Protein AF-0000000083171616 (afdb_homodimer)

Organism: Aspergillus parasiticus (NCBI:txid5067)

Secondary structure (DSSP, 8-state):
---------SBHHHHHTT------SSS-HHHHHHT-----B--GGGGG----HHHHHHHHHHHGGG-----------------------------------HHHHHHHHHHHHH--EETTEE-SSTTHHHHHHH---HHHHHHHHHHHHHHHHHHHT-HHHHHHHHHHHHHHHHHHHHHHTSHHHHTSHHHHHHHHHHHHHHHHT--SSSSSHHHHHHHHHHHHHHHHHGGGGGGSHHHHHHHHHHHHHHHHHHHHHT-PPPHHHHHHHHHHHHHSTTSSTHHHHHHHHHHHHHHHHHHHHHHT--S-HHHHHHHHHHHHHHHHHHHHT--GGG--EEEE----TT--SS--SSSSSEEEE-SSHHHHHHHHHHHHHHHHHHHHHHHHHHHH-SSSS-HHHHHHHHHHHHHHHHHHHHHHHHTHHHHTT-STT-TT-BTTB--HHHHHHHHHHHHHHHTSTT--HHHHHHHHHHHHHHHHHH--HHHHHHHHHHHTTEEEE-SSSSS-EEEEPP-----GGG----/---------SBHHHHHTT------SSS-HHHHHHT-----B--GGGGG----HHHHHHHHHHGGGGTT---------------------------------HHHHHHHHHHHHH--EETTEE-SSTTHHHHHHH---HHHHHHHHHHHHHHHHHHHT-HHHHHHHHHHHHHHHHHHHHHHTSHHHHTSHHHHHHHHHHHHHHHHT--SSSSSHHHHHHHHHHHHHHHHHGGGGGGSHHHHHHHHHHHHHHHHHHHHHT-PPPHHHHHHHHHHHHHSTTSSTHHHHHHHHHHHHHHHHHHHHHHT--S-HHHHHHHHHHHHHHHHHHHHT--GGG--EEEE----TT--SS--SSSSSEEEE-SSHHHHHHHHHHHHHHHHHHHHHHHHHHHH-SSSS-HHHHHHHHHHHHHHHHHHHHHHHHTHHHHTT-STT-TT-BTTB--HHHHHHHHHHHHHHHTSTT--HHHHHHHHHHHHHHHHHH--HHHHHHHHHHHTTEEEE-SSSSS-EEEEPP-----TT-----

Solvent-accessible surface area (backbone atoms only — not comparable to full-atom values): 57193 Å² total; per-residue (Å²): 94,66,73,59,68,84,60,77,48,29,24,56,66,28,55,77,67,72,49,89,48,73,66,40,85,81,44,20,69,59,28,60,74,70,72,44,83,48,75,43,61,52,69,45,82,70,68,40,68,49,84,54,66,66,64,56,56,58,53,62,63,61,65,69,72,65,65,87,78,81,70,85,73,73,83,76,84,91,82,82,77,74,87,70,80,67,72,77,63,73,76,72,75,68,72,71,68,81,72,68,51,72,52,54,52,11,40,51,46,43,55,66,27,25,32,36,90,41,92,67,29,64,30,73,44,51,36,48,68,56,39,55,71,76,40,86,44,66,21,39,54,26,25,43,30,13,38,19,24,34,23,49,12,45,47,64,68,31,68,69,38,35,51,52,11,50,52,28,40,52,50,14,51,51,41,42,52,55,35,59,71,32,78,71,45,38,58,33,60,55,46,53,49,25,42,52,40,49,25,50,34,38,41,35,60,33,78,50,85,69,82,53,56,69,31,47,54,33,46,52,53,46,53,54,44,52,60,71,39,45,74,66,35,50,77,38,71,44,32,35,47,46,49,60,56,46,51,50,51,46,38,51,49,24,41,56,62,39,32,66,75,58,66,66,59,52,52,50,51,59,55,43,54,73,66,54,66,90,65,63,56,61,61,59,50,50,52,44,51,52,46,42,53,53,15,33,52,46,17,33,60,68,64,62,65,67,95,50,71,34,59,55,48,35,51,48,48,42,52,48,33,51,52,53,27,47,50,57,59,55,56,77,85,62,50,66,45,83,46,77,48,81,81,64,85,80,66,64,94,58,86,58,80,50,83,62,60,38,35,38,45,52,83,33,55,44,45,47,48,52,53,43,50,54,37,42,52,46,39,52,43,36,48,50,51,48,50,49,38,68,73,72,29,62,81,36,66,41,69,63,47,44,51,50,49,48,51,47,37,23,52,54,29,30,52,38,31,50,49,53,52,20,41,45,34,34,42,65,47,72,34,94,72,33,88,41,55,57,95,84,26,35,25,39,36,54,42,60,68,43,48,60,41,47,56,51,32,48,66,38,53,64,45,47,71,66,55,31,53,50,47,32,51,50,25,39,46,44,11,44,56,55,8,32,27,37,33,36,38,52,25,50,39,50,73,67,46,35,38,82,39,63,79,87,45,87,59,55,43,81,40,74,56,77,78,66,78,69,74,65,71,80,54,76,75,103,101,68,74,58,70,84,62,76,47,28,23,55,66,28,55,74,69,72,50,89,49,74,68,40,84,82,45,22,69,58,30,61,74,69,73,46,83,48,74,44,60,53,68,46,82,69,67,44,72,54,82,58,65,66,65,56,56,57,54,64,64,61,66,70,72,64,68,80,76,77,73,82,91,70,91,74,71,93,82,84,84,75,88,80,80,76,71,75,65,75,77,74,75,68,75,74,69,82,73,69,53,74,51,53,53,10,39,51,46,44,53,65,28,25,35,33,93,41,91,68,28,64,30,72,46,52,36,50,66,55,39,55,72,75,40,88,48,66,21,40,53,26,26,42,30,12,39,19,24,34,24,49,11,44,46,63,67,33,69,67,39,36,51,53,12,49,52,27,38,53,51,15,52,51,40,43,50,56,35,58,72,31,76,72,44,36,58,33,59,55,46,53,48,26,41,52,42,50,25,49,35,39,41,35,62,32,79,50,85,69,82,53,56,70,31,46,54,33,46,52,52,47,52,53,43,52,61,73,37,44,73,67,36,48,77,38,70,44,33,36,48,47,49,61,56,47,53,51,51,47,40,53,49,25,41,58,64,37,32,65,75,60,66,67,60,51,53,49,52,58,54,42,56,73,65,55,66,89,65,64,56,59,60,58,51,50,51,45,52,51,46,42,51,53,16,34,52,45,16,31,60,70,64,62,64,67,94,49,71,35,61,55,48,33,50,48,47,41,53,50,32,52,53,54,26,47,50,58,59,56,56,77,82,62,49,66,44,80,44,77,49,80,80,63,85,80,65,63,95,60,88,58,82,50,81,62,60,38,34,37,45,53,82,35,56,45,45,46,48,53,51,42,50,54,36,41,50,46,41,51,43,37,48,50,50,48,48,49,38,67,72,74,29,62,80,36,67,41,70,61,47,46,52,50,49,49,52,46,38,23,52,52,29,29,52,40,31,52,51,52,53,19,42,45,34,35,42,64,47,71,32,94,73,33,89,40,55,58,95,85,27,35,26,40,36,54,41,61,67,42,48,60,43,47,57,51,31,48,67,37,54,65,47,45,72,66,55,32,54,51,47,33,50,50,26,39,46,44,10,44,56,57,8,31,26,36,33,37,38,51,24,50,39,51,72,68,47,35,38,80,40,62,79,89,45,85,59,54,44,79,39,74,57,78,78,66,78,71,76,69,74,77,60,76,80,99

InterPro domains:
  IPR001138 Zn(2)Cys(6) fungal-type DNA-binding domain [PF00172] (10-43)
  IPR001138 Zn(2)Cys(6) fungal-type DNA-binding domain [PS00463] (10-38)
  IPR001138 Zn(2)Cys(6) fungal-type DNA-binding domain [PS50048] (10-39)
  IPR001138 Zn(2)Cys(6) fungal-type DNA-binding domain [SM00066] (5-49)
  IPR001138 Zn(2)Cys(6) fungal-type DNA-binding domain [cd00067] (6-41)
  IPR036864 Zn(2)-C6 fungal-type DNA-binding domain superfamily [G3DSA:4.10.240.10] (3-78)
  IPR036864 Zn(2)-C6 fungal-type DNA-binding domain superfamily [SSF57701] (4-44)
  IPR053175 DHMBA Cluster Regulating Transcription Factor [PTHR38791] (1-500)

Radius of gyration: 41.18 Å; Cα contacts (8 Å, |Δi|>4): 1425; chains: 2; bounding box: 84×180×104 Å

Structure (mmCIF, N/CA/C/O backbone):
data_AF-0000000083171616-model_v1
#
loop_
_entity.id
_entity.type
_entity.pdbx_description
1 polymer 'Zn(2)-C6 fungal-type domain-containing protein'
#
loop_
_atom_site.group_PDB
_atom_site.id
_atom_site.type_symbol
_atom_site.label_atom_id
_atom_site.label_alt_id
_atom_site.label_comp_id
_atom_site.label_asym_id
_atom_site.label_entity_id
_atom_site.label_seq_id
_atom_site.pdbx_PDB_ins_code
_atom_site.Cartn_x
_atom_site.Cartn_y
_atom_site.Cartn_z
_atom_site.occupancy
_atom_site.B_iso_or_equiv
_atom_site.auth_seq_id
_atom_site.auth_comp_id
_atom_site.auth_asym_id
_atom_site.auth_atom_id
_atom_site.pdbx_PDB_model_num
ATOM 1 N N . MET A 1 1 ? -10.273 -50.25 -21.703 1 22.19 1 MET A N 1
ATOM 2 C CA . MET A 1 1 ? -11.18 -49.125 -21.891 1 22.19 1 MET A CA 1
ATOM 3 C C . MET A 1 1 ? -12.172 -49.406 -23.016 1 22.19 1 MET A C 1
ATOM 5 O O . MET A 1 1 ? -11.781 -49.719 -24.141 1 22.19 1 MET A O 1
ATOM 9 N N . VAL A 1 2 ? -13.172 -50.125 -22.734 1 31.11 2 VAL A N 1
ATOM 10 C CA . VAL A 1 2 ? -14.07 -50.5 -23.812 1 31.11 2 VAL A CA 1
ATOM 11 C C . VAL A 1 2 ? -14.805 -49.281 -24.359 1 31.11 2 VAL A C 1
ATOM 13 O O . VAL A 1 2 ? -15.102 -48.344 -23.609 1 31.11 2 VAL A O 1
ATOM 16 N N . TYR A 1 3 ? -14.492 -48.969 -25.578 1 35.34 3 TYR A N 1
ATOM 17 C CA . TYR A 1 3 ? -15.328 -48.062 -26.328 1 35.34 3 TYR A CA 1
ATOM 18 C C . TYR A 1 3 ? -16.797 -48.375 -26.156 1 35.34 3 TYR A C 1
ATOM 20 O O . TYR A 1 3 ? -17.281 -49.406 -26.641 1 35.34 3 TYR A O 1
ATOM 28 N N . ARG A 1 4 ? -17.312 -48.125 -25.047 1 39.62 4 ARG A N 1
ATOM 29 C CA . ARG A 1 4 ? -18.75 -48.406 -25.109 1 39.62 4 ARG A CA 1
ATOM 30 C C . ARG A 1 4 ? -19.453 -47.312 -25.922 1 39.62 4 ARG A C 1
ATOM 32 O O . ARG A 1 4 ? -19.156 -46.125 -25.766 1 39.62 4 ARG A O 1
ATOM 39 N N . GLY A 1 5 ? -19.953 -47.5 -27.078 1 44.44 5 GLY A N 1
ATOM 40 C CA . GLY A 1 5 ? -20.719 -46.781 -28.078 1 44.44 5 GLY A CA 1
ATOM 41 C C . GLY A 1 5 ? -20.859 -45.312 -27.766 1 44.44 5 GLY A C 1
ATOM 42 O O . GLY A 1 5 ? -20.516 -44.875 -26.656 1 44.44 5 GLY A O 1
ATOM 43 N N . LYS A 1 6 ? -20.891 -44.406 -28.688 1 48.16 6 LYS A N 1
ATOM 44 C CA . LYS A 1 6 ? -21.047 -42.938 -28.578 1 48.16 6 LYS A CA 1
ATOM 45 C C . LYS A 1 6 ? -22.156 -42.594 -27.609 1 48.16 6 LYS A C 1
ATOM 47 O O . LYS A 1 6 ? -23.328 -42.938 -27.828 1 48.16 6 LYS A O 1
ATOM 52 N N . PRO A 1 7 ? -21.828 -42.312 -26.375 1 54.62 7 PRO A N 1
ATOM 53 C CA . PRO A 1 7 ? -22.969 -41.938 -25.531 1 54.62 7 PRO A CA 1
ATOM 54 C C . PRO A 1 7 ? -23.812 -40.812 -26.141 1 54.62 7 PRO A C 1
ATOM 56 O O . PRO A 1 7 ? -23.312 -40.031 -26.938 1 54.62 7 PRO A O 1
ATOM 59 N N . SER A 1 8 ? -25.031 -40.75 -26.109 1 65.69 8 SER A N 1
ATOM 60 C CA . SER A 1 8 ? -25.969 -39.812 -26.688 1 65.69 8 SER A CA 1
ATOM 61 C C . SER A 1 8 ? -25.688 -38.375 -26.203 1 65.69 8 SER A C 1
ATOM 63 O O . SER A 1 8 ? -25.516 -38.156 -25.016 1 65.69 8 SER A O 1
ATOM 65 N N . PRO A 1 9 ? -25.281 -37.406 -27.031 1 67.06 9 PRO A N 1
ATOM 66 C CA . PRO A 1 9 ? -25 -36 -26.672 1 67.06 9 PRO A CA 1
ATOM 67 C C . PRO A 1 9 ? -26.234 -35.281 -26.156 1 67.06 9 PRO A C 1
ATOM 69 O O . PRO A 1 9 ? -26.172 -34.062 -25.891 1 67.06 9 PRO A O 1
ATOM 72 N N . ALA A 1 10 ? -27.234 -35.875 -25.906 1 74.31 10 ALA A N 1
ATOM 73 C CA . ALA A 1 10 ? -28.516 -35.281 -25.531 1 74.31 10 ALA A CA 1
ATOM 74 C C . ALA A 1 10 ? -28.484 -34.75 -24.109 1 74.31 10 ALA A C 1
ATOM 76 O O . ALA A 1 10 ? -27.672 -35.188 -23.297 1 74.31 10 ALA A O 1
ATOM 77 N N . CYS A 1 11 ? -29.234 -33.688 -23.75 1 75.38 11 CYS A N 1
ATOM 78 C CA . CYS A 1 11 ? -29.391 -33.188 -22.391 1 75.38 11 CYS A CA 1
ATOM 79 C C . CYS A 1 11 ? -29.953 -34.281 -21.484 1 75.38 11 CYS A C 1
ATOM 81 O O . CYS A 1 11 ? -30.531 -35.25 -21.953 1 75.38 11 CYS A O 1
ATOM 83 N N . GLU A 1 12 ? -29.75 -34.281 -20.203 1 77.56 12 GLU A N 1
ATOM 84 C CA . GLU A 1 12 ? -30.094 -35.312 -19.234 1 77.56 12 GLU A CA 1
ATOM 85 C C . GLU A 1 12 ? -31.578 -35.688 -19.344 1 77.56 12 GLU A C 1
ATOM 87 O O . GLU A 1 12 ? -31.922 -36.875 -19.406 1 77.56 12 GLU A O 1
ATOM 92 N N . PRO A 1 13 ? -32.438 -34.719 -19.406 1 80.38 13 PRO A N 1
ATOM 93 C CA . PRO A 1 13 ? -33.844 -35.094 -19.531 1 80.38 13 PRO A CA 1
ATOM 94 C C . PRO A 1 13 ? -34.125 -35.812 -20.844 1 80.38 13 PRO A C 1
ATOM 96 O O . PRO A 1 13 ? -34.938 -36.781 -20.859 1 80.38 13 PRO A O 1
ATOM 99 N N . CYS A 1 14 ? -33.469 -35.469 -21.859 1 79.12 14 CYS A N 1
ATOM 100 C CA . CYS A 1 14 ? -33.688 -36.094 -23.156 1 79.12 14 CYS A CA 1
ATOM 101 C C . CYS A 1 14 ? -33.094 -37.5 -23.188 1 79.12 14 CYS A C 1
ATOM 103 O O . CYS A 1 14 ? -33.688 -38.406 -23.766 1 79.12 14 CYS A O 1
ATOM 105 N N . ARG A 1 15 ? -31.953 -37.75 -22.484 1 76.88 15 ARG A N 1
ATOM 106 C CA . ARG A 1 15 ? -31.281 -39.062 -22.391 1 76.88 15 ARG A CA 1
ATOM 107 C C . ARG A 1 15 ? -32.125 -40.031 -21.594 1 76.88 15 ARG A C 1
ATOM 109 O O . ARG A 1 15 ? -32.25 -41.219 -21.969 1 76.88 15 ARG A O 1
ATOM 116 N N . THR A 1 16 ? -32.688 -39.562 -20.578 1 76.56 16 THR A N 1
ATOM 117 C CA . THR A 1 16 ? -33.469 -40.406 -19.688 1 76.56 16 THR A CA 1
ATOM 118 C C . THR A 1 16 ? -34.719 -40.906 -20.391 1 76.56 16 THR A C 1
ATOM 120 O O . THR A 1 16 ? -35.125 -42.062 -20.172 1 76.56 16 THR A O 1
ATOM 123 N N . ARG A 1 17 ? -35.219 -40.125 -21.25 1 77 17 ARG A N 1
ATOM 124 C CA . ARG A 1 17 ? -36.5 -40.469 -21.875 1 77 17 ARG A CA 1
ATOM 125 C C . ARG A 1 17 ? -36.312 -40.938 -23.312 1 77 17 ARG A C 1
ATOM 127 O O . ARG A 1 17 ? -37.281 -41.125 -24.047 1 77 17 ARG A O 1
ATOM 134 N N . ARG A 1 18 ? -35.031 -41 -23.766 1 74.81 18 ARG A N 1
ATOM 135 C CA . ARG A 1 18 ? -34.625 -41.5 -25.094 1 74.81 18 ARG A CA 1
ATOM 136 C C . ARG A 1 18 ? -35.281 -40.688 -26.188 1 74.81 18 ARG A C 1
ATOM 138 O O . ARG A 1 18 ? -35.812 -41.25 -27.156 1 74.81 18 ARG A O 1
ATOM 145 N N . LEU A 1 19 ? -35.438 -39.25 -25.922 1 77.69 19 LEU A N 1
ATOM 146 C CA . LEU A 1 19 ? -36 -38.344 -26.906 1 77.69 19 LEU A CA 1
ATOM 147 C C . LEU A 1 19 ? -34.906 -37.812 -27.844 1 77.69 19 LEU A C 1
ATOM 149 O O . LEU A 1 19 ? -33.75 -37.781 -27.484 1 77.69 19 LEU A O 1
ATOM 153 N N . LYS A 1 20 ? -35.156 -37.438 -29.109 1 76.62 20 LYS A N 1
ATOM 154 C CA . LYS A 1 20 ? -34.25 -36.844 -30.062 1 76.62 20 LYS A CA 1
ATOM 155 C C . LYS A 1 20 ? -33.938 -35.375 -29.656 1 76.62 20 LYS A C 1
ATOM 157 O O . LYS A 1 20 ? -34.719 -34.5 -29.891 1 76.62 20 LYS A O 1
ATOM 162 N N . CYS A 1 21 ? -32.781 -35.156 -28.969 1 73.62 21 CYS A N 1
ATOM 163 C CA . CYS A 1 21 ? -32.312 -33.844 -28.469 1 73.62 21 CYS A CA 1
ATOM 164 C C . CYS A 1 21 ? -31.609 -33.062 -29.578 1 73.62 21 CYS A C 1
ATOM 166 O O . CYS A 1 21 ? -30.719 -33.594 -30.234 1 73.62 21 CYS A O 1
ATOM 168 N N . ASP A 1 22 ? -32.031 -31.984 -29.984 1 77.25 22 ASP A N 1
ATOM 169 C CA . ASP A 1 22 ? -31.406 -31.188 -31.047 1 77.25 22 ASP A CA 1
ATOM 170 C C . ASP A 1 22 ? -30.266 -30.344 -30.516 1 77.25 22 ASP A C 1
ATOM 172 O O . ASP A 1 22 ? -29.688 -29.531 -31.234 1 77.25 22 ASP A O 1
ATOM 176 N N . GLN A 1 23 ? -29.859 -30.422 -29.266 1 73.5 23 GLN A N 1
ATOM 177 C CA . GLN A 1 23 ? -28.734 -29.812 -28.578 1 73.5 23 GLN A CA 1
ATOM 178 C C . GLN A 1 23 ? -28.734 -28.297 -28.75 1 73.5 23 GLN A C 1
ATOM 180 O O . GLN A 1 23 ? -27.688 -27.672 -28.766 1 73.5 23 GLN A O 1
ATOM 185 N N . ARG A 1 24 ? -29.844 -27.781 -28.797 1 73.12 24 ARG A N 1
ATOM 186 C CA . ARG A 1 24 ? -29.922 -26.312 -28.891 1 73.12 24 ARG A CA 1
ATOM 187 C C . ARG A 1 24 ? -29.672 -25.672 -27.531 1 73.12 24 ARG A C 1
ATOM 189 O O . ARG A 1 24 ? -29.969 -26.281 -26.484 1 73.12 24 ARG A O 1
ATOM 196 N N . ARG A 1 25 ? -28.969 -24.438 -27.5 1 75.31 25 ARG A N 1
ATOM 197 C CA . ARG A 1 25 ? -28.719 -23.625 -26.312 1 75.31 25 ARG A CA 1
ATOM 198 C C . ARG A 1 25 ? -29.625 -22.406 -26.266 1 75.31 25 ARG A C 1
ATOM 200 O O . ARG A 1 25 ? -29.953 -21.828 -27.297 1 75.31 25 ARG A O 1
ATOM 207 N N . PRO A 1 26 ? -30.094 -22.203 -24.969 1 72.75 26 PRO A N 1
ATOM 208 C CA . PRO A 1 26 ? -29.766 -22.75 -23.656 1 72.75 26 PRO A CA 1
ATOM 209 C C . PRO A 1 26 ? -30.531 -24.031 -23.328 1 72.75 26 PRO A C 1
ATOM 211 O O . PRO A 1 26 ? -30.156 -24.766 -22.406 1 72.75 26 PRO A O 1
ATOM 214 N N . SER A 1 27 ? -31.531 -24.219 -24.078 1 79.75 27 SER A N 1
ATOM 215 C CA . SER A 1 27 ? -32.375 -25.391 -23.828 1 79.75 27 SER A CA 1
ATOM 216 C C . SER A 1 27 ? -32.75 -26.094 -25.125 1 79.75 27 SER A C 1
ATOM 218 O O . SER A 1 27 ? -32.938 -25.438 -26.156 1 79.75 27 SER A O 1
ATOM 220 N N . CYS A 1 28 ? -32.75 -27.328 -25.188 1 78.94 28 CYS A N 1
ATOM 221 C CA . CYS A 1 28 ? -33.125 -28.062 -26.391 1 78.94 28 CYS A CA 1
ATOM 222 C C . CYS A 1 28 ? -34.625 -27.938 -26.625 1 78.94 28 CYS A C 1
ATOM 224 O O . CYS A 1 28 ? -35.406 -27.625 -25.719 1 78.94 28 CYS A O 1
ATOM 226 N N . SER A 1 29 ? -35.062 -28.031 -27.953 1 81 29 SER A N 1
ATOM 227 C CA . SER A 1 29 ? -36.469 -27.859 -28.375 1 81 29 SER A CA 1
ATOM 228 C C . SER A 1 29 ? -37.375 -28.797 -27.625 1 81 29 SER A C 1
ATOM 230 O O . SER A 1 29 ? -38.562 -28.484 -27.375 1 81 29 SER A O 1
ATOM 232 N N . GLN A 1 30 ? -36.906 -29.984 -27.172 1 81.38 30 GLN A N 1
ATOM 233 C CA . GLN A 1 30 ? -37.688 -30.969 -26.453 1 81.38 30 GLN A CA 1
ATOM 234 C C . GLN A 1 30 ? -37.969 -30.531 -25.031 1 81.38 30 GLN A C 1
ATOM 236 O O . GLN A 1 30 ? -39.094 -30.672 -24.531 1 81.38 30 GLN A O 1
ATOM 241 N N . CYS A 1 31 ? -36.969 -30 -24.422 1 79.06 31 CYS A N 1
ATOM 242 C CA . CYS A 1 31 ? -37.094 -29.5 -23.062 1 79.06 31 CYS A CA 1
ATOM 243 C C . CYS A 1 31 ? -37.969 -28.266 -23.016 1 79.06 31 CYS A C 1
ATOM 245 O O . CYS A 1 31 ? -38.812 -28.125 -22.109 1 79.06 31 CYS A O 1
ATOM 247 N N . ILE A 1 32 ? -37.906 -27.438 -23.938 1 80.88 32 ILE A N 1
ATOM 248 C CA . ILE A 1 32 ? -38.75 -26.25 -24.047 1 80.88 32 ILE A CA 1
ATOM 249 C C . ILE A 1 32 ? -40.219 -26.672 -24.203 1 80.88 32 ILE A C 1
ATOM 251 O O . ILE A 1 32 ? -41.094 -26.156 -23.5 1 80.88 32 ILE A O 1
ATOM 255 N N . ARG A 1 33 ? -40.5 -27.625 -25.016 1 80.38 33 ARG A N 1
ATOM 256 C CA . ARG A 1 33 ? -41.875 -28.078 -25.281 1 80.38 33 ARG A CA 1
ATOM 257 C C . ARG A 1 33 ? -42.469 -28.766 -24.062 1 80.38 33 ARG A C 1
ATOM 259 O O . ARG A 1 33 ? -43.656 -28.625 -23.781 1 80.38 33 ARG A O 1
ATOM 266 N N . ALA A 1 34 ? -41.656 -29.531 -23.344 1 78.69 34 ALA A N 1
ATOM 267 C CA . ALA A 1 34 ? -42.125 -30.328 -22.203 1 78.69 34 ALA A CA 1
ATOM 268 C C . ALA A 1 34 ? -42.062 -29.516 -20.906 1 78.69 34 ALA A C 1
ATOM 270 O O . ALA A 1 34 ? -42.406 -30.016 -19.844 1 78.69 34 ALA A O 1
ATOM 271 N N . HIS A 1 35 ? -41.562 -28.172 -21.016 1 77.69 35 HIS A N 1
ATOM 272 C CA . HIS A 1 35 ? -41.438 -27.281 -19.875 1 77.69 35 HIS A CA 1
ATOM 273 C C . HIS A 1 35 ? -40.531 -27.875 -18.797 1 77.69 35 HIS A C 1
ATOM 275 O O . HIS A 1 35 ? -40.938 -27.922 -17.625 1 77.69 35 HIS A O 1
ATOM 281 N N . ARG A 1 36 ? -39.531 -28.531 -19.234 1 76.19 36 ARG A N 1
ATOM 282 C CA . ARG A 1 36 ? -38.531 -29.094 -18.312 1 76.19 36 ARG A CA 1
ATOM 283 C C . ARG A 1 36 ? -37.25 -28.312 -18.359 1 76.19 36 ARG A C 1
ATOM 285 O O . ARG A 1 36 ? -36.906 -27.672 -19.359 1 76.19 36 ARG A O 1
ATOM 292 N N . GLU A 1 37 ? -36.5 -28.266 -17.297 1 74.69 37 GLU A N 1
ATOM 293 C CA . GLU A 1 37 ? -35.219 -27.625 -17.234 1 74.69 37 GLU A CA 1
ATOM 294 C C . GLU A 1 37 ? -34.156 -28.453 -17.969 1 74.69 37 GLU A C 1
ATOM 296 O O . GLU A 1 37 ? -33.938 -29.609 -17.625 1 74.69 37 GLU A O 1
ATOM 301 N N . CYS A 1 38 ? -33.531 -27.891 -19.078 1 73.56 38 CYS A N 1
ATOM 302 C CA . CYS A 1 38 ? -32.5 -28.516 -19.891 1 73.56 38 CYS A CA 1
ATOM 303 C C . CYS A 1 38 ? -31.156 -28.5 -19.141 1 73.56 38 CYS A C 1
ATOM 305 O O . CYS A 1 38 ? -30.641 -27.453 -18.781 1 73.56 38 CYS A O 1
ATOM 307 N N . SER A 1 39 ? -30.672 -29.516 -18.656 1 72.62 39 SER A N 1
ATOM 308 C CA . SER A 1 39 ? -29.516 -29.641 -17.781 1 72.62 39 SER A CA 1
ATOM 309 C C . SER A 1 39 ? -28.219 -29.5 -18.578 1 72.62 39 SER A C 1
ATOM 311 O O . SER A 1 39 ? -27.125 -29.703 -18.031 1 72.62 39 SER A O 1
ATOM 313 N N . GLY A 1 40 ? -28.25 -29.094 -19.844 1 71.12 40 GLY A N 1
ATOM 314 C CA . GLY A 1 40 ? -27.078 -28.969 -20.688 1 71.12 40 GLY A CA 1
ATOM 315 C C . GLY A 1 40 ? -26.656 -30.281 -21.328 1 71.12 40 GLY A C 1
ATOM 316 O O . GLY A 1 40 ? -27.312 -31.312 -21.109 1 71.12 40 GLY A O 1
ATOM 317 N N . TYR A 1 41 ? -25.828 -30.109 -22.312 1 66.94 41 TYR A N 1
ATOM 318 C CA . TYR A 1 41 ? -25.469 -31.203 -23.203 1 66.94 41 TYR A CA 1
ATOM 319 C C . TYR A 1 41 ? -24.125 -31.812 -22.797 1 66.94 41 TYR A C 1
ATOM 321 O O . TYR A 1 41 ? -23.25 -31.109 -22.281 1 66.94 41 TYR A O 1
ATOM 329 N N . ARG A 1 42 ? -24 -33.156 -22.703 1 56.66 42 ARG A N 1
ATOM 330 C CA . ARG A 1 42 ? -22.75 -33.844 -22.406 1 56.66 42 ARG A CA 1
ATOM 331 C C . ARG A 1 42 ? -21.766 -33.719 -23.547 1 56.66 42 ARG A C 1
ATOM 333 O O . ARG A 1 42 ? -22.141 -33.75 -24.719 1 56.66 42 ARG A O 1
ATOM 340 N N . ASP A 1 43 ? -20.656 -33.281 -23.312 1 47.91 43 ASP A N 1
ATOM 341 C CA . ASP A 1 43 ? -19.625 -33.375 -24.328 1 47.91 43 ASP A CA 1
ATOM 342 C C . ASP A 1 43 ? -19.25 -34.844 -24.578 1 47.91 43 ASP A C 1
ATOM 344 O O . ASP A 1 43 ? -18.734 -35.531 -23.672 1 47.91 43 ASP A O 1
ATOM 348 N N . VAL A 1 44 ? -19.75 -35.469 -25.531 1 47.81 44 VAL A N 1
ATOM 349 C CA . VAL A 1 44 ? -19.641 -36.875 -25.891 1 47.81 44 VAL A CA 1
ATOM 350 C C . VAL A 1 44 ? -18.188 -37.25 -26.141 1 47.81 44 VAL A C 1
ATOM 352 O O . VAL A 1 44 ? -17.812 -38.438 -26.031 1 47.81 44 VAL A O 1
ATOM 355 N N . ALA A 1 45 ? -17.422 -36.344 -26.516 1 44.34 45 ALA A N 1
ATOM 356 C CA . ALA A 1 45 ? -16.047 -36.688 -26.781 1 44.34 45 ALA A CA 1
ATOM 357 C C . ALA A 1 45 ? -15.328 -37.156 -25.516 1 44.34 45 ALA A C 1
ATOM 359 O O . ALA A 1 45 ? -14.492 -38.062 -25.562 1 44.34 45 ALA A O 1
ATOM 360 N N . THR A 1 46 ? -15.742 -36.656 -24.391 1 41.03 46 THR A N 1
ATOM 361 C CA . THR A 1 46 ? -15.047 -36.969 -23.141 1 41.03 46 THR A CA 1
ATOM 362 C C . THR A 1 46 ? -15.531 -38.312 -22.562 1 41.03 46 THR A C 1
ATOM 364 O O . THR A 1 46 ? -14.891 -38.875 -21.688 1 41.03 46 THR A O 1
ATOM 367 N N . LEU A 1 47 ? -16.609 -38.812 -22.969 1 38.59 47 LEU A N 1
ATOM 368 C CA . LEU A 1 47 ? -17.266 -39.938 -22.297 1 38.59 47 LEU A CA 1
ATOM 369 C C . LEU A 1 47 ? -16.75 -41.25 -22.844 1 38.59 47 LEU A C 1
ATOM 371 O O . LEU A 1 47 ? -17.094 -42.344 -22.328 1 38.59 47 LEU A O 1
ATOM 375 N N . SER A 1 48 ? -15.922 -41.219 -23.859 1 39.03 48 SER A N 1
ATOM 376 C CA . SER A 1 48 ? -15.641 -42.531 -24.438 1 39.03 48 SER A CA 1
ATOM 377 C C . SER A 1 48 ? -14.578 -43.25 -23.625 1 39.03 48 SER A C 1
ATOM 379 O O . SER A 1 48 ? -14.289 -44.438 -23.891 1 39.03 48 SER A O 1
ATOM 381 N N . PHE A 1 49 ? -13.703 -42.562 -22.891 1 33.28 49 PHE A N 1
ATOM 382 C CA . PHE A 1 49 ? -12.547 -43.312 -22.438 1 33.28 49 PHE A CA 1
ATOM 383 C C . PHE A 1 49 ? -12.672 -43.688 -20.969 1 33.28 49 PHE A C 1
ATOM 385 O O . PHE A 1 49 ? -12.891 -42.812 -20.125 1 33.28 49 PHE A O 1
ATOM 392 N N . HIS A 1 50 ? -13.242 -44.844 -20.578 1 36.97 50 HIS A N 1
ATOM 393 C CA . HIS A 1 50 ? -13.336 -45.375 -19.234 1 36.97 50 HIS A CA 1
ATOM 394 C C . HIS A 1 50 ? -11.977 -45.875 -18.734 1 36.97 50 HIS A C 1
ATOM 396 O O . HIS A 1 50 ? -11.266 -46.562 -19.469 1 36.97 50 HIS A O 1
ATOM 402 N N . ASP A 1 51 ? -11.383 -45.344 -17.766 1 36.16 51 ASP A N 1
ATOM 403 C CA . ASP A 1 51 ? -10.109 -45.656 -17.141 1 36.16 51 ASP A CA 1
ATOM 404 C C . ASP A 1 51 ? -10.164 -47.031 -16.438 1 36.16 51 ASP A C 1
ATOM 406 O O . ASP A 1 51 ? -10.977 -47.219 -15.531 1 36.16 51 ASP A O 1
ATOM 410 N N . GLN A 1 52 ? -9.852 -48.125 -17.031 1 36.62 52 GLN A N 1
ATOM 411 C CA . GLN A 1 52 ? -9.773 -49.438 -16.422 1 36.62 52 GLN A CA 1
ATOM 412 C C . GLN A 1 52 ? -8.445 -49.656 -15.711 1 36.62 52 GLN A C 1
ATOM 414 O O . GLN A 1 52 ? -7.977 -50.781 -15.578 1 36.62 52 GLN A O 1
ATOM 419 N N . SER A 1 53 ? -7.84 -48.594 -15.156 1 37.41 53 SER A N 1
ATOM 420 C CA . SER A 1 53 ? -6.531 -48.719 -14.516 1 37.41 53 SER A CA 1
ATOM 421 C C . SER A 1 53 ? -6.555 -49.719 -13.367 1 37.41 53 SER A C 1
ATOM 423 O O . SER A 1 53 ? -5.547 -50.375 -13.094 1 37.41 53 SER A O 1
ATOM 425 N N . GLU A 1 54 ? -7.664 -49.938 -12.727 1 37.97 54 GLU A N 1
ATOM 426 C CA . GLU A 1 54 ? -7.68 -50.875 -11.594 1 37.97 54 GLU A CA 1
ATOM 427 C C . GLU A 1 54 ? -7.387 -52.281 -12.039 1 37.97 54 GLU A C 1
ATOM 429 O O . GLU A 1 54 ? -6.715 -53.031 -11.328 1 37.97 54 GLU A O 1
ATOM 434 N N . GLU A 1 55 ? -7.809 -52.688 -13.141 1 40.09 55 GLU A N 1
ATOM 435 C CA . GLU A 1 55 ? -7.66 -54.094 -13.555 1 40.09 55 GLU A CA 1
ATOM 436 C C . GLU A 1 55 ? -6.191 -54.438 -13.781 1 40.09 55 GLU A C 1
ATOM 438 O O . GLU A 1 55 ? -5.75 -55.531 -13.43 1 40.09 55 GLU A O 1
ATOM 443 N N . VAL A 1 56 ? -5.383 -53.469 -14.141 1 38.78 56 VAL A N 1
ATOM 444 C CA . VAL A 1 56 ? -3.982 -53.75 -14.445 1 38.78 56 VAL A CA 1
ATOM 445 C C . VAL A 1 56 ? -3.182 -53.844 -13.148 1 38.78 56 VAL A C 1
ATOM 447 O O . VAL A 1 56 ? -2.277 -54.688 -13.031 1 38.78 56 VAL A O 1
ATOM 450 N N . ILE A 1 57 ? -3.592 -53.094 -12.195 1 38.69 57 ILE A N 1
ATOM 451 C CA . ILE A 1 57 ? -2.865 -53.156 -10.93 1 38.69 57 ILE A CA 1
ATOM 452 C C . ILE A 1 57 ? -3.059 -54.531 -10.305 1 38.69 57 ILE A C 1
ATOM 454 O O . ILE A 1 57 ? -2.109 -55.125 -9.781 1 38.69 57 ILE A O 1
ATOM 458 N N . GLY A 1 58 ? -4.203 -55.125 -10.422 1 35.25 58 GLY A N 1
ATOM 459 C CA . GLY A 1 58 ? -4.438 -56.438 -9.859 1 35.25 58 GLY A CA 1
ATOM 460 C C . GLY A 1 58 ? -3.57 -57.5 -10.484 1 35.25 58 GLY A C 1
ATOM 461 O O . GLY A 1 58 ? -3.057 -58.375 -9.781 1 35.25 58 GLY A O 1
ATOM 462 N N . LYS A 1 59 ? -3.293 -57.312 -11.805 1 38.62 59 LYS A N 1
ATOM 463 C CA . LYS A 1 59 ? -2.555 -58.406 -12.461 1 38.62 59 LYS A CA 1
ATOM 464 C C . LYS A 1 59 ? -1.073 -58.344 -12.094 1 38.62 59 LYS A C 1
ATOM 466 O O . LYS A 1 59 ? -0.44 -59.406 -11.906 1 38.62 59 LYS A O 1
ATOM 471 N N . ALA A 1 60 ? -0.52 -57.125 -11.977 1 36.31 60 ALA A N 1
ATOM 472 C CA . ALA A 1 60 ? 0.909 -57.062 -11.68 1 36.31 60 ALA A CA 1
ATOM 473 C C . ALA A 1 60 ? 1.202 -57.594 -10.281 1 36.31 60 ALA A C 1
ATOM 475 O O . ALA A 1 60 ? 2.252 -58.188 -10.047 1 36.31 60 ALA A O 1
ATOM 476 N N . ARG A 1 61 ? 0.29 -57.438 -9.359 1 35.25 61 ARG A N 1
ATOM 477 C CA . ARG A 1 61 ? 0.522 -57.969 -8.023 1 35.25 61 ARG A CA 1
ATOM 478 C C . ARG A 1 61 ? 0.479 -59.5 -8.031 1 35.25 61 ARG A C 1
ATOM 480 O O . ARG A 1 61 ? 1.101 -60.156 -7.191 1 35.25 61 ARG A O 1
ATOM 487 N N . ARG A 1 62 ? -0.266 -60.156 -8.977 1 35.59 62 ARG A N 1
ATOM 488 C CA . ARG A 1 62 ? -0.377 -61.625 -8.93 1 35.59 62 ARG A CA 1
ATOM 489 C C . ARG A 1 62 ? 0.921 -62.281 -9.383 1 35.59 62 ARG A C 1
ATOM 491 O O . ARG A 1 62 ? 1.192 -63.438 -9.031 1 35.59 62 ARG A O 1
ATOM 498 N N . GLN A 1 63 ? 1.699 -61.656 -10.312 1 32 63 GLN A N 1
ATOM 499 C CA . GLN A 1 63 ? 2.816 -62.406 -10.852 1 32 63 GLN A CA 1
ATOM 500 C C . GLN A 1 63 ? 3.918 -62.594 -9.812 1 32 63 GLN A C 1
ATOM 502 O O . GLN A 1 63 ? 4.797 -63.438 -9.961 1 32 63 GLN A O 1
ATOM 507 N N . GLN A 1 64 ? 4.094 -61.625 -8.891 1 29.7 64 GLN A N 1
ATOM 508 C CA . GLN A 1 64 ? 5.34 -61.781 -8.148 1 29.7 64 GLN A CA 1
ATOM 509 C C . GLN A 1 64 ? 5.262 -62.938 -7.168 1 29.7 64 GLN A C 1
ATOM 511 O O . GLN A 1 64 ? 6.246 -63.281 -6.5 1 29.7 64 GLN A O 1
ATOM 516 N N . ASN A 1 65 ? 4.051 -63.375 -6.742 1 27.61 65 ASN A N 1
ATOM 517 C CA . ASN A 1 65 ? 4.16 -64.312 -5.633 1 27.61 65 ASN A CA 1
ATOM 518 C C . ASN A 1 65 ? 4.617 -65.688 -6.109 1 27.61 65 ASN A C 1
ATOM 520 O O . ASN A 1 65 ? 4.535 -66.688 -5.363 1 27.61 65 ASN A O 1
ATOM 524 N N . THR A 1 66 ? 4.68 -66 -7.453 1 27.48 66 THR A N 1
ATOM 525 C CA . THR A 1 66 ? 4.77 -67.375 -7.75 1 27.48 66 THR A CA 1
ATOM 526 C C . THR A 1 66 ? 6.18 -67.938 -7.484 1 27.48 66 THR A C 1
ATOM 528 O O . THR A 1 66 ? 6.57 -68.938 -8 1 27.48 66 THR A O 1
ATOM 531 N N . THR A 1 67 ? 7.129 -67.125 -6.934 1 23.41 67 THR A N 1
ATOM 532 C CA . THR A 1 67 ? 8.367 -67.875 -7.137 1 23.41 67 THR A CA 1
ATOM 533 C C . THR A 1 67 ? 8.289 -69.25 -6.504 1 23.41 67 THR A C 1
ATOM 535 O O . THR A 1 67 ? 8.609 -70.25 -7.148 1 23.41 67 THR A O 1
ATOM 538 N N . THR A 1 68 ? 9 -69.5 -5.309 1 22.94 68 THR A N 1
ATOM 539 C CA . THR A 1 68 ? 9.969 -70.5 -4.98 1 22.94 68 THR A CA 1
ATOM 540 C C . THR A 1 68 ? 9.266 -71.75 -4.402 1 22.94 68 THR A C 1
ATOM 542 O O . THR A 1 68 ? 9.188 -71.875 -3.182 1 22.94 68 THR A O 1
ATOM 545 N N . SER A 1 69 ? 8.016 -72 -4.727 1 21.17 69 SER A N 1
ATOM 546 C CA . SER A 1 69 ? 7.703 -73.375 -4.297 1 21.17 69 SER A CA 1
ATOM 547 C C . SER A 1 69 ? 8.68 -74.375 -4.898 1 21.17 69 SER A C 1
ATOM 549 O O . SER A 1 69 ? 9.289 -74.125 -5.938 1 21.17 69 SER A O 1
ATOM 551 N N . THR A 1 70 ? 9.039 -75.562 -4.066 1 20.25 70 THR A N 1
ATOM 552 C CA . THR A 1 70 ? 9.477 -76.938 -3.896 1 20.25 70 THR A CA 1
ATOM 553 C C . THR A 1 70 ? 8.914 -77.812 -5.004 1 20.25 70 THR A C 1
ATOM 555 O O . THR A 1 70 ? 7.754 -77.688 -5.395 1 20.25 70 THR A O 1
ATOM 558 N N . LYS A 1 71 ? 9.75 -78.625 -5.672 1 19.59 71 LYS A N 1
ATOM 559 C CA . LYS A 1 71 ? 9.625 -79.562 -6.781 1 19.59 71 LYS A CA 1
ATOM 560 C C . LYS A 1 71 ? 8.492 -80.562 -6.531 1 19.59 71 LYS A C 1
ATOM 562 O O . LYS A 1 71 ? 8.117 -81.312 -7.426 1 19.59 71 LYS A O 1
ATOM 567 N N . ALA A 1 72 ? 7.926 -80.75 -5.328 1 21.8 72 ALA A N 1
ATOM 568 C CA . ALA A 1 72 ? 7.711 -82.188 -5.23 1 21.8 72 ALA A CA 1
ATOM 569 C C . ALA A 1 72 ? 6.906 -82.688 -6.418 1 21.8 72 ALA A C 1
ATOM 571 O O . ALA A 1 72 ? 5.777 -82.25 -6.648 1 21.8 72 ALA A O 1
ATOM 572 N N . LEU A 1 73 ? 7.535 -83.312 -7.629 1 17.83 73 LEU A N 1
ATOM 573 C CA . LEU A 1 73 ? 7.172 -84 -8.875 1 17.83 73 LEU A CA 1
ATOM 574 C C . LEU A 1 73 ? 6.254 -85.188 -8.609 1 17.83 73 LEU A C 1
ATOM 576 O O . LEU A 1 73 ? 6.062 -86 -9.492 1 17.83 73 LEU A O 1
ATOM 580 N N . SER A 1 74 ? 5.535 -85.312 -7.551 1 17.62 74 SER A N 1
ATOM 581 C CA . SER A 1 74 ? 5.016 -86.688 -7.414 1 17.62 74 SER A CA 1
ATOM 582 C C . SER A 1 74 ? 3.889 -86.938 -8.406 1 17.62 74 SER A C 1
ATOM 584 O O . SER A 1 74 ? 3.188 -88 -8.305 1 17.62 74 SER A O 1
ATOM 586 N N . CYS A 1 75 ? 3.846 -86.5 -9.641 1 18.05 75 CYS A N 1
ATOM 587 C CA . CYS A 1 75 ? 2.689 -86.812 -10.469 1 18.05 75 CYS A CA 1
ATOM 588 C C . CYS A 1 75 ? 2.492 -88.312 -10.547 1 18.05 75 CYS A C 1
ATOM 590 O O . CYS A 1 75 ? 3.434 -89.062 -10.836 1 18.05 75 CYS A O 1
ATOM 592 N N . SER A 1 76 ? 1.411 -88.875 -10.094 1 18.58 76 SER A N 1
ATOM 593 C CA . SER A 1 76 ? 0.458 -89.938 -9.812 1 18.58 76 SER A CA 1
ATOM 594 C C . SER A 1 76 ? 0.161 -90.75 -11.062 1 18.58 76 SER A C 1
ATOM 596 O O . SER A 1 76 ? 0.391 -90.312 -12.18 1 18.58 76 SER A O 1
ATOM 598 N N . ARG A 1 77 ? -0.645 -91.938 -10.711 1 21.02 77 ARG A N 1
ATOM 599 C CA . ARG A 1 77 ? -0.973 -93.25 -11.234 1 21.02 77 ARG A CA 1
ATOM 600 C C . ARG A 1 77 ? -1.66 -93.125 -12.594 1 21.02 77 ARG A C 1
ATOM 602 O O . ARG A 1 77 ? -1.975 -92.062 -13.047 1 21.02 77 ARG A O 1
ATOM 609 N N . ARG A 1 78 ? -2.963 -93.625 -12.672 1 21.44 78 ARG A N 1
ATOM 610 C CA . ARG A 1 78 ? -3.389 -94.812 -13.492 1 21.44 78 ARG A CA 1
ATOM 611 C C . ARG A 1 78 ? -3.711 -94.312 -14.914 1 21.44 78 ARG A C 1
ATOM 613 O O . ARG A 1 78 ? -3.998 -93.188 -15.156 1 21.44 78 ARG A O 1
ATOM 620 N N . PRO A 1 79 ? -4 -95.5 -15.945 1 20.55 79 PRO A N 1
ATOM 621 C CA . PRO A 1 79 ? -3.818 -95.938 -17.312 1 20.55 79 PRO A CA 1
ATOM 622 C C . PRO A 1 79 ? -4.918 -95.5 -18.266 1 20.55 79 PRO A C 1
ATOM 624 O O . PRO A 1 79 ? -4.652 -95.188 -19.438 1 20.55 79 PRO A O 1
ATOM 627 N N . ARG A 1 80 ? -6.328 -95.688 -17.781 1 20.03 80 ARG A N 1
ATOM 628 C CA . ARG A 1 80 ? -7.195 -96.438 -18.703 1 20.03 80 ARG A CA 1
ATOM 629 C C . ARG A 1 80 ? -7.5 -95.562 -19.938 1 20.03 80 ARG A C 1
ATOM 631 O O . ARG A 1 80 ? -7.648 -94.375 -19.844 1 20.03 80 ARG A O 1
ATOM 638 N N . PRO A 1 81 ? -7.586 -96.188 -21.188 1 20.14 81 PRO A N 1
ATOM 639 C CA . PRO A 1 81 ? -7.598 -95.688 -22.562 1 20.14 81 PRO A CA 1
ATOM 640 C C . PRO A 1 81 ? -8.906 -95 -22.922 1 20.14 81 PRO A C 1
ATOM 642 O O . PRO A 1 81 ? -9.031 -94.438 -24.016 1 20.14 81 PRO A O 1
ATOM 645 N N . SER A 1 82 ? -9.891 -94.812 -22 1 21 82 SER A N 1
ATOM 646 C CA . SER A 1 82 ? -11.156 -94.938 -22.719 1 21 82 SER A CA 1
ATOM 647 C C . SER A 1 82 ? -11.227 -93.938 -23.891 1 21 82 SER A C 1
ATOM 649 O O . SER A 1 82 ? -10.492 -92.938 -23.906 1 21 82 SER A O 1
ATOM 651 N N . THR A 1 83 ? -12.305 -94.125 -24.781 1 20.7 83 THR A N 1
ATOM 652 C CA . THR A 1 83 ? -12.727 -93.812 -26.141 1 20.7 83 THR A CA 1
ATOM 653 C C . THR A 1 83 ? -12.93 -92.312 -26.312 1 20.7 83 THR A C 1
ATOM 655 O O . THR A 1 83 ? -13.453 -91.625 -25.422 1 20.7 83 THR A O 1
ATOM 658 N N . ALA A 1 84 ? -12.203 -91.75 -27.219 1 23.39 84 ALA A N 1
ATOM 659 C CA . ALA A 1 84 ? -11.531 -90.562 -27.672 1 23.39 84 ALA A CA 1
ATOM 660 C C . ALA A 1 84 ? -12.531 -89.5 -28.172 1 23.39 84 ALA A C 1
ATOM 662 O O . ALA A 1 84 ? -12.148 -88.5 -28.781 1 23.39 84 ALA A O 1
ATOM 663 N N . ASN A 1 85 ? -13.969 -89.875 -28.016 1 21.75 85 ASN A N 1
ATOM 664 C CA . ASN A 1 85 ? -14.758 -89.125 -28.984 1 21.75 85 ASN A CA 1
ATOM 665 C C . ASN A 1 85 ? -14.648 -87.625 -28.719 1 21.75 85 ASN A C 1
ATOM 667 O O . ASN A 1 85 ? -15.023 -87.125 -27.656 1 21.75 85 ASN A O 1
ATOM 671 N N . GLY A 1 86 ? -13.656 -87.062 -29.141 1 21.47 86 GLY A N 1
ATOM 672 C CA . GLY A 1 86 ? -13.188 -85.688 -28.75 1 21.47 86 GLY A CA 1
ATOM 673 C C . GLY A 1 86 ? -14.164 -84.625 -29.109 1 21.47 86 GLY A C 1
ATOM 674 O O . GLY A 1 86 ? -14.453 -84.375 -30.297 1 21.47 86 GLY A O 1
ATOM 675 N N . TYR A 1 87 ? -15.391 -84.625 -28.453 1 21.5 87 TYR A N 1
ATOM 676 C CA . TYR A 1 87 ? -16.312 -83.5 -28.766 1 21.5 87 TYR A CA 1
ATOM 677 C C . TYR A 1 87 ? -15.586 -82.188 -28.891 1 21.5 87 TYR A C 1
ATOM 679 O O . TYR A 1 87 ? -14.727 -81.875 -28.062 1 21.5 87 TYR A O 1
ATOM 687 N N . ARG A 1 88 ? -15.453 -81.812 -30.203 1 25.53 88 ARG A N 1
ATOM 688 C CA . ARG A 1 88 ? -14.805 -80.562 -30.594 1 25.53 88 ARG A CA 1
ATOM 689 C C . ARG A 1 88 ? -15.312 -79.375 -29.766 1 25.53 88 ARG A C 1
ATOM 691 O O . ARG A 1 88 ? -16.5 -79.062 -29.781 1 25.53 88 ARG A O 1
ATOM 698 N N . GLN A 1 89 ? -14.977 -79.438 -28.484 1 24.52 89 GLN A N 1
ATOM 699 C CA . GLN A 1 89 ? -15.391 -78.312 -27.641 1 24.52 89 GLN A CA 1
ATOM 700 C C . GLN A 1 89 ? -15.148 -77 -28.328 1 24.52 89 GLN A C 1
ATOM 702 O O . GLN A 1 89 ? -14.086 -76.75 -28.922 1 24.52 89 GLN A O 1
ATOM 707 N N . PRO A 1 90 ? -16.25 -76.375 -28.797 1 25.39 90 PRO A N 1
ATOM 708 C CA . PRO A 1 90 ? -16.062 -75.125 -29.5 1 25.39 90 PRO A CA 1
ATOM 709 C C . PRO A 1 90 ? -15.008 -74.25 -28.844 1 25.39 90 PRO A C 1
ATOM 711 O O . PRO A 1 90 ? -14.75 -74.375 -27.656 1 25.39 90 PRO A O 1
ATOM 714 N N . SER A 1 91 ? -13.945 -74 -29.609 1 24.81 91 SER A N 1
ATOM 715 C CA . SER A 1 91 ? -12.805 -73.188 -29.266 1 24.81 91 SER A CA 1
ATOM 716 C C . SER A 1 91 ? -13.227 -72 -28.422 1 24.81 91 SER A C 1
ATOM 718 O O . SER A 1 91 ? -14.258 -71.375 -28.703 1 24.81 91 SER A O 1
ATOM 720 N N . SER A 1 92 ? -13.062 -72.062 -27.141 1 27.56 92 SER A N 1
ATOM 721 C CA . SER A 1 92 ? -13.242 -71 -26.188 1 27.56 92 SER A CA 1
ATOM 722 C C . SER A 1 92 ? -12.812 -69.625 -26.781 1 27.56 92 SER A C 1
ATOM 724 O O . SER A 1 92 ? -11.695 -69.5 -27.297 1 27.56 92 SER A O 1
ATOM 726 N N . THR A 1 93 ? -13.68 -69 -27.484 1 27.58 93 THR A N 1
ATOM 727 C CA . THR A 1 93 ? -13.422 -67.625 -27.891 1 27.58 93 THR A CA 1
ATOM 728 C C . THR A 1 93 ? -12.594 -66.875 -26.828 1 27.58 93 THR A C 1
ATOM 730 O O . THR A 1 93 ? -13.031 -66.75 -25.688 1 27.58 93 THR A O 1
ATOM 733 N N . MET A 1 94 ? -11.32 -67.25 -26.828 1 27.44 94 MET A N 1
ATOM 734 C CA . MET A 1 94 ? -10.398 -66.438 -26.031 1 27.44 94 MET A CA 1
ATOM 735 C C . MET A 1 94 ? -10.859 -64.938 -26 1 27.44 94 MET A C 1
ATOM 737 O O . MET A 1 94 ? -11.031 -64.312 -27.047 1 27.44 94 MET A O 1
ATOM 741 N N . PHE A 1 95 ? -11.781 -64.688 -25.219 1 28.92 95 PHE A N 1
ATOM 742 C CA . PHE A 1 95 ? -11.938 -63.25 -24.953 1 28.92 95 PHE A CA 1
ATOM 743 C C . PHE A 1 95 ? -10.586 -62.531 -24.969 1 28.92 95 PHE A C 1
ATOM 745 O O . PHE A 1 95 ? -9.68 -62.906 -24.219 1 28.92 95 PHE A O 1
ATOM 752 N N . SER A 1 96 ? -10.055 -62.281 -26.141 1 30 96 SER A N 1
ATOM 753 C CA . SER A 1 96 ? -8.938 -61.375 -26.266 1 30 96 SER A CA 1
ATOM 754 C C . SER A 1 96 ? -8.984 -60.281 -25.188 1 30 96 SER A C 1
ATOM 756 O O . SER A 1 96 ? -9.891 -59.469 -25.188 1 30 96 SER A O 1
ATOM 758 N N . SER A 1 97 ? -8.688 -60.531 -24.031 1 34.56 97 SER A N 1
ATOM 759 C CA . SER A 1 97 ? -8.422 -59.5 -23.062 1 34.56 97 SER A CA 1
ATOM 760 C C . SER A 1 97 ? -7.809 -58.281 -23.719 1 34.56 97 SER A C 1
ATOM 762 O O . SER A 1 97 ? -6.789 -58.375 -24.406 1 34.56 97 SER A O 1
ATOM 764 N N . LEU A 1 98 ? -8.477 -57.375 -24.266 1 37.38 98 LEU A N 1
ATOM 765 C CA . LEU A 1 98 ? -7.953 -56.094 -24.781 1 37.38 98 LEU A CA 1
ATOM 766 C C . LEU A 1 98 ? -6.742 -55.656 -23.969 1 37.38 98 LEU A C 1
ATOM 768 O O . LEU A 1 98 ? -6.887 -55.125 -22.859 1 37.38 98 LEU A O 1
ATOM 772 N N . THR A 1 99 ? -5.672 -56.344 -23.812 1 41.75 99 THR A N 1
ATOM 773 C CA . THR A 1 99 ? -4.387 -55.969 -23.234 1 41.75 99 THR A CA 1
ATOM 774 C C . THR A 1 99 ? -3.947 -54.594 -23.734 1 41.75 99 THR A C 1
ATOM 776 O O . THR A 1 99 ? -3.572 -54.438 -24.906 1 41.75 99 THR A O 1
ATOM 779 N N . PHE A 1 100 ? -4.566 -53.531 -23.312 1 57.66 100 PHE A N 1
ATOM 780 C CA . PHE A 1 100 ? -4.047 -52.188 -23.625 1 57.66 100 PHE A CA 1
ATOM 781 C C . PHE A 1 100 ? -2.543 -52.125 -23.375 1 57.66 100 PHE A C 1
ATOM 783 O O . PHE A 1 100 ? -2.047 -52.656 -22.375 1 57.66 100 PHE A O 1
ATOM 790 N N . SER A 1 101 ? -1.865 -51.75 -24.453 1 80 101 SER A N 1
ATOM 791 C CA . SER A 1 101 ? -0.424 -51.562 -24.344 1 80 101 SER A CA 1
ATOM 792 C C . SER A 1 101 ? -0.082 -50.594 -23.219 1 80 101 SER A C 1
ATOM 794 O O . SER A 1 101 ? -0.931 -49.812 -22.797 1 80 101 SER A O 1
ATOM 796 N N . VAL A 1 102 ? 0.886 -50.781 -22.562 1 87.5 102 VAL A N 1
ATOM 797 C CA . VAL A 1 102 ? 1.399 -49.938 -21.5 1 87.5 102 VAL A CA 1
ATOM 798 C C . VAL A 1 102 ? 1.356 -48.469 -21.953 1 87.5 102 VAL A C 1
ATOM 800 O O . VAL A 1 102 ? 1.058 -47.562 -21.156 1 87.5 102 VAL A O 1
ATOM 803 N N . ASN A 1 103 ? 1.459 -48.312 -23.188 1 88.19 103 ASN A N 1
ATOM 804 C CA . ASN A 1 103 ? 1.412 -46.938 -23.734 1 88.19 103 ASN A CA 1
ATOM 805 C C . ASN A 1 103 ? -0.011 -46.406 -23.75 1 88.19 103 ASN A C 1
ATOM 807 O O . ASN A 1 103 ? -0.22 -45.219 -23.562 1 88.19 103 ASN A O 1
ATOM 811 N N . ASP A 1 104 ? -0.94 -47.188 -24 1 90.19 104 ASP A N 1
ATOM 812 C CA . ASP A 1 104 ? -2.332 -46.75 -23.969 1 90.19 104 ASP A CA 1
ATOM 813 C C . ASP A 1 104 ? -2.75 -46.344 -22.562 1 90.19 104 ASP A C 1
ATOM 815 O O . ASP A 1 104 ? -3.492 -45.375 -22.406 1 90.19 104 ASP A O 1
ATOM 819 N N . GLN A 1 105 ? -2.25 -47.062 -21.719 1 90.31 105 GLN A N 1
ATOM 820 C CA . GLN A 1 105 ? -2.529 -46.719 -20.328 1 90.31 105 GLN A CA 1
ATOM 821 C C . GLN A 1 105 ? -1.89 -45.406 -19.953 1 90.31 105 GLN A C 1
ATOM 823 O O . GLN A 1 105 ? -2.504 -44.562 -19.266 1 90.31 105 GLN A O 1
ATOM 828 N N . ALA A 1 106 ? -0.744 -45.25 -20.391 1 93.69 106 ALA A N 1
ATOM 829 C CA . ALA A 1 106 ? -0.017 -44 -20.156 1 93.69 106 ALA A CA 1
ATOM 830 C C . ALA A 1 106 ? -0.754 -42.812 -20.75 1 93.69 106 ALA A C 1
ATOM 832 O O . ALA A 1 106 ? -0.924 -41.781 -20.078 1 93.69 106 ALA A O 1
ATOM 833 N N . SER A 1 107 ? -1.162 -43 -21.922 1 92.62 107 SER A N 1
ATOM 834 C CA . SER A 1 107 ? -1.911 -41.938 -22.594 1 92.62 107 SER A CA 1
ATOM 835 C C . SER A 1 107 ? -3.236 -41.656 -21.891 1 92.62 107 SER A C 1
ATOM 837 O O . SER A 1 107 ? -3.625 -40.5 -21.719 1 92.62 107 SER A O 1
ATOM 839 N N . GLY A 1 108 ? -3.936 -42.719 -21.547 1 91.88 108 GLY A N 1
ATOM 840 C CA . GLY A 1 108 ? -5.176 -42.562 -20.812 1 91.88 108 GLY A CA 1
ATOM 841 C C . GLY A 1 108 ? -5.008 -41.781 -19.516 1 91.88 108 GLY A C 1
ATOM 842 O O . GLY A 1 108 ? -5.855 -40.969 -19.156 1 91.88 108 GLY A O 1
ATOM 843 N N . PHE A 1 109 ? -3.938 -42.031 -18.906 1 92.19 109 PHE A N 1
ATOM 844 C CA . PHE A 1 109 ? -3.652 -41.344 -17.656 1 92.19 109 PHE A CA 1
ATOM 845 C C . PHE A 1 109 ? -3.508 -39.844 -17.891 1 92.19 109 PHE A C 1
ATOM 847 O O . PHE A 1 109 ? -4.066 -39.031 -17.141 1 92.19 109 PHE A O 1
ATOM 854 N N . ILE A 1 110 ? -2.754 -39.5 -18.906 1 93.31 110 ILE A N 1
ATOM 855 C CA . ILE A 1 110 ? -2.494 -38.094 -19.188 1 93.31 110 ILE A CA 1
ATOM 856 C C . ILE A 1 110 ? -3.805 -37.375 -19.516 1 93.31 110 ILE A C 1
ATOM 858 O O . ILE A 1 110 ? -4.078 -36.281 -18.984 1 93.31 110 ILE A O 1
ATOM 862 N N . PHE A 1 111 ? -4.668 -37.938 -20.234 1 90.75 111 PHE A N 1
ATOM 863 C CA . PHE A 1 111 ? -5.906 -37.281 -20.641 1 90.75 111 PHE A CA 1
ATOM 864 C C . PHE A 1 111 ? -6.891 -37.219 -19.484 1 90.75 111 PHE A C 1
ATOM 866 O O . PHE A 1 111 ? -7.66 -36.25 -19.375 1 90.75 111 PHE A O 1
ATOM 873 N N . SER A 1 112 ? -6.758 -38.094 -18.594 1 88.81 112 SER A N 1
ATOM 874 C CA . SER A 1 112 ? -7.699 -38.156 -17.469 1 88.81 112 SER A CA 1
ATOM 875 C C . SER A 1 112 ? -7.266 -37.219 -16.359 1 88.81 112 SER A C 1
ATOM 877 O O . SER A 1 112 ? -8.102 -36.656 -15.633 1 88.81 112 SER A O 1
ATOM 879 N N . HIS A 1 113 ? -5.945 -36.969 -16.266 1 90.75 113 HIS A N 1
ATOM 880 C CA . HIS A 1 113 ? -5.484 -36.312 -15.047 1 90.75 113 HIS A CA 1
ATOM 881 C C . HIS A 1 113 ? -4.844 -34.969 -15.359 1 90.75 113 HIS A C 1
ATOM 883 O O . HIS A 1 113 ? -4.582 -34.188 -14.445 1 90.75 113 HIS A O 1
ATOM 889 N N . TYR A 1 114 ? -4.703 -34.688 -16.625 1 91.12 114 TYR A N 1
ATOM 890 C CA . TYR A 1 114 ? -4.066 -33.406 -16.938 1 91.12 114 TYR A CA 1
ATOM 891 C C . TYR A 1 114 ? -4.953 -32.562 -17.859 1 91.12 114 TYR A C 1
ATOM 893 O O . TYR A 1 114 ? -4.676 -31.406 -18.094 1 91.12 114 TYR A O 1
ATOM 901 N N . VAL A 1 115 ? -6.062 -33.156 -18.312 1 89.19 115 VAL A N 1
ATOM 902 C CA . VAL A 1 115 ? -6.93 -32.469 -19.25 1 89.19 115 VAL A CA 1
ATOM 903 C C . VAL A 1 115 ? -8.344 -32.344 -18.688 1 89.19 115 VAL A C 1
ATOM 905 O O . VAL A 1 115 ? -8.852 -33.312 -18.109 1 89.19 115 VAL A O 1
ATOM 908 N N . ARG A 1 116 ? -8.961 -31.078 -18.641 1 80.12 116 ARG A N 1
ATOM 909 C CA . ARG A 1 116 ? -10.359 -30.891 -18.266 1 80.12 116 ARG A CA 1
ATOM 910 C C . ARG A 1 116 ? -11.125 -30.156 -19.375 1 80.12 116 ARG A C 1
ATOM 912 O O . ARG A 1 116 ? -10.602 -29.219 -19.984 1 80.12 116 ARG A O 1
ATOM 919 N N . ASN A 1 117 ? -11.219 -30.375 -20.391 1 64.56 117 ASN A N 1
ATOM 920 C CA . ASN A 1 117 ? -11.82 -29.719 -21.547 1 64.56 117 ASN A CA 1
ATOM 921 C C . ASN A 1 117 ? -13.094 -28.969 -21.172 1 64.56 117 ASN A C 1
ATOM 923 O O . ASN A 1 117 ? -14.094 -29.031 -21.891 1 64.56 117 ASN A O 1
ATOM 927 N N . ALA A 1 118 ? -13.148 -28.344 -19.969 1 59.91 118 ALA A N 1
ATOM 928 C CA . ALA A 1 118 ? -14.383 -27.625 -19.656 1 59.91 118 ALA A CA 1
ATOM 929 C C . ALA A 1 118 ? -14.117 -26.125 -19.516 1 59.91 118 ALA A C 1
ATOM 931 O O . ALA A 1 118 ? -12.992 -25.703 -19.219 1 59.91 118 ALA A O 1
ATOM 932 N N . LYS A 1 119 ? -15.062 -25.328 -19.984 1 56.34 119 LYS A N 1
ATOM 933 C CA . LYS A 1 119 ? -15 -23.875 -20.078 1 56.34 119 LYS A CA 1
ATOM 934 C C . LYS A 1 119 ? -14.461 -23.266 -18.797 1 56.34 119 LYS A C 1
ATOM 936 O O . LYS A 1 119 ? -13.656 -22.328 -18.828 1 56.34 119 LYS A O 1
ATOM 941 N N . HIS A 1 120 ? -14.898 -23.812 -17.75 1 61 120 HIS A N 1
ATOM 942 C CA . HIS A 1 120 ? -14.516 -23.156 -16.5 1 61 120 HIS A CA 1
ATOM 943 C C . HIS A 1 120 ? -13.609 -24.031 -15.656 1 61 120 HIS A C 1
ATOM 945 O O . HIS A 1 120 ? -13.406 -23.766 -14.469 1 61 120 HIS A O 1
ATOM 951 N N . ASN A 1 121 ? -13.133 -24.953 -16.297 1 65.38 121 ASN A N 1
ATOM 952 C CA . ASN A 1 121 ? -12.227 -25.859 -15.609 1 65.38 121 ASN A CA 1
ATOM 953 C C . ASN A 1 121 ? -11.039 -26.234 -16.484 1 65.38 121 ASN A C 1
ATOM 955 O O . ASN A 1 121 ? -11.086 -27.234 -17.203 1 65.38 121 ASN A O 1
ATOM 959 N N . ARG A 1 122 ? -10.102 -25.344 -16.297 1 71.62 122 ARG A N 1
ATOM 960 C CA . ARG A 1 122 ? -8.984 -25.516 -17.219 1 71.62 122 ARG A CA 1
ATOM 961 C C . ARG A 1 122 ? -7.934 -26.453 -16.625 1 71.62 122 ARG A C 1
ATOM 963 O O . ARG A 1 122 ? -7.566 -26.312 -15.461 1 71.62 122 ARG A O 1
ATOM 970 N N . GLY A 1 123 ? -7.68 -27.391 -17.453 1 76.25 123 GLY A N 1
ATOM 971 C CA . GLY A 1 123 ? -6.551 -28.25 -17.109 1 76.25 123 GLY A CA 1
ATOM 972 C C . GLY A 1 123 ? -5.219 -27.688 -17.578 1 76.25 123 GLY A C 1
ATOM 973 O O . GLY A 1 123 ? -5.16 -26.594 -18.141 1 76.25 123 GLY A O 1
ATOM 974 N N . HIS A 1 124 ? -4.156 -28.375 -17.219 1 83.69 124 HIS A N 1
ATOM 975 C CA . HIS A 1 124 ? -2.811 -27.938 -17.562 1 83.69 124 HIS A CA 1
ATOM 976 C C . HIS A 1 124 ? -2.498 -28.219 -19.031 1 83.69 124 HIS A C 1
ATOM 978 O O . HIS A 1 124 ? -1.699 -27.516 -19.656 1 83.69 124 HIS A O 1
ATOM 984 N N . LEU A 1 125 ? -3.154 -29.281 -19.578 1 90.5 125 LEU A N 1
ATOM 985 C CA . LEU A 1 125 ? -2.854 -29.703 -20.938 1 90.5 125 LEU A CA 1
ATOM 986 C C . LEU A 1 125 ? -4.109 -29.688 -21.797 1 90.5 125 LEU A C 1
ATOM 988 O O . LEU A 1 125 ? -4.312 -30.578 -22.641 1 90.5 125 LEU A O 1
ATOM 992 N N . ASP A 1 126 ? -4.859 -28.688 -21.688 1 87.56 126 ASP A N 1
ATOM 993 C CA . ASP A 1 126 ? -6.141 -28.609 -22.375 1 87.56 126 ASP A CA 1
ATOM 994 C C . ASP A 1 126 ? -5.941 -28.422 -23.875 1 87.56 126 ASP A C 1
ATOM 996 O O . ASP A 1 126 ? -6.875 -28.594 -24.656 1 87.56 126 ASP A O 1
ATOM 1000 N N . PHE A 1 127 ? -4.816 -28.172 -24.359 1 89 127 PHE A N 1
ATOM 1001 C CA . PHE A 1 127 ? -4.523 -28 -25.781 1 89 127 PHE A CA 1
ATOM 1002 C C . PHE A 1 127 ? -4.375 -29.359 -26.469 1 89 127 PHE A C 1
ATOM 1004 O O . PHE A 1 127 ? -4.449 -29.469 -27.688 1 89 127 PHE A O 1
ATOM 1011 N N . LEU A 1 128 ? -4.203 -30.438 -25.703 1 91.94 128 LEU A N 1
ATOM 1012 C CA . LEU A 1 128 ? -3.771 -31.719 -26.234 1 91.94 128 LEU A CA 1
ATOM 1013 C C . LEU A 1 128 ? -4.836 -32.312 -27.141 1 91.94 128 LEU A C 1
ATOM 1015 O O . LEU A 1 128 ? -4.52 -32.812 -28.219 1 91.94 128 LEU A O 1
ATOM 1019 N N . PRO A 1 129 ? -6.09 -32.25 -26.75 1 89.69 129 PRO A N 1
ATOM 1020 C CA . PRO A 1 129 ? -7.102 -32.844 -27.641 1 89.69 129 PRO A CA 1
ATOM 1021 C C . PRO A 1 129 ? -7.125 -32.188 -29.016 1 89.69 129 PRO A C 1
ATOM 1023 O O . PRO A 1 129 ? -7.242 -32.875 -30.031 1 89.69 129 PRO A O 1
ATOM 1026 N N . THR A 1 130 ? -6.961 -30.938 -29.016 1 90.06 130 THR A N 1
ATOM 1027 C CA . THR A 1 130 ? -6.969 -30.219 -30.297 1 90.06 130 THR A CA 1
ATOM 1028 C C . THR A 1 130 ? -5.715 -30.531 -31.094 1 90.06 130 THR A C 1
ATOM 1030 O O . THR A 1 130 ? -5.785 -30.734 -32.312 1 90.06 130 THR A O 1
ATOM 1033 N N . VAL A 1 131 ? -4.609 -30.625 -30.484 1 93.5 131 VAL A N 1
ATOM 1034 C CA . VAL A 1 131 ? -3.334 -30.859 -31.156 1 93.5 131 VAL A CA 1
ATOM 1035 C C . VAL A 1 131 ? -3.32 -32.25 -31.766 1 93.5 131 VAL A C 1
ATOM 1037 O O . VAL A 1 131 ? -2.881 -32.438 -32.906 1 93.5 131 VAL A O 1
ATOM 1040 N N . ILE A 1 132 ? -3.842 -33.219 -31.047 1 91.75 132 ILE A N 1
ATOM 1041 C CA . ILE A 1 132 ? -3.777 -34.594 -31.484 1 91.75 132 ILE A CA 1
ATOM 1042 C C . ILE A 1 132 ? -4.781 -34.844 -32.625 1 91.75 132 ILE A C 1
ATOM 1044 O O . ILE A 1 132 ? -4.539 -35.656 -33.5 1 91.75 132 ILE A O 1
ATOM 1048 N N . ARG A 1 133 ? -5.816 -34.094 -32.594 1 89.44 133 ARG A N 1
ATOM 1049 C CA . ARG A 1 133 ? -6.809 -34.188 -33.656 1 89.44 133 ARG A CA 1
ATOM 1050 C C . ARG A 1 133 ? -6.281 -33.625 -34.969 1 89.44 133 ARG A C 1
ATOM 1052 O O . ARG A 1 133 ? -6.578 -34.125 -36.062 1 89.44 133 ARG A O 1
ATOM 1059 N N . GLU A 1 134 ? -5.602 -32.625 -34.875 1 86.5 134 GLU A N 1
ATOM 1060 C CA . GLU A 1 134 ? -5.145 -31.875 -36.062 1 86.5 134 GLU A CA 1
ATOM 1061 C C . GLU A 1 134 ? -3.904 -32.531 -36.656 1 86.5 134 GLU A C 1
ATOM 1063 O O . GLU A 1 134 ? -3.684 -32.438 -37.875 1 86.5 134 GLU A O 1
ATOM 1068 N N . ASP A 1 135 ? -3.055 -33.031 -35.781 1 83 135 ASP A N 1
ATOM 1069 C CA . ASP A 1 135 ? -1.766 -33.531 -36.25 1 83 135 ASP A CA 1
ATOM 1070 C C . ASP A 1 135 ? -1.335 -34.781 -35.469 1 83 135 ASP A C 1
ATOM 1072 O O . ASP A 1 135 ? -1.377 -34.781 -34.25 1 83 135 ASP A O 1
ATOM 1076 N N . THR A 1 136 ? -1.033 -35.75 -36.25 1 84.38 136 THR A N 1
ATOM 1077 C CA . THR A 1 136 ? -0.504 -36.969 -35.625 1 84.38 136 THR A CA 1
ATOM 1078 C C . THR A 1 136 ? 1.019 -36.906 -35.562 1 84.38 136 THR A C 1
ATOM 1080 O O . THR A 1 136 ? 1.706 -37.719 -36.188 1 84.38 136 THR A O 1
ATOM 1083 N N . SER A 1 137 ? 1.558 -36.125 -34.781 1 92 137 SER A N 1
ATOM 1084 C CA . SER A 1 137 ? 2.992 -35.938 -34.625 1 92 137 SER A CA 1
ATOM 1085 C C . SER A 1 137 ? 3.633 -37.031 -33.781 1 92 137 SER A C 1
ATOM 1087 O O . SER A 1 137 ? 3.211 -37.281 -32.656 1 92 137 SER A O 1
ATOM 1089 N N . PRO A 1 138 ? 4.629 -37.656 -34.344 1 94.44 138 PRO A N 1
ATOM 1090 C CA . PRO A 1 138 ? 5.332 -38.688 -33.531 1 94.44 138 PRO A CA 1
ATOM 1091 C C . PRO A 1 138 ? 5.941 -38.094 -32.25 1 94.44 138 PRO A C 1
ATOM 1093 O O . PRO A 1 138 ? 6.016 -38.781 -31.234 1 94.44 138 PRO A O 1
ATOM 1096 N N . ALA A 1 139 ? 6.371 -36.875 -32.375 1 96.75 139 ALA A N 1
ATOM 1097 C CA . ALA A 1 139 ? 6.965 -36.219 -31.219 1 96.75 139 ALA A CA 1
ATOM 1098 C C . ALA A 1 139 ? 5.953 -36.094 -30.078 1 96.75 139 ALA A C 1
ATOM 1100 O O . ALA A 1 139 ? 6.242 -36.469 -28.938 1 96.75 139 ALA A O 1
ATOM 1101 N N . VAL A 1 140 ? 4.762 -35.656 -30.375 1 97.62 140 VAL A N 1
ATOM 1102 C CA . VAL A 1 140 ? 3.723 -35.469 -29.375 1 97.62 140 VAL A CA 1
ATOM 1103 C C . VAL A 1 140 ? 3.332 -36.812 -28.766 1 97.62 140 VAL A C 1
ATOM 1105 O O . VAL A 1 140 ? 3.195 -36.938 -27.547 1 97.62 140 VAL A O 1
ATOM 1108 N N . LYS A 1 141 ? 3.168 -37.781 -29.594 1 96.06 141 LYS A N 1
ATOM 1109 C CA . LYS A 1 141 ? 2.785 -39.125 -29.125 1 96.06 141 LYS A CA 1
ATOM 1110 C C . LYS A 1 141 ? 3.836 -39.688 -28.188 1 96.06 141 LYS A C 1
ATOM 1112 O O . LYS A 1 141 ? 3.5 -40.219 -27.125 1 96.06 141 LYS A O 1
ATOM 1117 N N . ALA A 1 142 ? 5.066 -39.562 -28.609 1 97.38 142 ALA A N 1
ATOM 1118 C CA . ALA A 1 142 ? 6.152 -40.062 -27.781 1 97.38 142 ALA A CA 1
ATOM 1119 C C . ALA A 1 142 ? 6.207 -39.344 -26.453 1 97.38 142 ALA A C 1
ATOM 1121 O O . ALA A 1 142 ? 6.5 -39.938 -25.406 1 97.38 142 ALA A O 1
ATOM 1122 N N . CYS A 1 143 ? 6.008 -38.031 -26.484 1 98 143 CYS A N 1
ATOM 1123 C CA . CYS A 1 143 ? 6.027 -37.219 -25.266 1 98 143 CYS A CA 1
ATOM 1124 C C . CYS A 1 143 ? 4.914 -37.656 -24.312 1 98 143 CYS A C 1
ATOM 1126 O O . CYS A 1 143 ? 5.137 -37.75 -23.109 1 98 143 CYS A O 1
ATOM 1128 N N . ILE A 1 144 ? 3.701 -37.844 -24.844 1 97.25 144 ILE A N 1
ATOM 1129 C CA . ILE A 1 144 ? 2.566 -38.281 -24.031 1 97.25 144 ILE A CA 1
ATOM 1130 C C . ILE A 1 144 ? 2.879 -39.625 -23.375 1 97.25 144 ILE A C 1
ATOM 1132 O O . ILE A 1 144 ? 2.637 -39.812 -22.172 1 97.25 144 ILE A O 1
ATOM 1136 N N . ASN A 1 145 ? 3.39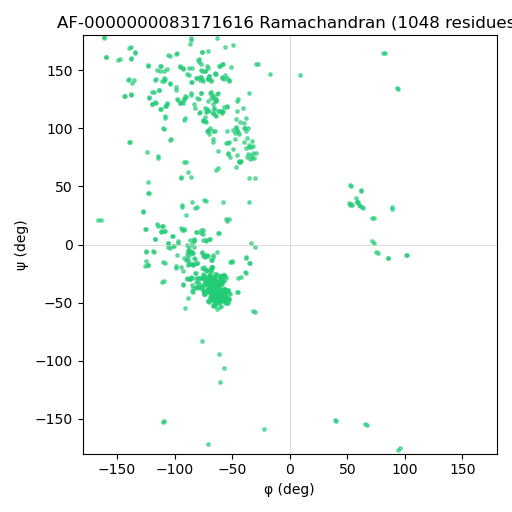6 -40.469 -24.156 1 96.88 145 ASN A N 1
ATOM 1137 C CA . ASN A 1 145 ? 3.762 -41.781 -23.609 1 96.88 145 ASN A CA 1
ATOM 1138 C C . ASN A 1 145 ? 4.82 -41.656 -22.531 1 96.88 145 ASN A C 1
ATOM 1140 O O . ASN A 1 145 ? 4.699 -42.281 -21.469 1 96.88 145 ASN A O 1
ATOM 1144 N N . ALA A 1 146 ? 5.859 -40.906 -22.812 1 98 146 ALA A N 1
ATOM 1145 C CA . ALA A 1 146 ? 6.93 -40.719 -21.844 1 98 146 ALA A CA 1
ATOM 1146 C C . ALA A 1 146 ? 6.387 -40.156 -20.531 1 98 146 ALA A C 1
ATOM 1148 O O . ALA A 1 146 ? 6.707 -40.656 -19.453 1 98 146 ALA A O 1
ATOM 1149 N N . LEU A 1 147 ? 5.609 -39.156 -20.641 1 97.25 147 LEU A N 1
ATOM 1150 C CA . LEU A 1 147 ? 5.047 -38.469 -19.484 1 97.25 147 LEU A CA 1
ATOM 1151 C C . LEU A 1 147 ? 4.125 -39.375 -18.703 1 97.25 147 LEU A C 1
ATOM 1153 O O . LEU A 1 147 ? 4.219 -39.469 -17.469 1 97.25 147 LEU A O 1
ATOM 1157 N N . GLY A 1 148 ? 3.234 -40.031 -19.391 1 96.81 148 GLY A N 1
ATOM 1158 C CA . GLY A 1 148 ? 2.314 -40.938 -18.734 1 96.81 148 GLY A CA 1
ATOM 1159 C C . GLY A 1 148 ? 3.016 -42.094 -18.031 1 96.81 148 GLY A C 1
ATOM 1160 O O . GLY A 1 148 ? 2.688 -42.406 -16.891 1 96.81 148 GLY A O 1
ATOM 1161 N N . LEU A 1 149 ? 3.957 -42.719 -18.719 1 97.19 149 LEU A N 1
ATOM 1162 C CA . LEU A 1 149 ? 4.711 -43.812 -18.125 1 97.19 149 LEU A CA 1
ATOM 1163 C C . LEU A 1 149 ? 5.484 -43.344 -16.891 1 97.19 149 LEU A C 1
ATOM 1165 O O . LEU A 1 149 ? 5.543 -44.062 -15.898 1 97.19 149 LEU A O 1
ATOM 1169 N N . ALA A 1 150 ? 6.082 -42.188 -17.016 1 97.12 150 ALA A N 1
ATOM 1170 C CA . ALA A 1 150 ? 6.836 -41.656 -15.891 1 97.12 150 ALA A CA 1
ATOM 1171 C C . ALA A 1 150 ? 5.93 -41.438 -14.68 1 97.12 150 ALA A C 1
ATOM 1173 O O . ALA A 1 150 ? 6.293 -41.75 -13.547 1 97.12 150 ALA A O 1
ATOM 1174 N N . SER A 1 151 ? 4.785 -40.844 -14.898 1 95.06 151 SER A N 1
ATOM 1175 C CA . SER A 1 151 ? 3.836 -40.594 -13.812 1 95.06 151 SER A CA 1
ATOM 1176 C C . SER A 1 151 ? 3.42 -41.906 -13.148 1 95.06 151 SER A C 1
ATOM 1178 O O . SER A 1 151 ? 3.416 -42.031 -11.922 1 95.06 151 SER A O 1
ATOM 1180 N N . LEU A 1 152 ? 3.094 -42.812 -13.992 1 94.31 152 LEU A N 1
ATOM 1181 C CA . LEU A 1 152 ? 2.676 -44.125 -13.477 1 94.31 152 LEU A CA 1
ATOM 1182 C C . LEU A 1 152 ? 3.824 -44.812 -12.75 1 94.31 152 LEU A C 1
ATOM 1184 O O . LEU A 1 152 ? 3.605 -45.5 -11.758 1 94.31 152 LEU A O 1
ATOM 1188 N N . ALA A 1 153 ? 5 -44.719 -13.312 1 95.81 153 ALA A N 1
ATOM 1189 C CA . ALA A 1 153 ? 6.176 -45.25 -12.648 1 95.81 153 ALA A CA 1
ATOM 1190 C C . ALA A 1 153 ? 6.32 -44.719 -11.234 1 95.81 153 ALA A C 1
ATOM 1192 O O . ALA A 1 153 ? 6.629 -45.438 -10.297 1 95.81 153 ALA A O 1
ATOM 1193 N N . ASN A 1 154 ? 6.16 -43.406 -11.07 1 93.31 154 ASN A N 1
ATOM 1194 C CA . ASN A 1 154 ? 6.266 -42.75 -9.773 1 93.31 154 ASN A CA 1
ATOM 1195 C C . ASN A 1 154 ? 5.168 -43.219 -8.82 1 93.31 154 ASN A C 1
ATOM 1197 O O . ASN A 1 154 ? 5.426 -43.469 -7.633 1 93.31 154 ASN A O 1
ATOM 1201 N N . ILE A 1 155 ? 3.951 -43.281 -9.359 1 91.81 155 ILE A N 1
ATOM 1202 C CA . ILE A 1 155 ? 2.801 -43.656 -8.547 1 91.81 155 ILE A CA 1
ATOM 1203 C C . ILE A 1 155 ? 2.977 -45.094 -8.047 1 91.81 155 ILE A C 1
ATOM 1205 O O . ILE A 1 155 ? 2.73 -45.375 -6.871 1 91.81 155 ILE A O 1
ATOM 1209 N N . HIS A 1 156 ? 3.482 -45.906 -8.883 1 91.5 156 HIS A N 1
ATOM 1210 C CA . HIS A 1 156 ? 3.58 -47.344 -8.547 1 91.5 156 HIS A CA 1
ATOM 1211 C C . HIS A 1 156 ? 4.996 -47.688 -8.117 1 91.5 156 HIS A C 1
ATOM 1213 O O . HIS A 1 156 ? 5.289 -48.875 -7.867 1 91.5 156 HIS A O 1
ATOM 1219 N N . MET A 1 157 ? 5.832 -46.812 -8.117 1 91.69 157 MET A N 1
ATOM 1220 C CA . MET A 1 157 ? 7.23 -47.031 -7.766 1 91.69 157 MET A CA 1
ATOM 1221 C C . MET A 1 157 ? 7.82 -48.156 -8.578 1 91.69 157 MET A C 1
ATOM 1223 O O . MET A 1 157 ? 8.398 -49.094 -8.023 1 91.69 157 MET A O 1
ATOM 1227 N N . SER A 1 158 ? 7.645 -48.094 -9.867 1 94.56 158 SER A N 1
ATOM 1228 C CA . SER A 1 158 ? 8.055 -49.156 -10.773 1 94.56 158 SER A CA 1
ATOM 1229 C C . SER A 1 158 ? 9.273 -48.75 -11.602 1 94.56 158 SER A C 1
ATOM 1231 O O . SER A 1 158 ? 9.148 -47.969 -12.539 1 94.56 158 SER A O 1
ATOM 1233 N N . PRO A 1 159 ? 10.383 -49.312 -11.344 1 94.06 159 PRO A N 1
ATOM 1234 C CA . PRO A 1 159 ? 11.562 -49 -12.148 1 94.06 159 PRO A CA 1
ATOM 1235 C C . PRO A 1 159 ? 11.414 -49.438 -13.602 1 94.06 159 PRO A C 1
ATOM 1237 O O . PRO A 1 159 ? 11.984 -48.812 -14.5 1 94.06 159 PRO A O 1
ATOM 1240 N N . GLU A 1 160 ? 10.672 -50.5 -13.812 1 94.38 160 GLU A N 1
ATOM 1241 C CA . GLU A 1 160 ? 10.445 -50.969 -15.172 1 94.38 160 GLU A CA 1
ATOM 1242 C C . GLU A 1 160 ? 9.695 -49.938 -16 1 94.38 160 GLU A C 1
ATOM 1244 O O . GLU A 1 160 ? 10.07 -49.656 -17.141 1 94.38 160 GLU A O 1
ATOM 1249 N N . LEU A 1 161 ? 8.672 -49.406 -15.375 1 95.88 161 LEU A N 1
ATOM 1250 C CA . LEU A 1 161 ? 7.902 -48.375 -16.062 1 95.88 161 LEU A CA 1
ATOM 1251 C C . LEU A 1 161 ? 8.75 -47.156 -16.297 1 95.88 161 LEU A C 1
ATOM 1253 O O . LEU A 1 161 ? 8.625 -46.469 -17.328 1 95.88 161 LEU A O 1
ATOM 1257 N N . MET A 1 162 ? 9.57 -46.844 -15.367 1 96.38 162 MET A N 1
ATOM 1258 C CA . MET A 1 162 ? 10.43 -45.656 -15.508 1 96.38 162 MET A CA 1
ATOM 1259 C C . MET A 1 162 ? 11.438 -45.875 -16.641 1 96.38 162 MET A C 1
ATOM 1261 O O . MET A 1 162 ? 11.773 -44.938 -17.344 1 96.38 162 MET A O 1
ATOM 1265 N N . SER A 1 163 ? 11.922 -47.094 -16.75 1 96.69 163 SER A N 1
ATOM 1266 C CA . SER A 1 163 ? 12.812 -47.406 -17.859 1 96.69 163 SER A CA 1
ATOM 1267 C C . SER A 1 163 ? 12.109 -47.25 -19.203 1 96.69 163 SER A C 1
ATOM 1269 O O . SER A 1 163 ? 12.68 -46.688 -20.156 1 96.69 163 SER A O 1
ATOM 1271 N N . ALA A 1 164 ? 10.891 -47.719 -19.234 1 96.5 164 ALA A N 1
ATOM 1272 C CA . ALA A 1 164 ? 10.094 -47.562 -20.438 1 96.5 164 ALA A CA 1
ATOM 1273 C C . ALA A 1 164 ? 9.859 -46.062 -20.719 1 96.5 164 ALA A C 1
ATOM 1275 O O . ALA A 1 164 ? 9.867 -45.625 -21.875 1 96.5 164 ALA A O 1
ATOM 1276 N N . ALA A 1 165 ? 9.594 -45.312 -19.672 1 97.81 165 ALA A N 1
ATOM 1277 C CA . ALA A 1 165 ? 9.406 -43.875 -19.797 1 97.81 165 ALA A CA 1
ATOM 1278 C C . ALA A 1 165 ? 10.641 -43.219 -20.391 1 97.81 165 ALA A C 1
ATOM 1280 O O . ALA A 1 165 ? 10.531 -42.344 -21.25 1 97.81 165 ALA A O 1
ATOM 1281 N N . ARG A 1 166 ? 11.789 -43.594 -19.969 1 97.12 166 ARG A N 1
ATOM 1282 C CA . ARG A 1 166 ? 13.055 -43.062 -20.453 1 97.12 166 ARG A CA 1
ATOM 1283 C C . ARG A 1 166 ? 13.258 -43.375 -21.938 1 97.12 166 ARG A C 1
ATOM 1285 O O . ARG A 1 166 ? 13.789 -42.531 -22.688 1 97.12 166 ARG A O 1
ATOM 1292 N N . HIS A 1 167 ? 12.875 -44.562 -22.266 1 97 167 HIS A N 1
ATOM 1293 C CA . HIS A 1 167 ? 12.961 -44.938 -23.672 1 97 167 HIS A CA 1
ATOM 1294 C C . HIS A 1 167 ? 12.078 -44.031 -24.531 1 97 167 HIS A C 1
ATOM 1296 O O . HIS A 1 167 ? 12.516 -43.531 -25.562 1 97 167 HIS A O 1
ATOM 1302 N N . GLU A 1 168 ? 10.852 -43.906 -24.062 1 97.69 168 GLU A N 1
ATOM 1303 C CA . GLU A 1 168 ? 9.93 -43.031 -24.797 1 97.69 168 GLU A CA 1
ATOM 1304 C C . GLU A 1 168 ? 10.422 -41.594 -24.797 1 97.69 168 GLU A C 1
ATOM 1306 O O . GLU A 1 168 ? 10.203 -40.844 -25.75 1 97.69 168 GLU A O 1
ATOM 1311 N N . TYR A 1 169 ? 11 -41.156 -23.719 1 97.69 169 TYR A N 1
ATOM 1312 C CA . TYR A 1 169 ? 11.547 -39.812 -23.609 1 97.69 169 TYR A CA 1
ATOM 1313 C C . TYR A 1 169 ? 12.641 -39.594 -24.656 1 97.69 169 TYR A C 1
ATOM 1315 O O . TYR A 1 169 ? 12.672 -38.562 -25.312 1 97.69 169 TYR A O 1
ATOM 1323 N N . SER A 1 170 ? 13.531 -40.562 -24.781 1 97.31 170 SER A N 1
ATOM 1324 C CA . SER A 1 170 ? 14.586 -40.469 -25.797 1 97.31 170 SER A CA 1
ATOM 1325 C C . SER A 1 170 ? 13.992 -40.375 -27.203 1 97.31 170 SER A C 1
ATOM 1327 O O . SER A 1 170 ? 14.492 -39.625 -28.047 1 97.31 170 SER A O 1
ATOM 1329 N N . ALA A 1 171 ? 13.008 -41.188 -27.406 1 97.44 171 ALA A N 1
ATOM 1330 C CA . ALA A 1 171 ? 12.312 -41.125 -28.688 1 97.44 171 ALA A CA 1
ATOM 1331 C C . ALA A 1 171 ? 11.656 -39.781 -28.906 1 97.44 171 ALA A C 1
ATOM 1333 O O . ALA A 1 171 ? 11.664 -39.25 -30.016 1 97.44 171 ALA A O 1
ATOM 1334 N N . ALA A 1 172 ? 11.039 -39.25 -27.859 1 98 172 ALA A N 1
ATOM 1335 C CA . ALA A 1 172 ? 10.398 -37.938 -27.906 1 98 172 ALA A CA 1
ATOM 1336 C C . ALA A 1 172 ? 11.406 -36.844 -28.234 1 98 172 ALA A C 1
ATOM 1338 O O . ALA A 1 172 ? 11.141 -35.969 -29.062 1 98 172 ALA A O 1
ATOM 1339 N N . LEU A 1 173 ? 12.586 -36.875 -27.641 1 97.62 173 LEU A N 1
ATOM 1340 C CA . LEU A 1 173 ? 13.641 -35.906 -27.891 1 97.62 173 LEU A CA 1
ATOM 1341 C C . LEU A 1 173 ? 14.086 -35.938 -29.344 1 97.62 173 LEU A C 1
ATOM 1343 O O . LEU A 1 173 ? 14.258 -34.906 -30 1 97.62 173 LEU A O 1
ATOM 1347 N N . SER A 1 174 ? 14.273 -37.156 -29.828 1 97.5 174 SER A N 1
ATOM 1348 C CA . SER A 1 174 ? 14.711 -37.344 -31.203 1 97.5 174 SER A CA 1
ATOM 1349 C C . SER A 1 174 ? 13.672 -36.812 -32.188 1 97.5 174 SER A C 1
ATOM 1351 O O . SER A 1 174 ? 14.016 -36.125 -33.156 1 97.5 174 SER A O 1
ATOM 1353 N N . ALA A 1 175 ? 12.445 -37.219 -31.953 1 97.5 175 ALA A N 1
ATOM 1354 C CA . ALA A 1 175 ? 11.375 -36.812 -32.844 1 97.5 175 ALA A CA 1
ATOM 1355 C C . ALA A 1 175 ? 11.195 -35.281 -32.812 1 97.5 175 ALA A C 1
ATOM 1357 O O . ALA A 1 175 ? 10.914 -34.656 -33.844 1 97.5 175 ALA A O 1
ATOM 1358 N N . THR A 1 176 ? 11.281 -34.688 -31.656 1 97.56 176 THR A N 1
ATOM 1359 C CA . THR A 1 176 ? 11.172 -33.219 -31.516 1 97.56 176 THR A CA 1
ATOM 1360 C C . THR A 1 176 ? 12.328 -32.531 -32.25 1 97.56 176 THR A C 1
ATOM 1362 O O . THR A 1 176 ? 12.125 -31.5 -32.906 1 97.56 176 THR A O 1
ATOM 1365 N N . SER A 1 177 ? 13.508 -33.094 -32.094 1 96.81 177 SER A N 1
ATOM 1366 C CA . SER A 1 177 ? 14.672 -32.531 -32.75 1 96.81 177 SER A CA 1
ATOM 1367 C C . SER A 1 177 ? 14.484 -32.531 -34.281 1 96.81 177 SER A C 1
ATOM 1369 O O . SER A 1 177 ? 14.844 -31.562 -34.969 1 96.81 177 SER A O 1
ATOM 1371 N N . VAL A 1 178 ? 13.977 -33.594 -34.75 1 96.69 178 VAL A N 1
ATOM 1372 C CA . VAL A 1 178 ? 13.711 -33.719 -36.188 1 96.69 178 VAL A CA 1
ATOM 1373 C C . VAL A 1 178 ? 12.719 -32.625 -36.594 1 96.69 178 VAL A C 1
ATOM 1375 O O . VAL A 1 178 ? 12.906 -31.969 -37.625 1 96.69 178 VAL A O 1
ATOM 1378 N N . ALA A 1 179 ? 11.688 -32.469 -35.844 1 96.19 179 ALA A N 1
ATOM 1379 C CA . ALA A 1 179 ? 10.688 -31.453 -36.156 1 96.19 179 ALA A CA 1
ATOM 1380 C C . ALA A 1 179 ? 11.289 -30.062 -36.094 1 96.19 179 ALA A C 1
ATOM 1382 O O . ALA A 1 179 ? 10.945 -29.203 -36.938 1 96.19 179 ALA A O 1
ATOM 1383 N N . LEU A 1 180 ? 12.219 -29.75 -35.219 1 96.5 180 LEU A N 1
ATOM 1384 C CA . LEU A 1 180 ? 12.82 -28.438 -35.031 1 96.5 180 LEU A CA 1
ATOM 1385 C C . LEU A 1 180 ? 13.758 -28.094 -36.188 1 96.5 180 LEU A C 1
ATOM 1387 O O . LEU A 1 180 ? 14.039 -26.922 -36.438 1 96.5 180 LEU A O 1
ATOM 1391 N N . HIS A 1 181 ? 14.211 -29.156 -36.875 1 95.06 181 HIS A N 1
ATOM 1392 C CA . HIS A 1 181 ? 15.148 -28.922 -37.969 1 95.06 181 HIS A CA 1
ATOM 1393 C C . HIS A 1 181 ? 14.422 -28.688 -39.281 1 95.06 181 HIS A C 1
ATOM 1395 O O . HIS A 1 181 ? 15.039 -28.344 -40.281 1 95.06 181 HIS A O 1
ATOM 1401 N N . ASP A 1 182 ? 13.18 -28.906 -39.219 1 94.19 182 ASP A N 1
ATOM 1402 C CA . ASP A 1 182 ? 12.344 -28.562 -40.375 1 94.19 182 ASP A CA 1
ATOM 1403 C C . ASP A 1 182 ? 11.672 -27.203 -40.156 1 94.19 182 ASP A C 1
ATOM 1405 O O . ASP A 1 182 ? 10.945 -27 -39.188 1 94.19 182 ASP A O 1
ATOM 1409 N N . ARG A 1 183 ? 11.859 -26.344 -41.062 1 91.81 183 ARG A N 1
ATOM 1410 C CA . ARG A 1 183 ? 11.422 -24.953 -40.938 1 91.81 183 ARG A CA 1
ATOM 1411 C C . ARG A 1 183 ? 9.914 -24.875 -40.75 1 91.81 183 ARG A C 1
ATOM 1413 O O . ARG A 1 183 ? 9.414 -24.062 -39.969 1 91.81 183 ARG A O 1
ATOM 1420 N N . GLU A 1 184 ? 9.164 -25.594 -41.469 1 91.88 184 GLU A N 1
ATOM 1421 C CA . GLU A 1 184 ? 7.707 -25.578 -41.375 1 91.88 184 GLU A CA 1
ATOM 1422 C C . GLU A 1 184 ? 7.207 -26.281 -40.125 1 91.88 184 GLU A C 1
ATOM 1424 O O . GLU A 1 184 ? 6.316 -25.781 -39.438 1 91.88 184 GLU A O 1
ATOM 1429 N N . CYS A 1 185 ? 7.809 -27.375 -39.781 1 93.19 185 CYS A N 1
ATOM 1430 C CA . CYS A 1 185 ? 7.379 -28.156 -38.656 1 93.19 185 CYS A CA 1
ATOM 1431 C C . CYS A 1 185 ? 7.727 -27.453 -37.344 1 93.19 185 CYS A C 1
ATOM 1433 O O . CYS A 1 185 ? 7.004 -27.578 -36.344 1 93.19 185 CYS A O 1
ATOM 1435 N N . ALA A 1 186 ? 8.75 -26.719 -37.406 1 94.88 186 ALA A N 1
ATOM 1436 C CA . ALA A 1 186 ? 9.203 -26.016 -36.219 1 94.88 186 ALA A CA 1
ATOM 1437 C C . ALA A 1 186 ? 8.164 -25 -35.75 1 94.88 186 ALA A C 1
ATOM 1439 O O . ALA A 1 186 ? 8.047 -24.734 -34.531 1 94.88 186 ALA A O 1
ATOM 1440 N N . ARG A 1 187 ? 7.359 -24.547 -36.625 1 95.25 187 ARG A N 1
ATOM 1441 C CA . ARG A 1 187 ? 6.395 -23.516 -36.312 1 95.25 187 ARG A CA 1
ATOM 1442 C C . ARG A 1 187 ? 5.023 -24.109 -36 1 95.25 187 ARG A C 1
ATOM 1444 O O . ARG A 1 187 ? 4.074 -23.375 -35.719 1 95.25 187 ARG A O 1
ATOM 1451 N N . SER A 1 188 ? 4.918 -25.375 -36.031 1 95.56 188 SER A N 1
ATOM 1452 C CA . SER A 1 188 ? 3.631 -26.031 -35.812 1 95.56 188 SER A CA 1
ATOM 1453 C C . SER A 1 188 ? 3.244 -26.062 -34.344 1 95.56 188 SER A C 1
ATOM 1455 O O . SER A 1 188 ? 4.109 -26.016 -33.469 1 95.56 188 SER A O 1
ATOM 1457 N N . ASP A 1 189 ? 1.985 -26.156 -34.094 1 96.44 189 ASP A N 1
ATOM 1458 C CA . ASP A 1 189 ? 1.481 -26.312 -32.719 1 96.44 189 ASP A CA 1
ATOM 1459 C C . ASP A 1 189 ? 1.997 -27.609 -32.094 1 96.44 189 ASP A C 1
ATOM 1461 O O . ASP A 1 189 ? 2.281 -27.641 -30.891 1 96.44 189 ASP A O 1
ATOM 1465 N N . SER A 1 190 ? 2.135 -28.578 -32.938 1 96.56 190 SER A N 1
ATOM 1466 C CA . SER A 1 190 ? 2.57 -29.875 -32.438 1 96.56 190 SER A CA 1
ATOM 1467 C C . SER A 1 190 ? 3.992 -29.812 -31.891 1 96.56 190 SER A C 1
ATOM 1469 O O . SER A 1 190 ? 4.301 -30.438 -30.875 1 96.56 190 SER A O 1
ATOM 1471 N N . THR A 1 191 ? 4.82 -29.062 -32.562 1 97.38 191 THR A N 1
ATOM 1472 C CA . THR A 1 191 ? 6.199 -28.938 -32.094 1 97.38 191 THR A CA 1
ATOM 1473 C C . THR A 1 191 ? 6.254 -28.203 -30.75 1 97.38 191 THR A C 1
ATOM 1475 O O . THR A 1 191 ? 6.965 -28.609 -29.828 1 97.38 191 THR A O 1
ATOM 1478 N N . LEU A 1 192 ? 5.539 -27.109 -30.656 1 97.62 192 LEU A N 1
ATOM 1479 C CA . LEU A 1 192 ? 5.488 -26.375 -29.406 1 97.62 192 LEU A CA 1
ATOM 1480 C C . LEU A 1 192 ? 4.883 -27.219 -28.297 1 97.62 192 LEU A C 1
ATOM 1482 O O . LEU A 1 192 ? 5.352 -27.188 -27.156 1 97.62 192 LEU A O 1
ATOM 1486 N N . ALA A 1 193 ? 3.848 -27.953 -28.625 1 97.62 193 ALA A N 1
ATOM 1487 C CA . ALA A 1 193 ? 3.23 -28.859 -27.656 1 97.62 193 ALA A CA 1
ATOM 1488 C C . ALA A 1 193 ? 4.23 -29.891 -27.156 1 97.62 193 ALA A C 1
ATOM 1490 O O . ALA A 1 193 ? 4.258 -30.219 -25.969 1 97.62 193 ALA A O 1
ATOM 1491 N N . ALA A 1 194 ? 4.992 -30.391 -28.047 1 98 194 ALA A N 1
ATOM 1492 C CA . ALA A 1 194 ? 6.012 -31.375 -27.672 1 98 194 ALA A CA 1
ATOM 1493 C C . ALA A 1 194 ? 6.996 -30.766 -26.672 1 98 194 ALA A C 1
ATOM 1495 O O . ALA A 1 194 ? 7.34 -31.406 -25.672 1 98 194 ALA A O 1
ATOM 1496 N N . VAL A 1 195 ? 7.438 -29.594 -26.922 1 97.69 195 VAL A N 1
ATOM 1497 C CA . VAL A 1 195 ? 8.375 -28.922 -26.047 1 97.69 195 VAL A CA 1
ATOM 1498 C C . VAL A 1 195 ? 7.734 -28.703 -24.672 1 97.69 195 VAL A C 1
ATOM 1500 O O . VAL A 1 195 ? 8.383 -28.891 -23.641 1 97.69 195 VAL A O 1
ATOM 1503 N N . GLU A 1 196 ? 6.5 -28.359 -24.641 1 96.88 196 GLU A N 1
ATOM 1504 C CA . GLU A 1 196 ? 5.773 -28.188 -23.391 1 96.88 196 GLU A CA 1
ATOM 1505 C C . GLU A 1 196 ? 5.68 -29.5 -22.625 1 96.88 196 GLU A C 1
ATOM 1507 O O . GLU A 1 196 ? 5.848 -29.531 -21.406 1 96.88 196 GLU A O 1
ATOM 1512 N N . LEU A 1 197 ? 5.375 -30.531 -23.328 1 97.56 197 LEU A N 1
ATOM 1513 C CA . LEU A 1 197 ? 5.258 -31.844 -22.688 1 97.56 197 LEU A CA 1
ATOM 1514 C C . LEU A 1 197 ? 6.605 -32.312 -22.156 1 97.56 197 LEU A C 1
ATOM 1516 O O . LEU A 1 197 ? 6.676 -32.938 -21.109 1 97.56 197 LEU A O 1
ATOM 1520 N N . LEU A 1 198 ? 7.648 -32.031 -22.906 1 97.31 198 LEU A N 1
ATOM 1521 C CA . LEU A 1 198 ? 8.984 -32.344 -22.422 1 97.31 198 LEU A CA 1
ATOM 1522 C C . LEU A 1 198 ? 9.32 -31.578 -21.156 1 97.31 198 LEU A C 1
ATOM 1524 O O . LEU A 1 198 ? 9.969 -32.125 -20.25 1 97.31 198 LEU A O 1
ATOM 1528 N N . SER A 1 199 ? 8.906 -30.328 -21.109 1 95.94 199 SER A N 1
ATOM 1529 C CA . SER A 1 199 ? 9.102 -29.547 -19.891 1 95.94 199 SER A CA 1
ATOM 1530 C C . SER A 1 199 ? 8.383 -30.172 -18.703 1 95.94 199 SER A C 1
ATOM 1532 O O . SER A 1 199 ? 8.922 -30.203 -17.594 1 95.94 199 SER A O 1
ATOM 1534 N N . LEU A 1 200 ? 7.184 -30.641 -18.938 1 95.69 200 LEU A N 1
ATOM 1535 C CA . LEU A 1 200 ? 6.418 -31.297 -17.875 1 95.69 200 LEU A CA 1
ATOM 1536 C C . LEU A 1 200 ? 7.074 -32.594 -17.453 1 95.69 200 LEU A C 1
ATOM 1538 O O . LEU A 1 200 ? 7.023 -32.969 -16.281 1 95.69 200 LEU A O 1
ATOM 1542 N N . TYR A 1 201 ? 7.59 -33.312 -18.422 1 96.81 201 TYR A N 1
ATOM 1543 C CA . TYR A 1 201 ? 8.312 -34.531 -18.109 1 96.81 201 TYR A CA 1
ATOM 1544 C C . TYR A 1 201 ? 9.43 -34.281 -17.109 1 96.81 201 TYR A C 1
ATOM 1546 O O . TYR A 1 201 ? 9.656 -35.094 -16.203 1 96.81 201 TYR A O 1
ATOM 1554 N N . GLU A 1 202 ? 10.141 -33.156 -17.266 1 95.31 202 GLU A N 1
ATOM 1555 C CA . GLU A 1 202 ? 11.219 -32.812 -16.344 1 95.31 202 GLU A CA 1
ATOM 1556 C C . GLU A 1 202 ? 10.695 -32.594 -14.93 1 95.31 202 GLU A C 1
ATOM 1558 O O . GLU A 1 202 ? 11.391 -32.875 -13.953 1 95.31 202 GLU A O 1
ATOM 1563 N N . ILE A 1 203 ? 9.547 -32.062 -14.805 1 94.69 203 ILE A N 1
ATOM 1564 C CA . ILE A 1 203 ? 8.922 -31.844 -13.5 1 94.69 203 ILE A CA 1
ATOM 1565 C C . ILE A 1 203 ? 8.562 -33.188 -12.875 1 94.69 203 ILE A C 1
ATOM 1567 O O . ILE A 1 203 ? 8.82 -33.406 -11.688 1 94.69 203 ILE A O 1
ATOM 1571 N N . VAL A 1 204 ? 7.992 -34.031 -13.656 1 95.69 204 VAL A N 1
ATOM 1572 C CA . VAL A 1 204 ? 7.504 -35.344 -13.195 1 95.69 204 VAL A CA 1
ATOM 1573 C C . VAL A 1 204 ? 8.688 -36.219 -12.812 1 95.69 204 VAL A C 1
ATOM 1575 O O . VAL A 1 204 ? 8.586 -37.031 -11.883 1 95.69 204 VAL A O 1
ATOM 1578 N N . THR A 1 205 ? 9.812 -36 -13.469 1 95.25 205 THR A N 1
ATOM 1579 C CA . THR A 1 205 ? 10.945 -36.875 -13.234 1 95.25 205 THR A CA 1
ATOM 1580 C C . THR A 1 205 ? 12.055 -36.156 -12.484 1 95.25 205 THR A C 1
ATOM 1582 O O . THR A 1 205 ? 13.211 -36.594 -12.492 1 95.25 205 THR A O 1
ATOM 1585 N N . CYS A 1 206 ? 11.82 -35.094 -11.906 1 92.94 206 CYS A N 1
ATOM 1586 C CA . CYS A 1 206 ? 12.797 -34.281 -11.188 1 92.94 206 CYS A CA 1
ATOM 1587 C C . CYS A 1 206 ? 13.523 -35.094 -10.133 1 92.94 206 CYS A C 1
ATOM 1589 O O . CYS A 1 206 ? 12.883 -35.75 -9.312 1 92.94 206 CYS A O 1
ATOM 1591 N N . GLU A 1 207 ? 14.875 -35.188 -10.344 1 84.06 207 GLU A N 1
ATOM 1592 C CA . GLU A 1 207 ? 15.688 -35.969 -9.398 1 84.06 207 GLU A CA 1
ATOM 1593 C C . GLU A 1 207 ? 16.656 -35.062 -8.648 1 84.06 207 GLU A C 1
ATOM 1595 O O . GLU A 1 207 ? 17.797 -34.875 -9.07 1 84.06 207 GLU A O 1
ATOM 1600 N N . GLY A 1 208 ? 16.312 -34.281 -7.676 1 77.38 208 GLY A N 1
ATOM 1601 C CA . GLY A 1 208 ? 17.219 -33.531 -6.816 1 77.38 208 GLY A CA 1
ATOM 1602 C C . GLY A 1 208 ? 17.453 -32.125 -7.293 1 77.38 208 GLY A C 1
ATOM 1603 O O . GLY A 1 208 ? 16.859 -31.688 -8.273 1 77.38 208 GLY A O 1
ATOM 1604 N N . PRO A 1 209 ? 18.391 -31.375 -6.535 1 71.5 209 PRO A N 1
ATOM 1605 C CA . PRO A 1 209 ? 18.766 -30.016 -6.961 1 71.5 209 PRO A CA 1
ATOM 1606 C C . PRO A 1 209 ? 19.734 -30.016 -8.148 1 71.5 209 PRO A C 1
ATOM 1608 O O . PRO A 1 209 ? 20.531 -30.953 -8.289 1 71.5 209 PRO A O 1
ATOM 1611 N N . PRO A 1 210 ? 19.656 -29.078 -9.172 1 74.75 210 PRO A N 1
ATOM 1612 C CA . PRO A 1 210 ? 18.781 -27.922 -9.078 1 74.75 210 PRO A CA 1
ATOM 1613 C C . PRO A 1 210 ? 17.328 -28.234 -9.414 1 74.75 210 PRO A C 1
ATOM 1615 O O . PRO A 1 210 ? 17.062 -29.078 -10.281 1 74.75 210 PRO A O 1
ATOM 1618 N N . LEU A 1 211 ? 16.391 -27.688 -8.805 1 74.81 211 LEU A N 1
ATOM 1619 C CA . LEU A 1 211 ? 14.961 -27.984 -8.891 1 74.81 211 LEU A CA 1
ATOM 1620 C C . LEU A 1 211 ? 14.422 -27.672 -10.281 1 74.81 211 LEU A C 1
ATOM 1622 O O . LEU A 1 211 ? 13.672 -28.453 -10.852 1 74.81 211 LEU A O 1
ATOM 1626 N N . ILE A 1 212 ? 14.898 -26.609 -10.891 1 79.69 212 ILE A N 1
ATOM 1627 C CA . ILE A 1 212 ? 14.156 -26.172 -12.062 1 79.69 212 ILE A CA 1
ATOM 1628 C C . ILE A 1 212 ? 15.102 -26.078 -13.266 1 79.69 212 ILE A C 1
ATOM 1630 O O . ILE A 1 212 ? 14.688 -25.656 -14.352 1 79.69 212 ILE A O 1
ATOM 1634 N N . GLY A 1 213 ? 16.328 -26.625 -13.203 1 83.62 213 GLY A N 1
ATOM 1635 C CA . GLY A 1 213 ? 17.297 -26.422 -14.266 1 83.62 213 GLY A CA 1
ATOM 1636 C C . GLY A 1 213 ? 16.875 -27.047 -15.586 1 83.62 213 GLY A C 1
ATOM 1637 O O . GLY A 1 213 ? 16.812 -26.344 -16.609 1 83.62 213 GLY A O 1
ATOM 1638 N N . ARG A 1 214 ? 16.531 -28.297 -15.633 1 89.81 214 ARG A N 1
ATOM 1639 C CA . ARG A 1 214 ? 16.141 -29 -16.859 1 89.81 214 ARG A CA 1
ATOM 1640 C C . ARG A 1 214 ? 14.828 -28.453 -17.391 1 89.81 214 ARG A C 1
ATOM 1642 O O . ARG A 1 214 ? 14.656 -28.312 -18.609 1 89.81 214 ARG A O 1
ATOM 1649 N N . TRP A 1 215 ? 13.938 -28.219 -16.5 1 92.88 215 TRP A N 1
ATOM 1650 C CA . TRP A 1 215 ? 12.672 -27.594 -16.875 1 92.88 215 TRP A CA 1
ATOM 1651 C C . TRP A 1 215 ? 12.906 -26.25 -17.562 1 92.88 215 TRP A C 1
ATOM 1653 O O . TRP A 1 215 ? 12.32 -25.984 -18.625 1 92.88 215 TRP A O 1
ATOM 1663 N N . LEU A 1 216 ? 13.828 -25.453 -17.062 1 92.12 216 LEU A N 1
ATOM 1664 C CA . LEU A 1 216 ? 14.125 -24.125 -17.594 1 92.12 216 LEU A CA 1
ATOM 1665 C C . LEU A 1 216 ? 14.68 -24.219 -19.016 1 92.12 216 LEU A C 1
ATOM 1667 O O . LEU A 1 216 ? 14.422 -23.344 -19.844 1 92.12 216 LEU A O 1
ATOM 1671 N N . ASN A 1 217 ? 15.43 -25.25 -19.281 1 92.75 217 ASN A N 1
ATOM 1672 C CA . ASN A 1 217 ? 15.961 -25.438 -20.625 1 92.75 217 ASN A CA 1
ATOM 1673 C C . ASN A 1 217 ? 14.844 -25.578 -21.656 1 92.75 217 ASN A C 1
ATOM 1675 O O . ASN A 1 217 ? 14.914 -25 -22.734 1 92.75 217 ASN A O 1
ATOM 1679 N N . HIS A 1 218 ? 13.898 -26.344 -21.312 1 95.06 218 HIS A N 1
ATOM 1680 C CA . HIS A 1 218 ? 12.773 -26.531 -22.219 1 95.06 218 HIS A CA 1
ATOM 1681 C C . HIS A 1 218 ? 11.953 -25.25 -22.328 1 95.06 218 HIS A C 1
ATOM 1683 O O . HIS A 1 218 ? 11.461 -24.922 -23.406 1 95.06 218 HIS A O 1
ATOM 1689 N N . ILE A 1 219 ? 11.82 -24.531 -21.266 1 94.81 219 ILE A N 1
ATOM 1690 C CA . ILE A 1 219 ? 11.094 -23.266 -21.297 1 94.81 219 ILE A CA 1
ATOM 1691 C C . ILE A 1 219 ? 11.797 -22.281 -22.219 1 94.81 219 ILE A C 1
ATOM 1693 O O . ILE A 1 219 ? 11.156 -21.562 -23 1 94.81 219 ILE A O 1
ATOM 1697 N N . GLU A 1 220 ? 13.07 -22.25 -22.188 1 94.38 220 GLU A N 1
ATOM 1698 C CA . GLU A 1 220 ? 13.836 -21.375 -23.078 1 94.38 220 GLU A CA 1
ATOM 1699 C C . GLU A 1 220 ? 13.617 -21.75 -24.531 1 94.38 220 GLU A C 1
ATOM 1701 O O . GLU A 1 220 ? 13.555 -20.875 -25.406 1 94.38 220 GLU A O 1
ATOM 1706 N N . GLY A 1 221 ? 13.641 -23.031 -24.75 1 95.19 221 GLY A N 1
ATOM 1707 C CA . GLY A 1 221 ? 13.273 -23.469 -26.094 1 95.19 221 GLY A CA 1
ATOM 1708 C C . GLY A 1 221 ? 11.891 -23.016 -26.516 1 95.19 221 GLY A C 1
ATOM 1709 O O . GLY A 1 221 ? 11.695 -22.594 -27.656 1 95.19 221 GLY A O 1
ATOM 1710 N N . GLY A 1 222 ? 10.945 -23.078 -25.594 1 95.88 222 GLY A N 1
ATOM 1711 C CA . GLY A 1 222 ? 9.609 -22.562 -25.859 1 95.88 222 GLY A CA 1
ATOM 1712 C C . GLY A 1 222 ? 9.586 -21.078 -26.172 1 95.88 222 GLY A C 1
ATOM 1713 O O . GLY A 1 222 ? 8.836 -20.641 -27.047 1 95.88 222 GLY A O 1
ATOM 1714 N N . VAL A 1 223 ? 10.352 -20.344 -25.5 1 96.44 223 VAL A N 1
ATOM 1715 C CA . VAL A 1 223 ? 10.445 -18.906 -25.719 1 96.44 223 VAL A CA 1
ATOM 1716 C C . VAL A 1 223 ? 10.852 -18.641 -27.172 1 96.44 223 VAL A C 1
ATOM 1718 O O . VAL A 1 223 ? 10.234 -17.812 -27.859 1 96.44 223 VAL A O 1
ATOM 1721 N N . LYS A 1 224 ? 11.859 -19.344 -27.641 1 96.06 224 LYS A N 1
ATOM 1722 C CA . LYS A 1 224 ? 12.336 -19.156 -29.016 1 96.06 224 LYS A CA 1
ATOM 1723 C C . LYS A 1 224 ? 11.266 -19.547 -30.031 1 96.06 224 LYS A C 1
ATOM 1725 O O . LYS A 1 224 ? 11.086 -18.859 -31.047 1 96.06 224 LYS A O 1
ATOM 1730 N N . LEU A 1 225 ? 10.617 -20.594 -29.75 1 97.44 225 LEU A N 1
ATOM 1731 C CA . LEU A 1 225 ? 9.594 -21.062 -30.672 1 97.44 225 LEU A CA 1
ATOM 1732 C C . LEU A 1 225 ? 8.438 -20.078 -30.75 1 97.44 225 LEU A C 1
ATOM 1734 O O . LEU A 1 225 ? 7.938 -19.781 -31.844 1 97.44 225 LEU A O 1
ATOM 1738 N N . ILE A 1 226 ? 8 -19.578 -29.609 1 97.69 226 ILE A N 1
ATOM 1739 C CA . ILE A 1 226 ? 6.91 -18.609 -29.578 1 97.69 226 ILE A CA 1
ATOM 1740 C C . ILE A 1 226 ? 7.305 -17.359 -30.375 1 97.69 226 ILE A C 1
ATOM 1742 O O . ILE A 1 226 ? 6.492 -16.812 -31.125 1 97.69 226 ILE A O 1
ATOM 1746 N N . GLU A 1 227 ? 8.492 -16.969 -30.203 1 96.56 227 GLU A N 1
ATOM 1747 C CA . GLU A 1 227 ? 8.984 -15.789 -30.906 1 96.56 227 GLU A CA 1
ATOM 1748 C C . GLU A 1 227 ? 8.945 -15.992 -32.438 1 96.56 227 GLU A C 1
ATOM 1750 O O . GLU A 1 227 ? 8.5 -15.117 -33.156 1 96.56 227 GLU A O 1
ATOM 1755 N N . ILE A 1 228 ? 9.414 -17.141 -32.844 1 95.75 228 ILE A N 1
ATOM 1756 C CA . ILE A 1 228 ? 9.5 -17.406 -34.281 1 95.75 228 ILE A CA 1
ATOM 1757 C C . ILE A 1 228 ? 8.094 -17.609 -34.844 1 95.75 228 ILE A C 1
ATOM 1759 O O . ILE A 1 228 ? 7.828 -17.25 -36 1 95.75 228 ILE A O 1
ATOM 1763 N N . ARG A 1 229 ? 7.195 -18.156 -34.125 1 96.56 229 ARG A N 1
ATOM 1764 C CA . ARG A 1 229 ? 5.82 -18.391 -34.562 1 96.56 229 ARG A CA 1
ATOM 1765 C C . ARG A 1 229 ? 5.055 -17.094 -34.688 1 96.56 229 ARG A C 1
ATOM 1767 O O . ARG A 1 229 ? 4.156 -16.984 -35.531 1 96.56 229 ARG A O 1
ATOM 1774 N N . GLY A 1 230 ? 5.336 -16.125 -33.906 1 96 230 GLY A N 1
ATOM 1775 C CA . GLY A 1 230 ? 4.773 -14.789 -34.031 1 96 230 GLY A CA 1
ATOM 1776 C C . GLY A 1 230 ? 3.279 -14.734 -33.781 1 96 230 GLY A C 1
ATOM 1777 O O . GLY A 1 230 ? 2.73 -15.625 -33.125 1 96 230 GLY A O 1
ATOM 1778 N N . SER A 1 231 ? 2.613 -13.797 -34.312 1 95.56 231 SER A N 1
ATOM 1779 C CA . SER A 1 231 ? 1.212 -13.516 -34 1 95.56 231 SER A CA 1
ATOM 1780 C C . SER A 1 231 ? 0.295 -14.555 -34.656 1 95.56 231 SER A C 1
ATOM 1782 O O . SER A 1 231 ? -0.838 -14.742 -34.219 1 95.56 231 SER A O 1
ATOM 1784 N N . GLU A 1 232 ? 0.733 -15.242 -35.625 1 95.12 232 GLU A N 1
ATOM 1785 C CA . GLU A 1 232 ? -0.073 -16.219 -36.344 1 95.12 232 GLU A CA 1
ATOM 1786 C C . GLU A 1 232 ? -0.535 -17.344 -35.438 1 95.12 232 GLU A C 1
ATOM 1788 O O . GLU A 1 232 ? -1.608 -17.922 -35.625 1 95.12 232 GLU A O 1
ATOM 1793 N N . GLN A 1 233 ? 0.211 -17.594 -34.406 1 96.19 233 GLN A N 1
ATOM 1794 C CA . GLN A 1 233 ? -0.091 -18.703 -33.5 1 96.19 233 GLN A CA 1
ATOM 1795 C C . GLN A 1 233 ? -1.36 -18.438 -32.719 1 96.19 233 GLN A C 1
ATOM 1797 O O . GLN A 1 233 ? -1.988 -19.359 -32.188 1 96.19 233 GLN A O 1
ATOM 1802 N N . LEU A 1 234 ? -1.733 -17.172 -32.656 1 94.81 234 LEU A N 1
ATOM 1803 C CA . LEU A 1 234 ? -2.861 -16.75 -31.812 1 94.81 234 LEU A CA 1
ATOM 1804 C C . LEU A 1 234 ? -4.18 -16.922 -32.562 1 94.81 234 LEU A C 1
ATOM 1806 O O . LEU A 1 234 ? -5.254 -16.844 -31.969 1 94.81 234 LEU A O 1
ATOM 1810 N N . HIS A 1 235 ? -4.102 -17.266 -33.844 1 91.5 235 HIS A N 1
ATOM 1811 C CA . HIS A 1 235 ? -5.293 -17.312 -34.688 1 91.5 235 HIS A CA 1
ATOM 1812 C C . HIS A 1 235 ? -5.945 -18.688 -34.656 1 91.5 235 HIS A C 1
ATOM 1814 O O . HIS A 1 235 ? -7.07 -18.859 -35.125 1 91.5 235 HIS A O 1
ATOM 1820 N N . HIS A 1 236 ? -5.203 -19.688 -34.125 1 88.69 236 HIS A N 1
ATOM 1821 C CA . HIS A 1 236 ? -5.77 -21.031 -33.969 1 88.69 236 HIS A CA 1
ATOM 1822 C C . HIS A 1 236 ? -5.934 -21.391 -32.469 1 88.69 236 HIS A C 1
ATOM 1824 O O . HIS A 1 236 ? -5.129 -20.969 -31.641 1 88.69 236 HIS A O 1
ATOM 1830 N N . GLN A 1 237 ? -6.871 -22.141 -32.281 1 86.69 237 GLN A N 1
ATOM 1831 C CA . GLN A 1 237 ? -7.258 -22.469 -30.906 1 86.69 237 GLN A CA 1
ATOM 1832 C C . GLN A 1 237 ? -6.109 -23.141 -30.156 1 86.69 237 GLN A C 1
ATOM 1834 O O . GLN A 1 237 ? -5.801 -22.766 -29.016 1 86.69 237 GLN A O 1
ATOM 1839 N N . ALA A 1 238 ? -5.512 -24.094 -30.781 1 90.19 238 ALA A N 1
ATOM 1840 C CA . ALA A 1 238 ? -4.418 -24.812 -30.125 1 90.19 238 ALA A CA 1
ATOM 1841 C C . ALA A 1 238 ? -3.252 -23.875 -29.828 1 90.19 238 ALA A C 1
ATOM 1843 O O . ALA A 1 238 ? -2.646 -23.938 -28.75 1 90.19 238 ALA A O 1
ATOM 1844 N N . GLY A 1 239 ? -2.941 -23.047 -30.797 1 93.56 239 GLY A N 1
ATOM 1845 C CA . GLY A 1 239 ? -1.863 -22.094 -30.609 1 93.56 239 GLY A CA 1
ATOM 1846 C C . GLY A 1 239 ? -2.127 -21.109 -29.5 1 93.56 239 GLY A C 1
ATOM 1847 O O . GLY A 1 239 ? -1.224 -20.781 -28.719 1 93.56 239 GLY A O 1
ATOM 1848 N N . LEU A 1 240 ? -3.32 -20.656 -29.453 1 91.56 240 LEU A N 1
ATOM 1849 C CA . LEU A 1 240 ? -3.707 -19.688 -28.422 1 91.56 240 LEU A CA 1
ATOM 1850 C C . LEU A 1 240 ? -3.619 -20.328 -27.047 1 91.56 240 LEU A C 1
ATOM 1852 O O . LEU A 1 240 ? -3.137 -19.703 -26.094 1 91.56 240 LEU A O 1
ATOM 1856 N N . GLU A 1 241 ? -4.055 -21.5 -26.891 1 88.31 241 GLU A N 1
ATOM 1857 C CA . GLU A 1 241 ? -4.023 -22.203 -25.609 1 88.31 241 GLU A CA 1
ATOM 1858 C C . GLU A 1 241 ? -2.592 -22.484 -25.172 1 88.31 241 GLU A C 1
ATOM 1860 O O . GLU A 1 241 ? -2.248 -22.312 -24 1 88.31 241 GLU A O 1
ATOM 1865 N N . LEU A 1 242 ? -1.858 -22.922 -26.156 1 93.75 242 LEU A N 1
ATOM 1866 C CA . LEU A 1 242 ? -0.452 -23.188 -25.859 1 93.75 242 LEU A CA 1
ATOM 1867 C C . LEU A 1 242 ? 0.256 -21.922 -25.406 1 93.75 242 LEU A C 1
ATOM 1869 O O . LEU A 1 242 ? 0.968 -21.938 -24.391 1 93.75 242 LEU A O 1
ATOM 1873 N N . PHE A 1 243 ? 0.043 -20.891 -26.125 1 94.38 243 PHE A N 1
ATOM 1874 C CA . PHE A 1 243 ? 0.66 -19.609 -25.781 1 94.38 243 PHE A CA 1
ATOM 1875 C C . PHE A 1 243 ? 0.275 -19.188 -24.359 1 94.38 243 PHE A C 1
ATOM 1877 O O . PHE A 1 243 ? 1.13 -18.766 -23.594 1 94.38 243 PHE A O 1
ATOM 1884 N N . THR A 1 244 ? -0.943 -19.312 -24.047 1 89 244 THR A N 1
ATOM 1885 C CA . THR A 1 244 ? -1.474 -18.891 -22.75 1 89 244 THR A CA 1
ATOM 1886 C C . THR A 1 244 ? -0.845 -19.703 -21.625 1 89 244 THR A C 1
ATOM 1888 O O . THR A 1 244 ? -0.524 -19.156 -20.562 1 89 244 THR A O 1
ATOM 1891 N N . GLN A 1 245 ? -0.649 -20.891 -21.844 1 87.81 245 GLN A N 1
ATOM 1892 C CA . GLN A 1 245 ? -0.081 -21.781 -20.828 1 87.81 245 GLN A CA 1
ATOM 1893 C C . GLN A 1 245 ? 1.415 -21.531 -20.656 1 87.81 245 GLN A C 1
ATOM 1895 O O . GLN A 1 245 ? 1.914 -21.453 -19.531 1 87.81 245 GLN A O 1
ATOM 1900 N N . ILE A 1 246 ? 2.064 -21.375 -21.688 1 93.56 246 ILE A N 1
ATOM 1901 C CA . ILE A 1 246 ? 3.521 -21.344 -21.641 1 93.56 246 ILE A CA 1
ATOM 1902 C C . ILE A 1 246 ? 3.998 -19.969 -21.188 1 93.56 246 ILE A C 1
ATOM 1904 O O . ILE A 1 246 ? 5.008 -19.859 -20.484 1 93.56 246 ILE A O 1
ATOM 1908 N N . ARG A 1 247 ? 3.264 -18.953 -21.531 1 93.62 247 ARG A N 1
ATOM 1909 C CA . ARG A 1 247 ? 3.738 -17.609 -21.188 1 93.62 247 ARG A CA 1
ATOM 1910 C C . ARG A 1 247 ? 3.812 -17.438 -19.672 1 93.62 247 ARG A C 1
ATOM 1912 O O . ARG A 1 247 ? 4.68 -16.734 -19.156 1 93.62 247 ARG A O 1
ATOM 1919 N N . ILE A 1 248 ? 2.924 -18.078 -18.906 1 90.25 248 ILE A N 1
ATOM 1920 C CA . ILE A 1 248 ? 2.982 -18.016 -17.453 1 90.25 248 ILE A CA 1
ATOM 1921 C C . ILE A 1 248 ? 4.234 -18.734 -16.953 1 90.25 248 ILE A C 1
ATOM 1923 O O . ILE A 1 248 ? 4.902 -18.266 -16.031 1 90.25 248 ILE A O 1
ATOM 1927 N N . GLN A 1 249 ? 4.504 -19.812 -17.562 1 91.56 249 GLN A N 1
ATOM 1928 C CA . GLN A 1 249 ? 5.707 -20.562 -17.219 1 91.56 249 GLN A CA 1
ATOM 1929 C C . GLN A 1 249 ? 6.965 -19.75 -17.516 1 91.56 249 GLN A C 1
ATOM 1931 O O . GLN A 1 249 ? 7.93 -19.781 -16.75 1 91.56 249 GLN A O 1
ATOM 1936 N N . ILE A 1 250 ? 6.926 -19.078 -18.609 1 94.62 250 ILE A N 1
ATOM 1937 C CA . ILE A 1 250 ? 8.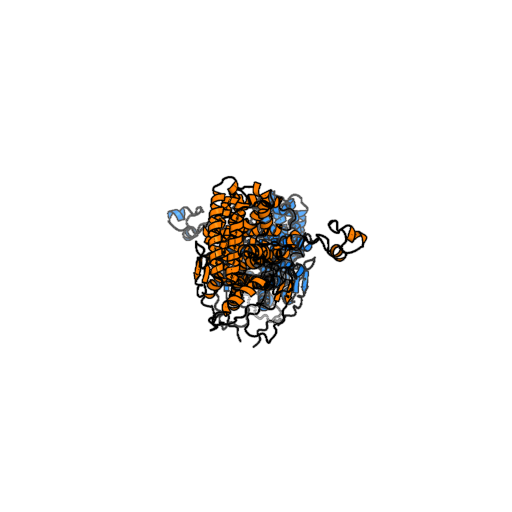047 -18.219 -18.969 1 94.62 250 ILE A CA 1
ATOM 1938 C C . ILE A 1 250 ? 8.234 -17.141 -17.891 1 94.62 250 ILE A C 1
ATOM 1940 O O . ILE A 1 250 ? 9.352 -16.891 -17.453 1 94.62 250 ILE A O 1
ATOM 1944 N N . ALA A 1 251 ? 7.156 -16.547 -17.5 1 93.69 251 ALA A N 1
ATOM 1945 C CA . ALA A 1 251 ? 7.227 -15.516 -16.484 1 93.69 251 ALA A CA 1
ATOM 1946 C C . ALA A 1 251 ? 7.809 -16.062 -15.18 1 93.69 251 ALA A C 1
ATOM 1948 O O . ALA A 1 251 ? 8.625 -15.414 -14.531 1 93.69 251 ALA A O 1
ATOM 1949 N N . LEU A 1 252 ? 7.391 -17.219 -14.812 1 89.81 252 LEU A N 1
ATOM 1950 C CA . LEU A 1 252 ? 7.906 -17.875 -13.609 1 89.81 252 LEU A CA 1
ATOM 1951 C C . LEU A 1 252 ? 9.398 -18.172 -13.758 1 89.81 252 LEU A C 1
ATOM 1953 O O . LEU A 1 252 ? 10.164 -17.984 -12.812 1 89.81 252 LEU A O 1
ATOM 1957 N N . GLY A 1 253 ? 9.742 -18.688 -14.898 1 89.81 253 GLY A N 1
ATOM 1958 C CA . GLY A 1 253 ? 11.148 -18.922 -15.172 1 89.81 253 GLY A CA 1
ATOM 1959 C C . GLY A 1 253 ? 11.992 -17.656 -15.07 1 89.81 253 GLY A C 1
ATOM 1960 O O . GLY A 1 253 ? 13.094 -17.688 -14.531 1 89.81 253 GLY A O 1
ATOM 1961 N N . ASN A 1 254 ? 11.469 -16.578 -15.602 1 92.44 254 ASN A N 1
ATOM 1962 C CA . ASN A 1 254 ? 12.172 -15.297 -15.539 1 92.44 254 ASN A CA 1
ATOM 1963 C C . ASN A 1 254 ? 12.352 -14.828 -14.102 1 92.44 254 ASN A C 1
ATOM 1965 O O . ASN A 1 254 ? 13.375 -14.227 -13.766 1 92.44 254 ASN A O 1
ATOM 1969 N N . LEU A 1 255 ? 11.336 -15.016 -13.328 1 90.81 255 LEU A N 1
ATOM 1970 C CA . LEU A 1 255 ? 11.445 -14.672 -11.914 1 90.81 255 LEU A CA 1
ATOM 1971 C C . LEU A 1 255 ? 12.578 -15.445 -11.25 1 90.81 255 LEU A C 1
ATOM 1973 O O . LEU A 1 255 ? 13.383 -14.859 -10.516 1 90.81 255 LEU A O 1
ATOM 1977 N N . TYR A 1 256 ? 12.648 -16.688 -11.578 1 87.81 256 TYR A N 1
ATOM 1978 C CA . TYR A 1 256 ? 13.688 -17.547 -11.016 1 87.81 256 TYR A CA 1
ATOM 1979 C C . TYR A 1 256 ? 15.07 -17.125 -11.5 1 87.81 256 TYR A C 1
ATOM 1981 O O . TYR A 1 256 ? 16.031 -17.109 -10.727 1 87.81 256 TYR A O 1
ATOM 1989 N N . LYS A 1 257 ? 15.125 -16.766 -12.711 1 90.75 257 LYS A N 1
ATOM 1990 C CA . LYS A 1 257 ? 16.406 -16.391 -13.312 1 90.75 257 LYS A CA 1
ATOM 1991 C C . LYS A 1 257 ? 16.75 -14.938 -12.992 1 90.75 257 LYS A C 1
ATOM 1993 O O . LYS A 1 257 ? 17.875 -14.492 -13.227 1 90.75 257 LYS A O 1
ATOM 1998 N N . LYS A 1 258 ? 15.781 -14.227 -12.477 1 93.69 258 LYS A N 1
ATOM 1999 C CA . LYS A 1 258 ? 15.953 -12.797 -12.203 1 93.69 258 LYS A CA 1
ATOM 2000 C C . LYS A 1 258 ? 16.234 -12.023 -13.484 1 93.69 258 LYS A C 1
ATOM 2002 O O . LYS A 1 258 ? 17.188 -11.234 -13.539 1 93.69 258 LYS A O 1
ATOM 2007 N N . GLN A 1 259 ? 15.406 -12.352 -14.484 1 92.75 259 GLN A N 1
ATOM 2008 C CA . GLN A 1 259 ? 15.539 -11.703 -15.781 1 92.75 259 GLN A CA 1
ATOM 2009 C C . GLN A 1 259 ? 14.234 -11.023 -16.188 1 92.75 259 GLN A C 1
ATOM 2011 O O . GLN A 1 259 ? 13.148 -11.461 -15.805 1 92.75 259 GLN A O 1
ATOM 2016 N N . ARG A 1 260 ? 14.383 -10.023 -17 1 93.94 260 ARG A N 1
ATOM 2017 C CA . ARG A 1 260 ? 13.219 -9.273 -17.453 1 93.94 260 ARG A CA 1
ATOM 2018 C C . ARG A 1 260 ? 12.461 -10.039 -18.531 1 93.94 260 ARG A C 1
ATOM 2020 O O . ARG A 1 260 ? 13.047 -10.836 -19.266 1 93.94 260 ARG A O 1
ATOM 2027 N N . THR A 1 261 ? 11.188 -9.828 -18.578 1 94.94 261 THR A N 1
ATOM 2028 C CA . THR A 1 261 ? 10.352 -10.391 -19.641 1 94.94 261 THR A CA 1
ATOM 2029 C C . THR A 1 261 ? 10.523 -9.594 -20.922 1 94.94 261 THR A C 1
ATOM 2031 O O . THR A 1 261 ? 10.453 -8.367 -20.922 1 94.94 261 THR A O 1
ATOM 2034 N N . PRO A 1 262 ? 10.766 -10.312 -21.984 1 94.19 262 PRO A N 1
ATOM 2035 C CA . PRO A 1 262 ? 10.977 -9.602 -23.25 1 94.19 262 PRO A CA 1
ATOM 2036 C C . PRO A 1 262 ? 9.734 -8.836 -23.703 1 94.19 262 PRO A C 1
ATOM 2038 O O . PRO A 1 262 ? 8.609 -9.328 -23.547 1 94.19 262 PRO A O 1
ATOM 2041 N N . SER A 1 263 ? 9.914 -7.688 -24.359 1 94.75 263 SER A N 1
ATOM 2042 C CA . SER A 1 263 ? 8.828 -6.809 -24.766 1 94.75 263 SER A CA 1
ATOM 2043 C C . SER A 1 263 ? 7.934 -7.473 -25.797 1 94.75 263 SER A C 1
ATOM 2045 O O . SER A 1 263 ? 6.719 -7.27 -25.812 1 94.75 263 SER A O 1
ATOM 2047 N N . TRP A 1 264 ? 8.57 -8.273 -26.656 1 95.69 264 TRP A N 1
ATOM 2048 C CA . TRP A 1 264 ? 7.777 -8.914 -27.703 1 95.69 264 TRP A CA 1
ATOM 2049 C C . TRP A 1 264 ? 6.77 -9.891 -27.109 1 95.69 264 TRP A C 1
ATOM 2051 O O . TRP A 1 264 ? 5.691 -10.094 -27.672 1 95.69 264 TRP A O 1
ATOM 2061 N N . LEU A 1 265 ? 7.102 -10.57 -26.062 1 96.5 265 LEU A N 1
ATOM 2062 C CA . LEU A 1 265 ? 6.168 -11.477 -25.391 1 96.5 265 LEU A CA 1
ATOM 2063 C C . LEU A 1 265 ? 4.984 -10.703 -24.828 1 96.5 265 LEU A C 1
ATOM 2065 O O . LEU A 1 265 ? 3.85 -11.188 -24.859 1 96.5 265 LEU A O 1
ATOM 2069 N N . LEU A 1 266 ? 5.238 -9.523 -24.328 1 95.56 266 LEU A N 1
ATOM 2070 C CA . LEU A 1 266 ? 4.18 -8.664 -23.812 1 95.56 266 LEU A CA 1
ATOM 2071 C C . LEU A 1 266 ? 3.256 -8.195 -24.922 1 95.56 266 LEU A C 1
ATOM 2073 O O . LEU A 1 266 ? 2.033 -8.18 -24.75 1 95.56 266 LEU A O 1
ATOM 2077 N N . ASP A 1 267 ? 3.881 -7.863 -26 1 95.69 267 ASP A N 1
ATOM 2078 C CA . ASP A 1 267 ? 3.094 -7.449 -27.156 1 95.69 267 ASP A CA 1
ATOM 2079 C C . ASP A 1 267 ? 2.186 -8.578 -27.641 1 95.69 267 ASP A C 1
ATOM 2081 O O . ASP A 1 267 ? 1.009 -8.352 -27.922 1 95.69 267 ASP A O 1
ATOM 2085 N N . LEU A 1 268 ? 2.727 -9.75 -27.719 1 96.06 268 LEU A N 1
ATOM 2086 C CA . LEU A 1 268 ? 1.94 -10.914 -28.125 1 96.06 268 LEU A CA 1
ATOM 2087 C C . LEU A 1 268 ? 0.821 -11.188 -27.125 1 96.06 268 LEU A C 1
ATOM 2089 O O . LEU A 1 268 ? -0.264 -11.633 -27.516 1 96.06 268 LEU A O 1
ATOM 2093 N N . SER A 1 269 ? 1.08 -10.977 -25.891 1 94.25 269 SER A N 1
ATOM 2094 C CA . SER A 1 269 ? 0.081 -11.195 -24.844 1 94.25 269 SER A CA 1
ATOM 2095 C C . SER A 1 269 ? -1.085 -10.219 -24.984 1 94.25 269 SER A C 1
ATOM 2097 O O . SER A 1 269 ? -2.24 -10.594 -24.781 1 94.25 269 SER A O 1
ATOM 2099 N N . LYS A 1 270 ? -0.779 -8.992 -25.312 1 91.81 270 LYS A N 1
ATOM 2100 C CA . LYS A 1 270 ? -1.827 -8.008 -25.562 1 91.81 270 LYS A CA 1
ATOM 2101 C C . LYS A 1 270 ? -2.684 -8.398 -26.766 1 91.81 270 LYS A C 1
ATOM 2103 O O . LYS A 1 270 ? -3.908 -8.25 -26.734 1 91.81 270 LYS A O 1
ATOM 2108 N N . GLU A 1 271 ? -2.045 -8.875 -27.734 1 92.62 271 GLU A N 1
ATOM 2109 C CA . GLU A 1 271 ? -2.766 -9.32 -28.922 1 92.62 271 GLU A CA 1
ATOM 2110 C C . GLU A 1 271 ? -3.646 -10.523 -28.609 1 92.62 271 GLU A C 1
ATOM 2112 O O . GLU A 1 271 ? -4.762 -10.641 -29.125 1 92.62 271 GLU A O 1
ATOM 2117 N N . ALA A 1 272 ? -3.125 -11.461 -27.844 1 91.94 272 ALA A N 1
ATOM 2118 C CA . ALA A 1 272 ? -3.85 -12.68 -27.484 1 91.94 272 ALA A CA 1
ATOM 2119 C C . ALA A 1 272 ? -5.172 -12.352 -26.797 1 91.94 272 ALA A C 1
ATOM 2121 O O . ALA A 1 272 ? -6.152 -13.078 -26.953 1 91.94 272 ALA A O 1
ATOM 2122 N N . LEU A 1 273 ? -5.188 -11.25 -26.078 1 87.12 273 LEU A N 1
ATOM 2123 C CA . LEU A 1 273 ? -6.387 -10.836 -25.359 1 87.12 273 LEU A CA 1
ATOM 2124 C C . LEU A 1 273 ? -7.539 -10.578 -26.328 1 87.12 273 LEU A C 1
ATOM 2126 O O . LEU A 1 273 ? -8.703 -10.812 -25.984 1 87.12 273 LEU A O 1
ATOM 2130 N N . LYS A 1 274 ? -7.207 -10.148 -27.422 1 85.31 274 LYS A N 1
ATOM 2131 C CA . LYS A 1 274 ? -8.219 -9.836 -28.438 1 85.31 274 LYS A CA 1
ATOM 2132 C C . LYS A 1 274 ? -8.891 -11.109 -28.953 1 85.31 274 LYS A C 1
ATOM 2134 O O . LYS A 1 274 ? -10.031 -11.07 -29.406 1 85.31 274 LYS A O 1
ATOM 2139 N N . HIS A 1 275 ? -8.219 -12.164 -28.812 1 85.88 275 HIS A N 1
ATOM 2140 C CA . HIS A 1 275 ? -8.711 -13.414 -29.391 1 85.88 275 HIS A CA 1
ATOM 2141 C C . HIS A 1 275 ? -9.414 -14.266 -28.344 1 85.88 275 HIS A C 1
ATOM 2143 O O . HIS A 1 275 ? -10.055 -15.266 -28.688 1 85.88 275 HIS A O 1
ATOM 2149 N N . ARG A 1 276 ? -9.188 -14.062 -27.016 1 78.25 276 ARG A N 1
ATOM 2150 C CA . ARG A 1 276 ? -9.719 -14.906 -25.953 1 78.25 276 ARG A CA 1
ATOM 2151 C C . ARG A 1 276 ? -11.172 -14.547 -25.641 1 78.25 276 ARG A C 1
ATOM 2153 O O . ARG A 1 276 ? -11.898 -15.344 -25.047 1 78.25 276 ARG A O 1
ATOM 2160 N N . GLY A 1 277 ? -11.781 -13.812 -26.375 1 65.38 277 GLY A N 1
ATOM 2161 C CA . GLY A 1 277 ? -13.164 -13.469 -26.109 1 65.38 277 GLY A CA 1
ATOM 2162 C C . GLY A 1 277 ? -13.453 -13.242 -24.641 1 65.38 277 GLY A C 1
ATOM 2163 O O . GLY A 1 277 ? -12.555 -12.875 -23.875 1 65.38 277 GLY A O 1
ATOM 2164 N N . ASP A 1 278 ? -14.75 -13.492 -24.078 1 61.94 278 ASP A N 1
ATOM 2165 C CA . ASP A 1 278 ? -15.25 -13.242 -22.734 1 61.94 278 ASP A CA 1
ATOM 2166 C C . ASP A 1 278 ? -15.094 -14.484 -21.859 1 61.94 278 ASP A C 1
ATOM 2168 O O . ASP A 1 278 ? -15.984 -14.812 -21.078 1 61.94 278 ASP A O 1
ATOM 2172 N N . THR A 1 279 ? -14.039 -15.336 -22.062 1 59.78 279 THR A N 1
ATOM 2173 C CA . THR A 1 279 ? -13.938 -16.625 -21.406 1 59.78 279 THR A CA 1
ATOM 2174 C C . THR A 1 279 ? -13.539 -16.469 -19.953 1 59.78 279 THR A C 1
ATOM 2176 O O . THR A 1 279 ? -13.445 -17.453 -19.219 1 59.78 279 THR A O 1
ATOM 2179 N N . GLY A 1 280 ? -13.586 -15.281 -19.438 1 61.56 280 GLY A N 1
ATOM 2180 C CA . GLY A 1 280 ? -13.18 -15.148 -18.047 1 61.56 280 GLY A CA 1
ATOM 2181 C C . GLY A 1 280 ? -11.68 -15.227 -17.844 1 61.56 280 GLY A C 1
ATOM 2182 O O . GLY A 1 280 ? -11.188 -15.023 -16.734 1 61.56 280 GLY A O 1
ATOM 2183 N N . ASP A 1 281 ? -11.039 -15.531 -18.891 1 68.12 281 ASP A N 1
ATOM 2184 C CA . ASP A 1 281 ? -9.594 -15.703 -18.797 1 68.12 281 ASP A CA 1
ATOM 2185 C C . ASP A 1 281 ? -8.898 -14.367 -18.562 1 68.12 281 ASP A C 1
ATOM 2187 O O . ASP A 1 281 ? -7.672 -14.32 -18.422 1 68.12 281 ASP A O 1
ATOM 2191 N N . GLN A 1 282 ? -9.695 -13.445 -18.406 1 77.88 282 GLN A N 1
ATOM 2192 C CA . GLN A 1 282 ? -9.117 -12.125 -18.172 1 77.88 282 GLN A CA 1
ATOM 2193 C C . GLN A 1 282 ? -8.375 -12.078 -16.828 1 77.88 282 GLN A C 1
ATOM 2195 O O . GLN A 1 282 ? -7.387 -11.359 -16.688 1 77.88 282 GLN A O 1
ATOM 2200 N N . VAL A 1 283 ? -8.867 -12.852 -15.906 1 82.31 283 VAL A N 1
ATOM 2201 C CA . VAL A 1 283 ? -8.242 -12.898 -14.586 1 82.31 283 VAL A CA 1
ATOM 2202 C C . VAL A 1 283 ? -6.836 -13.484 -14.703 1 82.31 283 VAL A C 1
ATOM 2204 O O . VAL A 1 283 ? -5.91 -13.031 -14.031 1 82.31 283 VAL A O 1
ATOM 2207 N N . LEU A 1 284 ? -6.719 -14.453 -15.586 1 79.38 284 LEU A N 1
ATOM 2208 C CA . LEU A 1 284 ? -5.41 -15.078 -15.781 1 79.38 284 LEU A CA 1
ATOM 2209 C C . LEU A 1 284 ? -4.434 -14.094 -16.422 1 79.38 284 LEU A C 1
ATOM 2211 O O . LEU A 1 284 ? -3.244 -14.094 -16.094 1 79.38 284 LEU A O 1
ATOM 2215 N N . ASP A 1 285 ? -4.961 -13.266 -17.266 1 86.94 285 ASP A N 1
ATOM 2216 C CA . ASP A 1 285 ? -4.133 -12.234 -17.891 1 86.94 285 ASP A CA 1
ATOM 2217 C C . ASP A 1 285 ? -3.676 -11.203 -16.859 1 86.94 285 ASP A C 1
ATOM 2219 O O . ASP A 1 285 ? -2.551 -10.703 -16.938 1 86.94 285 ASP A O 1
ATOM 2223 N N . TYR A 1 286 ? -4.598 -10.898 -16.078 1 88.94 286 TYR A N 1
ATOM 2224 C CA . TYR A 1 286 ? -4.258 -9.953 -15.008 1 88.94 286 TYR A CA 1
ATOM 2225 C C . TYR A 1 286 ? -3.096 -10.477 -14.172 1 88.94 286 TYR A C 1
ATOM 2227 O O . TYR A 1 286 ? -2.127 -9.75 -13.93 1 88.94 286 TYR A O 1
ATOM 2235 N N . PHE A 1 287 ? -3.129 -11.688 -13.734 1 89.81 287 PHE A N 1
ATOM 2236 C CA . PHE A 1 287 ? -2.094 -12.258 -12.883 1 89.81 287 PHE A CA 1
ATOM 2237 C C . PHE A 1 287 ? -0.791 -12.43 -13.648 1 89.81 287 PHE A C 1
ATOM 2239 O O . PHE A 1 287 ? 0.295 -12.297 -13.086 1 89.81 287 PHE A O 1
ATOM 2246 N N . PHE A 1 288 ? -0.952 -12.773 -14.938 1 91.38 288 PHE A N 1
ATOM 2247 C CA . PHE A 1 288 ? 0.249 -12.82 -15.766 1 91.38 288 PHE A CA 1
ATOM 2248 C C . PHE A 1 288 ? 0.961 -11.469 -15.758 1 91.38 288 PHE A C 1
ATOM 2250 O O . PHE A 1 288 ? 2.176 -11.406 -15.555 1 91.38 288 PHE A O 1
ATOM 2257 N N . GLN A 1 289 ? 0.228 -10.422 -15.953 1 93.62 289 GLN A N 1
ATOM 2258 C CA . GLN A 1 289 ? 0.811 -9.086 -15.992 1 93.62 289 GLN A CA 1
ATOM 2259 C C . GLN A 1 289 ? 1.471 -8.734 -14.664 1 93.62 289 GLN A C 1
ATOM 2261 O O . GLN A 1 289 ? 2.564 -8.164 -14.641 1 93.62 289 GLN A O 1
ATOM 2266 N N . ILE A 1 290 ? 0.826 -9.016 -13.555 1 95.31 290 ILE A N 1
ATOM 2267 C CA . ILE A 1 290 ? 1.38 -8.711 -12.242 1 95.31 290 ILE A CA 1
ATOM 2268 C C . ILE A 1 290 ? 2.658 -9.516 -12.023 1 95.31 290 ILE A C 1
ATOM 2270 O O . ILE A 1 290 ? 3.652 -8.992 -11.516 1 95.31 290 ILE A O 1
ATOM 2274 N N . LEU A 1 291 ? 2.619 -10.789 -12.43 1 94.25 291 LEU A N 1
ATOM 2275 C CA . LEU A 1 291 ? 3.789 -11.648 -12.273 1 94.25 291 LEU A CA 1
ATOM 2276 C C . LEU A 1 291 ? 4.969 -11.102 -13.07 1 94.25 291 LEU A C 1
ATOM 2278 O O . LEU A 1 291 ? 6.109 -11.141 -12.602 1 94.25 291 LEU A O 1
ATOM 2282 N N . VAL A 1 292 ? 4.688 -10.641 -14.25 1 96.31 292 VAL A N 1
ATOM 2283 C CA . VAL A 1 292 ? 5.719 -10.039 -15.078 1 96.31 292 VAL A CA 1
ATOM 2284 C C . VAL A 1 292 ? 6.324 -8.836 -14.359 1 96.31 292 VAL A C 1
ATOM 2286 O O . VAL A 1 292 ? 7.547 -8.688 -14.305 1 96.31 292 VAL A O 1
ATOM 2289 N N . GLU A 1 293 ? 5.496 -8.008 -13.805 1 96.31 293 GLU A N 1
ATOM 2290 C CA . GLU A 1 293 ? 5.973 -6.812 -13.109 1 96.31 293 GLU A CA 1
ATOM 2291 C C . GLU A 1 293 ? 6.805 -7.18 -11.883 1 96.31 293 GLU A C 1
ATOM 2293 O O . GLU A 1 293 ? 7.82 -6.547 -11.602 1 96.31 293 GLU A O 1
ATOM 2298 N N . VAL A 1 294 ? 6.379 -8.141 -11.164 1 96.31 294 VAL A N 1
ATOM 2299 C CA . VAL A 1 294 ? 7.117 -8.602 -9.992 1 96.31 294 VAL A CA 1
ATOM 2300 C C . VAL A 1 294 ? 8.469 -9.172 -10.43 1 96.31 294 VAL A C 1
ATOM 2302 O O . VAL A 1 294 ? 9.5 -8.883 -9.812 1 96.31 294 VAL A O 1
ATOM 2305 N N . GLY A 1 295 ? 8.391 -10.008 -11.484 1 94.88 295 GLY A N 1
ATOM 2306 C CA . GLY A 1 295 ? 9.648 -10.516 -12.023 1 94.88 295 GLY A CA 1
ATOM 2307 C C . GLY A 1 295 ? 10.602 -9.422 -12.445 1 94.88 295 GLY A C 1
ATOM 2308 O O . GLY A 1 295 ? 11.812 -9.523 -12.227 1 94.88 295 GLY A O 1
ATOM 2309 N N . ASP A 1 296 ? 10.07 -8.445 -13.055 1 93.75 296 ASP A N 1
ATOM 2310 C CA . ASP A 1 296 ? 10.891 -7.316 -13.477 1 93.75 296 ASP A CA 1
ATOM 2311 C C . ASP A 1 296 ? 11.508 -6.602 -12.273 1 93.75 296 ASP A C 1
ATOM 2313 O O . ASP A 1 296 ? 12.648 -6.137 -12.336 1 93.75 296 ASP A O 1
ATOM 2317 N N . LEU A 1 297 ? 10.75 -6.426 -11.219 1 94.62 297 LEU A N 1
ATOM 2318 C CA . LEU A 1 297 ? 11.281 -5.832 -9.992 1 94.62 297 LEU A CA 1
ATOM 2319 C C . LEU A 1 297 ? 12.484 -6.617 -9.492 1 94.62 297 LEU A C 1
ATOM 2321 O O . LEU A 1 297 ? 13.5 -6.031 -9.102 1 94.62 297 LEU A O 1
ATOM 2325 N N . VAL A 1 298 ? 12.391 -7.895 -9.531 1 95.12 298 VAL A N 1
ATOM 2326 C CA . VAL A 1 298 ? 13.469 -8.766 -9.07 1 95.12 298 VAL A CA 1
ATOM 2327 C C . VAL A 1 298 ? 14.688 -8.602 -9.984 1 95.12 298 VAL A C 1
ATOM 2329 O O . VAL A 1 298 ? 15.82 -8.547 -9.516 1 95.12 298 VAL A O 1
ATOM 2332 N N . ALA A 1 299 ? 14.398 -8.547 -11.242 1 94.69 299 ALA A N 1
ATOM 2333 C CA . ALA A 1 299 ? 15.477 -8.359 -12.211 1 94.69 299 ALA A CA 1
ATOM 2334 C C . ALA A 1 299 ? 16.203 -7.031 -11.977 1 94.69 299 ALA A C 1
ATOM 2336 O O . ALA A 1 299 ? 17.422 -6.973 -12.031 1 94.69 299 ALA A O 1
ATOM 2337 N N . ILE A 1 300 ? 15.492 -5.984 -11.727 1 94.44 300 ILE A N 1
ATOM 2338 C CA . ILE A 1 300 ? 16.062 -4.66 -11.484 1 94.44 300 ILE A CA 1
ATOM 2339 C C . ILE A 1 300 ? 16.922 -4.695 -10.234 1 94.44 300 ILE A C 1
ATOM 2341 O O . ILE A 1 300 ? 18 -4.109 -10.203 1 94.44 300 ILE A O 1
ATOM 2345 N N . ILE A 1 301 ? 16.422 -5.324 -9.188 1 93.69 301 ILE A N 1
ATOM 2346 C CA . ILE A 1 301 ? 17.172 -5.457 -7.938 1 93.69 301 ILE A CA 1
ATOM 2347 C C . ILE A 1 301 ? 18.469 -6.219 -8.188 1 93.69 301 ILE A C 1
ATOM 2349 O O . ILE A 1 301 ? 19.531 -5.797 -7.742 1 93.69 301 ILE A O 1
ATOM 2353 N N . ASN A 1 302 ? 18.328 -7.293 -8.945 1 92.81 302 ASN A N 1
ATOM 2354 C CA . ASN A 1 302 ? 19.5 -8.125 -9.242 1 92.81 302 ASN A CA 1
ATOM 2355 C C . ASN A 1 302 ? 20.547 -7.359 -10.031 1 92.81 302 ASN A C 1
ATOM 2357 O O . ASN A 1 302 ? 21.75 -7.527 -9.805 1 92.81 302 ASN A O 1
ATOM 2361 N N . GLU A 1 303 ? 20.125 -6.531 -10.914 1 92.06 303 GLU A N 1
ATOM 2362 C CA . GLU A 1 303 ? 21.016 -5.754 -11.766 1 92.06 303 GLU A CA 1
ATOM 2363 C C . GLU A 1 303 ? 21.484 -4.473 -11.07 1 92.06 303 GLU A C 1
ATOM 2365 O O . GLU A 1 303 ? 22.312 -3.738 -11.602 1 92.06 303 GLU A O 1
ATOM 2370 N N . SER A 1 304 ? 20.922 -4.246 -9.945 1 89.5 304 SER A N 1
ATOM 2371 C CA . SER A 1 304 ? 21.141 -2.971 -9.273 1 89.5 304 SER A CA 1
ATOM 2372 C C . SER A 1 304 ? 20.875 -1.796 -10.203 1 89.5 304 SER A C 1
ATOM 2374 O O . SER A 1 304 ? 21.625 -0.82 -10.219 1 89.5 304 SER A O 1
ATOM 2376 N N . ALA A 1 305 ? 19.891 -2.043 -11.023 1 89.25 305 ALA A N 1
ATOM 2377 C CA . ALA A 1 305 ? 19.562 -1.052 -12.047 1 89.25 305 ALA A CA 1
ATOM 2378 C C . ALA A 1 305 ? 18.453 -0.125 -11.57 1 89.25 305 ALA A C 1
ATOM 2380 O O . ALA A 1 305 ? 17.375 -0.088 -12.156 1 89.25 305 ALA A O 1
ATOM 2381 N N . PHE A 1 306 ? 18.578 0.555 -10.492 1 87.69 306 PHE A N 1
ATOM 2382 C CA . PHE A 1 306 ? 17.609 1.52 -9.992 1 87.69 306 PHE A CA 1
ATOM 2383 C C . PHE A 1 306 ? 18.312 2.744 -9.414 1 87.69 306 PHE A C 1
ATOM 2385 O O . PHE A 1 306 ? 19.422 2.643 -8.891 1 87.69 306 PHE A O 1
ATOM 2392 N N . ALA A 1 307 ? 17.688 3.928 -9.664 1 86.19 307 ALA A N 1
ATOM 2393 C CA . ALA A 1 307 ? 18.25 5.191 -9.188 1 86.19 307 ALA A CA 1
ATOM 2394 C C . ALA A 1 307 ? 18.125 5.305 -7.668 1 86.19 307 ALA A C 1
ATOM 2396 O O . ALA A 1 307 ? 19.094 5.66 -6.992 1 86.19 307 ALA A O 1
ATOM 2397 N N . HIS A 1 308 ? 16.938 5.043 -7.117 1 90.62 308 HIS A N 1
ATOM 2398 C CA . HIS A 1 308 ? 16.688 5.121 -5.684 1 90.62 308 HIS A CA 1
ATOM 2399 C C . HIS A 1 308 ? 15.828 3.951 -5.215 1 90.62 308 HIS A C 1
ATOM 2401 O O . HIS A 1 308 ? 14.773 3.674 -5.801 1 90.62 308 HIS A O 1
ATOM 2407 N N . PRO A 1 309 ? 16.234 3.26 -4.203 1 92.25 309 PRO A N 1
ATOM 2408 C CA . PRO A 1 309 ? 15.5 2.09 -3.717 1 92.25 309 PRO A CA 1
ATOM 2409 C C . PRO A 1 309 ? 14.062 2.42 -3.33 1 92.25 309 PRO A C 1
ATOM 2411 O O . PRO A 1 309 ? 13.188 1.543 -3.367 1 92.25 309 PRO A O 1
ATOM 2414 N N . ALA A 1 310 ? 13.805 3.635 -2.971 1 91.88 310 ALA A N 1
ATOM 2415 C CA . ALA A 1 310 ? 12.453 4.039 -2.584 1 91.88 310 ALA A CA 1
ATOM 2416 C C . ALA A 1 310 ? 11.477 3.881 -3.748 1 91.88 310 ALA A C 1
ATOM 2418 O O . ALA A 1 310 ? 10.297 3.59 -3.543 1 91.88 310 ALA A O 1
ATOM 2419 N N . ARG A 1 311 ? 12.008 4.078 -4.895 1 92.69 311 ARG A N 1
ATOM 2420 C CA . ARG A 1 311 ? 11.156 3.902 -6.062 1 92.69 311 ARG A CA 1
ATOM 2421 C C . ARG A 1 311 ? 10.742 2.443 -6.227 1 92.69 311 ARG A C 1
ATOM 2423 O O . ARG A 1 311 ? 9.617 2.15 -6.621 1 92.69 311 ARG A O 1
ATOM 2430 N N . LEU A 1 312 ? 11.664 1.548 -5.961 1 94.81 312 LEU A N 1
ATOM 2431 C CA . LEU A 1 312 ? 11.359 0.122 -6.004 1 94.81 312 LEU A CA 1
ATOM 2432 C C . LEU A 1 312 ? 10.352 -0.254 -4.922 1 94.81 312 LEU A C 1
ATOM 2434 O O . LEU A 1 312 ? 9.445 -1.052 -5.164 1 94.81 312 LEU A O 1
ATOM 2438 N N . LEU A 1 313 ? 10.562 0.314 -3.777 1 94.62 313 LEU A N 1
ATOM 2439 C CA . LEU A 1 313 ? 9.633 0.07 -2.68 1 94.62 313 LEU A CA 1
ATOM 2440 C C . LEU A 1 313 ? 8.227 0.531 -3.045 1 94.62 313 LEU A C 1
ATOM 2442 O O . LEU A 1 313 ? 7.25 -0.187 -2.807 1 94.62 313 LEU A O 1
ATOM 2446 N N . LYS A 1 314 ? 8.109 1.692 -3.621 1 95.25 314 LYS A N 1
ATOM 2447 C CA . LYS A 1 314 ? 6.812 2.215 -4.043 1 95.25 314 LYS A CA 1
ATOM 2448 C C . LYS A 1 314 ? 6.137 1.273 -5.035 1 95.25 314 LYS A C 1
ATOM 2450 O O . LYS A 1 314 ? 4.938 1.008 -4.926 1 95.25 314 LYS A O 1
ATOM 2455 N N . ARG A 1 315 ? 6.914 0.811 -5.953 1 96.06 315 ARG A N 1
ATOM 2456 C CA . ARG A 1 315 ? 6.371 -0.099 -6.953 1 96.06 315 ARG A CA 1
ATOM 2457 C C . ARG A 1 315 ? 5.871 -1.389 -6.312 1 96.06 315 ARG A C 1
ATOM 2459 O O . ARG A 1 315 ? 4.793 -1.879 -6.648 1 96.06 315 ARG A O 1
ATOM 2466 N N . ALA A 1 316 ? 6.652 -1.972 -5.441 1 97 316 ALA A N 1
ATOM 2467 C CA . ALA A 1 316 ? 6.254 -3.195 -4.75 1 97 316 ALA A CA 1
ATOM 2468 C C . ALA A 1 316 ? 4.973 -2.982 -3.947 1 97 316 ALA A C 1
ATOM 2470 O O . ALA A 1 316 ? 4.059 -3.809 -3.996 1 97 316 ALA A O 1
ATOM 2471 N N . LEU A 1 317 ? 4.883 -1.867 -3.244 1 95.75 317 LEU A N 1
ATOM 2472 C CA . LEU A 1 317 ? 3.709 -1.555 -2.439 1 95.75 317 LEU A CA 1
ATOM 2473 C C . LEU A 1 317 ? 2.484 -1.343 -3.322 1 95.75 317 LEU A C 1
ATOM 2475 O O . LEU A 1 317 ? 1.383 -1.778 -2.98 1 95.75 317 LEU A O 1
ATOM 2479 N N . THR A 1 318 ? 2.658 -0.666 -4.383 1 96.19 318 THR A N 1
ATOM 2480 C CA . THR A 1 318 ? 1.558 -0.414 -5.309 1 96.19 318 THR A CA 1
ATOM 2481 C C . THR A 1 318 ? 1.057 -1.718 -5.922 1 96.19 318 THR A C 1
ATOM 2483 O O . THR A 1 318 ? -0.149 -1.905 -6.094 1 96.19 318 THR A O 1
ATOM 2486 N N . LEU A 1 319 ? 1.984 -2.635 -6.281 1 96.62 319 LEU A N 1
ATOM 2487 C CA . LEU A 1 319 ? 1.593 -3.939 -6.805 1 96.62 319 LEU A CA 1
ATOM 2488 C C . LEU A 1 319 ? 0.82 -4.734 -5.758 1 96.62 319 LEU A C 1
ATOM 2490 O O . LEU A 1 319 ? -0.159 -5.41 -6.086 1 96.62 319 LEU A O 1
ATOM 2494 N N . ASP A 1 320 ? 1.28 -4.68 -4.543 1 96 320 ASP A N 1
ATOM 2495 C CA . ASP A 1 320 ? 0.554 -5.344 -3.465 1 96 320 ASP A CA 1
ATOM 2496 C C . ASP A 1 320 ? -0.854 -4.773 -3.316 1 96 320 ASP A C 1
ATOM 2498 O O . ASP A 1 320 ? -1.816 -5.52 -3.119 1 96 320 ASP A O 1
ATOM 2502 N N . ALA A 1 321 ? -0.99 -3.467 -3.434 1 93.88 321 ALA A N 1
ATOM 2503 C CA . ALA A 1 321 ? -2.289 -2.803 -3.369 1 93.88 321 ALA A CA 1
ATOM 2504 C C . ALA A 1 321 ? -3.195 -3.26 -4.508 1 93.88 321 ALA A C 1
ATOM 2506 O O . ALA A 1 321 ? -4.402 -3.424 -4.32 1 93.88 321 ALA A O 1
ATOM 2507 N N . ASP A 1 322 ? -2.643 -3.406 -5.637 1 94.88 322 ASP A N 1
ATOM 2508 C CA . ASP A 1 322 ? -3.4 -3.908 -6.781 1 94.88 322 ASP A CA 1
ATOM 2509 C C . ASP A 1 322 ? -3.988 -5.285 -6.488 1 94.88 322 ASP A C 1
ATOM 2511 O O . ASP A 1 322 ? -5.152 -5.551 -6.801 1 94.88 322 ASP A O 1
ATOM 2515 N N . LEU A 1 323 ? -3.213 -6.137 -5.906 1 94.5 323 LEU A N 1
ATOM 2516 C CA . LEU A 1 323 ? -3.66 -7.488 -5.594 1 94.5 323 LEU A CA 1
ATOM 2517 C C . LEU A 1 323 ? -4.727 -7.469 -4.504 1 94.5 323 LEU A C 1
ATOM 2519 O O . LEU A 1 323 ? -5.746 -8.156 -4.613 1 94.5 323 LEU A O 1
ATOM 2523 N N . ILE A 1 324 ? -4.512 -6.668 -3.514 1 92.19 324 ILE A N 1
ATOM 2524 C CA . ILE A 1 324 ? -5.508 -6.531 -2.455 1 92.19 324 ILE A CA 1
ATOM 2525 C C . ILE A 1 324 ? -6.84 -6.086 -3.053 1 92.19 324 ILE A C 1
ATOM 2527 O O . ILE A 1 324 ? -7.887 -6.664 -2.754 1 92.19 324 ILE A O 1
ATOM 2531 N N . THR A 1 325 ? -6.777 -5.141 -3.879 1 89.69 325 THR A N 1
ATOM 2532 C CA . THR A 1 325 ? -7.988 -4.586 -4.473 1 89.69 325 THR A CA 1
ATOM 2533 C C . THR A 1 325 ? -8.664 -5.613 -5.383 1 89.69 325 THR A C 1
ATOM 2535 O O . THR A 1 325 ? -9.891 -5.66 -5.473 1 89.69 325 THR A O 1
ATOM 2538 N N . TRP A 1 326 ? -7.887 -6.406 -6.102 1 90.94 326 TRP A N 1
ATOM 2539 C CA . TRP A 1 326 ? -8.461 -7.5 -6.879 1 90.94 326 TRP A CA 1
ATOM 2540 C C . TRP A 1 326 ? -9.297 -8.414 -5.996 1 90.94 326 TRP A C 1
ATOM 2542 O O . TRP A 1 326 ? -10.438 -8.742 -6.332 1 90.94 326 TRP A O 1
ATOM 2552 N N . ALA A 1 327 ? -8.75 -8.836 -4.898 1 89.88 327 ALA A N 1
ATOM 2553 C CA . ALA A 1 327 ? -9.438 -9.742 -3.988 1 89.88 327 ALA A CA 1
ATOM 2554 C C . ALA A 1 327 ? -10.727 -9.125 -3.461 1 89.88 327 ALA A C 1
ATOM 2556 O O . ALA A 1 327 ? -11.711 -9.828 -3.236 1 89.88 327 ALA A O 1
ATOM 2557 N N . MET A 1 328 ? -10.703 -7.789 -3.344 1 88.56 328 MET A N 1
ATOM 2558 C CA . MET A 1 328 ? -11.852 -7.094 -2.77 1 88.56 328 MET A CA 1
ATOM 2559 C C . MET A 1 328 ? -12.914 -6.832 -3.832 1 88.56 328 MET A C 1
ATOM 2561 O O . MET A 1 328 ? -14.062 -6.535 -3.506 1 88.56 328 MET A O 1
ATOM 2565 N N . SER A 1 329 ? -12.57 -6.922 -5.074 1 85.56 329 SER A N 1
ATOM 2566 C CA . SER A 1 329 ? -13.5 -6.582 -6.145 1 85.56 329 SER A CA 1
ATOM 2567 C C . SER A 1 329 ? -13.906 -7.82 -6.938 1 85.56 329 SER A C 1
ATOM 2569 O O . SER A 1 329 ? -14.492 -7.707 -8.016 1 85.56 329 SER A O 1
ATOM 2571 N N . ILE A 1 330 ? -13.578 -8.969 -6.434 1 83.31 330 ILE A N 1
ATOM 2572 C CA . ILE A 1 330 ? -13.758 -10.188 -7.223 1 83.31 330 ILE A CA 1
ATOM 2573 C C . ILE A 1 330 ? -15.242 -10.508 -7.352 1 83.31 330 ILE A C 1
ATOM 2575 O O . ILE A 1 330 ? -16.031 -10.203 -6.453 1 83.31 330 ILE A O 1
ATOM 2579 N N . ASP A 1 331 ? -15.586 -10.992 -8.555 1 83 331 ASP A N 1
ATOM 2580 C CA . ASP A 1 331 ? -16.938 -11.445 -8.844 1 83 331 ASP A CA 1
ATOM 2581 C C . ASP A 1 331 ? -17.359 -12.57 -7.898 1 83 331 ASP A C 1
ATOM 2583 O O . ASP A 1 331 ? -16.547 -13.438 -7.566 1 83 331 ASP A O 1
ATOM 2587 N N . PRO A 1 332 ? -18.609 -12.578 -7.508 1 82.56 332 PRO A N 1
ATOM 2588 C CA . PRO A 1 332 ? -19.094 -13.609 -6.594 1 82.56 332 PRO A CA 1
ATOM 2589 C C . PRO A 1 332 ? -18.859 -15.023 -7.125 1 82.56 332 PRO A C 1
ATOM 2591 O O . PRO A 1 332 ? -18.688 -15.961 -6.34 1 82.56 332 PRO A O 1
ATOM 2594 N N . ASN A 1 333 ? -18.797 -15.188 -8.391 1 84.5 333 ASN A N 1
ATOM 2595 C CA . ASN A 1 333 ? -18.594 -16.5 -8.984 1 84.5 333 ASN A CA 1
ATOM 2596 C C . ASN A 1 333 ? -17.156 -16.984 -8.797 1 84.5 333 ASN A C 1
ATOM 2598 O O . ASN A 1 333 ? -16.875 -18.172 -9 1 84.5 333 ASN A O 1
ATOM 2602 N N . TRP A 1 334 ? -16.359 -16.078 -8.344 1 87.25 334 TRP A N 1
ATOM 2603 C CA . TRP A 1 334 ? -14.953 -16.422 -8.164 1 87.25 334 TRP A CA 1
ATOM 2604 C C . TRP A 1 334 ? -14.602 -16.516 -6.684 1 87.25 334 TRP A C 1
ATOM 2606 O O . TRP A 1 334 ? -13.43 -16.578 -6.316 1 87.25 334 TRP A O 1
ATOM 2616 N N . LYS A 1 335 ? -15.617 -16.516 -5.879 1 88.12 335 LYS A N 1
ATOM 2617 C CA . LYS A 1 335 ? -15.383 -16.609 -4.438 1 88.12 335 LYS A CA 1
ATOM 2618 C C . LYS A 1 335 ? -15.305 -18.062 -3.977 1 88.12 335 LYS A C 1
ATOM 2620 O O . LYS A 1 335 ? -15.922 -18.938 -4.578 1 88.12 335 LYS A O 1
ATOM 2625 N N . TYR A 1 336 ? -14.492 -18.266 -3.031 1 90.94 336 TYR A N 1
ATOM 2626 C CA . TYR A 1 336 ? -14.438 -19.578 -2.395 1 90.94 336 TYR A CA 1
ATOM 2627 C C . TYR A 1 336 ? -15.25 -19.594 -1.105 1 90.94 336 TYR A C 1
ATOM 2629 O O . TYR A 1 336 ? -15.617 -18.531 -0.584 1 90.94 336 TYR A O 1
ATOM 2637 N N . THR A 1 337 ? -15.531 -20.766 -0.615 1 90.06 337 THR A N 1
ATOM 2638 C CA . THR A 1 337 ? -16.234 -20.938 0.647 1 90.06 337 THR A CA 1
ATOM 2639 C C . THR A 1 337 ? -15.305 -21.516 1.711 1 90.06 337 THR A C 1
ATOM 2641 O O . THR A 1 337 ? -14.469 -22.375 1.416 1 90.06 337 THR A O 1
ATOM 2644 N N . VAL A 1 338 ? -15.469 -21.016 2.902 1 90.19 338 VAL A N 1
ATOM 2645 C CA . VAL A 1 338 ? -14.703 -21.516 4.039 1 90.19 338 VAL A CA 1
ATOM 2646 C C . VAL A 1 338 ? -15.516 -22.578 4.789 1 90.19 338 VAL A C 1
ATOM 2648 O O . VAL A 1 338 ? -16.641 -22.312 5.211 1 90.19 338 VAL A O 1
ATOM 2651 N N . VAL A 1 339 ? -14.977 -23.734 4.887 1 90.25 339 VAL A N 1
ATOM 2652 C CA . VAL A 1 339 ? -15.617 -24.812 5.617 1 90.25 339 VAL A CA 1
ATOM 2653 C C . VAL A 1 339 ? -14.891 -25.047 6.941 1 90.25 339 VAL A C 1
ATOM 2655 O O . VAL A 1 339 ? -13.703 -25.375 6.953 1 90.25 339 VAL A O 1
ATOM 2658 N N . MET A 1 340 ? -15.609 -24.922 8.008 1 89.5 340 MET A N 1
ATOM 2659 C CA . MET A 1 340 ? -15.031 -25.125 9.336 1 89.5 340 MET A CA 1
ATOM 2660 C C . MET A 1 340 ? -15.062 -26.594 9.719 1 89.5 340 MET A C 1
ATOM 2662 O O . MET A 1 340 ? -16.016 -27.312 9.406 1 89.5 340 MET A O 1
ATOM 2666 N N . VAL A 1 341 ? -13.969 -26.969 10.328 1 84.19 341 VAL A N 1
ATOM 2667 C CA . VAL A 1 341 ? -13.883 -28.359 10.773 1 84.19 341 VAL A CA 1
ATOM 2668 C C . VAL A 1 341 ? -13.695 -28.406 12.289 1 84.19 341 VAL A C 1
ATOM 2670 O O . VAL A 1 341 ? -12.953 -27.609 12.852 1 84.19 341 VAL A O 1
ATOM 2673 N N . LYS A 1 342 ? -14.688 -29.109 13 1 73.31 342 LYS A N 1
ATOM 2674 C CA . LYS A 1 342 ? -14.562 -29.281 14.445 1 73.31 342 LYS A CA 1
ATOM 2675 C C . LYS A 1 342 ? -13.359 -30.156 14.789 1 73.31 342 LYS A C 1
ATOM 2677 O O . LYS A 1 342 ? -13.133 -31.203 14.148 1 73.31 342 LYS A O 1
ATOM 2682 N N . LYS A 1 343 ? -12.414 -29.516 15.508 1 62.16 343 LYS A N 1
ATOM 2683 C CA . LYS A 1 343 ? -11.273 -30.297 15.969 1 62.16 343 LYS A CA 1
ATOM 2684 C C . LYS A 1 343 ? -11.734 -31.531 16.75 1 62.16 343 LYS A C 1
ATOM 2686 O O . LYS A 1 343 ? -12.523 -31.406 17.688 1 62.16 343 LYS A O 1
ATOM 2691 N N . THR A 1 344 ? -11.984 -32.594 16.156 1 53.81 344 THR A N 1
ATOM 2692 C CA . THR A 1 344 ? -12.305 -33.781 16.984 1 53.81 344 THR A CA 1
ATOM 2693 C C . THR A 1 344 ? -11.141 -34.094 17.922 1 53.81 344 THR A C 1
ATOM 2695 O O . THR A 1 344 ? -9.977 -34 17.531 1 53.81 344 THR A O 1
ATOM 2698 N N . GLU A 1 345 ? -11.352 -33.938 19.266 1 50.38 345 GLU A N 1
ATOM 2699 C CA . GLU A 1 345 ? -10.453 -34.281 20.359 1 50.38 345 GLU A CA 1
ATOM 2700 C C . GLU A 1 345 ? -9.602 -35.5 20.016 1 50.38 345 GLU A C 1
ATOM 2702 O O . GLU A 1 345 ? -8.477 -35.656 20.5 1 50.38 345 GLU A O 1
ATOM 2707 N N . ASP A 1 346 ? -10.258 -36.625 19.688 1 45.34 346 ASP A N 1
ATOM 2708 C CA . ASP A 1 346 ? -9.609 -37.938 19.656 1 45.34 346 ASP A CA 1
ATOM 2709 C C . ASP A 1 346 ? -8.562 -38 18.547 1 45.34 346 ASP A C 1
ATOM 2711 O O . ASP A 1 346 ? -8.109 -39.094 18.172 1 45.34 346 ASP A O 1
ATOM 2715 N N . GLU A 1 347 ? -8.539 -37.062 17.703 1 45.84 347 GLU A N 1
ATOM 2716 C CA . GLU A 1 347 ? -7.77 -37.438 16.516 1 45.84 347 GLU A CA 1
ATOM 2717 C C . GLU A 1 347 ? -6.277 -37.5 16.828 1 45.84 347 GLU A C 1
ATOM 2719 O O . GLU A 1 347 ? -5.684 -36.5 17.266 1 45.84 347 GLU A O 1
ATOM 2724 N N . ASN A 1 348 ? -5.746 -38.594 17.078 1 43.28 348 ASN A N 1
ATOM 2725 C CA . ASN A 1 348 ? -4.359 -39.062 17.094 1 43.28 348 ASN A CA 1
ATOM 2726 C C . ASN A 1 348 ? -3.498 -38.25 16.109 1 43.28 348 ASN A C 1
ATOM 2728 O O . ASN A 1 348 ? -4.016 -37.656 15.172 1 43.28 348 ASN A O 1
ATOM 2732 N N . ASP A 1 349 ? -2.068 -38.188 16.375 1 43.5 349 ASP A N 1
ATOM 2733 C CA . ASP A 1 349 ? -0.865 -37.625 15.805 1 43.5 349 ASP A CA 1
ATOM 2734 C C . ASP A 1 349 ? -0.889 -37.688 14.281 1 43.5 349 ASP A C 1
ATOM 2736 O O . ASP A 1 349 ? 0.142 -37.531 13.625 1 43.5 349 ASP A O 1
ATOM 2740 N N . THR A 1 350 ? -1.839 -38.438 13.688 1 44.41 350 THR A N 1
ATOM 2741 C CA . THR A 1 350 ? -1.719 -38.625 12.25 1 44.41 350 THR A CA 1
ATOM 2742 C C . THR A 1 350 ? -2.006 -37.344 11.508 1 44.41 350 THR A C 1
ATOM 2744 O O . THR A 1 350 ? -2.67 -36.438 12.039 1 44.41 350 THR A O 1
ATOM 2747 N N . LEU A 1 351 ? -1.29 -37.219 10.453 1 52.31 351 LEU A N 1
ATOM 2748 C CA . LEU A 1 351 ? -1.376 -36.094 9.508 1 52.31 351 LEU A CA 1
ATOM 2749 C C . LEU A 1 351 ? -2.822 -35.656 9.32 1 52.31 351 LEU A C 1
ATOM 2751 O O . LEU A 1 351 ? -3.654 -36.438 8.844 1 52.31 351 LEU A O 1
ATOM 2755 N N . HIS A 1 352 ? -3.248 -34.656 9.984 1 66.88 352 HIS A N 1
ATOM 2756 C CA . HIS A 1 352 ? -4.543 -34.031 9.758 1 66.88 352 HIS A CA 1
ATOM 2757 C C . HIS A 1 352 ? -4.613 -33.406 8.367 1 66.88 352 HIS A C 1
ATOM 2759 O O . HIS A 1 352 ? -3.75 -32.625 7.992 1 66.88 352 HIS A O 1
ATOM 2765 N N . PRO A 1 353 ? -5.453 -34.031 7.484 1 78 353 PRO A N 1
ATOM 2766 C CA . PRO A 1 353 ? -5.578 -33.531 6.121 1 78 353 PRO A CA 1
ATOM 2767 C C . PRO A 1 353 ? -5.859 -32 6.082 1 78 353 PRO A C 1
ATOM 2769 O O . PRO A 1 353 ? -5.672 -31.375 5.043 1 78 353 PRO A O 1
ATOM 2772 N N . ILE A 1 354 ? -6.211 -31.625 7.211 1 87.25 354 ILE A N 1
ATOM 2773 C CA . ILE A 1 354 ? -6.52 -30.203 7.293 1 87.25 354 ILE A CA 1
ATOM 2774 C C . ILE A 1 354 ? -5.539 -29.516 8.242 1 87.25 354 ILE A C 1
ATOM 2776 O O . ILE A 1 354 ? -5.375 -29.938 9.391 1 87.25 354 ILE A O 1
ATOM 2780 N N . TYR A 1 355 ? -4.852 -28.578 7.797 1 90 355 TYR A N 1
ATOM 2781 C CA . TYR A 1 355 ? -3.795 -27.922 8.562 1 90 355 TYR A CA 1
ATOM 2782 C C . TYR A 1 355 ? -4.367 -27.172 9.75 1 90 355 TYR A C 1
ATOM 2784 O O . TYR A 1 355 ? -3.854 -27.266 10.867 1 90 355 TYR A O 1
ATOM 2792 N N . SER A 1 356 ? -5.34 -26.328 9.492 1 87.56 356 SER A N 1
ATOM 2793 C CA . SER A 1 356 ? -5.949 -25.516 10.531 1 87.56 356 SER A CA 1
ATOM 2794 C C . SER A 1 356 ? -7.367 -25.969 10.844 1 87.56 356 SER A C 1
ATOM 2796 O O . SER A 1 356 ? -7.684 -27.156 10.719 1 87.56 356 SER A O 1
ATOM 2798 N N . ASP A 1 357 ? -8.164 -25.062 11.281 1 88.06 357 ASP A N 1
ATOM 2799 C CA . ASP A 1 357 ? -9.523 -25.391 11.68 1 88.06 357 ASP A CA 1
ATOM 2800 C C . ASP A 1 357 ? -10.508 -25.156 10.531 1 88.06 357 ASP A C 1
ATOM 2802 O O . ASP A 1 357 ? -11.719 -25.078 10.75 1 88.06 357 ASP A O 1
ATOM 2806 N N . HIS A 1 358 ? -9.961 -25 9.352 1 89.94 358 HIS A N 1
ATOM 2807 C CA . HIS A 1 358 ? -10.836 -24.781 8.203 1 89.94 358 HIS A CA 1
ATOM 2808 C C . HIS A 1 358 ? -10.117 -25.109 6.895 1 89.94 358 HIS A C 1
ATOM 2810 O O . HIS A 1 358 ? -8.898 -25.281 6.879 1 89.94 358 HIS A O 1
ATOM 2816 N N . TYR A 1 359 ? -10.844 -25.312 5.891 1 92.06 359 TYR A N 1
ATOM 2817 C CA . TYR A 1 359 ? -10.312 -25.438 4.535 1 92.06 359 TYR A CA 1
ATOM 2818 C C . TYR A 1 359 ? -11.211 -24.719 3.535 1 92.06 359 TYR A C 1
ATOM 2820 O O . TYR A 1 359 ? -12.289 -24.234 3.891 1 92.06 359 TYR A O 1
ATOM 2828 N N . HIS A 1 360 ? -10.758 -24.547 2.312 1 92.38 360 HIS A N 1
ATOM 2829 C CA . HIS A 1 360 ? -11.477 -23.797 1.291 1 92.38 360 HIS A CA 1
ATOM 2830 C C . HIS A 1 360 ? -12.047 -24.734 0.225 1 92.38 360 HIS A C 1
ATOM 2832 O O . HIS A 1 360 ? -11.406 -25.719 -0.149 1 92.38 360 HIS A O 1
ATOM 2838 N N . VAL A 1 361 ? -13.211 -24.406 -0.219 1 92.06 361 VAL A N 1
ATOM 2839 C CA . VAL A 1 361 ? -13.836 -25.062 -1.36 1 92.06 361 VAL A CA 1
ATOM 2840 C C . VAL A 1 361 ? -14.07 -24.047 -2.479 1 92.06 361 VAL A C 1
ATOM 2842 O O . VAL A 1 361 ? -14.602 -22.969 -2.238 1 92.06 361 VAL A O 1
ATOM 2845 N N . TYR A 1 362 ? -13.672 -24.422 -3.627 1 90.44 362 TYR A N 1
ATOM 2846 C CA . TYR A 1 362 ? -13.734 -23.5 -4.762 1 90.44 362 TYR A CA 1
ATOM 2847 C C . TYR A 1 362 ? -14.766 -23.969 -5.785 1 90.44 362 TYR A C 1
ATOM 2849 O O . TYR A 1 362 ? -15.047 -25.172 -5.891 1 90.44 362 TYR A O 1
ATOM 2857 N N . PRO A 1 363 ? -15.344 -23.047 -6.574 1 87.31 363 PRO A N 1
ATOM 2858 C CA . PRO A 1 363 ? -16.281 -23.438 -7.633 1 87.31 363 PRO A CA 1
ATOM 2859 C C . PRO A 1 363 ? -15.633 -24.328 -8.695 1 87.31 363 PRO A C 1
ATOM 2861 O O . PRO A 1 363 ? -16.297 -25.219 -9.234 1 87.31 363 PRO A O 1
ATOM 2864 N N . ASN A 1 364 ? -14.445 -24.125 -8.992 1 85.88 364 ASN A N 1
ATOM 2865 C CA . ASN A 1 364 ? -13.68 -24.938 -9.938 1 85.88 364 ASN A CA 1
ATOM 2866 C C . ASN A 1 364 ? -12.18 -24.734 -9.75 1 85.88 364 ASN A C 1
ATOM 2868 O O . ASN A 1 364 ? -11.75 -23.891 -8.961 1 85.88 364 ASN A O 1
ATOM 2872 N N . ILE A 1 365 ? -11.406 -25.391 -10.477 1 85.25 365 ILE A N 1
ATOM 2873 C CA . ILE A 1 365 ? -9.953 -25.438 -10.305 1 85.25 365 ILE A CA 1
ATOM 2874 C C . ILE A 1 365 ? -9.344 -24.109 -10.75 1 85.25 365 ILE A C 1
ATOM 2876 O O . ILE A 1 365 ? -8.344 -23.656 -10.188 1 85.25 365 ILE A O 1
ATOM 2880 N N . THR A 1 366 ? -9.906 -23.469 -11.734 1 84.81 366 THR A N 1
ATOM 2881 C CA . THR A 1 366 ? -9.398 -22.203 -12.234 1 84.81 366 THR A CA 1
ATOM 2882 C C . THR A 1 366 ? -9.477 -21.125 -11.148 1 84.81 366 THR A C 1
ATOM 2884 O O . THR A 1 366 ? -8.555 -20.328 -10.992 1 84.81 366 THR A O 1
ATOM 2887 N N . VAL A 1 367 ? -10.523 -21.156 -10.445 1 88.75 367 VAL A N 1
ATOM 2888 C CA . VAL A 1 367 ? -10.711 -20.219 -9.359 1 88.75 367 VAL A CA 1
ATOM 2889 C C . VAL A 1 367 ? -9.68 -20.469 -8.258 1 88.75 367 VAL A C 1
ATOM 2891 O O . VAL A 1 367 ? -9.078 -19.547 -7.727 1 88.75 367 VAL A O 1
ATOM 2894 N N . SER A 1 368 ? -9.523 -21.703 -7.93 1 91.44 368 SER A N 1
ATOM 2895 C CA . SER A 1 368 ? -8.508 -22.047 -6.941 1 91.44 368 SER A CA 1
ATOM 2896 C C . SER A 1 368 ? -7.121 -21.594 -7.379 1 91.44 368 SER A C 1
ATOM 2898 O O . SER A 1 368 ? -6.352 -21.062 -6.57 1 91.44 368 SER A O 1
ATOM 2900 N N . MET A 1 369 ? -6.844 -21.797 -8.594 1 88.75 369 MET A N 1
ATOM 2901 C CA . MET A 1 369 ? -5.562 -21.375 -9.141 1 88.75 369 MET A CA 1
ATOM 2902 C C . MET A 1 369 ? -5.387 -19.859 -9.023 1 88.75 369 MET A C 1
ATOM 2904 O O . MET A 1 369 ? -4.316 -19.375 -8.648 1 88.75 369 MET A O 1
ATOM 2908 N N . ALA A 1 370 ? -6.387 -19.141 -9.406 1 89.62 370 ALA A N 1
ATOM 2909 C CA . ALA A 1 370 ? -6.332 -17.672 -9.344 1 89.62 370 ALA A CA 1
ATOM 2910 C C . ALA A 1 370 ? -6.023 -17.203 -7.93 1 89.62 370 ALA A C 1
ATOM 2912 O O . ALA A 1 370 ? -5.16 -16.344 -7.727 1 89.62 370 ALA A O 1
ATOM 2913 N N . TRP A 1 371 ? -6.668 -17.766 -6.953 1 93.25 371 TRP A N 1
ATOM 2914 C CA . TRP A 1 371 ? -6.465 -17.375 -5.562 1 93.25 371 TRP A CA 1
ATOM 2915 C C . TRP A 1 371 ? -5.066 -17.75 -5.09 1 93.25 371 TRP A C 1
ATOM 2917 O O . TRP A 1 371 ? -4.434 -16.984 -4.348 1 93.25 371 TRP A O 1
ATOM 2927 N N . ASN A 1 372 ? -4.613 -18.844 -5.438 1 93.94 372 ASN A N 1
ATOM 2928 C CA . ASN A 1 372 ? -3.273 -19.25 -5.023 1 93.94 372 ASN A CA 1
ATOM 2929 C C . ASN A 1 372 ? -2.197 -18.438 -5.738 1 93.94 372 ASN A C 1
ATOM 2931 O O . ASN A 1 372 ? -1.138 -18.156 -5.168 1 93.94 372 ASN A O 1
ATOM 2935 N N . HIS A 1 373 ? -2.465 -18.016 -6.984 1 92.19 373 HIS A N 1
ATOM 2936 C CA . HIS A 1 373 ? -1.571 -17.078 -7.641 1 92.19 373 HIS A CA 1
ATOM 2937 C C . HIS A 1 373 ? -1.526 -15.75 -6.887 1 92.19 373 HIS A C 1
ATOM 2939 O O . HIS A 1 373 ? -0.447 -15.203 -6.648 1 92.19 373 HIS A O 1
ATOM 2945 N N . TYR A 1 374 ? -2.752 -15.312 -6.504 1 94.62 374 TYR A N 1
ATOM 2946 C CA . TYR A 1 374 ? -2.857 -14.109 -5.676 1 94.62 374 TYR A CA 1
ATOM 2947 C C . TYR A 1 374 ? -1.988 -14.234 -4.43 1 94.62 374 TYR A C 1
ATOM 2949 O O . TYR A 1 374 ? -1.185 -13.344 -4.141 1 94.62 374 TYR A O 1
ATOM 2957 N N . ARG A 1 375 ? -2.107 -15.312 -3.764 1 95.81 375 ARG A N 1
ATOM 2958 C CA . ARG A 1 375 ? -1.461 -15.523 -2.473 1 95.81 375 ARG A CA 1
ATOM 2959 C C . ARG A 1 375 ? 0.047 -15.68 -2.635 1 95.81 375 ARG A C 1
ATOM 2961 O O . ARG A 1 375 ? 0.823 -15.047 -1.917 1 95.81 375 ARG A O 1
ATOM 2968 N N . PHE A 1 376 ? 0.42 -16.484 -3.512 1 94.31 376 PHE A N 1
ATOM 2969 C CA . PHE A 1 376 ? 1.845 -16.75 -3.662 1 94.31 376 PHE A CA 1
ATOM 2970 C C . PHE A 1 376 ? 2.58 -15.523 -4.168 1 94.31 376 PHE A C 1
ATOM 2972 O O . PHE A 1 376 ? 3.695 -15.227 -3.73 1 94.31 376 PHE A O 1
ATOM 2979 N N . ILE A 1 377 ? 2.021 -14.719 -5.102 1 95.25 377 ILE A N 1
ATOM 2980 C CA . ILE A 1 377 ? 2.645 -13.492 -5.598 1 95.25 377 ILE A CA 1
ATOM 2981 C C . ILE A 1 377 ? 2.787 -12.492 -4.453 1 95.25 377 ILE A C 1
ATOM 2983 O O . ILE A 1 377 ? 3.811 -11.812 -4.34 1 95.25 377 ILE A O 1
ATOM 2987 N N . ARG A 1 378 ? 1.788 -12.383 -3.637 1 96.31 378 ARG A N 1
ATOM 2988 C CA . ARG A 1 378 ? 1.845 -11.453 -2.514 1 96.31 378 ARG A CA 1
ATOM 2989 C C . ARG A 1 378 ? 2.934 -11.859 -1.523 1 96.31 378 ARG A C 1
ATOM 2991 O O . ARG A 1 378 ? 3.594 -11 -0.937 1 96.31 378 ARG A O 1
ATOM 2998 N N . ILE A 1 379 ? 3.113 -13.125 -1.294 1 96.38 379 ILE A N 1
ATOM 2999 C CA . ILE A 1 379 ? 4.199 -13.57 -0.426 1 96.38 379 ILE A CA 1
ATOM 3000 C C . ILE A 1 379 ? 5.539 -13.133 -1.007 1 96.38 379 ILE A C 1
ATOM 3002 O O . ILE A 1 379 ? 6.406 -12.641 -0.279 1 96.38 379 ILE A O 1
ATOM 3006 N N . ILE A 1 380 ? 5.68 -13.305 -2.295 1 95.25 380 ILE A N 1
ATOM 3007 C CA . ILE A 1 380 ? 6.906 -12.891 -2.963 1 95.25 380 ILE A CA 1
ATOM 3008 C C . ILE A 1 380 ? 7.098 -11.383 -2.795 1 95.25 380 ILE A C 1
ATOM 3010 O O . ILE A 1 380 ? 8.195 -10.922 -2.475 1 95.25 380 ILE A O 1
ATOM 3014 N N . LEU A 1 381 ? 6.023 -10.633 -2.984 1 96.44 381 LEU A N 1
ATOM 3015 C CA . LEU A 1 381 ? 6.082 -9.188 -2.85 1 96.44 381 LEU A CA 1
ATOM 3016 C C . LEU A 1 381 ? 6.473 -8.781 -1.432 1 96.44 381 LEU A C 1
ATOM 3018 O O . LEU A 1 381 ? 7.289 -7.879 -1.241 1 96.44 381 LEU A O 1
ATOM 3022 N N . GLN A 1 382 ? 5.891 -9.422 -0.452 1 96.12 382 GLN A N 1
ATOM 3023 C CA . GLN A 1 382 ? 6.254 -9.148 0.933 1 96.12 382 GLN A CA 1
ATOM 3024 C C . GLN A 1 382 ? 7.727 -9.461 1.188 1 96.12 382 GLN A C 1
ATOM 3026 O O . GLN A 1 382 ? 8.383 -8.789 1.987 1 96.12 382 GLN A O 1
ATOM 3031 N N . GLY A 1 383 ? 8.227 -10.477 0.485 1 93.88 383 GLY A N 1
ATOM 3032 C CA . GLY A 1 383 ? 9.656 -10.758 0.542 1 93.88 383 GLY A CA 1
ATOM 3033 C C . GLY A 1 383 ? 10.508 -9.641 -0.027 1 93.88 383 GLY A C 1
ATOM 3034 O O . GLY A 1 383 ? 11.531 -9.273 0.553 1 93.88 383 GLY A O 1
ATOM 3035 N N . ILE A 1 384 ? 10.102 -9.125 -1.122 1 94.88 384 ILE A N 1
ATOM 3036 C CA . ILE A 1 384 ? 10.805 -8.023 -1.764 1 94.88 384 ILE A CA 1
ATOM 3037 C C . ILE A 1 384 ? 10.789 -6.797 -0.852 1 94.88 384 ILE A C 1
ATOM 3039 O O . ILE A 1 384 ? 11.828 -6.16 -0.638 1 94.88 384 ILE A O 1
ATOM 3043 N N . ILE A 1 385 ? 9.617 -6.469 -0.334 1 94.75 385 ILE A N 1
ATOM 3044 C CA . ILE A 1 385 ? 9.461 -5.328 0.563 1 94.75 385 ILE A CA 1
ATOM 3045 C C . ILE A 1 385 ? 10.383 -5.492 1.77 1 94.75 385 ILE A C 1
ATOM 3047 O O . ILE A 1 385 ? 11.133 -4.574 2.117 1 94.75 385 ILE A O 1
ATOM 3051 N N . GLY A 1 386 ? 10.367 -6.668 2.348 1 91.69 386 GLY A N 1
ATOM 3052 C CA . GLY A 1 386 ? 11.258 -6.941 3.463 1 91.69 386 GLY A CA 1
ATOM 3053 C C . GLY A 1 386 ? 12.727 -6.801 3.104 1 91.69 386 GLY A C 1
ATOM 3054 O O . GLY A 1 386 ? 13.508 -6.223 3.865 1 91.69 386 GLY A O 1
ATOM 3055 N N . TYR A 1 387 ? 13.094 -7.281 1.979 1 91.69 387 TYR A N 1
ATOM 3056 C CA . TYR A 1 387 ? 14.477 -7.188 1.515 1 91.69 387 TYR A CA 1
ATOM 3057 C C . TYR A 1 387 ? 14.906 -5.734 1.369 1 91.69 387 TYR A C 1
ATOM 3059 O O . TYR A 1 387 ? 16.016 -5.363 1.775 1 91.69 387 TYR A O 1
ATOM 3067 N N . LEU A 1 388 ? 14.062 -4.938 0.751 1 91.75 388 LEU A N 1
ATOM 3068 C CA . LEU A 1 388 ? 14.375 -3.529 0.529 1 91.75 388 LEU A CA 1
ATOM 3069 C C . LEU A 1 388 ? 14.539 -2.793 1.854 1 91.75 388 LEU A C 1
ATOM 3071 O O . LEU A 1 388 ? 15.461 -1.988 2.016 1 91.75 388 LEU A O 1
ATOM 3075 N N . TYR A 1 389 ? 13.664 -3.047 2.824 1 90.75 389 TYR A N 1
ATOM 3076 C CA . TYR A 1 389 ? 13.766 -2.426 4.141 1 90.75 389 TYR A CA 1
ATOM 3077 C C . TYR A 1 389 ? 15.055 -2.846 4.84 1 90.75 389 TYR A C 1
ATOM 3079 O O . TYR A 1 389 ? 15.773 -2.008 5.395 1 90.75 389 TYR A O 1
ATOM 3087 N N . ASP A 1 390 ? 15.406 -4.102 4.742 1 88.38 390 ASP A N 1
ATOM 3088 C CA . ASP A 1 390 ? 16.578 -4.645 5.422 1 88.38 390 ASP A CA 1
ATOM 3089 C C . ASP A 1 390 ? 17.875 -4.113 4.805 1 88.38 390 ASP A C 1
ATOM 3091 O O . ASP A 1 390 ? 18.859 -3.904 5.508 1 88.38 390 ASP A O 1
ATOM 3095 N N . THR A 1 391 ? 17.828 -3.916 3.574 1 89.5 391 THR A N 1
ATOM 3096 C CA . THR A 1 391 ? 19.062 -3.588 2.867 1 89.5 391 THR A CA 1
ATOM 3097 C C . THR A 1 391 ? 19.25 -2.076 2.779 1 89.5 391 THR A C 1
ATOM 3099 O O . THR A 1 391 ? 20.375 -1.581 2.855 1 89.5 391 THR A O 1
ATOM 3102 N N . HIS A 1 392 ? 18.156 -1.357 2.656 1 89.06 392 HIS A N 1
ATOM 3103 C CA . HIS A 1 392 ? 18.344 0.037 2.271 1 89.06 392 HIS A CA 1
ATOM 3104 C C . HIS A 1 392 ? 17.719 0.981 3.293 1 89.06 392 HIS A C 1
ATOM 3106 O O . HIS A 1 392 ? 18.031 2.172 3.318 1 89.06 392 HIS A O 1
ATOM 3112 N N . PHE A 1 393 ? 16.844 0.535 4.141 1 86.81 393 PHE A N 1
ATOM 3113 C CA . PHE A 1 393 ? 16.078 1.486 4.926 1 86.81 393 PHE A CA 1
ATOM 3114 C C . PHE A 1 393 ? 16.172 1.163 6.414 1 86.81 393 PHE A C 1
ATOM 3116 O O . PHE A 1 393 ? 15.234 1.445 7.172 1 86.81 393 PHE A O 1
ATOM 3123 N N . GLN A 1 394 ? 17.156 0.604 6.859 1 77.94 394 GLN A N 1
ATOM 3124 C CA . GLN A 1 394 ? 17.328 0.247 8.266 1 77.94 394 GLN A CA 1
ATOM 3125 C C . GLN A 1 394 ? 17.328 1.489 9.148 1 77.94 394 GLN A C 1
ATOM 3127 O O . GLN A 1 394 ? 16.781 1.479 10.25 1 77.94 394 GLN A O 1
ATOM 3132 N N . GLU A 1 395 ? 17.891 2.518 8.68 1 70.5 395 GLU A N 1
ATOM 3133 C CA . GLU A 1 395 ? 18.047 3.723 9.484 1 70.5 395 GLU A CA 1
ATOM 3134 C C . GLU A 1 395 ? 17.047 4.801 9.07 1 70.5 395 GLU A C 1
ATOM 3136 O O . GLU A 1 395 ? 16.969 5.859 9.695 1 70.5 395 GLU A O 1
ATOM 3141 N N . SER A 1 396 ? 16.344 4.41 8.062 1 62.62 396 SER A N 1
ATOM 3142 C CA . SER A 1 396 ? 15.484 5.445 7.484 1 62.62 396 SER A CA 1
ATOM 3143 C C . SER A 1 396 ? 14.086 5.41 8.094 1 62.62 396 SER A C 1
ATOM 3145 O O . SER A 1 396 ? 13.609 4.352 8.508 1 62.62 396 SER A O 1
ATOM 3147 N N . GLY A 1 397 ? 13.328 6.59 8.18 1 59.34 397 GLY A N 1
ATOM 3148 C CA . GLY A 1 397 ? 11.938 6.742 8.562 1 59.34 397 GLY A CA 1
ATOM 3149 C C . GLY A 1 397 ? 11.703 6.543 10.047 1 59.34 397 GLY A C 1
ATOM 3150 O O . GLY A 1 397 ? 10.562 6.602 10.516 1 59.34 397 GLY A O 1
ATOM 3151 N N . GLY A 1 398 ? 12.742 6.301 10.789 1 59.91 398 GLY A N 1
ATOM 3152 C CA . GLY A 1 398 ? 12.656 6.023 12.219 1 59.91 398 GLY A CA 1
ATOM 3153 C C . GLY A 1 398 ? 12.586 4.543 12.539 1 59.91 398 GLY A C 1
ATOM 3154 O O . GLY A 1 398 ? 12.164 3.742 11.703 1 59.91 398 GLY A O 1
ATOM 3155 N N . ARG A 1 399 ? 13.32 4.043 13.469 1 61.34 399 ARG A N 1
ATOM 3156 C CA . ARG A 1 399 ? 13.367 2.658 13.938 1 61.34 399 ARG A CA 1
ATOM 3157 C C . ARG A 1 399 ? 11.969 2.045 13.961 1 61.34 399 ARG A C 1
ATOM 3159 O O . ARG A 1 3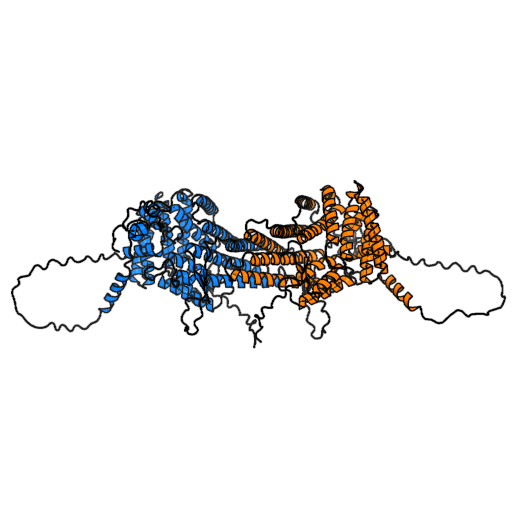99 ? 11.805 0.864 13.648 1 61.34 399 ARG A O 1
ATOM 3166 N N . GLY A 1 400 ? 11.023 2.834 14.062 1 69.44 400 GLY A N 1
ATOM 3167 C CA . GLY A 1 400 ? 9.672 2.33 14.203 1 69.44 400 GLY A CA 1
ATOM 3168 C C . GLY A 1 400 ? 9.062 1.879 12.883 1 69.44 400 GLY A C 1
ATOM 3169 O O . GLY A 1 400 ? 8.352 0.875 12.836 1 69.44 400 GLY A O 1
ATOM 3170 N N . SER A 1 401 ? 9.523 2.516 11.852 1 74.38 401 SER A N 1
ATOM 3171 C CA . SER A 1 401 ? 8.93 2.193 10.555 1 74.38 401 SER A CA 1
ATOM 3172 C C . SER A 1 401 ? 9.414 0.84 10.047 1 74.38 401 SER A C 1
ATOM 3174 O O . SER A 1 401 ? 8.633 0.063 9.492 1 74.38 401 SER A O 1
ATOM 3176 N N . HIS A 1 402 ? 10.664 0.568 10.227 1 80.56 402 HIS A N 1
ATOM 3177 C CA . HIS A 1 402 ? 11.234 -0.708 9.805 1 80.56 402 HIS A CA 1
ATOM 3178 C C . HIS A 1 402 ? 10.617 -1.866 10.586 1 80.56 402 HIS A C 1
ATOM 3180 O O . HIS A 1 402 ? 10.242 -2.885 10 1 80.56 402 HIS A O 1
ATOM 3186 N N . ILE A 1 403 ? 10.422 -1.694 11.812 1 80.81 403 ILE A N 1
ATOM 3187 C CA . ILE A 1 403 ? 9.867 -2.732 12.672 1 80.81 403 ILE A CA 1
ATOM 3188 C C . ILE A 1 403 ? 8.414 -2.998 12.289 1 80.81 403 ILE A C 1
ATOM 3190 O O . ILE A 1 403 ? 7.996 -4.152 12.195 1 80.81 403 ILE A O 1
ATOM 3194 N N . GLU A 1 404 ? 7.773 -1.988 12.109 1 82 404 GLU A N 1
ATOM 3195 C CA . GLU A 1 404 ? 6.367 -2.143 11.758 1 82 404 GLU A CA 1
ATOM 3196 C C . GLU A 1 404 ? 6.203 -2.801 10.391 1 82 404 GLU A C 1
ATOM 3198 O O . GLU A 1 404 ? 5.297 -3.609 10.188 1 82 404 GLU A O 1
ATOM 3203 N N . SER A 1 405 ? 7.059 -2.402 9.484 1 85.81 405 SER A N 1
ATOM 3204 C CA . SER A 1 405 ? 7.008 -3.023 8.172 1 85.81 405 SER A CA 1
ATOM 3205 C C . SER A 1 405 ? 7.305 -4.52 8.25 1 85.81 405 SER A C 1
ATOM 3207 O O . SER A 1 405 ? 6.664 -5.32 7.57 1 85.81 405 SER A O 1
ATOM 3209 N N . GLU A 1 406 ? 8.281 -4.828 9.023 1 87.38 406 GLU A N 1
ATOM 3210 C CA . GLU A 1 406 ? 8.633 -6.234 9.203 1 87.38 406 GLU A CA 1
ATOM 3211 C C . GLU A 1 406 ? 7.48 -7.016 9.828 1 87.38 406 GLU A C 1
ATOM 3213 O O . GLU A 1 406 ? 7.168 -8.125 9.391 1 87.38 406 GLU A O 1
ATOM 3218 N N . ARG A 1 407 ? 6.922 -6.48 10.812 1 86.62 407 ARG A N 1
ATOM 3219 C CA . ARG A 1 407 ? 5.789 -7.121 11.477 1 86.62 407 ARG A CA 1
ATOM 3220 C C . ARG A 1 407 ? 4.629 -7.316 10.508 1 86.62 407 ARG A C 1
ATOM 3222 O O . ARG A 1 407 ? 3.994 -8.375 10.492 1 86.62 407 ARG A O 1
ATOM 3229 N N . HIS A 1 408 ? 4.422 -6.344 9.797 1 87.12 408 HIS A N 1
ATOM 3230 C CA . HIS A 1 408 ? 3.326 -6.406 8.836 1 87.12 408 HIS A CA 1
ATOM 3231 C C . HIS A 1 408 ? 3.588 -7.465 7.77 1 87.12 408 HIS A C 1
ATOM 3233 O O . HIS A 1 408 ? 2.717 -8.289 7.48 1 87.12 408 HIS A O 1
ATOM 3239 N N . SER A 1 409 ? 4.766 -7.398 7.164 1 91.06 409 SER A N 1
ATOM 3240 C CA . SER A 1 409 ? 5.129 -8.359 6.133 1 91.06 409 SER A CA 1
ATOM 3241 C C . SER A 1 409 ? 5.047 -9.789 6.656 1 91.06 409 SER A C 1
ATOM 3243 O O . SER A 1 409 ? 4.598 -10.695 5.945 1 91.06 409 SER A O 1
ATOM 3245 N N . THR A 1 410 ? 5.445 -9.961 7.844 1 91.75 410 THR A N 1
ATOM 3246 C CA . THR A 1 410 ? 5.41 -11.281 8.469 1 91.75 410 THR A CA 1
ATOM 3247 C C . THR A 1 410 ? 3.971 -11.742 8.664 1 91.75 410 THR A C 1
ATOM 3249 O O . THR A 1 410 ? 3.627 -12.875 8.32 1 91.75 410 THR A O 1
ATOM 3252 N N . ALA A 1 411 ? 3.162 -10.898 9.195 1 89.62 411 ALA A N 1
ATOM 3253 C CA . ALA A 1 411 ? 1.774 -11.25 9.484 1 89.62 411 ALA A CA 1
ATOM 3254 C C . ALA A 1 411 ? 1.009 -11.555 8.195 1 89.62 411 ALA A C 1
ATOM 3256 O O . ALA A 1 411 ? 0.238 -12.516 8.141 1 89.62 411 ALA A O 1
ATOM 3257 N N . VAL A 1 412 ? 1.196 -10.766 7.262 1 92.62 412 VAL A N 1
ATOM 3258 C CA . VAL A 1 412 ? 0.511 -10.953 5.984 1 92.62 412 VAL A CA 1
ATOM 3259 C C . VAL A 1 412 ? 0.968 -12.258 5.336 1 92.62 412 VAL A C 1
ATOM 3261 O O . VAL A 1 412 ? 0.146 -13.039 4.859 1 92.62 412 VAL A O 1
ATOM 3264 N N . SER A 1 413 ? 2.311 -12.469 5.285 1 94.69 413 SER A N 1
ATOM 3265 C CA . SER A 1 413 ? 2.85 -13.688 4.688 1 94.69 413 SER A CA 1
ATOM 3266 C C . SER A 1 413 ? 2.326 -14.93 5.402 1 94.69 413 SER A C 1
ATOM 3268 O O . SER A 1 413 ? 1.996 -15.93 4.758 1 94.69 413 SER A O 1
ATOM 3270 N N . GLN A 1 414 ? 2.268 -14.836 6.672 1 93.12 414 GLN A N 1
ATOM 3271 C CA . GLN A 1 414 ? 1.766 -15.961 7.453 1 93.12 414 GLN A CA 1
ATOM 3272 C C . GLN A 1 414 ? 0.311 -16.266 7.109 1 93.12 414 GLN A C 1
ATOM 3274 O O . GLN A 1 414 ? -0.057 -17.422 6.914 1 93.12 414 GLN A O 1
ATOM 3279 N N . GLN A 1 415 ? -0.44 -15.289 7.059 1 92.06 415 GLN A N 1
ATOM 3280 C CA . GLN A 1 415 ? -1.851 -15.461 6.73 1 92.06 415 GLN A CA 1
ATOM 3281 C C . GLN A 1 415 ? -2.021 -16.047 5.332 1 92.06 415 GLN A C 1
ATOM 3283 O O . GLN A 1 415 ? -2.852 -16.938 5.121 1 92.06 415 GLN A O 1
ATOM 3288 N N . LEU A 1 416 ? -1.316 -15.523 4.43 1 95.31 416 LEU A N 1
ATOM 3289 C CA . LEU A 1 416 ? -1.384 -16.016 3.059 1 95.31 416 LEU A CA 1
ATOM 3290 C C . LEU A 1 416 ? -0.938 -17.469 2.977 1 95.31 416 LEU A C 1
ATOM 3292 O O . LEU A 1 416 ? -1.526 -18.266 2.24 1 95.31 416 LEU A O 1
ATOM 3296 N N . ALA A 1 417 ? 0.122 -17.766 3.709 1 96.06 417 ALA A N 1
ATOM 3297 C CA . ALA A 1 417 ? 0.596 -19.141 3.768 1 96.06 417 ALA A CA 1
ATOM 3298 C C . ALA A 1 417 ? -0.481 -20.078 4.324 1 96.06 417 ALA A C 1
ATOM 3300 O O . ALA A 1 417 ? -0.701 -21.172 3.801 1 96.06 417 ALA A O 1
ATOM 3301 N N . GLU A 1 418 ? -1.136 -19.672 5.312 1 93.81 418 GLU A N 1
ATOM 3302 C CA . GLU A 1 418 ? -2.223 -20.453 5.898 1 93.81 418 GLU A CA 1
ATOM 3303 C C . GLU A 1 418 ? -3.357 -20.656 4.898 1 93.81 418 GLU A C 1
ATOM 3305 O O . GLU A 1 418 ? -3.957 -21.719 4.84 1 93.81 418 GLU A O 1
ATOM 3310 N N . ASP A 1 419 ? -3.623 -19.672 4.168 1 94.62 419 ASP A N 1
ATOM 3311 C CA . ASP A 1 419 ? -4.684 -19.766 3.168 1 94.62 419 ASP A CA 1
ATOM 3312 C C . ASP A 1 419 ? -4.301 -20.75 2.055 1 94.62 419 ASP A C 1
ATOM 3314 O O . ASP A 1 419 ? -5.164 -21.422 1.495 1 94.62 419 ASP A O 1
ATOM 3318 N N . ILE A 1 420 ? -3.07 -20.703 1.635 1 96.56 420 ILE A N 1
ATOM 3319 C CA . ILE A 1 420 ? -2.604 -21.688 0.663 1 96.56 420 ILE A CA 1
ATOM 3320 C C . ILE A 1 420 ? -2.82 -23.094 1.209 1 96.56 420 ILE A C 1
ATOM 3322 O O . ILE A 1 420 ? -3.33 -23.969 0.505 1 96.56 420 ILE A O 1
ATOM 3326 N N . CYS A 1 421 ? -2.477 -23.281 2.475 1 95.62 421 CYS A N 1
ATOM 3327 C CA . CYS A 1 421 ? -2.674 -24.578 3.105 1 95.62 421 CYS A CA 1
ATOM 3328 C C . CYS A 1 421 ? -4.152 -24.953 3.135 1 95.62 421 CYS A C 1
ATOM 3330 O O . CYS A 1 421 ? -4.508 -26.125 2.939 1 95.62 421 CYS A O 1
ATOM 3332 N N . ALA A 1 422 ? -4.965 -23.984 3.328 1 93.88 422 ALA A N 1
ATOM 3333 C CA . ALA A 1 422 ? -6.402 -24.234 3.398 1 93.88 422 ALA A CA 1
ATOM 3334 C C . ALA A 1 422 ? -6.949 -24.672 2.043 1 93.88 422 ALA A C 1
ATOM 3336 O O . ALA A 1 422 ? -8.055 -25.219 1.958 1 93.88 422 ALA A O 1
ATOM 3337 N N . SER A 1 423 ? -6.215 -24.531 0.99 1 94.12 423 SER A N 1
ATOM 3338 C CA . SER A 1 423 ? -6.652 -24.906 -0.348 1 94.12 423 SER A CA 1
ATOM 3339 C C . SER A 1 423 ? -6.32 -26.375 -0.643 1 94.12 423 SER A C 1
ATOM 3341 O O . SER A 1 423 ? -6.82 -26.938 -1.612 1 94.12 423 SER A O 1
ATOM 3343 N N . VAL A 1 424 ? -5.508 -27 0.152 1 94 424 VAL A N 1
ATOM 3344 C CA . VAL A 1 424 ? -4.918 -28.297 -0.144 1 94 424 VAL A CA 1
ATOM 3345 C C . VAL A 1 424 ? -6.004 -29.375 -0.137 1 94 424 VAL A C 1
ATOM 3347 O O . VAL A 1 424 ? -6.086 -30.188 -1.058 1 94 424 VAL A O 1
ATOM 3350 N N . PRO A 1 425 ? -6.938 -29.359 0.854 1 90.44 425 PRO A N 1
ATOM 3351 C CA . PRO A 1 425 ? -7.949 -30.406 0.869 1 90.44 425 PRO A CA 1
ATOM 3352 C C . PRO A 1 425 ? -8.82 -30.406 -0.388 1 90.44 425 PRO A C 1
ATOM 3354 O O . PRO A 1 425 ? -9.227 -31.484 -0.854 1 90.44 425 PRO A O 1
ATOM 3357 N N . TYR A 1 426 ? -9.062 -29.312 -0.97 1 90.44 426 TYR A N 1
ATOM 3358 C CA . TYR A 1 426 ? -9.844 -29.219 -2.197 1 90.44 426 TYR A CA 1
ATOM 3359 C C . TYR A 1 426 ? -9.156 -29.953 -3.344 1 90.44 426 TYR A C 1
ATOM 3361 O O . TYR A 1 426 ? -9.812 -30.625 -4.137 1 90.44 426 TYR A O 1
ATOM 3369 N N . HIS A 1 427 ? -7.879 -29.891 -3.416 1 88.94 427 HIS A N 1
ATOM 3370 C CA . HIS A 1 427 ? -7.121 -30.438 -4.531 1 88.94 427 HIS A CA 1
ATOM 3371 C C . HIS A 1 427 ? -6.812 -31.922 -4.309 1 88.94 427 HIS A C 1
ATOM 3373 O O . HIS A 1 427 ? -6.668 -32.688 -5.266 1 88.94 427 HIS A O 1
ATOM 3379 N N . LEU A 1 428 ? -6.688 -32.312 -3.062 1 85.38 428 LEU A N 1
ATOM 3380 C CA . LEU A 1 428 ? -6.312 -33.688 -2.773 1 85.38 428 LEU A CA 1
ATOM 3381 C C . LEU A 1 428 ? -7.547 -34.562 -2.594 1 85.38 428 LEU A C 1
ATOM 3383 O O . LEU A 1 428 ? -7.438 -35.719 -2.195 1 85.38 428 LEU A O 1
ATOM 3387 N N . GLY A 1 429 ? -8.695 -34.062 -2.977 1 74.75 429 GLY A N 1
ATOM 3388 C CA . GLY A 1 429 ? -9.922 -34.844 -3.002 1 74.75 429 GLY A CA 1
ATOM 3389 C C . GLY A 1 429 ? -10.469 -35.156 -1.619 1 74.75 429 GLY A C 1
ATOM 3390 O O . GLY A 1 429 ? -11.156 -36.156 -1.421 1 74.75 429 GLY A O 1
ATOM 3391 N N . MET A 1 430 ? -10.102 -34.406 -0.791 1 68.94 430 MET A N 1
ATOM 3392 C CA . MET A 1 430 ? -10.547 -34.656 0.578 1 68.94 430 MET A CA 1
ATOM 3393 C C . MET A 1 430 ? -11.891 -33.969 0.841 1 68.94 430 MET A C 1
ATOM 3395 O O . MET A 1 430 ? -12.469 -34.156 1.917 1 68.94 430 MET A O 1
ATOM 3399 N N . THR A 1 431 ? -12.219 -33.25 -0.252 1 66.06 431 THR A N 1
ATOM 3400 C CA . THR A 1 431 ? -13.5 -32.562 -0.129 1 66.06 431 THR A CA 1
ATOM 3401 C C . THR A 1 431 ? -14.523 -33.156 -1.105 1 66.06 431 THR A C 1
ATOM 3403 O O . THR A 1 431 ? -14.148 -33.719 -2.141 1 66.06 431 THR A O 1
ATOM 3406 N N . GLY A 1 432 ? -15.539 -33.719 -0.6 1 59.06 432 GLY A N 1
ATOM 3407 C CA . GLY A 1 432 ? -16.562 -34.25 -1.469 1 59.06 432 GLY A CA 1
ATOM 3408 C C . GLY A 1 432 ? -16.781 -33.438 -2.734 1 59.06 432 GLY A C 1
ATOM 3409 O O . GLY A 1 432 ? -17.391 -33.938 -3.688 1 59.06 432 GLY A O 1
ATOM 3410 N N . SER A 1 433 ? -16.344 -32.312 -2.811 1 55.91 433 SER A N 1
ATOM 3411 C CA . SER A 1 433 ? -16.641 -31.391 -3.908 1 55.91 433 SER A CA 1
ATOM 3412 C C . SER A 1 433 ? -15.477 -31.312 -4.887 1 55.91 433 SER A C 1
ATOM 3414 O O . SER A 1 433 ? -15.523 -30.531 -5.848 1 55.91 433 SER A O 1
ATOM 3416 N N . SER A 1 434 ? -14.57 -32.156 -4.625 1 57.38 434 SER A N 1
ATOM 3417 C CA . SER A 1 434 ? -13.422 -32 -5.512 1 57.38 434 SER A CA 1
ATOM 3418 C C . SER A 1 434 ? -13.727 -32.562 -6.902 1 57.38 434 SER A C 1
ATOM 3420 O O . SER A 1 434 ? -14.297 -33.656 -7.043 1 57.38 434 SER A O 1
ATOM 3422 N N . ASP A 1 435 ? -13.938 -31.766 -7.914 1 55.5 435 ASP A N 1
ATOM 3423 C CA . ASP A 1 435 ? -14.305 -32.062 -9.297 1 55.5 435 ASP A CA 1
ATOM 3424 C C . ASP A 1 435 ? -13.336 -33.031 -9.93 1 55.5 435 ASP A C 1
ATOM 3426 O O . ASP A 1 435 ? -13.539 -33.469 -11.07 1 55.5 435 ASP A O 1
ATOM 3430 N N . GLY A 1 436 ? -12.516 -33.844 -9.039 1 58.91 436 GLY A N 1
ATOM 3431 C CA . GLY A 1 436 ? -11.672 -34.281 -10.133 1 58.91 436 GLY A CA 1
ATOM 3432 C C . GLY A 1 436 ? -10.82 -35.5 -9.773 1 58.91 436 GLY A C 1
ATOM 3433 O O . GLY A 1 436 ? -9.75 -35.688 -10.352 1 58.91 436 GLY A O 1
ATOM 3434 N N . SER A 1 437 ? -11.273 -36.25 -8.727 1 63.41 437 SER A N 1
ATOM 3435 C CA . SER A 1 437 ? -10.406 -37.406 -8.594 1 63.41 437 SER A CA 1
ATOM 3436 C C . SER A 1 437 ? -10.859 -38.531 -9.508 1 63.41 437 SER A C 1
ATOM 3438 O O . SER A 1 437 ? -12.055 -38.688 -9.789 1 63.41 437 SER A O 1
ATOM 3440 N N . THR A 1 438 ? -10.008 -39.031 -10.234 1 64.62 438 THR A N 1
ATOM 3441 C CA . THR A 1 438 ? -10.242 -40.219 -11.039 1 64.62 438 THR A CA 1
ATOM 3442 C C . THR A 1 438 ? -9.5 -41.438 -10.453 1 64.62 438 THR A C 1
ATOM 3444 O O . THR A 1 438 ? -8.281 -41.406 -10.305 1 64.62 438 THR A O 1
ATOM 3447 N N . ALA A 1 439 ? -10.266 -42.469 -10.078 1 63.44 439 ALA A N 1
ATOM 3448 C CA . ALA A 1 439 ? -9.711 -43.719 -9.555 1 63.44 439 ALA A CA 1
ATOM 3449 C C . ALA A 1 439 ? -8.906 -43.438 -8.281 1 63.44 439 ALA A C 1
ATOM 3451 O O . ALA A 1 439 ? -7.832 -44.031 -8.086 1 63.44 439 ALA A O 1
ATOM 3452 N N . GLY A 1 440 ? -9.375 -42.469 -7.527 1 72.19 440 GLY A N 1
ATOM 3453 C CA . GLY A 1 440 ? -8.742 -42.188 -6.25 1 72.19 440 GLY A CA 1
ATOM 3454 C C . GLY A 1 440 ? -7.539 -41.25 -6.367 1 72.19 440 GLY A C 1
ATOM 3455 O O . GLY A 1 440 ? -6.949 -40.844 -5.359 1 72.19 440 GLY A O 1
ATOM 3456 N N . ILE A 1 441 ? -7.148 -41.062 -7.594 1 77.94 441 ILE A N 1
ATOM 3457 C CA . ILE A 1 441 ? -6.031 -40.156 -7.828 1 77.94 441 ILE A CA 1
ATOM 3458 C C . ILE A 1 441 ? -6.562 -38.75 -8.086 1 77.94 441 ILE A C 1
ATOM 3460 O O . ILE A 1 441 ? -7.438 -38.531 -8.93 1 77.94 441 ILE A O 1
ATOM 3464 N N . PRO A 1 442 ? -6.062 -37.844 -7.312 1 83.12 442 PRO A N 1
ATOM 3465 C CA . PRO A 1 442 ? -6.48 -36.469 -7.543 1 83.12 442 PRO A CA 1
ATOM 3466 C C . PRO A 1 442 ? -6.105 -35.969 -8.93 1 83.12 442 PRO A C 1
ATOM 3468 O O . PRO A 1 442 ? -5.18 -36.5 -9.555 1 83.12 442 PRO A O 1
ATOM 3471 N N . PHE A 1 443 ? -6.844 -35.031 -9.422 1 86.12 443 PHE A N 1
ATOM 3472 C CA . PHE A 1 443 ? -6.582 -34.406 -10.719 1 86.12 443 PHE A CA 1
ATOM 3473 C C . PHE A 1 443 ? -5.223 -33.719 -10.727 1 86.12 443 PHE A C 1
ATOM 3475 O O . PHE A 1 443 ? -5.031 -32.719 -10.039 1 86.12 443 PHE A O 1
ATOM 3482 N N . ALA A 1 444 ? -4.336 -34.188 -11.508 1 86 444 ALA A N 1
ATOM 3483 C CA . ALA A 1 444 ? -2.945 -33.75 -11.508 1 86 444 ALA A CA 1
ATOM 3484 C C . ALA A 1 444 ? -2.834 -32.312 -11.961 1 86 444 ALA A C 1
ATOM 3486 O O . ALA A 1 444 ? -1.988 -31.547 -11.461 1 86 444 ALA A O 1
ATOM 3487 N N . GLY A 1 445 ? -3.674 -31.953 -12.867 1 83.69 445 GLY A N 1
ATOM 3488 C CA . GLY A 1 445 ? -3.641 -30.578 -13.367 1 83.69 445 GLY A CA 1
ATOM 3489 C C . GLY A 1 445 ? -3.885 -29.547 -12.289 1 83.69 445 GLY A C 1
ATOM 3490 O O . GLY A 1 445 ? -3.357 -28.438 -12.367 1 83.69 445 GLY A O 1
ATOM 3491 N N . GLY A 1 446 ? -4.633 -29.859 -11.367 1 85.12 446 GLY A N 1
ATOM 3492 C CA . GLY A 1 446 ? -4.906 -28.969 -10.25 1 85.12 446 GLY A CA 1
ATOM 3493 C C . GLY A 1 446 ? -3.865 -29.062 -9.148 1 85.12 446 GLY A C 1
ATOM 3494 O O . GLY A 1 446 ? -3.42 -28.031 -8.633 1 85.12 446 GLY A O 1
ATOM 3495 N N . VAL A 1 447 ? -3.439 -30.219 -8.867 1 89.06 447 VAL A N 1
ATOM 3496 C CA . VAL A 1 447 ? -2.504 -30.469 -7.773 1 89.06 447 VAL A CA 1
ATOM 3497 C C . VAL A 1 447 ? -1.146 -29.859 -8.102 1 89.06 447 VAL A C 1
ATOM 3499 O O . VAL A 1 447 ? -0.468 -29.328 -7.219 1 89.06 447 VAL A O 1
ATOM 3502 N N . MET A 1 448 ? -0.783 -29.953 -9.297 1 89.81 448 MET A N 1
ATOM 3503 C CA . MET A 1 448 ? 0.505 -29.422 -9.734 1 89.81 448 MET A CA 1
ATOM 3504 C C . MET A 1 448 ? 0.596 -27.922 -9.461 1 89.81 448 MET A C 1
ATOM 3506 O O . MET A 1 448 ? 1.676 -27.406 -9.172 1 89.81 448 MET A O 1
ATOM 3510 N N . ARG A 1 449 ? -0.453 -27.281 -9.516 1 87.31 449 ARG A N 1
ATOM 3511 C CA . ARG A 1 449 ? -0.506 -25.844 -9.344 1 87.31 449 ARG A CA 1
ATOM 3512 C C . ARG A 1 449 ? -0.356 -25.453 -7.879 1 87.31 449 ARG A C 1
ATOM 3514 O O . ARG A 1 449 ? -0.123 -24.281 -7.562 1 87.31 449 ARG A O 1
ATOM 3521 N N . LEU A 1 450 ? -0.335 -26.391 -7 1 92.19 450 LEU A N 1
ATOM 3522 C CA . LEU A 1 450 ? -0.197 -26.141 -5.57 1 92.19 450 LEU A 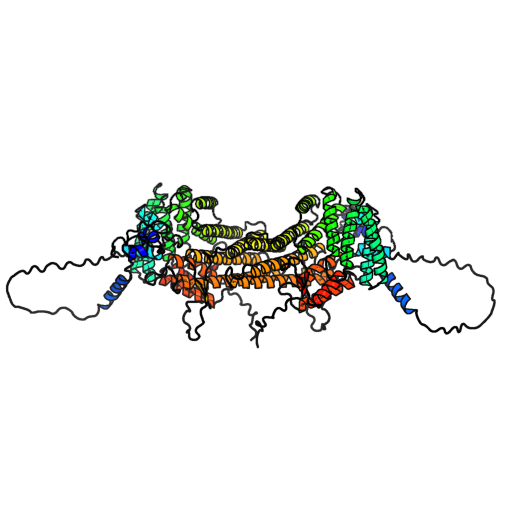CA 1
ATOM 3523 C C . LEU A 1 450 ? 1.262 -26.25 -5.137 1 92.19 450 LEU A C 1
ATOM 3525 O O . LEU A 1 450 ? 1.632 -25.766 -4.062 1 92.19 450 LEU A O 1
ATOM 3529 N N . MET A 1 451 ? 2.02 -26.875 -5.895 1 93.12 451 MET A N 1
ATOM 3530 C CA . MET A 1 451 ? 3.361 -27.25 -5.461 1 93.12 451 MET A CA 1
ATOM 3531 C C . MET A 1 451 ? 4.188 -26.016 -5.129 1 93.12 451 MET A C 1
ATOM 3533 O O . MET A 1 451 ? 4.715 -25.891 -4.02 1 93.12 451 MET A O 1
ATOM 3537 N N . TRP A 1 452 ? 4.258 -25.125 -6.031 1 92.06 452 TRP A N 1
ATOM 3538 C CA . TRP A 1 452 ? 5.086 -23.953 -5.812 1 92.06 452 TRP A CA 1
ATOM 3539 C C . TRP A 1 452 ? 4.496 -23.062 -4.719 1 92.06 452 TRP A C 1
ATOM 3541 O O . TRP A 1 452 ? 5.219 -22.609 -3.83 1 92.06 452 TRP A O 1
ATOM 3551 N N . PRO A 1 453 ? 3.207 -22.797 -4.75 1 95.31 453 PRO A N 1
ATOM 3552 C CA . PRO A 1 453 ? 2.633 -22.047 -3.627 1 95.31 453 PRO A CA 1
ATOM 3553 C C . PRO A 1 453 ? 2.963 -22.672 -2.271 1 95.31 453 PRO A C 1
ATOM 3555 O O . PRO A 1 453 ? 3.334 -21.953 -1.336 1 95.31 453 PRO A O 1
ATOM 3558 N N . LEU A 1 454 ? 2.883 -23.969 -2.199 1 96.25 454 LEU A N 1
ATOM 3559 C CA . LEU A 1 454 ? 3.207 -24.641 -0.949 1 96.25 454 LEU A CA 1
ATOM 3560 C C . LEU A 1 454 ? 4.684 -24.469 -0.603 1 96.25 454 LEU A C 1
ATOM 3562 O O . LEU A 1 454 ? 5.027 -24.188 0.545 1 96.25 454 LEU A O 1
ATOM 3566 N N . PHE A 1 455 ? 5.508 -24.641 -1.52 1 94.5 455 PHE A N 1
ATOM 3567 C CA . PHE A 1 455 ? 6.945 -24.531 -1.31 1 94.5 455 PHE A CA 1
ATOM 3568 C C . PHE A 1 455 ? 7.32 -23.141 -0.824 1 94.5 455 PHE A C 1
ATOM 3570 O O . PHE A 1 455 ? 8.102 -22.984 0.121 1 94.5 455 PHE A O 1
ATOM 3577 N N . ILE A 1 456 ? 6.738 -22.156 -1.453 1 93.31 456 ILE A N 1
ATOM 3578 C CA . ILE A 1 456 ? 7.023 -20.766 -1.093 1 93.31 456 ILE A CA 1
ATOM 3579 C C . ILE A 1 456 ? 6.418 -20.453 0.275 1 93.31 456 ILE A C 1
ATOM 3581 O O . ILE A 1 456 ? 7.031 -19.766 1.086 1 93.31 456 ILE A O 1
ATOM 3585 N N . ALA A 1 457 ? 5.262 -20.922 0.506 1 95.62 457 ALA A N 1
ATOM 3586 C CA . ALA A 1 457 ? 4.609 -20.734 1.8 1 95.62 457 ALA A CA 1
ATOM 3587 C C . ALA A 1 457 ? 5.461 -21.312 2.93 1 95.62 457 ALA A C 1
ATOM 3589 O O . ALA A 1 457 ? 5.543 -20.719 4.012 1 95.62 457 ALA A O 1
ATOM 3590 N N . SER A 1 458 ? 6.086 -22.406 2.695 1 94.62 458 SER A N 1
ATOM 3591 C CA . SER A 1 458 ? 6.867 -23.094 3.719 1 94.62 458 SER A CA 1
ATOM 3592 C C . SER A 1 458 ? 8.094 -22.281 4.121 1 94.62 458 SER A C 1
ATOM 3594 O O . SER A 1 458 ? 8.648 -22.469 5.203 1 94.62 458 SER A O 1
ATOM 3596 N N . ASP A 1 459 ? 8.461 -21.375 3.275 1 89.44 459 ASP A N 1
ATOM 3597 C CA . ASP A 1 459 ? 9.711 -20.656 3.496 1 89.44 459 ASP A CA 1
ATOM 3598 C C . ASP A 1 459 ? 9.453 -19.156 3.711 1 89.44 459 ASP A C 1
ATOM 3600 O O . ASP A 1 459 ? 10.391 -18.375 3.781 1 89.44 459 ASP A O 1
ATOM 3604 N N . CYS A 1 460 ? 8.266 -18.781 3.768 1 90.81 460 CYS A N 1
ATOM 3605 C CA . CYS A 1 460 ? 7.973 -17.359 3.904 1 90.81 460 CYS A CA 1
ATOM 3606 C C . CYS A 1 460 ? 8.219 -16.891 5.332 1 90.81 460 CYS A C 1
ATOM 3608 O O . CYS A 1 460 ? 8.359 -17.703 6.246 1 90.81 460 CYS A O 1
ATOM 3610 N N . ARG A 1 461 ? 8.266 -15.586 5.465 1 87.5 461 ARG A N 1
ATOM 3611 C CA . ARG A 1 461 ? 8.383 -15.008 6.801 1 87.5 461 ARG A CA 1
ATOM 3612 C C . ARG A 1 461 ? 7.152 -15.32 7.645 1 87.5 461 ARG A C 1
ATOM 3614 O O . ARG A 1 461 ? 6.023 -15.148 7.188 1 87.5 461 ARG A O 1
ATOM 3621 N N . GLY A 1 462 ? 7.371 -15.922 8.781 1 86.75 462 GLY A N 1
ATOM 3622 C CA . GLY A 1 462 ? 6.258 -16.203 9.672 1 86.75 462 GLY A CA 1
ATOM 3623 C C . GLY A 1 462 ? 5.805 -17.656 9.602 1 86.75 462 GLY A C 1
ATOM 3624 O O . GLY A 1 462 ? 4.953 -18.078 10.383 1 86.75 462 GLY A O 1
ATOM 3625 N N . ALA A 1 463 ? 6.348 -18.375 8.625 1 91.44 463 ALA A N 1
ATOM 3626 C CA . ALA A 1 463 ? 6.004 -19.797 8.562 1 91.44 463 ALA A CA 1
ATOM 3627 C C . ALA A 1 463 ? 6.508 -20.547 9.789 1 91.44 463 ALA A C 1
ATOM 3629 O O . ALA A 1 463 ? 7.695 -20.484 10.117 1 91.44 463 ALA A O 1
ATOM 3630 N N . SER A 1 464 ? 5.664 -21.203 10.516 1 91.56 464 SER A N 1
ATOM 3631 C CA . SER A 1 464 ? 6.047 -21.969 11.703 1 91.56 464 SER A CA 1
ATOM 3632 C C . SER A 1 464 ? 6.648 -23.312 11.328 1 91.56 464 SER A C 1
ATOM 3634 O O . SER A 1 464 ? 6.395 -23.828 10.242 1 91.56 464 SER A O 1
ATOM 3636 N N . PRO A 1 465 ? 7.402 -23.891 12.25 1 91.62 465 PRO A N 1
ATOM 3637 C CA . PRO A 1 465 ? 7.91 -25.234 12.008 1 91.62 465 PRO A CA 1
ATOM 3638 C C . PRO A 1 465 ? 6.789 -26.25 11.797 1 91.62 465 PRO A C 1
ATOM 3640 O O . PRO A 1 465 ? 6.934 -27.188 11 1 91.62 465 PRO A O 1
ATOM 3643 N N . LYS A 1 466 ? 5.738 -26.031 12.461 1 92.5 466 LYS A N 1
ATOM 3644 C CA . LYS A 1 466 ? 4.59 -26.922 12.312 1 92.5 466 LYS A CA 1
ATOM 3645 C C . LYS A 1 466 ? 4.02 -26.844 10.898 1 92.5 466 LYS A C 1
ATOM 3647 O O . LYS A 1 466 ? 3.691 -27.875 10.297 1 92.5 466 LYS A O 1
ATOM 3652 N N . MET A 1 467 ? 3.871 -25.734 10.422 1 94.31 467 MET A N 1
ATOM 3653 C CA . MET A 1 467 ? 3.363 -25.562 9.062 1 94.31 467 MET A CA 1
ATOM 3654 C C . MET A 1 467 ? 4.312 -26.172 8.047 1 94.31 467 MET A C 1
ATOM 3656 O O . MET A 1 467 ? 3.875 -26.859 7.113 1 94.31 467 MET A O 1
ATOM 3660 N N . ARG A 1 468 ? 5.551 -25.922 8.227 1 94.38 468 ARG A N 1
ATOM 3661 C CA . ARG A 1 468 ? 6.559 -26.469 7.32 1 94.38 468 ARG A CA 1
ATOM 3662 C C . ARG A 1 468 ? 6.504 -27.984 7.293 1 94.38 468 ARG A C 1
ATOM 3664 O O . ARG A 1 468 ? 6.547 -28.594 6.223 1 94.38 468 ARG A O 1
ATOM 3671 N N . ALA A 1 469 ? 6.402 -28.531 8.445 1 94.25 469 ALA A N 1
ATOM 3672 C CA . ALA A 1 469 ? 6.32 -29.984 8.539 1 94.25 469 ALA A CA 1
ATOM 3673 C C . ALA A 1 469 ? 5.074 -30.516 7.844 1 94.25 469 ALA A C 1
ATOM 3675 O O . ALA A 1 469 ? 5.117 -31.562 7.184 1 94.25 469 ALA A O 1
ATOM 3676 N N . TRP A 1 470 ? 4.031 -29.844 8.039 1 95.38 470 TRP A N 1
ATOM 3677 C CA . TRP A 1 470 ? 2.779 -30.25 7.398 1 95.38 470 TRP A CA 1
ATOM 3678 C C . TRP A 1 470 ? 2.883 -30.141 5.883 1 95.38 470 TRP A C 1
ATOM 3680 O O . TRP A 1 470 ? 2.42 -31.031 5.16 1 95.38 470 TRP A O 1
ATOM 3690 N N . ILE A 1 471 ? 3.447 -29.094 5.41 1 96.25 471 ILE A N 1
ATOM 3691 C CA . ILE A 1 471 ? 3.615 -28.891 3.977 1 96.25 471 ILE A CA 1
ATOM 3692 C C . ILE A 1 471 ? 4.504 -29.984 3.391 1 96.25 471 ILE A C 1
ATOM 3694 O O . ILE A 1 471 ? 4.25 -30.469 2.289 1 96.25 471 ILE A O 1
ATOM 3698 N N . VAL A 1 472 ? 5.516 -30.344 4.125 1 95.56 472 VAL A N 1
ATOM 3699 C CA . VAL A 1 472 ? 6.402 -31.422 3.701 1 95.56 472 VAL A CA 1
ATOM 3700 C C . VAL A 1 472 ? 5.59 -32.688 3.465 1 95.56 472 VAL A C 1
ATOM 3702 O O . VAL A 1 472 ? 5.773 -33.375 2.451 1 95.56 472 VAL A O 1
ATOM 3705 N N . GLN A 1 473 ? 4.719 -32.969 4.285 1 94.31 473 GLN A N 1
ATOM 3706 C CA . GLN A 1 473 ? 3.875 -34.156 4.156 1 94.31 473 GLN A CA 1
ATOM 3707 C C . GLN A 1 473 ? 2.943 -34.031 2.953 1 94.31 473 GLN A C 1
ATOM 3709 O O . GLN A 1 473 ? 2.717 -35 2.238 1 94.31 473 GLN A O 1
ATOM 3714 N N . CYS A 1 474 ? 2.396 -32.875 2.793 1 94 474 CYS A N 1
ATOM 3715 C CA . CYS A 1 474 ? 1.524 -32.656 1.647 1 94 474 CYS A CA 1
ATOM 3716 C C . CYS A 1 474 ? 2.279 -32.844 0.338 1 94 474 CYS A C 1
ATOM 3718 O O . CYS A 1 474 ? 1.765 -33.5 -0.589 1 94 474 CYS A O 1
ATOM 3720 N N . LEU A 1 475 ? 3.453 -32.344 0.271 1 95.19 475 LEU A N 1
ATOM 3721 C CA . LEU A 1 475 ? 4.27 -32.5 -0.93 1 95.19 475 LEU A CA 1
ATOM 3722 C C . LEU A 1 475 ? 4.613 -33.938 -1.19 1 95.19 475 LEU A C 1
ATOM 3724 O O . LEU A 1 475 ? 4.609 -34.406 -2.338 1 95.19 475 LEU A O 1
ATOM 3728 N N . ASP A 1 476 ? 4.844 -34.688 -0.147 1 93.25 476 ASP A N 1
ATOM 3729 C CA . ASP A 1 476 ? 5.07 -36.125 -0.287 1 93.25 476 ASP A CA 1
ATOM 3730 C C . ASP A 1 476 ? 3.846 -36.812 -0.883 1 93.25 476 ASP A C 1
ATOM 3732 O O . ASP A 1 476 ? 3.977 -37.688 -1.757 1 93.25 476 ASP A O 1
ATOM 3736 N N . LYS A 1 477 ? 2.746 -36.406 -0.377 1 90.38 477 LYS A N 1
ATOM 3737 C CA . LYS A 1 477 ? 1.505 -37 -0.867 1 90.38 477 LYS A CA 1
ATOM 3738 C C . LYS A 1 477 ? 1.28 -36.656 -2.34 1 90.38 477 LYS A C 1
ATOM 3740 O O . LYS A 1 477 ? 0.798 -37.5 -3.105 1 90.38 477 LYS A O 1
ATOM 3745 N N . ILE A 1 478 ? 1.563 -35.531 -2.711 1 91.69 478 ILE A N 1
ATOM 3746 C CA . ILE A 1 478 ? 1.452 -35.125 -4.105 1 91.69 478 ILE A CA 1
ATOM 3747 C C . ILE A 1 478 ? 2.424 -35.938 -4.961 1 91.69 478 ILE A C 1
ATOM 3749 O O . ILE A 1 478 ? 2.045 -36.469 -6.004 1 91.69 478 ILE A O 1
ATOM 3753 N N . GLY A 1 479 ? 3.645 -36.031 -4.543 1 92.5 479 GLY A N 1
ATOM 3754 C CA . GLY A 1 479 ? 4.668 -36.75 -5.289 1 92.5 479 GLY A CA 1
ATOM 3755 C C . GLY A 1 479 ? 4.34 -38.219 -5.488 1 92.5 479 GLY A C 1
ATOM 3756 O O . GLY A 1 479 ? 4.371 -38.719 -6.617 1 92.5 479 GLY A O 1
ATOM 3757 N N . HIS A 1 480 ? 3.918 -38.844 -4.477 1 88.38 480 HIS A N 1
ATOM 3758 C CA . HIS A 1 480 ? 3.684 -40.281 -4.527 1 88.38 480 HIS A CA 1
ATOM 3759 C C . HIS A 1 480 ? 2.258 -40.594 -4.977 1 88.38 480 HIS A C 1
ATOM 3761 O O . HIS A 1 480 ? 2.014 -41.625 -5.617 1 88.38 480 HIS A O 1
ATOM 3767 N N . GLY A 1 481 ? 1.411 -39.688 -4.664 1 87.38 481 GLY A N 1
ATOM 3768 C CA . GLY A 1 481 ? 0.009 -39.938 -4.965 1 87.38 481 GLY A CA 1
ATOM 3769 C C . GLY A 1 481 ? -0.37 -39.594 -6.387 1 87.38 481 GLY A C 1
ATOM 3770 O O . GLY A 1 481 ? -1.194 -40.25 -7.008 1 87.38 481 GLY A O 1
ATOM 3771 N N . VAL A 1 482 ? 0.186 -38.562 -6.895 1 89.88 482 VAL A N 1
ATOM 3772 C CA . VAL A 1 482 ? -0.19 -38.062 -8.211 1 89.88 482 VAL A CA 1
ATOM 3773 C C . VAL A 1 482 ? 0.938 -38.344 -9.211 1 89.88 482 VAL A C 1
ATOM 3775 O O . VAL A 1 482 ? 0.724 -38.312 -10.422 1 89.88 482 VAL A O 1
ATOM 3778 N N . GLY A 1 483 ? 2.107 -38.656 -8.711 1 92.81 483 GLY A N 1
ATOM 3779 C CA . GLY A 1 483 ? 3.217 -39.062 -9.555 1 92.81 483 GLY A CA 1
ATOM 3780 C C . GLY A 1 483 ? 4.066 -37.906 -10.031 1 92.81 483 GLY A C 1
ATOM 3781 O O . GLY A 1 483 ? 4.574 -37.906 -11.156 1 92.81 483 GLY A O 1
ATOM 3782 N N . ILE A 1 484 ? 4.219 -36.812 -9.305 1 95.06 484 ILE A N 1
ATOM 3783 C CA . ILE A 1 484 ? 5.035 -35.656 -9.648 1 95.06 484 ILE A CA 1
ATOM 3784 C C . ILE A 1 484 ? 6.258 -35.594 -8.734 1 95.06 484 ILE A C 1
ATOM 3786 O O . ILE A 1 484 ? 6.184 -35.062 -7.621 1 95.06 484 ILE A O 1
ATOM 3790 N N . ASN A 1 485 ? 7.34 -36.031 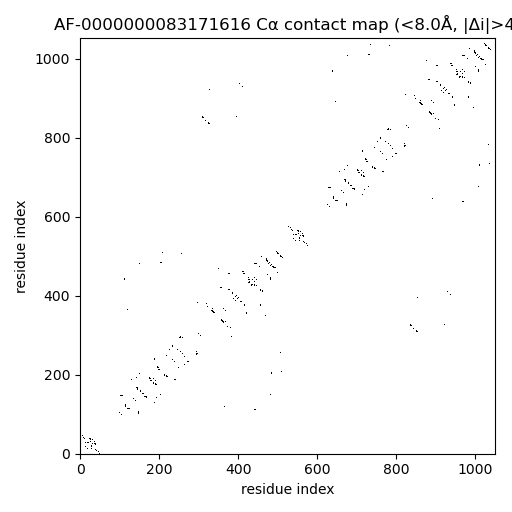-9.195 1 95 485 ASN A N 1
ATOM 3791 C CA . ASN A 1 485 ? 8.516 -36.219 -8.359 1 95 485 ASN A CA 1
ATOM 3792 C C . ASN A 1 485 ? 9.102 -34.875 -7.891 1 95 485 ASN A C 1
ATOM 3794 O O . ASN A 1 485 ? 9.836 -34.844 -6.902 1 95 485 ASN A O 1
ATOM 3798 N N . MET A 1 486 ? 8.922 -33.844 -8.594 1 94.56 486 MET A N 1
ATOM 3799 C CA . MET A 1 486 ? 9.398 -32.562 -8.117 1 94.56 486 MET A CA 1
ATOM 3800 C C . MET A 1 486 ? 8.867 -32.281 -6.723 1 94.56 486 MET A C 1
ATOM 3802 O O . MET A 1 486 ? 9.555 -31.656 -5.906 1 94.56 486 MET A O 1
ATOM 3806 N N . ALA A 1 487 ? 7.645 -32.625 -6.469 1 95.44 487 ALA A N 1
ATOM 3807 C CA . ALA A 1 487 ? 7.07 -32.438 -5.141 1 95.44 487 ALA A CA 1
ATOM 3808 C C . ALA A 1 487 ? 7.875 -33.188 -4.082 1 95.44 487 ALA A C 1
ATOM 3810 O O . ALA A 1 487 ? 8.102 -32.688 -2.982 1 95.44 487 ALA A O 1
ATOM 3811 N N . VAL A 1 488 ? 8.281 -34.344 -4.422 1 94.19 488 VAL A N 1
ATOM 3812 C CA . VAL A 1 488 ? 9.102 -35.156 -3.51 1 94.19 488 VAL A CA 1
ATOM 3813 C C . VAL A 1 488 ? 10.438 -34.438 -3.279 1 94.19 488 VAL A C 1
ATOM 3815 O O . VAL A 1 488 ? 10.922 -34.375 -2.146 1 94.19 488 VAL A O 1
ATOM 3818 N N . THR A 1 489 ? 10.984 -34.031 -4.32 1 94 489 THR A N 1
ATOM 3819 C CA . THR A 1 489 ? 12.25 -33.312 -4.219 1 94 489 THR A CA 1
ATOM 3820 C C . THR A 1 489 ? 12.102 -32.094 -3.34 1 94 489 THR A C 1
ATOM 3822 O O . THR A 1 489 ? 12.969 -31.797 -2.518 1 94 489 THR A O 1
ATOM 3825 N N . MET A 1 490 ? 11.062 -31.344 -3.533 1 94.19 490 MET A N 1
ATOM 3826 C CA . MET A 1 490 ? 10.781 -30.172 -2.705 1 94.19 490 MET A CA 1
ATOM 3827 C C . MET A 1 490 ? 10.68 -30.562 -1.233 1 94.19 490 MET A C 1
ATOM 3829 O O . MET A 1 490 ? 11.211 -29.875 -0.366 1 94.19 490 MET A O 1
ATOM 3833 N N . SER A 1 491 ? 9.977 -31.625 -0.985 1 94.44 491 SER A N 1
ATOM 3834 C CA . SER A 1 491 ? 9.852 -32.125 0.382 1 94.44 491 SER A CA 1
ATOM 3835 C C . SER A 1 491 ? 11.211 -32.469 0.979 1 94.44 491 SER A C 1
ATOM 3837 O O . SER A 1 491 ? 11.461 -32.188 2.156 1 94.44 491 SER A O 1
ATOM 3839 N N . GLN A 1 492 ? 12.078 -33.031 0.236 1 93.25 492 GLN A N 1
ATOM 3840 C CA . GLN A 1 492 ? 13.422 -33.375 0.693 1 93.25 492 GLN A CA 1
ATOM 3841 C C . GLN A 1 492 ? 14.242 -32.125 1 1 93.25 492 GLN A C 1
ATOM 3843 O O . GLN A 1 492 ? 15 -32.094 1.976 1 93.25 492 GLN A O 1
ATOM 3848 N N . ILE A 1 493 ? 14.117 -31.203 0.182 1 91.25 493 ILE A N 1
ATOM 3849 C CA . ILE A 1 493 ? 14.812 -29.938 0.393 1 91.25 493 ILE A CA 1
ATOM 3850 C C . ILE A 1 493 ? 14.383 -29.328 1.728 1 91.25 493 ILE A C 1
ATOM 3852 O O . ILE A 1 493 ? 15.227 -28.891 2.514 1 91.25 493 ILE A O 1
ATOM 3856 N N . LEU A 1 494 ? 13.117 -29.359 1.995 1 92.31 494 LEU A N 1
ATOM 3857 C CA . LEU A 1 494 ? 12.586 -28.781 3.225 1 92.31 494 LEU A CA 1
ATOM 3858 C C . LEU A 1 494 ? 13.023 -29.594 4.438 1 92.31 494 LEU A C 1
ATOM 3860 O O . LEU A 1 494 ? 13.352 -29.031 5.484 1 92.31 494 LEU A O 1
ATOM 3864 N N . ARG A 1 495 ? 13.062 -30.875 4.297 1 92.06 495 ARG A N 1
ATOM 3865 C CA . ARG A 1 495 ? 13.484 -31.734 5.387 1 92.06 495 ARG A CA 1
ATOM 3866 C C . ARG A 1 495 ? 14.953 -31.516 5.727 1 92.06 495 ARG A C 1
ATOM 3868 O O . ARG A 1 495 ? 15.344 -31.625 6.891 1 92.06 495 ARG A O 1
ATOM 3875 N N . ALA A 1 496 ? 15.695 -31.172 4.742 1 90 496 ALA A N 1
ATOM 3876 C CA . ALA A 1 496 ? 17.125 -30.938 4.934 1 90 496 ALA A CA 1
ATOM 3877 C C . ALA A 1 496 ? 17.375 -29.531 5.453 1 90 496 ALA A C 1
ATOM 3879 O O . ALA A 1 496 ? 18.531 -29.078 5.504 1 90 496 ALA A O 1
ATOM 3880 N N . ASP A 1 497 ? 16.375 -28.75 5.723 1 89.25 497 ASP A N 1
ATOM 3881 C CA . ASP A 1 497 ? 16.453 -27.375 6.227 1 89.25 497 ASP A CA 1
ATOM 3882 C C . ASP A 1 497 ? 17.141 -26.453 5.219 1 89.25 497 ASP A C 1
ATOM 3884 O O . ASP A 1 497 ? 17.953 -25.609 5.598 1 89.25 497 ASP A O 1
ATOM 3888 N N . MET A 1 498 ? 16.906 -26.859 4.027 1 86.06 498 MET A N 1
ATOM 3889 C CA . MET A 1 498 ? 17.375 -26 2.941 1 86.06 498 MET A CA 1
ATOM 3890 C C . MET A 1 498 ? 16.266 -25.078 2.453 1 86.06 498 MET A C 1
ATOM 3892 O O . MET A 1 498 ? 15.086 -25.312 2.742 1 86.06 498 MET A O 1
ATOM 3896 N N . HIS A 1 499 ? 16.703 -23.891 1.895 1 83.88 499 HIS A N 1
ATOM 3897 C CA . HIS A 1 499 ? 15.695 -22.969 1.37 1 83.88 499 HIS A CA 1
ATOM 3898 C C . HIS A 1 499 ? 16.141 -22.375 0.041 1 83.88 499 HIS A C 1
ATOM 3900 O O . HIS A 1 499 ? 17.312 -22.484 -0.332 1 83.88 499 HIS A O 1
ATOM 3906 N N . LEU A 1 500 ? 15.141 -21.906 -0.64 1 82.19 500 LEU A N 1
ATOM 3907 C CA . LEU A 1 500 ? 15.391 -21.234 -1.915 1 82.19 500 LEU A CA 1
ATOM 3908 C C . LEU A 1 500 ? 15.898 -19.812 -1.698 1 82.19 500 LEU A C 1
ATOM 3910 O O . LEU A 1 500 ? 15.203 -18.984 -1.114 1 82.19 500 LEU A O 1
ATOM 3914 N N . ASN A 1 501 ? 17.125 -19.547 -2.066 1 82.19 501 ASN A N 1
ATOM 3915 C CA . ASN A 1 501 ? 17.688 -18.203 -2.072 1 82.19 501 ASN A CA 1
ATOM 3916 C C . ASN A 1 501 ? 17.5 -17.516 -3.424 1 82.19 501 ASN A C 1
ATOM 3918 O O . ASN A 1 501 ? 18.219 -17.828 -4.383 1 82.19 501 ASN A O 1
ATOM 3922 N N . TRP A 1 502 ? 16.656 -16.625 -3.434 1 80.81 502 TRP A N 1
ATOM 3923 C CA . TRP A 1 502 ? 16.328 -16.125 -4.766 1 80.81 502 TRP A CA 1
ATOM 3924 C C . TRP A 1 502 ? 16.516 -14.625 -4.855 1 80.81 502 TRP A C 1
ATOM 3926 O O . TRP A 1 502 ? 16.609 -14.07 -5.949 1 80.81 502 TRP A O 1
ATOM 3936 N N . LEU A 1 503 ? 16.656 -13.875 -3.74 1 81.38 503 LEU A N 1
ATOM 3937 C CA . LEU A 1 503 ? 16.781 -12.422 -3.816 1 81.38 503 LEU A CA 1
ATOM 3938 C C . LEU A 1 503 ? 18.188 -11.977 -3.424 1 81.38 503 LEU A C 1
ATOM 3940 O O . LEU A 1 503 ? 18.703 -10.992 -3.957 1 81.38 503 LEU A O 1
ATOM 3944 N N . GLU A 1 504 ? 18.875 -12.633 -2.553 1 76.31 504 GLU A N 1
ATOM 3945 C CA . GLU A 1 504 ? 20.109 -12.172 -1.935 1 76.31 504 GLU A CA 1
ATOM 3946 C C . GLU A 1 504 ? 21.312 -12.398 -2.855 1 76.31 504 GLU A C 1
ATOM 3948 O O . GLU A 1 504 ? 22.25 -11.609 -2.857 1 76.31 504 GLU A O 1
ATOM 3953 N N . GLU A 1 505 ? 21.25 -13.531 -3.561 1 77.62 505 GLU A N 1
ATOM 3954 C CA . GLU A 1 505 ? 22.391 -13.859 -4.406 1 77.62 505 GLU A CA 1
ATOM 3955 C C . GLU A 1 505 ? 22.094 -13.594 -5.879 1 77.62 505 GLU A C 1
ATOM 3957 O O . GLU A 1 505 ? 20.922 -13.477 -6.262 1 77.62 505 GLU A O 1
ATOM 3962 N N . GLU A 1 506 ? 23.062 -13.516 -6.629 1 77.06 506 GLU A N 1
ATOM 3963 C CA . GLU A 1 506 ? 22.953 -13.258 -8.062 1 77.06 506 GLU A CA 1
ATOM 3964 C C . GLU A 1 506 ? 22.234 -14.406 -8.766 1 77.06 506 GLU A C 1
ATOM 3966 O O . GLU A 1 506 ? 21.438 -14.172 -9.688 1 77.06 506 GLU A O 1
ATOM 3971 N N . GLU A 1 507 ? 22.625 -15.586 -8.203 1 76.44 507 GLU A N 1
ATOM 3972 C CA . GLU A 1 507 ? 21.953 -16.75 -8.781 1 76.44 507 GLU A CA 1
ATOM 3973 C C . GLU A 1 507 ? 21.047 -17.422 -7.758 1 76.44 507 GLU A C 1
ATOM 3975 O O . GLU A 1 507 ? 21.422 -17.562 -6.59 1 76.44 507 GLU A O 1
ATOM 3980 N N . THR A 1 508 ? 19.859 -17.688 -8.273 1 78.88 508 THR A N 1
ATOM 3981 C CA . THR A 1 508 ? 18.969 -18.438 -7.414 1 78.88 508 THR A CA 1
ATOM 3982 C C . THR A 1 508 ? 19.547 -19.828 -7.105 1 78.88 508 THR A C 1
ATOM 3984 O O . THR A 1 508 ? 20.047 -20.5 -8 1 78.88 508 THR A O 1
ATOM 3987 N N . SER A 1 509 ? 19.578 -20.141 -5.863 1 76.38 509 SER A N 1
ATOM 3988 C CA . SER A 1 509 ? 20.188 -21.391 -5.426 1 76.38 509 SER A CA 1
ATOM 3989 C C . SER A 1 509 ? 19.484 -21.953 -4.188 1 76.38 509 SER A C 1
ATOM 3991 O O . SER A 1 509 ? 18.703 -21.25 -3.549 1 76.38 509 SER A O 1
ATOM 3993 N N . ILE A 1 510 ? 19.688 -23.219 -4.008 1 78.25 510 ILE A N 1
ATOM 3994 C CA . ILE A 1 510 ? 19.219 -23.859 -2.787 1 78.25 510 ILE A CA 1
ATOM 3995 C C . ILE A 1 510 ? 20.344 -23.875 -1.754 1 78.25 510 ILE A C 1
ATOM 3997 O O . ILE A 1 510 ? 21.438 -24.375 -2.025 1 78.25 510 ILE A O 1
ATOM 4001 N N . VAL A 1 511 ? 20.078 -23.297 -0.634 1 74.75 511 VAL A N 1
ATOM 4002 C CA . VAL A 1 511 ? 21.109 -23.156 0.382 1 74.75 511 VAL A CA 1
ATOM 4003 C C . VAL A 1 511 ? 20.562 -23.547 1.748 1 74.75 511 VAL A C 1
ATOM 4005 O O . VAL A 1 511 ? 19.344 -23.656 1.922 1 74.75 511 VAL A O 1
ATOM 4008 N N . LYS A 1 512 ? 21.531 -23.75 2.664 1 78.19 512 LYS A N 1
ATOM 4009 C CA . LYS A 1 512 ? 21.109 -24.047 4.035 1 78.19 512 LYS A CA 1
ATOM 4010 C C . LYS A 1 512 ? 20.453 -22.828 4.676 1 78.19 512 LYS A C 1
ATOM 4012 O O . LYS A 1 512 ? 20.875 -21.688 4.465 1 78.19 512 LYS A O 1
ATOM 4017 N N . ARG A 1 513 ? 19.438 -23.047 5.441 1 77.81 513 ARG A N 1
ATOM 4018 C CA . ARG A 1 513 ? 18.766 -21.938 6.133 1 77.81 513 ARG A CA 1
ATOM 4019 C C . ARG A 1 513 ? 19.656 -21.359 7.227 1 77.81 513 ARG A C 1
ATOM 4021 O O . ARG A 1 513 ? 20.297 -22.109 7.973 1 77.81 513 ARG A O 1
ATOM 4028 N N . PRO A 1 514 ? 19.781 -19.969 7.203 1 63.53 514 PRO A N 1
ATOM 4029 C CA . PRO A 1 514 ? 20.594 -19.375 8.281 1 63.53 514 PRO A CA 1
ATOM 4030 C C . PRO A 1 514 ? 19.953 -19.562 9.656 1 63.53 514 PRO A C 1
ATOM 4032 O O . PRO A 1 514 ? 18.734 -19.594 9.781 1 63.53 514 PRO A O 1
ATOM 4035 N N . TYR A 1 515 ? 20.688 -20.125 10.602 1 49.91 515 TYR A N 1
ATOM 4036 C CA . TYR A 1 515 ? 20.219 -20.281 11.969 1 49.91 515 TYR A CA 1
ATOM 4037 C C . TYR A 1 515 ? 19.703 -18.953 12.523 1 49.91 515 TYR A C 1
ATOM 4039 O O . TYR A 1 515 ? 20.453 -17.969 12.562 1 49.91 515 TYR A O 1
ATOM 4047 N N . LEU A 1 516 ? 18.688 -18.531 12.203 1 43.75 516 LEU A N 1
ATOM 4048 C CA . LEU A 1 516 ? 18.219 -17.375 12.953 1 43.75 516 LEU A CA 1
ATOM 4049 C C . LEU A 1 516 ? 18.391 -17.594 14.453 1 43.75 516 LEU A C 1
ATOM 4051 O O . LEU A 1 516 ? 17.938 -18.594 15 1 43.75 516 LEU A O 1
ATOM 4055 N N . VAL A 1 517 ? 19.422 -17.094 15.133 1 32.44 517 VAL A N 1
ATOM 4056 C CA . VAL A 1 517 ? 19.328 -16.953 16.578 1 32.44 517 VAL A CA 1
ATOM 4057 C C . VAL A 1 517 ? 17.906 -16.516 16.969 1 32.44 517 VAL A C 1
ATOM 4059 O O . VAL A 1 517 ? 17.453 -15.445 16.547 1 32.44 517 VAL A O 1
ATOM 4062 N N . ARG A 1 518 ? 17.047 -17.5 17.047 1 33.72 518 ARG A N 1
ATOM 4063 C CA . ARG A 1 518 ? 15.773 -17.234 17.703 1 33.72 518 ARG A CA 1
ATOM 4064 C C . ARG A 1 518 ? 15.93 -16.156 18.766 1 33.72 518 ARG A C 1
ATOM 4066 O O . ARG A 1 518 ? 16.656 -16.359 19.75 1 33.72 518 ARG A O 1
ATOM 4073 N N . ASN A 1 519 ? 15.977 -15 18.469 1 29.53 519 ASN A N 1
ATOM 4074 C CA . ASN A 1 519 ? 15.711 -14.125 19.609 1 29.53 519 ASN A CA 1
ATOM 4075 C C . ASN A 1 519 ? 14.508 -14.594 20.406 1 29.53 519 ASN A C 1
ATOM 4077 O O . ASN A 1 519 ? 13.383 -14.586 19.922 1 29.53 519 ASN A O 1
ATOM 4081 N N . GLU A 1 520 ? 14.695 -15.727 21.281 1 30.95 520 GLU A N 1
ATOM 4082 C CA . GLU A 1 520 ? 13.898 -16.141 22.438 1 30.95 520 GLU A CA 1
ATOM 4083 C C . GLU A 1 520 ? 13.273 -14.93 23.125 1 30.95 520 GLU A C 1
ATOM 4085 O O . GLU A 1 520 ? 12.812 -15.031 24.266 1 30.95 520 GLU A O 1
ATOM 4090 N N . TYR A 1 521 ? 13.5 -13.789 22.703 1 30.56 521 TYR A N 1
ATOM 4091 C CA . TYR A 1 521 ? 13.016 -12.781 23.641 1 30.56 521 TYR A CA 1
ATOM 4092 C C . TYR A 1 521 ? 11.516 -12.938 23.875 1 30.56 521 TYR A C 1
ATOM 4094 O O . TYR A 1 521 ? 10.953 -12.289 24.766 1 30.56 521 TYR A O 1
ATOM 4102 N N . PHE A 1 522 ? 10.656 -13.242 22.828 1 29.05 522 PHE A N 1
ATOM 4103 C CA . PHE A 1 522 ? 9.32 -13.078 23.391 1 29.05 522 PHE A CA 1
ATOM 4104 C C . PHE A 1 522 ? 8.875 -14.344 24.109 1 29.05 522 PHE A C 1
ATOM 4106 O O . PHE A 1 522 ? 8.227 -15.203 23.516 1 29.05 522 PHE A O 1
ATOM 4113 N N . THR A 1 523 ? 9.789 -15.078 24.797 1 26.58 523 THR A N 1
ATOM 4114 C CA . THR A 1 523 ? 9.141 -16.016 25.719 1 26.58 523 THR A CA 1
ATOM 4115 C C . THR A 1 523 ? 8.094 -15.297 26.562 1 26.58 523 THR A C 1
ATOM 4117 O O . THR A 1 523 ? 8.383 -14.289 27.203 1 26.58 523 THR A O 1
ATOM 4120 N N . PRO A 1 524 ? 6.902 -15.398 26.172 1 24.27 524 PRO A N 1
ATOM 4121 C CA . PRO A 1 524 ? 6.039 -15.047 27.312 1 24.27 524 PRO A CA 1
ATOM 4122 C C . PRO A 1 524 ? 6.445 -15.758 28.594 1 24.27 524 PRO A C 1
ATOM 4124 O O . PRO A 1 524 ? 6.762 -16.953 28.578 1 24.27 524 PRO A O 1
ATOM 4127 N N . ASP A 1 525 ? 7.344 -15.18 29.484 1 22.06 525 ASP A N 1
ATOM 4128 C CA . ASP A 1 525 ? 7.531 -15.742 30.812 1 22.06 525 ASP A CA 1
ATOM 4129 C C . ASP A 1 525 ? 6.312 -16.562 31.234 1 22.06 525 ASP A C 1
ATOM 4131 O O . ASP A 1 525 ? 5.242 -16.453 30.641 1 22.06 525 ASP A O 1
ATOM 4135 N N . THR A 1 526 ? 6.188 -16.75 32.75 1 20.12 526 THR A N 1
ATOM 4136 C CA . THR A 1 526 ? 5.375 -17.453 33.719 1 20.12 526 THR A CA 1
ATOM 4137 C C . THR A 1 526 ? 3.893 -17.188 33.5 1 20.12 526 THR A C 1
ATOM 4139 O O . THR A 1 526 ? 3.498 -16.047 33.25 1 20.12 526 THR A O 1
ATOM 4142 N N . MET B 1 1 ? 10.828 48.875 24.766 1 21.89 1 MET B N 1
ATOM 4143 C CA . MET B 1 1 ? 11.656 48.281 23.734 1 21.89 1 MET B CA 1
ATOM 4144 C C . MET B 1 1 ? 12.641 49.281 23.141 1 21.89 1 MET B C 1
ATOM 4146 O O . MET B 1 1 ? 12.234 50.344 22.641 1 21.89 1 MET B O 1
ATOM 4150 N N . VAL B 1 2 ? 13.672 49.531 23.797 1 30.64 2 VAL B N 1
ATOM 4151 C CA . VAL B 1 2 ? 14.555 50.625 23.359 1 30.64 2 VAL B CA 1
ATOM 4152 C C . VAL B 1 2 ? 15.18 50.25 22.016 1 30.64 2 VAL B C 1
ATOM 4154 O O . VAL B 1 2 ? 15.445 49.094 21.734 1 30.64 2 VAL B O 1
ATOM 4157 N N . TYR B 1 3 ? 14.789 51 21.016 1 34.81 3 TYR B N 1
ATOM 4158 C CA . TYR B 1 3 ? 15.5 51 19.75 1 34.81 3 TYR B CA 1
ATOM 4159 C C . TYR B 1 3 ? 17.016 51.031 19.969 1 34.81 3 TYR B C 1
ATOM 4161 O O . TYR B 1 3 ? 17.547 52.031 20.406 1 34.81 3 TYR B O 1
ATOM 4169 N N . ARG B 1 4 ? 17.547 50 20.422 1 39.5 4 ARG B N 1
ATOM 4170 C CA . ARG B 1 4 ? 19 50.219 20.391 1 39.5 4 ARG B CA 1
ATOM 4171 C C . ARG B 1 4 ? 19.516 50.281 18.969 1 39.5 4 ARG B C 1
ATOM 4173 O O . ARG B 1 4 ? 18.922 49.719 18.047 1 39.5 4 ARG B O 1
ATOM 4180 N N . GLY B 1 5 ? 20.234 51.188 18.484 1 44 5 GLY B N 1
ATOM 4181 C CA . GLY B 1 5 ? 20.859 51.5 17.219 1 44 5 GLY B CA 1
ATOM 4182 C C . GLY B 1 5 ? 20.953 50.312 16.281 1 44 5 GLY B C 1
ATOM 4183 O O . GLY B 1 5 ? 20.672 49.188 16.672 1 44 5 GLY B O 1
ATOM 4184 N N . LYS B 1 6 ? 20.875 50.438 15.016 1 48.03 6 LYS B N 1
ATOM 4185 C CA . LYS B 1 6 ? 20.969 49.438 13.961 1 48.03 6 LYS B CA 1
ATOM 4186 C C . LYS B 1 6 ? 22.125 48.469 14.234 1 48.03 6 LYS B C 1
ATOM 4188 O O . LYS B 1 6 ? 23.281 48.875 14.289 1 48.03 6 LYS B O 1
ATOM 4193 N N . PRO B 1 7 ? 21.844 47.375 14.82 1 54.91 7 PRO B N 1
ATOM 4194 C CA . PRO B 1 7 ? 23.016 46.5 15.008 1 54.91 7 PRO B CA 1
ATOM 4195 C C . PRO B 1 7 ? 23.781 46.25 13.711 1 54.91 7 PRO B C 1
ATOM 4197 O O . PRO B 1 7 ? 23.203 46.344 12.625 1 54.91 7 PRO B O 1
ATOM 4200 N N . SER B 1 8 ? 24.984 46.188 13.602 1 65.81 8 SER B N 1
ATOM 4201 C CA . SER B 1 8 ? 25.859 46.062 12.438 1 65.81 8 SER B CA 1
ATOM 4202 C C . SER B 1 8 ? 25.562 44.781 11.672 1 65.81 8 SER B C 1
ATOM 4204 O O . SER B 1 8 ? 25.453 43.688 12.266 1 65.81 8 SER B O 1
ATOM 4206 N N . PRO B 1 9 ? 25.078 44.781 10.445 1 67.25 9 PRO B N 1
ATOM 4207 C CA . PRO B 1 9 ? 24.781 43.594 9.617 1 67.25 9 PRO B CA 1
ATOM 4208 C C . PRO B 1 9 ? 26.016 42.75 9.32 1 67.25 9 PRO B C 1
ATOM 4210 O O . PRO B 1 9 ? 25.938 41.781 8.578 1 67.25 9 PRO B O 1
ATOM 4213 N N . ALA B 1 10 ? 27.047 42.969 9.891 1 74.12 10 ALA B N 1
ATOM 4214 C CA . ALA B 1 10 ? 28.344 42.344 9.609 1 74.12 10 ALA B CA 1
ATOM 4215 C C . ALA B 1 10 ? 28.375 40.906 10.109 1 74.12 10 ALA B C 1
ATOM 4217 O O . ALA B 1 10 ? 27.609 40.531 11 1 74.12 10 ALA B O 1
ATOM 4218 N N . CYS B 1 11 ? 29.125 39.969 9.484 1 75.5 11 CYS B N 1
ATOM 4219 C CA . CYS B 1 11 ? 29.344 38.625 9.969 1 75.5 11 CYS B CA 1
ATOM 4220 C C . CYS B 1 11 ? 29.984 38.625 11.352 1 75.5 11 CYS B C 1
ATOM 4222 O O . CYS B 1 11 ? 30.562 39.625 11.766 1 75.5 11 CYS B O 1
ATOM 4224 N N . GLU B 1 12 ? 29.859 37.625 12.172 1 77.44 12 GLU B N 1
ATOM 4225 C CA . GLU B 1 12 ? 30.297 37.562 13.562 1 77.44 12 GLU B CA 1
ATOM 4226 C C . GLU B 1 12 ? 31.766 37.906 13.695 1 77.44 12 GLU B C 1
ATOM 4228 O O . GLU B 1 12 ? 32.156 38.719 14.547 1 77.44 12 GLU B O 1
ATOM 4233 N N . PRO B 1 13 ? 32.594 37.344 12.859 1 80.25 13 PRO B N 1
ATOM 4234 C CA . PRO B 1 13 ? 34 37.75 13.008 1 80.25 13 PRO B CA 1
ATOM 4235 C C . PRO B 1 13 ? 34.25 39.219 12.711 1 80.25 13 PRO B C 1
ATOM 4237 O O . PRO B 1 13 ? 35.062 39.844 13.391 1 80.25 13 PRO B O 1
ATOM 4240 N N . CYS B 1 14 ? 33.531 39.75 11.836 1 79 14 CYS B N 1
ATOM 4241 C CA . CYS B 1 14 ? 33.688 41.156 11.484 1 79 14 CYS B CA 1
ATOM 4242 C C . CYS B 1 14 ? 33.125 42.062 12.578 1 79 14 CYS B C 1
ATOM 4244 O O . CYS B 1 14 ? 33.719 43.094 12.883 1 79 14 CYS B O 1
ATOM 4246 N N . ARG B 1 15 ? 32.062 41.656 13.266 1 76.62 15 ARG B N 1
ATOM 4247 C CA . ARG B 1 15 ? 31.422 42.406 14.359 1 76.62 15 ARG B CA 1
ATOM 4248 C C . ARG B 1 15 ? 32.312 42.438 15.586 1 76.62 15 ARG B C 1
ATOM 4250 O O . ARG B 1 15 ? 32.469 43.469 16.219 1 76.62 15 ARG B O 1
ATOM 4257 N N . THR B 1 16 ? 32.906 41.344 15.82 1 76.5 16 THR B N 1
ATOM 4258 C CA . THR B 1 16 ? 33.75 41.219 17 1 76.5 16 THR B CA 1
ATOM 4259 C C . THR B 1 16 ? 35 42.125 16.891 1 76.5 16 THR B C 1
ATOM 4261 O O . THR B 1 16 ? 35.438 42.719 17.875 1 76.5 16 THR B O 1
ATOM 4264 N N . ARG B 1 17 ? 35.438 42.281 15.719 1 76.5 17 ARG B N 1
ATOM 4265 C CA . ARG B 1 17 ? 36.688 43 15.516 1 76.5 17 ARG B CA 1
ATOM 4266 C C . ARG B 1 17 ? 36.438 44.406 14.961 1 76.5 17 ARG B C 1
ATOM 4268 O O . ARG B 1 17 ? 37.344 45.125 14.594 1 76.5 17 ARG B O 1
ATOM 4275 N N . ARG B 1 18 ? 35.094 44.781 14.773 1 74.88 18 ARG B N 1
ATOM 4276 C CA . ARG B 1 18 ? 34.625 46.094 14.328 1 74.88 18 ARG B CA 1
ATOM 4277 C C . ARG B 1 18 ? 35.219 46.438 12.961 1 74.88 18 ARG B C 1
ATOM 4279 O O . ARG B 1 18 ? 35.719 47.562 12.758 1 74.88 18 ARG B O 1
ATOM 4286 N N . LEU B 1 19 ? 35.375 45.344 12.023 1 77.56 19 LEU B N 1
ATOM 4287 C CA . LEU B 1 19 ? 35.844 45.531 10.656 1 77.56 19 LEU B CA 1
ATOM 4288 C C . LEU B 1 19 ? 34.688 45.906 9.727 1 77.56 19 LEU B C 1
ATOM 4290 O O . LEU B 1 19 ? 33.531 45.562 10 1 77.56 19 LEU B O 1
ATOM 4294 N N . LYS B 1 20 ? 34.875 46.625 8.641 1 76.25 20 LYS B N 1
ATOM 4295 C CA . LYS B 1 20 ? 33.875 46.938 7.605 1 76.25 20 LYS B CA 1
ATOM 4296 C C . LYS B 1 20 ? 33.531 45.688 6.773 1 76.25 20 LYS B C 1
ATOM 4298 O O . LYS B 1 20 ? 34.312 45.312 5.895 1 76.25 20 LYS B O 1
ATOM 4303 N N . CYS B 1 21 ? 32.438 45 7.074 1 73.31 21 CYS B N 1
ATOM 4304 C CA . CYS B 1 21 ? 31.969 43.781 6.418 1 73.31 21 CYS B CA 1
ATOM 4305 C C . CYS B 1 21 ? 31.188 44.125 5.16 1 73.31 21 CYS B C 1
ATOM 4307 O O . CYS B 1 21 ? 30.266 44.938 5.195 1 73.31 21 CYS B O 1
ATOM 4309 N N . ASP B 1 22 ? 31.516 43.719 4.043 1 77.06 22 ASP B N 1
ATOM 4310 C CA . ASP B 1 22 ? 30.828 44.031 2.795 1 77.06 22 ASP B CA 1
ATOM 4311 C C . ASP B 1 22 ? 29.688 43.062 2.547 1 77.06 22 ASP B C 1
ATOM 4313 O O . ASP B 1 22 ? 29.062 43.062 1.489 1 77.06 22 ASP B O 1
ATOM 4317 N N . GLN B 1 23 ? 29.375 42.156 3.42 1 73.38 23 GLN B N 1
ATOM 4318 C CA . GLN B 1 23 ? 28.266 41.188 3.453 1 73.38 23 GLN B CA 1
ATOM 4319 C C . GLN B 1 23 ? 28.219 40.375 2.178 1 73.38 23 GLN B C 1
ATOM 4321 O O . GLN B 1 23 ? 27.141 39.938 1.738 1 73.38 23 GLN B O 1
ATOM 4326 N N . ARG B 1 24 ? 29.297 40.125 1.686 1 72.75 24 ARG B N 1
ATOM 4327 C CA . ARG B 1 24 ? 29.328 39.25 0.512 1 72.75 24 ARG B CA 1
ATOM 4328 C C . ARG B 1 24 ? 29.141 37.781 0.906 1 72.75 24 ARG B C 1
ATOM 4330 O O . ARG B 1 24 ? 29.5 37.375 2.014 1 72.75 24 ARG B O 1
ATOM 4337 N N . ARG B 1 25 ? 28.406 36.969 0.02 1 74.81 25 ARG B N 1
ATOM 4338 C CA . ARG B 1 25 ? 28.203 35.531 0.187 1 74.81 25 ARG B CA 1
ATOM 4339 C C . ARG B 1 25 ? 29.078 34.719 -0.766 1 74.81 25 ARG B C 1
ATOM 4341 O O . ARG B 1 25 ? 29.344 35.156 -1.891 1 74.81 25 ARG B O 1
ATOM 4348 N N . PRO B 1 26 ? 29.609 33.594 -0.122 1 73 26 PRO B N 1
ATOM 4349 C CA . PRO B 1 26 ? 29.359 32.938 1.156 1 73 26 PRO B CA 1
ATOM 4350 C C . PRO B 1 26 ? 30.188 33.531 2.299 1 73 26 PRO B C 1
ATOM 4352 O O . PRO B 1 26 ? 29.875 33.281 3.471 1 73 26 PRO B O 1
ATOM 4355 N N . SER B 1 27 ? 31.156 34.219 1.9 1 79.56 27 SER B N 1
ATOM 4356 C CA . SER B 1 27 ? 32.031 34.812 2.91 1 79.56 27 SER B CA 1
ATOM 4357 C C . SER B 1 27 ? 32.344 36.25 2.596 1 79.56 27 SER B C 1
ATOM 4359 O O . SER B 1 27 ? 32.5 36.625 1.43 1 79.56 27 SER B O 1
ATOM 4361 N N . CYS B 1 28 ? 32.406 37.094 3.502 1 79 28 CYS B N 1
ATOM 4362 C CA . CYS B 1 28 ? 32.75 38.5 3.279 1 79 28 CYS B CA 1
ATOM 4363 C C . CYS B 1 28 ? 34.219 38.625 2.951 1 79 28 CYS B C 1
ATOM 4365 O O . CYS B 1 28 ? 35.031 37.75 3.262 1 79 28 CYS B O 1
ATOM 4367 N N . SER B 1 29 ? 34.594 39.75 2.17 1 80.81 29 SER B N 1
ATOM 4368 C CA . SER B 1 29 ? 35.969 39.969 1.692 1 80.81 29 SER B CA 1
ATOM 4369 C C . SER B 1 29 ? 36.938 40.031 2.852 1 80.81 29 SER B C 1
ATOM 4371 O O . SER B 1 29 ? 38.125 39.656 2.695 1 80.81 29 SER B O 1
ATOM 4373 N N . GLN B 1 30 ? 36.5 40.438 4.055 1 81.06 30 GLN B N 1
ATOM 4374 C CA . GLN B 1 30 ? 37.375 40.562 5.227 1 81.06 30 GLN B CA 1
ATOM 4375 C C . GLN B 1 30 ? 37.688 39.188 5.797 1 81.06 30 GLN B C 1
ATOM 4377 O O . GLN B 1 30 ? 38.844 38.906 6.164 1 81.06 30 GLN B O 1
ATOM 4382 N N . CYS B 1 31 ? 36.719 38.344 5.824 1 79 31 CYS B N 1
ATOM 4383 C CA . CYS B 1 31 ? 36.906 36.969 6.305 1 79 31 CYS B CA 1
ATOM 4384 C C . CYS B 1 31 ? 37.781 36.156 5.34 1 79 31 CYS B C 1
ATOM 4386 O O . CYS B 1 31 ? 38.656 35.375 5.766 1 79 31 CYS B O 1
ATOM 4388 N N . ILE B 1 32 ? 37.656 36.344 4.121 1 80.88 32 ILE B N 1
ATOM 4389 C CA . ILE B 1 32 ? 38.469 35.688 3.107 1 80.88 32 ILE B CA 1
ATOM 4390 C C . ILE B 1 32 ? 39.938 36.125 3.264 1 80.88 32 ILE B C 1
ATOM 4392 O O . ILE B 1 32 ? 40.812 35.281 3.25 1 80.88 32 ILE B O 1
ATOM 4396 N N . ARG B 1 33 ? 40.188 37.344 3.453 1 80.06 33 ARG B N 1
ATOM 4397 C CA . ARG B 1 33 ? 41.562 37.875 3.559 1 80.06 33 ARG B CA 1
ATOM 4398 C C . ARG B 1 33 ? 42.219 37.375 4.836 1 80.06 33 ARG B C 1
ATOM 4400 O O . ARG B 1 33 ? 43.438 37.125 4.844 1 80.06 33 ARG B O 1
ATOM 4407 N N . ALA B 1 34 ? 41.469 37.312 5.922 1 78.25 34 ALA B N 1
ATOM 4408 C CA . ALA B 1 34 ? 42 36.969 7.238 1 78.25 34 ALA B CA 1
ATOM 4409 C C . ALA B 1 34 ? 42 35.438 7.438 1 78.25 34 ALA B C 1
ATOM 4411 O O . ALA B 1 34 ? 42.375 34.938 8.492 1 78.25 34 ALA B O 1
ATOM 4412 N N . HIS B 1 35 ? 41.469 34.656 6.383 1 77.44 35 HIS B N 1
ATOM 4413 C CA . HIS B 1 35 ? 41.375 33.188 6.414 1 77.44 35 HIS B CA 1
ATOM 4414 C C . HIS B 1 35 ? 40.562 32.719 7.609 1 77.44 35 HIS B C 1
ATOM 4416 O O . HIS B 1 35 ? 41 31.859 8.367 1 77.44 35 HIS B O 1
ATOM 4422 N N . ARG B 1 36 ? 39.531 33.438 7.871 1 75.75 36 ARG B N 1
ATOM 4423 C CA . ARG B 1 36 ? 38.594 33.062 8.945 1 75.75 36 ARG B CA 1
ATOM 4424 C C . ARG B 1 36 ? 37.281 32.594 8.391 1 75.75 36 ARG B C 1
ATOM 4426 O O . ARG B 1 36 ? 36.875 32.969 7.281 1 75.75 36 ARG B O 1
ATOM 4433 N N . GLU B 1 37 ? 36.594 31.703 9.062 1 74.56 37 GLU B N 1
ATOM 4434 C CA . GLU B 1 37 ? 35.281 31.219 8.68 1 74.56 37 GLU B CA 1
ATOM 4435 C C . GLU B 1 37 ? 34.219 32.281 8.906 1 74.56 37 GLU B C 1
ATOM 4437 O O . GLU B 1 37 ? 34.031 32.75 10.031 1 74.56 37 GLU B O 1
ATOM 4442 N N . CYS B 1 38 ? 33.531 32.781 7.801 1 73.25 38 CYS B N 1
ATOM 4443 C CA . CYS B 1 38 ? 32.469 33.75 7.816 1 73.25 38 CYS B CA 1
ATOM 4444 C C . CYS B 1 38 ? 31.156 33.156 8.352 1 73.25 38 CYS B C 1
ATOM 4446 O O . CYS B 1 38 ? 30.656 32.188 7.789 1 73.25 38 CYS B O 1
ATOM 4448 N N . SER B 1 39 ? 30.734 33.406 9.453 1 72.81 39 SER B N 1
ATOM 4449 C CA . SER B 1 39 ? 29.625 32.781 10.164 1 72.81 39 SER B CA 1
ATOM 4450 C C . SER B 1 39 ? 28.281 33.281 9.633 1 72.81 39 SER B C 1
ATOM 4452 O O . SER B 1 39 ? 27.234 32.969 10.211 1 72.81 39 SER B O 1
ATOM 4454 N N . GLY B 1 40 ? 28.219 33.969 8.508 1 71.19 40 GLY B N 1
ATOM 4455 C CA . GLY B 1 40 ? 27 34.531 7.938 1 71.19 40 GLY B CA 1
ATOM 4456 C C . GLY B 1 40 ? 26.594 35.844 8.562 1 71.19 40 GLY B C 1
ATOM 4457 O O . GLY B 1 40 ? 27.281 36.375 9.453 1 71.19 40 GLY B O 1
ATOM 4458 N N . TYR B 1 41 ? 25.703 36.469 7.84 1 66.94 41 TYR B N 1
ATOM 4459 C CA . TYR B 1 41 ? 25.328 37.844 8.148 1 66.94 41 TYR B CA 1
ATOM 4460 C C . TYR B 1 41 ? 24.031 37.875 8.938 1 66.94 41 TYR B C 1
ATOM 4462 O O . TYR B 1 41 ? 23.156 37.031 8.781 1 66.94 41 TYR B O 1
ATOM 4470 N N . ARG B 1 42 ? 23.938 38.688 10.023 1 56.62 42 ARG B N 1
ATOM 4471 C CA . ARG B 1 42 ? 22.734 38.875 10.828 1 56.62 42 ARG B CA 1
ATOM 4472 C C . ARG B 1 42 ? 21.688 39.656 10.055 1 56.62 42 ARG B C 1
ATOM 4474 O O . ARG B 1 42 ? 22 40.594 9.328 1 56.62 42 ARG B O 1
ATOM 4481 N N . ASP B 1 43 ? 20.578 39.125 9.914 1 47.97 43 ASP B N 1
ATOM 4482 C CA . ASP B 1 43 ? 19.484 39.938 9.406 1 47.97 43 ASP B CA 1
ATOM 4483 C C . ASP B 1 43 ? 19.125 41.062 10.406 1 47.97 43 ASP B C 1
ATOM 4485 O O . ASP B 1 43 ? 18.672 40.75 11.516 1 47.97 43 ASP B O 1
ATOM 4489 N N . VAL B 1 44 ? 19.562 42.188 10.25 1 47.59 44 VAL B N 1
ATOM 4490 C CA . VAL B 1 44 ? 19.469 43.375 11.117 1 47.59 44 VAL B CA 1
ATOM 4491 C C . VAL B 1 44 ? 18 43.75 11.312 1 47.59 44 VAL B C 1
ATOM 4493 O O . VAL B 1 44 ? 17.656 44.406 12.297 1 47.59 44 VAL B O 1
ATOM 4496 N N . ALA B 1 45 ? 17.219 43.438 10.406 1 43.62 45 ALA B N 1
ATOM 4497 C CA . ALA B 1 45 ? 15.82 43.844 10.578 1 43.62 45 ALA B CA 1
ATOM 4498 C C . ALA B 1 45 ? 15.195 43.125 11.773 1 43.62 45 ALA B C 1
ATOM 4500 O O . ALA B 1 45 ? 14.367 43.719 12.484 1 43.62 45 ALA B O 1
ATOM 4501 N N . THR B 1 46 ? 15.672 41.969 12.094 1 40.31 46 THR B N 1
ATOM 4502 C CA . THR B 1 46 ? 15.047 41.188 13.164 1 40.31 46 THR B CA 1
ATOM 4503 C C . THR B 1 46 ? 15.578 41.625 14.523 1 40.31 46 THR B C 1
ATOM 4505 O O . THR B 1 46 ? 15 41.281 15.562 1 40.31 46 THR B O 1
ATOM 4508 N N . LEU B 1 47 ? 16.641 42.281 14.602 1 37.97 47 LEU B N 1
ATOM 4509 C CA . LEU B 1 47 ? 17.359 42.5 15.859 1 37.97 47 LEU B CA 1
ATOM 4510 C C . LEU B 1 47 ? 16.812 43.719 16.578 1 37.97 47 LEU B C 1
ATOM 4512 O O . LEU B 1 47 ? 17.203 44 17.719 1 37.97 47 LEU B O 1
ATOM 4516 N N . SER B 1 48 ? 15.914 44.438 15.969 1 38.09 48 SER B N 1
ATOM 4517 C CA . SER B 1 48 ? 15.633 45.688 16.656 1 38.09 48 SER B CA 1
ATOM 4518 C C . SER B 1 48 ? 14.648 45.469 17.797 1 38.09 48 SER B C 1
ATOM 4520 O O . SER B 1 48 ? 14.367 46.406 18.562 1 38.09 48 SER B O 1
ATOM 4522 N N . PHE B 1 49 ? 13.805 44.438 17.766 1 32.78 49 PHE B N 1
ATOM 4523 C CA . PHE B 1 49 ? 12.703 44.562 18.719 1 32.78 49 PHE B CA 1
ATOM 4524 C C . PHE B 1 49 ? 12.938 43.656 19.922 1 32.78 49 PHE B C 1
ATOM 4526 O O . PHE B 1 49 ? 13.148 42.438 19.766 1 32.78 49 PHE B O 1
ATOM 4533 N N . HIS B 1 50 ? 13.602 44.094 21 1 36.47 50 HIS B N 1
ATOM 4534 C CA . HIS B 1 50 ? 13.797 43.406 22.266 1 36.47 50 HIS B CA 1
ATOM 4535 C C . HIS B 1 50 ? 12.492 43.312 23.047 1 36.47 50 HIS B C 1
ATOM 4537 O O . HIS B 1 50 ? 11.758 44.312 23.172 1 36.47 50 HIS B O 1
ATOM 4543 N N . ASP B 1 51 ? 11.953 42.219 23.281 1 36.22 51 ASP B N 1
ATOM 4544 C CA . ASP B 1 51 ? 10.734 41.875 24.016 1 36.22 51 ASP B CA 1
ATOM 4545 C C . ASP B 1 51 ? 10.875 42.188 25.5 1 36.22 51 ASP B C 1
ATOM 4547 O O . ASP B 1 51 ? 11.75 41.625 26.172 1 36.22 51 ASP B O 1
ATOM 4551 N N . GLN B 1 52 ? 10.586 43.344 26 1 36.19 52 GLN B N 1
ATOM 4552 C CA . GLN B 1 52 ? 10.609 43.719 27.422 1 36.19 52 GLN B CA 1
ATOM 4553 C C . GLN B 1 52 ? 9.336 43.25 28.125 1 36.19 52 GLN B C 1
ATOM 4555 O O . GLN B 1 52 ? 8.914 43.875 29.109 1 36.19 52 GLN B O 1
ATOM 4560 N N . SER B 1 53 ? 8.734 42.125 27.719 1 37.44 53 SER B N 1
ATOM 4561 C CA . SER B 1 53 ? 7.48 41.656 28.297 1 37.44 53 SER B CA 1
ATOM 4562 C C . SER B 1 53 ? 7.621 41.406 29.797 1 37.44 53 SER B C 1
ATOM 4564 O O . SER B 1 53 ? 6.66 41.562 30.547 1 37.44 53 SER B O 1
ATOM 4566 N N . GLU B 1 54 ? 8.781 41.094 30.281 1 37.62 54 GLU B N 1
ATOM 4567 C CA . GLU B 1 54 ? 8.914 40.781 31.703 1 37.62 54 GLU B CA 1
ATOM 4568 C C . GLU B 1 54 ? 8.664 42 32.562 1 37.62 54 GLU B C 1
ATOM 4570 O O . GLU B 1 54 ? 8.078 41.906 33.656 1 37.62 54 GLU B O 1
ATOM 4575 N N . GLU B 1 55 ? 9.062 43.156 32.188 1 39.75 55 GLU B N 1
ATOM 4576 C CA . GLU B 1 55 ? 8.969 44.344 33.031 1 39.75 55 GLU B CA 1
ATOM 4577 C C . GLU B 1 55 ? 7.512 44.719 33.281 1 39.75 55 GLU B C 1
ATOM 4579 O O . GLU B 1 55 ? 7.156 45.094 34.406 1 39.75 55 GLU B O 1
ATOM 4584 N N . VAL B 1 56 ? 6.621 44.375 32.344 1 38.59 56 VAL B N 1
ATOM 4585 C CA . VAL B 1 56 ? 5.227 44.781 32.5 1 38.59 56 VAL B CA 1
ATOM 4586 C C . VAL B 1 56 ? 4.512 43.812 33.438 1 38.59 56 VAL B C 1
ATOM 4588 O O . VAL B 1 56 ? 3.658 44.219 34.25 1 38.59 56 VAL B O 1
ATOM 4591 N N . ILE B 1 57 ? 4.969 42.625 33.438 1 38.62 57 ILE B N 1
ATOM 4592 C CA . ILE B 1 57 ? 4.328 41.656 34.312 1 38.62 57 ILE B CA 1
ATOM 4593 C C . ILE B 1 57 ? 4.641 42.031 35.781 1 38.62 57 ILE B C 1
ATOM 4595 O O . ILE B 1 57 ? 3.762 41.969 36.625 1 38.62 57 ILE B O 1
ATOM 4599 N N . GLY B 1 58 ? 5.801 42.5 36.062 1 35.47 58 GLY B N 1
ATOM 4600 C CA . GLY B 1 58 ? 6.148 42.875 37.438 1 35.47 58 GLY B CA 1
ATOM 4601 C C . GLY B 1 58 ? 5.316 44.031 37.969 1 35.47 58 GLY B C 1
ATOM 4602 O O . GLY B 1 58 ? 4.898 44 39.125 1 35.47 58 GLY B O 1
ATOM 4603 N N . LYS B 1 59 ? 4.965 44.938 37.031 1 38.31 59 LYS B N 1
ATOM 4604 C CA . LYS B 1 59 ? 4.266 46.125 37.531 1 38.31 59 LYS B CA 1
ATOM 4605 C C . LYS B 1 59 ? 2.814 45.812 37.875 1 38.31 59 LYS B C 1
ATOM 4607 O O . LYS B 1 59 ? 2.271 46.312 38.875 1 38.31 59 LYS B O 1
ATOM 4612 N N . ALA B 1 60 ? 2.197 44.938 37.062 1 35.31 60 ALA B N 1
ATOM 4613 C CA . ALA B 1 60 ? 0.792 44.656 37.344 1 35.31 60 ALA B CA 1
ATOM 4614 C C . ALA B 1 60 ? 0.631 43.906 38.656 1 35.31 60 ALA B C 1
ATOM 4616 O O . ALA B 1 60 ? -0.347 44.094 39.375 1 35.31 60 ALA B O 1
ATOM 4617 N N . ARG B 1 61 ? 1.593 43.125 39.062 1 34.97 61 ARG B N 1
ATOM 4618 C CA . ARG B 1 61 ? 1.492 42.406 40.312 1 34.97 61 ARG B CA 1
ATOM 4619 C C . ARG B 1 61 ? 1.651 43.344 41.5 1 34.97 61 ARG B C 1
ATOM 4621 O O . ARG B 1 61 ? 1.119 43.094 42.594 1 34.97 61 ARG B O 1
ATOM 4628 N N . ARG B 1 62 ? 2.406 44.5 41.375 1 36 62 ARG B N 1
ATOM 4629 C CA . ARG B 1 62 ? 2.664 45.375 42.531 1 36 62 ARG B CA 1
ATOM 4630 C C . ARG B 1 62 ? 1.418 46.156 42.906 1 36 62 ARG B C 1
ATOM 4632 O O . ARG B 1 62 ? 1.314 46.656 44.031 1 36 62 ARG B O 1
ATOM 4639 N N . GLN B 1 63 ? 0.49 46.531 41.969 1 32.38 63 GLN B N 1
ATOM 4640 C CA . GLN B 1 63 ? -0.58 47.438 42.375 1 32.38 63 GLN B CA 1
ATOM 4641 C C . GLN B 1 63 ? -1.562 46.781 43.312 1 32.38 63 GLN B C 1
ATOM 4643 O O . GLN B 1 63 ? -2.373 47.438 43.969 1 32.38 63 GLN B O 1
ATOM 4648 N N . GLN B 1 64 ? -1.746 45.438 43.312 1 30.19 64 GLN B N 1
ATOM 4649 C CA . GLN B 1 64 ? -2.904 44.969 44.062 1 30.19 64 GLN B CA 1
ATOM 4650 C C . GLN B 1 64 ? -2.635 45 45.562 1 30.19 64 GLN B C 1
ATOM 4652 O O . GLN B 1 64 ? -3.535 44.781 46.375 1 30.19 64 GLN B O 1
ATOM 4657 N N . ASN B 1 65 ? -1.366 45.031 46.062 1 28.5 65 ASN B N 1
ATOM 4658 C CA . ASN B 1 65 ? -1.279 44.75 47.469 1 28.5 65 ASN B CA 1
ATOM 4659 C C . ASN B 1 65 ? -1.557 46 48.312 1 28.5 65 ASN B C 1
ATOM 4661 O O . ASN B 1 65 ? -1.24 46.062 49.5 1 28.5 65 ASN B O 1
ATOM 4665 N N . THR B 1 66 ? -1.806 47.219 47.656 1 28.5 66 THR B N 1
ATOM 4666 C CA . THR B 1 66 ? -1.697 48.406 48.531 1 28.5 66 THR B CA 1
ATOM 4667 C C . THR B 1 66 ? -2.896 48.5 49.469 1 28.5 66 THR B C 1
ATOM 4669 O O . THR B 1 66 ? -3.07 49.5 50.156 1 28.5 66 THR B O 1
ATOM 4672 N N . THR B 1 67 ? -3.988 47.719 49.375 1 24.75 67 THR B N 1
ATOM 4673 C CA . THR B 1 67 ? -5.168 48.406 49.906 1 24.75 67 THR B CA 1
ATOM 4674 C C . THR B 1 67 ? -5.051 48.625 51.406 1 24.75 67 THR B C 1
ATOM 4676 O O . THR B 1 67 ? -5.734 49.469 51.969 1 24.75 67 THR B O 1
ATOM 4679 N N . THR B 1 68 ? -4.676 47.688 52.344 1 23.75 68 THR B N 1
ATOM 4680 C CA . THR B 1 68 ? -5.492 47.812 53.531 1 23.75 68 THR B CA 1
ATOM 4681 C C . THR B 1 68 ? -4.918 48.875 54.469 1 23.75 68 THR B C 1
ATOM 4683 O O . THR B 1 68 ? -5.34 48.969 55.625 1 23.75 68 THR B O 1
ATOM 4686 N N . SER B 1 69 ? -3.801 49.562 54.156 1 21.77 69 SER B N 1
ATOM 4687 C CA . SER B 1 69 ? -3.336 50.281 55.344 1 21.77 69 SER B CA 1
ATOM 4688 C C . SER B 1 69 ? -4.32 51.344 55.781 1 21.77 69 SER B C 1
ATOM 4690 O O . SER B 1 69 ? -5.074 51.875 54.938 1 21.77 69 SER B O 1
ATOM 4692 N N . THR B 1 70 ? -4.555 51.75 57.156 1 22.19 70 THR B N 1
ATOM 4693 C CA . THR B 1 70 ? -5.191 52.594 58.156 1 22.19 70 THR B CA 1
ATOM 4694 C C . THR B 1 70 ? -4.793 54.031 58 1 22.19 70 THR B C 1
ATOM 4696 O O . THR B 1 70 ? -5.273 54.906 58.719 1 22.19 70 THR B O 1
ATOM 4699 N N . LYS B 1 71 ? -3.891 54.469 57.156 1 19.83 71 LYS B N 1
ATOM 4700 C CA . LYS B 1 71 ? -3.34 55.75 57.594 1 19.83 71 LYS B CA 1
ATOM 4701 C C . LYS B 1 71 ? -4.355 56.875 57.406 1 19.83 71 LYS B C 1
ATOM 4703 O O . LYS B 1 71 ? -4.602 57.312 56.281 1 19.83 71 LYS B O 1
ATOM 4708 N N . ALA B 1 72 ? -5.504 57.062 57.5 1 20.81 72 ALA B N 1
ATOM 4709 C CA . ALA B 1 72 ? -5.73 58.438 57.062 1 20.81 72 ALA B CA 1
ATOM 4710 C C . ALA B 1 72 ? -4.801 59.406 57.781 1 20.81 72 ALA B C 1
ATOM 4712 O O . ALA B 1 72 ? -4.461 59.188 58.938 1 20.81 72 ALA B O 1
ATOM 4713 N N . LEU B 1 73 ? -4.277 60.875 57.188 1 17.59 73 LEU B N 1
ATOM 4714 C CA . LEU B 1 73 ? -3.34 61.969 56.969 1 17.59 73 LEU B CA 1
ATOM 4715 C C . LEU B 1 73 ? -3.424 63 58.062 1 17.59 73 LEU B C 1
ATOM 4717 O O . LEU B 1 73 ? -4.359 63.812 58.094 1 17.59 73 LEU B O 1
ATOM 4721 N N . SER B 1 74 ? -3.166 62.75 59.219 1 17.27 74 SER B N 1
ATOM 4722 C CA . SER B 1 74 ? -3.279 63.688 60.344 1 17.27 74 SER B CA 1
ATOM 4723 C C . SER B 1 74 ? -2.277 64.812 60.25 1 17.27 74 SER B C 1
ATOM 4725 O O . SER B 1 74 ? -2.283 65.75 61.062 1 17.27 74 SER B O 1
ATOM 4727 N N . CYS B 1 75 ? -1.117 64.75 59.469 1 16.75 75 CYS B N 1
ATOM 4728 C CA . CYS B 1 75 ? 0.052 65.438 60 1 16.75 75 CYS B CA 1
ATOM 4729 C C . CYS B 1 75 ? -0.149 66.938 59.969 1 16.75 75 CYS B C 1
ATOM 4731 O O . CYS B 1 75 ? -0.327 67.562 58.875 1 16.75 75 CYS B O 1
ATOM 4733 N N . SER B 1 76 ? -0.495 67.688 60.969 1 18.5 76 SER B N 1
ATOM 4734 C CA . SER B 1 76 ? -0.862 69 61.406 1 18.5 76 SER B CA 1
ATOM 4735 C C . SER B 1 76 ? 0.256 70 61.156 1 18.5 76 SER B C 1
ATOM 4737 O O . SER B 1 76 ? 0.025 71.062 60.562 1 18.5 76 SER B O 1
ATOM 4739 N N . ARG B 1 77 ? 1.173 70.312 62.125 1 20.05 77 ARG B N 1
ATOM 4740 C CA . ARG B 1 77 ? 1.426 71.625 62.781 1 20.05 77 ARG B CA 1
ATOM 4741 C C . ARG B 1 77 ? 2.58 72.312 62.125 1 20.05 77 ARG B C 1
ATOM 4743 O O . ARG B 1 77 ? 2.881 73.5 62.469 1 20.05 77 ARG B O 1
ATOM 4750 N N . ARG B 1 78 ? 3.445 71.938 61.25 1 18.83 78 ARG B N 1
ATOM 4751 C CA . ARG B 1 78 ? 4.621 72.75 61.562 1 18.83 78 ARG B CA 1
ATOM 4752 C C . ARG B 1 78 ? 4.426 74.188 61.094 1 18.83 78 ARG B C 1
ATOM 4754 O O . ARG B 1 78 ? 3.812 74.438 60.031 1 18.83 78 ARG B O 1
ATOM 4761 N N . PRO B 1 79 ? 4.887 75.25 61.875 1 20.36 79 PRO B N 1
ATOM 4762 C CA . PRO B 1 79 ? 4.777 76.75 61.938 1 20.36 79 PRO B CA 1
ATOM 4763 C C . PRO B 1 79 ? 5.609 77.438 60.906 1 20.36 79 PRO B C 1
ATOM 4765 O O . PRO B 1 79 ? 5.105 78.312 60.188 1 20.36 79 PRO B O 1
ATOM 4768 N N . ARG B 1 80 ? 7.09 77.562 61.406 1 20.73 80 ARG B N 1
ATOM 4769 C CA . ARG B 1 80 ? 7.848 78.75 61.531 1 20.73 80 ARG B CA 1
ATOM 4770 C C . ARG B 1 80 ? 8.234 79.312 60.156 1 20.73 80 ARG B C 1
ATOM 4772 O O . ARG B 1 80 ? 8.461 78.562 59.219 1 20.73 80 ARG B O 1
ATOM 4779 N N . PRO B 1 81 ? 8.742 80.625 59.969 1 20.59 81 PRO B N 1
ATOM 4780 C CA . PRO B 1 81 ? 8.586 81.625 58.875 1 20.59 81 PRO B CA 1
ATOM 4781 C C . PRO B 1 81 ? 9.648 81.438 57.812 1 20.59 81 PRO B C 1
ATOM 4783 O O . PRO B 1 81 ? 9.539 82.062 56.719 1 20.59 81 PRO B O 1
ATOM 4786 N N . SER B 1 82 ? 10.758 80.75 58 1 20.47 82 SER B N 1
ATOM 4787 C CA . SER B 1 82 ? 12 81.375 57.594 1 20.47 82 SER B CA 1
ATOM 4788 C C . SER B 1 82 ? 12.031 81.625 56.094 1 20.47 82 SER B C 1
ATOM 4790 O O . SER B 1 82 ? 11.32 81 55.344 1 20.47 82 SER B O 1
ATOM 4792 N N . THR B 1 83 ? 13.234 82.312 55.625 1 22.19 83 THR B N 1
ATOM 4793 C CA . THR B 1 83 ? 13.43 83.25 54.531 1 22.19 83 THR B CA 1
ATOM 4794 C C . THR B 1 83 ? 13.312 82.5 53.188 1 22.19 83 THR B C 1
ATOM 4796 O O . THR B 1 83 ? 13.422 81.25 53.125 1 22.19 83 THR B O 1
ATOM 4799 N N . ALA B 1 84 ? 13.664 83.25 51.969 1 22.44 84 ALA B N 1
ATOM 4800 C CA . ALA B 1 84 ? 13.023 83.562 50.688 1 22.44 84 ALA B CA 1
ATOM 4801 C C . ALA B 1 84 ? 13.352 82.5 49.625 1 22.44 84 ALA B C 1
ATOM 4803 O O . ALA B 1 84 ? 12.484 82.125 48.844 1 22.44 84 ALA B O 1
ATOM 4804 N N . ASN B 1 85 ? 14.742 82.312 49.469 1 23.91 85 ASN B N 1
ATOM 4805 C CA . ASN B 1 85 ? 15.211 82.438 48.094 1 23.91 85 ASN B CA 1
ATOM 4806 C C . ASN B 1 85 ? 14.812 81.25 47.219 1 23.91 85 ASN B C 1
ATOM 4808 O O . ASN B 1 85 ? 14.898 80.125 47.656 1 23.91 85 ASN B O 1
ATOM 4812 N N . GLY B 1 86 ? 13.945 81.438 46.188 1 20.8 86 GLY B N 1
ATOM 4813 C CA . GLY B 1 86 ? 13.133 80.5 45.438 1 20.8 86 GLY B CA 1
ATOM 4814 C C . GLY B 1 86 ? 13.961 79.5 44.656 1 20.8 86 GLY B C 1
ATOM 4815 O O . GLY B 1 86 ? 14.602 79.812 43.656 1 20.8 86 GLY B O 1
ATOM 4816 N N . TYR B 1 87 ? 14.75 78.625 45.344 1 20.25 87 TYR B N 1
ATOM 4817 C CA . TYR B 1 87 ? 15.609 77.688 44.656 1 20.25 87 TYR B CA 1
ATOM 4818 C C . TYR B 1 87 ? 14.82 76.875 43.625 1 20.25 87 TYR B C 1
ATOM 4820 O O . TYR B 1 87 ? 13.914 76.125 43.969 1 20.25 87 TYR B O 1
ATOM 4828 N N . ARG B 1 88 ? 14.75 77.438 42.438 1 23.38 88 ARG B N 1
ATOM 4829 C CA . ARG B 1 88 ? 14 76.812 41.344 1 23.38 88 ARG B CA 1
ATOM 4830 C C . ARG B 1 88 ? 14.484 75.375 41.156 1 23.38 88 ARG B C 1
ATOM 4832 O O . ARG B 1 88 ? 15.664 75.125 40.906 1 23.38 88 ARG B O 1
ATOM 4839 N N . GLN B 1 89 ? 14.062 74.562 41.938 1 23.72 89 GLN B N 1
ATOM 4840 C CA . GLN B 1 89 ? 14.406 73.125 41.906 1 23.72 89 GLN B CA 1
ATOM 4841 C C . GLN B 1 89 ? 14.281 72.562 40.469 1 23.72 89 GLN B C 1
ATOM 4843 O O . GLN B 1 89 ? 13.258 72.75 39.812 1 23.72 89 GLN B O 1
ATOM 4848 N N . PRO B 1 90 ? 15.391 72.438 39.812 1 24.92 90 PRO B N 1
ATOM 4849 C CA . PRO B 1 90 ? 15.305 72 38.438 1 24.92 90 PRO B CA 1
ATOM 4850 C C . PRO B 1 90 ? 14.352 70.812 38.25 1 24.92 90 PRO B C 1
ATOM 4852 O O . PRO B 1 90 ? 14.148 70.062 39.188 1 24.92 90 PRO B O 1
ATOM 4855 N N . SER B 1 91 ? 13.281 71.062 37.531 1 24.98 91 SER B N 1
ATOM 4856 C CA . SER B 1 91 ? 12.195 70.125 37.188 1 24.98 91 SER B CA 1
ATOM 4857 C C . SER B 1 91 ? 12.727 68.75 36.875 1 24.98 91 SER B C 1
ATOM 4859 O O . SER B 1 91 ? 13.742 68.562 36.188 1 24.98 91 SER B O 1
ATOM 4861 N N . SER B 1 92 ? 12.633 67.875 37.812 1 28.11 92 SER B N 1
ATOM 4862 C CA . SER B 1 92 ? 12.945 66.438 37.688 1 28.11 92 SER B CA 1
ATOM 4863 C C . SER B 1 92 ? 12.547 65.875 36.344 1 28.11 92 SER B C 1
ATOM 4865 O O . SER B 1 92 ? 11.406 66.062 35.875 1 28.11 92 SER B O 1
ATOM 4867 N N . THR B 1 93 ? 13.391 65.875 35.406 1 27.89 93 THR B N 1
ATOM 4868 C CA . THR B 1 93 ? 13.211 65.188 34.125 1 27.89 93 THR B CA 1
ATOM 4869 C C . THR B 1 93 ? 12.492 63.875 34.312 1 27.89 93 THR B C 1
ATOM 4871 O O . THR B 1 93 ? 13.008 62.969 35 1 27.89 93 THR B O 1
ATOM 4874 N N . MET B 1 94 ? 11.211 63.938 34.531 1 27.83 94 MET B N 1
ATOM 4875 C CA . MET B 1 94 ? 10.367 62.75 34.531 1 27.83 94 MET B CA 1
ATOM 4876 C C . MET B 1 94 ? 10.859 61.75 33.469 1 27.83 94 MET B C 1
ATOM 4878 O O . MET B 1 94 ? 10.992 62.094 32.312 1 27.83 94 MET B O 1
ATOM 4882 N N . PHE B 1 95 ? 11.75 60.969 33.781 1 29.59 95 PHE B N 1
ATOM 4883 C CA . PHE B 1 95 ? 12 59.812 32.938 1 29.59 95 PHE B CA 1
ATOM 4884 C C . PHE B 1 95 ? 10.688 59.25 32.375 1 29.59 95 PHE B C 1
ATOM 4886 O O . PHE B 1 95 ? 9.812 58.844 33.156 1 29.59 95 PHE B O 1
ATOM 4893 N N . SER B 1 96 ? 10.117 59.844 31.391 1 30.14 96 SER B N 1
ATOM 4894 C CA . SER B 1 96 ? 9.016 59.281 30.625 1 30.14 96 SER B CA 1
ATOM 4895 C C . SER B 1 96 ? 9.18 57.75 30.5 1 30.14 96 SER B C 1
ATOM 4897 O O . SER B 1 96 ? 10.094 57.281 29.828 1 30.14 96 SER B O 1
ATOM 4899 N N . SER B 1 97 ? 8.977 57 31.422 1 34.94 97 SER B N 1
ATOM 4900 C CA . SER B 1 97 ? 8.812 55.531 31.266 1 34.94 97 SER B CA 1
ATOM 4901 C C . SER B 1 97 ? 8.148 55.219 29.938 1 34.94 97 SER B C 1
ATOM 4903 O O . SER B 1 97 ? 7.062 55.719 29.625 1 34.94 97 SER B O 1
ATOM 4905 N N . LEU B 1 98 ? 8.75 55.031 28.875 1 37.5 98 LEU B N 1
ATOM 4906 C CA . LEU B 1 98 ? 8.188 54.594 27.594 1 37.5 98 LEU B CA 1
ATOM 4907 C C . LEU B 1 98 ? 7.051 53.594 27.828 1 37.5 98 LEU B C 1
ATOM 4909 O O . LEU B 1 98 ? 7.297 52.406 28.109 1 37.5 98 LEU B O 1
ATOM 4913 N N . THR B 1 99 ? 5.996 53.75 28.5 1 41.81 99 THR B N 1
ATOM 4914 C CA . THR B 1 99 ? 4.762 53 28.641 1 41.81 99 THR B CA 1
ATOM 4915 C C . THR B 1 99 ? 4.273 52.5 27.281 1 41.81 99 THR B C 1
ATOM 4917 O O . THR B 1 99 ? 3.789 53.312 26.469 1 41.81 99 THR B O 1
ATOM 4920 N N . PHE B 1 100 ? 4.898 51.531 26.672 1 57.5 100 PHE B N 1
ATOM 4921 C CA . PHE B 1 100 ? 4.336 50.906 25.469 1 57.5 100 PHE B CA 1
ATOM 4922 C C . PHE B 1 100 ? 2.854 50.625 25.656 1 57.5 100 PHE B C 1
ATOM 4924 O O . PHE B 1 100 ? 2.438 50.125 26.719 1 57.5 100 PHE B O 1
ATOM 4931 N N . SER B 1 101 ? 2.104 51.156 24.719 1 80 101 SER B N 1
ATOM 4932 C CA . SER B 1 101 ? 0.667 50.875 24.734 1 80 101 SER B CA 1
ATOM 4933 C C . SER B 1 101 ? 0.374 49.406 24.688 1 80 101 SER B C 1
ATOM 4935 O O . SER B 1 101 ? 1.228 48.594 24.297 1 80 101 SER B O 1
ATOM 4937 N N . VAL B 1 102 ? -0.529 48.938 25.312 1 87.81 102 VAL B N 1
ATOM 4938 C CA . VAL B 1 102 ? -0.998 47.562 25.328 1 87.81 102 VAL B CA 1
ATOM 4939 C C . VAL B 1 102 ? -1.027 47 23.906 1 87.81 102 VAL B C 1
ATOM 4941 O O . VAL B 1 102 ? -0.703 45.812 23.688 1 87.81 102 VAL B O 1
ATOM 4944 N N . ASN B 1 103 ? -1.198 47.844 23.016 1 88.19 103 ASN B N 1
ATOM 4945 C CA . ASN B 1 103 ? -1.229 47.438 21.625 1 88.19 103 ASN B CA 1
ATOM 4946 C C . ASN B 1 103 ? 0.173 47.156 21.094 1 88.19 103 ASN B C 1
ATOM 4948 O O . ASN B 1 103 ? 0.359 46.25 20.25 1 88.19 103 ASN B O 1
ATOM 4952 N N . ASP B 1 104 ? 1.109 47.875 21.484 1 90.5 104 ASP B N 1
ATOM 4953 C CA . ASP B 1 104 ? 2.488 47.625 21.078 1 90.5 104 ASP B CA 1
ATOM 4954 C C . ASP B 1 104 ? 2.986 46.281 21.594 1 90.5 104 ASP B C 1
ATOM 4956 O O . ASP B 1 104 ? 3.709 45.562 20.906 1 90.5 104 ASP B O 1
ATOM 4960 N N . GLN B 1 105 ? 2.566 46.062 22.734 1 90.44 105 GLN B N 1
ATOM 4961 C CA . GLN B 1 105 ? 2.928 44.75 23.312 1 90.44 105 GLN B CA 1
ATOM 4962 C C . GLN B 1 105 ? 2.277 43.625 22.547 1 90.44 105 GLN B C 1
ATOM 4964 O O . GLN B 1 105 ? 2.912 42.594 22.297 1 90.44 105 GLN B O 1
ATOM 4969 N N . ALA B 1 106 ? 1.097 43.844 22.234 1 93.88 106 ALA B N 1
ATOM 4970 C CA . ALA B 1 106 ? 0.353 42.844 21.469 1 93.88 106 ALA B CA 1
ATOM 4971 C C . ALA B 1 106 ? 1.014 42.594 20.125 1 93.88 106 ALA B C 1
ATOM 4973 O O . ALA B 1 106 ? 1.197 41.438 19.719 1 93.88 106 ALA B O 1
ATOM 4974 N N . SER B 1 107 ? 1.351 43.625 19.484 1 92.81 107 SER B N 1
ATOM 4975 C CA . SER B 1 107 ? 2.021 43.531 18.188 1 92.81 107 SER B CA 1
ATOM 4976 C C . SER B 1 107 ? 3.383 42.844 18.328 1 92.81 107 SER B C 1
ATOM 4978 O O . SER B 1 107 ? 3.748 42 17.516 1 92.81 107 SER B O 1
ATOM 4980 N N . GLY B 1 108 ? 4.137 43.25 19.328 1 92.06 108 GLY B N 1
ATOM 4981 C CA . GLY B 1 108 ? 5.418 42.625 19.578 1 92.06 108 GLY B CA 1
ATOM 4982 C C . GLY B 1 108 ? 5.312 41.125 19.797 1 92.06 108 GLY B C 1
ATOM 4983 O O . GLY B 1 108 ? 6.16 40.375 19.328 1 92.06 108 GLY B O 1
ATOM 4984 N N . PHE B 1 109 ? 4.289 40.781 20.453 1 92.31 109 PHE B N 1
ATOM 4985 C CA . PHE B 1 109 ? 4.07 39.344 20.719 1 92.31 109 PHE B CA 1
ATOM 4986 C C . PHE B 1 109 ? 3.865 38.594 19.406 1 92.31 109 PHE B C 1
ATOM 4988 O O . PHE B 1 109 ? 4.449 37.531 19.219 1 92.31 109 PHE B O 1
ATOM 4995 N N . ILE B 1 110 ? 3.035 39.125 18.547 1 93.44 110 ILE B N 1
ATOM 4996 C CA . ILE B 1 110 ? 2.715 38.469 17.297 1 93.44 110 ILE B CA 1
ATOM 4997 C C . ILE B 1 110 ? 3.98 38.312 16.453 1 93.44 110 ILE B C 1
ATOM 4999 O O . ILE B 1 110 ? 4.258 37.25 15.922 1 93.44 110 ILE B O 1
ATOM 5003 N N . PHE B 1 111 ? 4.809 39.25 16.375 1 90.94 111 PHE B N 1
ATOM 5004 C CA . PHE B 1 111 ? 6 39.219 15.539 1 90.94 111 PHE B CA 1
ATOM 5005 C C . PHE B 1 111 ? 7.055 38.312 16.141 1 90.94 111 PHE B C 1
ATOM 5007 O O . PHE B 1 111 ? 7.801 37.625 15.422 1 90.94 111 PHE B O 1
ATOM 5014 N N . SER B 1 112 ? 7.02 38.156 17.406 1 88.94 112 SER B N 1
ATOM 5015 C CA . SER B 1 112 ? 8.031 37.344 18.078 1 88.94 112 SER B CA 1
ATOM 5016 C C . SER B 1 112 ? 7.648 35.875 18.062 1 88.94 112 SER B C 1
ATOM 5018 O O . SER B 1 112 ? 8.516 35 18.031 1 88.94 112 SER B O 1
ATOM 5020 N N . HIS B 1 113 ? 6.336 35.594 18.031 1 90.88 113 HIS B N 1
ATOM 5021 C CA . HIS B 1 113 ? 5.938 34.219 18.297 1 90.88 113 HIS B CA 1
ATOM 5022 C C . HIS B 1 113 ? 5.242 33.594 17.094 1 90.88 113 HIS B C 1
ATOM 5024 O O . HIS B 1 113 ? 5.012 32.406 17.078 1 90.88 113 HIS B O 1
ATOM 5030 N N . TYR B 1 114 ? 5 34.406 16.094 1 91.25 114 TYR B N 1
ATOM 5031 C CA . TYR B 1 114 ? 4.312 33.844 14.953 1 91.25 114 TYR B CA 1
ATOM 5032 C C . TYR B 1 114 ? 5.105 34.062 13.672 1 91.25 114 TYR B C 1
ATOM 5034 O O . TYR B 1 114 ? 4.781 33.5 12.625 1 91.25 114 TYR B O 1
ATOM 5042 N N . VAL B 1 115 ? 6.184 34.812 13.758 1 89.25 115 VAL B N 1
ATOM 5043 C CA . VAL B 1 115 ? 6.961 35.156 12.57 1 89.25 115 VAL B CA 1
ATOM 5044 C C . VAL B 1 115 ? 8.406 34.688 12.75 1 89.25 115 VAL B C 1
ATOM 5046 O O . VAL B 1 115 ? 8.984 34.844 13.828 1 89.25 115 VAL B O 1
ATOM 5049 N N . ARG B 1 116 ? 8.891 33.844 11.672 1 81.12 116 ARG B N 1
ATOM 5050 C CA . ARG B 1 116 ? 10.305 33.5 11.633 1 81.12 116 ARG B CA 1
ATOM 5051 C C . ARG B 1 116 ? 10.938 33.906 10.305 1 81.12 116 ARG B C 1
ATOM 5053 O O . ARG B 1 116 ? 10.289 33.844 9.258 1 81.12 116 ARG B O 1
ATOM 5060 N N . ASN B 1 117 ? 11.266 34.906 10.023 1 64.81 117 ASN B N 1
ATOM 5061 C CA . ASN B 1 117 ? 11.781 35.438 8.766 1 64.81 117 ASN B CA 1
ATOM 5062 C C . ASN B 1 117 ? 13.039 34.688 8.32 1 64.81 117 ASN B C 1
ATOM 5064 O O . ASN B 1 117 ? 13.984 35.281 7.812 1 64.81 117 ASN B O 1
ATOM 5068 N N . ALA B 1 118 ? 13.078 33.344 8.555 1 59.91 118 ALA B N 1
ATOM 5069 C CA . ALA B 1 118 ? 14.297 32.656 8.102 1 59.91 118 ALA B CA 1
ATOM 5070 C C . ALA B 1 118 ? 13.992 31.625 7.039 1 59.91 118 ALA B C 1
ATOM 5072 O O . ALA B 1 118 ? 12.875 31.094 6.984 1 59.91 118 ALA B O 1
ATOM 5073 N N . LYS B 1 119 ? 14.859 31.516 6.062 1 56.38 119 LYS B N 1
ATOM 5074 C CA . LYS B 1 119 ? 14.742 30.672 4.879 1 56.38 119 LYS B CA 1
ATOM 5075 C C . LYS B 1 119 ? 14.266 29.266 5.254 1 56.38 119 LYS B C 1
ATOM 5077 O O . LYS B 1 119 ? 13.422 28.688 4.559 1 56.38 119 LYS B O 1
ATOM 5082 N N . HIS B 1 120 ? 14.773 28.797 6.301 1 60.91 120 HIS B N 1
ATOM 5083 C CA . HIS B 1 120 ? 14.445 27.406 6.578 1 60.91 120 HIS B CA 1
ATOM 5084 C C . HIS B 1 120 ? 13.633 27.281 7.863 1 60.91 120 HIS B C 1
ATOM 5086 O O . HIS B 1 120 ? 13.492 26.172 8.406 1 60.91 120 HIS B O 1
ATOM 5092 N N . ASN B 1 121 ? 13.156 28.328 8.188 1 65.5 121 ASN B N 1
ATOM 5093 C CA . ASN B 1 121 ? 12.328 28.344 9.391 1 65.5 121 ASN B CA 1
ATOM 5094 C C . ASN B 1 121 ? 11.094 29.234 9.211 1 65.5 121 ASN B C 1
ATOM 5096 O O . ASN B 1 121 ? 11.133 30.422 9.508 1 65.5 121 ASN B O 1
ATOM 5100 N N . ARG B 1 122 ? 10.141 28.484 8.703 1 71.88 122 ARG B N 1
ATOM 5101 C CA . ARG B 1 122 ? 8.969 29.281 8.336 1 71.88 122 ARG B CA 1
ATOM 5102 C C . ARG B 1 122 ? 7.98 29.359 9.492 1 71.88 122 ARG B C 1
ATOM 5104 O O . ARG B 1 122 ? 7.703 28.359 10.148 1 71.88 122 ARG B O 1
ATOM 5111 N N . GLY B 1 123 ? 7.691 30.594 9.727 1 76.31 123 GLY B N 1
ATOM 5112 C CA . GLY B 1 123 ? 6.617 30.797 10.68 1 76.31 123 GLY B CA 1
ATOM 5113 C C . GLY B 1 123 ? 5.238 30.766 10.039 1 76.31 123 GLY B C 1
ATOM 5114 O O . GLY B 1 123 ? 5.109 30.5 8.844 1 76.31 123 GLY B O 1
ATOM 5115 N N . HIS B 1 124 ? 4.223 30.891 10.844 1 83.69 124 HIS B N 1
ATOM 5116 C CA . HIS B 1 124 ? 2.844 30.844 10.375 1 83.69 124 HIS B CA 1
ATOM 5117 C C . HIS B 1 124 ? 2.447 32.156 9.703 1 83.69 124 HIS B C 1
ATOM 5119 O O . HIS B 1 124 ? 1.59 32.156 8.812 1 83.69 124 HIS B O 1
ATOM 5125 N N . LEU B 1 125 ? 3.092 33.281 10.156 1 90.5 125 LEU B N 1
ATOM 5126 C CA . LEU B 1 125 ? 2.717 34.594 9.648 1 90.5 125 LEU B CA 1
ATOM 5127 C C . LEU B 1 125 ? 3.912 35.281 9.016 1 90.5 125 LEU B C 1
ATOM 5129 O O . LEU B 1 125 ? 4.086 36.5 9.18 1 90.5 125 LEU B O 1
ATOM 5133 N N . ASP B 1 126 ? 4.645 34.594 8.258 1 87.5 126 ASP B N 1
ATOM 5134 C CA . ASP B 1 126 ? 5.875 35.125 7.684 1 87.5 126 ASP B CA 1
ATOM 5135 C C . ASP B 1 126 ? 5.574 36.156 6.609 1 87.5 126 ASP B C 1
ATOM 5137 O O . ASP B 1 126 ? 6.461 36.938 6.203 1 87.5 126 ASP B O 1
ATOM 5141 N N . PHE B 1 127 ? 4.406 36.344 6.18 1 88.94 127 PHE B N 1
ATOM 5142 C CA . PHE B 1 127 ? 4.016 37.344 5.188 1 88.94 127 PHE B CA 1
ATOM 5143 C C . PHE B 1 127 ? 3.861 38.719 5.832 1 88.94 127 PHE B C 1
ATOM 5145 O O . PHE B 1 127 ? 3.857 39.75 5.141 1 88.94 127 PHE B O 1
ATOM 5152 N N . LEU B 1 128 ? 3.764 38.781 7.141 1 91.94 128 LEU B N 1
ATOM 5153 C CA . LEU B 1 128 ? 3.334 40 7.848 1 91.94 128 LEU B CA 1
ATOM 5154 C C . LEU B 1 128 ? 4.352 41.125 7.68 1 91.94 128 LEU B C 1
ATOM 5156 O O . LEU B 1 128 ? 3.98 42.281 7.418 1 91.94 128 LEU B O 1
ATOM 5160 N N . PRO B 1 129 ? 5.637 40.812 7.789 1 89.69 129 PRO B N 1
ATOM 5161 C CA . PRO B 1 129 ? 6.605 41.906 7.633 1 89.69 129 PRO B CA 1
ATOM 5162 C C . PRO B 1 129 ? 6.52 42.562 6.266 1 89.69 129 PRO B C 1
ATOM 5164 O O . PRO B 1 129 ? 6.59 43.812 6.172 1 89.69 129 PRO B O 1
ATOM 5167 N N . THR B 1 130 ? 6.324 41.781 5.301 1 90.12 130 THR B N 1
ATOM 5168 C CA . THR B 1 130 ? 6.23 42.312 3.947 1 90.12 130 THR B CA 1
ATOM 5169 C C . THR B 1 130 ? 4.934 43.094 3.766 1 90.12 130 THR B C 1
ATOM 5171 O O . THR B 1 130 ? 4.934 44.188 3.162 1 90.12 130 THR B O 1
ATOM 5174 N N . VAL B 1 131 ? 3.879 42.656 4.289 1 93.44 131 VAL B N 1
ATOM 5175 C CA . VAL B 1 131 ? 2.568 43.281 4.133 1 93.44 131 VAL B CA 1
ATOM 5176 C C . VAL B 1 131 ? 2.555 44.625 4.844 1 93.44 131 VAL B C 1
ATOM 5178 O O . VAL B 1 131 ? 2.047 45.625 4.305 1 93.44 131 VAL B O 1
ATOM 5181 N N . ILE B 1 132 ? 3.148 44.688 6.008 1 91.75 132 ILE B N 1
ATOM 5182 C CA . ILE B 1 132 ? 3.098 45.906 6.816 1 91.75 132 ILE B CA 1
ATOM 5183 C C . ILE B 1 132 ? 4.035 46.938 6.234 1 91.75 132 ILE B C 1
ATOM 5185 O O . ILE B 1 132 ? 3.764 48.156 6.324 1 91.75 132 ILE B O 1
ATOM 5189 N N . ARG B 1 133 ? 5.043 46.531 5.602 1 89.56 133 ARG B N 1
ATOM 5190 C CA . ARG B 1 133 ? 5.969 47.438 4.957 1 89.56 133 ARG B CA 1
ATOM 5191 C C . ARG B 1 133 ? 5.34 48.062 3.719 1 89.56 133 ARG B C 1
ATOM 5193 O O . ARG B 1 133 ? 5.586 49.25 3.422 1 89.56 133 ARG B O 1
ATOM 5200 N N . GLU B 1 134 ? 4.641 47.344 3.047 1 86.62 134 GLU B N 1
ATOM 5201 C CA . GLU B 1 134 ? 4.094 47.781 1.768 1 86.62 134 GLU B CA 1
ATOM 5202 C C . GLU B 1 134 ? 2.832 48.625 1.967 1 86.62 134 GLU B C 1
ATOM 5204 O O . GLU B 1 134 ? 2.527 49.5 1.154 1 86.62 134 GLU B O 1
ATOM 5209 N N . ASP B 1 135 ? 2.061 48.219 2.977 1 83.12 135 ASP B N 1
ATOM 5210 C CA . ASP B 1 135 ? 0.757 48.875 3.139 1 83.12 135 ASP B CA 1
ATOM 5211 C C . ASP B 1 135 ? 0.412 49.031 4.617 1 83.12 135 ASP B C 1
ATOM 5213 O O . ASP B 1 135 ? 0.54 48.094 5.402 1 83.12 135 ASP B O 1
ATOM 5217 N N . THR B 1 136 ? 0.08 50.281 4.918 1 84.75 136 THR B N 1
ATOM 5218 C CA . THR B 1 136 ? -0.374 50.531 6.281 1 84.75 136 THR B CA 1
ATOM 5219 C C . THR B 1 136 ? -1.89 50.375 6.383 1 84.75 136 THR B C 1
ATOM 5221 O O . THR B 1 136 ? -2.596 51.344 6.656 1 84.75 136 THR B O 1
ATOM 5224 N N . SER B 1 137 ? -2.391 49.25 6.309 1 92 137 SER B N 1
ATOM 5225 C CA . SER B 1 137 ? -3.818 48.969 6.328 1 92 137 SER B CA 1
ATOM 5226 C C . SER B 1 137 ? -4.367 48.969 7.75 1 92 137 SER B C 1
ATOM 5228 O O . SER B 1 137 ? -3.861 48.281 8.625 1 92 137 SER B O 1
ATOM 5230 N N . PRO B 1 138 ? -5.387 49.75 7.973 1 94.44 138 PRO B N 1
ATOM 5231 C CA . PRO B 1 138 ? -6.004 49.75 9.305 1 94.44 138 PRO B CA 1
ATOM 5232 C C . PRO B 1 138 ? -6.547 48.375 9.695 1 94.44 138 PRO B C 1
ATOM 5234 O O . PRO B 1 138 ? -6.531 48.031 10.875 1 94.44 138 PRO B O 1
ATOM 5237 N N . ALA B 1 139 ? -7.027 47.688 8.68 1 96.81 139 ALA B N 1
ATOM 5238 C CA . ALA B 1 139 ? -7.562 46.344 8.945 1 96.81 139 ALA B CA 1
ATOM 5239 C C . ALA B 1 139 ? -6.48 45.438 9.5 1 96.81 139 ALA B C 1
ATOM 5241 O O . ALA B 1 139 ? -6.688 44.75 10.516 1 96.81 139 ALA B O 1
ATOM 5242 N N . VAL B 1 140 ? -5.332 45.406 8.883 1 97.62 140 VAL B N 1
ATOM 5243 C CA . VAL B 1 140 ? -4.234 44.531 9.297 1 97.62 140 VAL B CA 1
ATOM 5244 C C . VAL B 1 140 ? -3.768 44.938 10.695 1 97.62 140 VAL B C 1
ATOM 5246 O O . VAL B 1 140 ? -3.549 44.062 11.547 1 97.62 140 VAL B O 1
ATOM 5249 N N . LYS B 1 141 ? -3.627 46.188 10.93 1 96.12 141 LYS B N 1
ATOM 5250 C CA . LYS B 1 141 ? -3.178 46.688 12.227 1 96.12 141 LYS B CA 1
ATOM 5251 C C . LYS B 1 141 ? -4.145 46.281 13.336 1 96.12 141 LYS B C 1
ATOM 5253 O O . LYS B 1 141 ? -3.725 45.812 14.391 1 96.12 141 LYS B O 1
ATOM 5258 N N . ALA B 1 142 ? -5.406 46.5 13.062 1 97.38 142 ALA B N 1
ATOM 5259 C CA . ALA B 1 142 ? -6.418 46.125 14.047 1 97.38 142 ALA B CA 1
ATOM 5260 C C . ALA B 1 142 ? -6.406 44.625 14.297 1 97.38 142 ALA B C 1
ATOM 5262 O O . ALA B 1 142 ? -6.613 44.156 15.43 1 97.38 142 ALA B O 1
ATOM 5263 N N . CYS B 1 143 ? -6.246 43.844 13.258 1 98.06 143 CYS B N 1
ATOM 5264 C CA . CYS B 1 143 ? -6.207 42.406 13.391 1 98.06 143 CYS B CA 1
ATOM 5265 C C . CYS B 1 143 ? -5.023 41.938 14.242 1 98.06 143 CYS B C 1
ATOM 5267 O O . CYS B 1 143 ? -5.164 41.062 15.102 1 98.06 143 CYS B O 1
ATOM 5269 N N . ILE B 1 144 ? -3.846 42.5 13.984 1 97.31 144 ILE B N 1
ATOM 5270 C CA . ILE B 1 144 ? -2.648 42.188 14.75 1 97.31 144 ILE B CA 1
ATOM 5271 C C . ILE B 1 144 ? -2.877 42.5 16.219 1 97.31 144 ILE B C 1
ATOM 5273 O O . ILE B 1 144 ? -2.549 41.688 17.094 1 97.31 144 ILE B O 1
ATOM 5277 N N . ASN B 1 145 ? -3.418 43.625 16.438 1 97 145 ASN B N 1
ATOM 5278 C CA . ASN B 1 145 ? -3.711 44.031 17.812 1 97 145 ASN B CA 1
ATOM 5279 C C . ASN B 1 145 ? -4.699 43.062 18.484 1 97 145 ASN B C 1
ATOM 5281 O O . ASN B 1 145 ? -4.488 42.625 19.609 1 97 145 ASN B O 1
ATOM 5285 N N . ALA B 1 146 ? -5.785 42.781 17.766 1 98.06 146 ALA B N 1
ATOM 5286 C CA . ALA B 1 146 ? -6.793 41.875 18.297 1 98.06 146 ALA B CA 1
ATOM 5287 C C . ALA B 1 146 ? -6.184 40.5 18.641 1 98.06 146 ALA B C 1
ATOM 5289 O O . ALA B 1 146 ? -6.418 39.969 19.719 1 98.06 146 ALA B O 1
ATOM 5290 N N . LEU B 1 147 ? -5.441 40 17.734 1 97.31 147 LEU B N 1
ATOM 5291 C CA . LEU B 1 147 ? -4.824 38.688 17.891 1 97.31 147 LEU B CA 1
ATOM 5292 C C . LEU B 1 147 ? -3.828 38.688 19.047 1 97.31 147 LEU B C 1
ATOM 5294 O O . LEU B 1 147 ? -3.84 37.781 19.875 1 97.31 147 LEU B O 1
ATOM 5298 N N . GLY B 1 148 ? -2.961 39.656 19.047 1 96.88 148 GLY B N 1
ATOM 5299 C CA . GLY B 1 148 ? -1.975 39.75 20.109 1 96.88 148 GLY B CA 1
ATOM 5300 C C . GLY B 1 148 ? -2.594 39.875 21.484 1 96.88 148 GLY B C 1
ATOM 5301 O O . GLY B 1 148 ? -2.18 39.188 22.438 1 96.88 148 GLY B O 1
ATOM 5302 N N . LEU B 1 149 ? -3.557 40.781 21.609 1 97.25 149 LEU B N 1
ATOM 5303 C CA . LEU B 1 149 ? -4.238 40.969 22.891 1 97.25 149 LEU B CA 1
ATOM 5304 C C . LEU B 1 149 ? -4.941 39.719 23.344 1 97.25 149 LEU B C 1
ATOM 5306 O O . LEU B 1 149 ? -4.914 39.375 24.531 1 97.25 149 LEU B O 1
ATOM 5310 N N . ALA B 1 150 ? -5.578 39.062 22.391 1 97.25 150 ALA B N 1
ATOM 5311 C CA . ALA B 1 150 ? -6.273 37.812 22.734 1 97.25 150 ALA B CA 1
ATOM 5312 C C . ALA B 1 150 ? -5.293 36.75 23.25 1 97.25 150 ALA B C 1
ATOM 5314 O O . ALA B 1 150 ? -5.574 36.062 24.234 1 97.25 150 ALA B O 1
ATOM 5315 N N . SER B 1 151 ? -4.184 36.594 22.594 1 95.19 151 SER B N 1
ATOM 5316 C CA . SER B 1 151 ? -3.172 35.625 23.016 1 95.19 151 SER B CA 1
ATOM 5317 C C . SER B 1 151 ? -2.674 35.969 24.422 1 95.19 151 SER B C 1
ATOM 5319 O O . SER B 1 151 ? -2.588 35.062 25.266 1 95.19 151 SER B O 1
ATOM 5321 N N . LEU B 1 152 ? -2.373 37.188 24.594 1 94.44 152 LEU B N 1
ATOM 5322 C CA . LEU B 1 152 ? -1.883 37.625 25.906 1 94.44 152 LEU B CA 1
ATOM 5323 C C . LEU B 1 152 ? -2.959 37.438 26.969 1 94.44 152 LEU B C 1
ATOM 5325 O O . LEU B 1 152 ? -2.654 37.125 28.109 1 94.44 152 LEU B O 1
ATOM 5329 N N . ALA B 1 153 ? -4.18 37.781 26.609 1 95.94 153 ALA B N 1
ATOM 5330 C CA . ALA B 1 153 ? -5.289 37.562 27.531 1 95.94 153 ALA B CA 1
ATOM 5331 C C . ALA B 1 153 ? -5.355 36.125 27.984 1 95.94 153 ALA B C 1
ATOM 5333 O O . ALA B 1 153 ? -5.582 35.844 29.172 1 95.94 153 ALA B O 1
ATOM 5334 N N . ASN B 1 154 ? -5.223 35.188 27.078 1 93.5 154 ASN B N 1
ATOM 5335 C CA . ASN B 1 154 ? -5.266 33.781 27.391 1 93.5 154 ASN B CA 1
ATOM 5336 C C . ASN B 1 154 ? -4.094 33.375 28.266 1 93.5 154 ASN B C 1
ATOM 5338 O O . ASN B 1 154 ? -4.262 32.562 29.203 1 93.5 154 ASN B O 1
ATOM 5342 N N . ILE B 1 155 ? -2.906 33.844 27.906 1 92.12 155 ILE B N 1
ATOM 5343 C CA . ILE B 1 155 ? -1.693 33.5 28.625 1 92.12 155 ILE B CA 1
ATOM 5344 C C . ILE B 1 155 ? -1.794 33.969 30.062 1 92.12 155 ILE B C 1
ATOM 5346 O O . ILE B 1 155 ? -1.462 33.25 31.016 1 92.12 155 ILE B O 1
ATOM 5350 N N . HIS B 1 156 ? -2.326 35.125 30.203 1 91.69 156 HIS B N 1
ATOM 5351 C CA . HIS B 1 156 ? -2.359 35.75 31.531 1 91.69 156 HIS B CA 1
ATOM 5352 C C . HIS B 1 156 ? -3.732 35.594 32.188 1 91.69 156 HIS B C 1
ATOM 5354 O O . HIS B 1 156 ? -3.973 36.125 33.25 1 91.69 156 HIS B O 1
ATOM 5360 N N . MET B 1 157 ? -4.602 35 31.516 1 91.88 157 MET B N 1
ATOM 5361 C CA . MET B 1 157 ? -5.965 34.812 32 1 91.88 157 MET B CA 1
ATOM 5362 C C . MET B 1 157 ? -6.574 36.156 32.438 1 91.88 157 MET B C 1
ATOM 5364 O O . MET B 1 157 ? -7.086 36.281 33.531 1 91.88 157 MET B O 1
ATOM 5368 N N . SER B 1 158 ? -6.496 37.125 31.562 1 94.69 158 SER B N 1
ATOM 5369 C CA . SER B 1 158 ? -6.934 38.469 31.859 1 94.69 158 SER B CA 1
ATOM 5370 C C . SER B 1 158 ? -8.211 38.812 31.109 1 94.69 158 SER B C 1
ATOM 5372 O O . SER B 1 158 ? -8.18 39.062 29.891 1 94.69 158 SER B O 1
ATOM 5374 N N . PRO B 1 159 ? -9.289 38.938 31.797 1 94.25 159 PRO B N 1
ATOM 5375 C CA . PRO B 1 159 ? -10.531 39.344 31.109 1 94.25 159 PRO B CA 1
ATOM 5376 C C . PRO B 1 159 ? -10.469 40.75 30.531 1 94.25 159 PRO B C 1
ATOM 5378 O O . PRO B 1 159 ? -11.109 41.031 29.531 1 94.25 159 PRO B O 1
ATOM 5381 N N . GLU B 1 160 ? -9.711 41.594 31.172 1 94.38 160 GLU B N 1
ATOM 5382 C CA . GLU B 1 160 ? -9.562 42.969 30.672 1 94.38 160 GLU B CA 1
ATOM 5383 C C . GLU B 1 160 ? -8.891 42.969 29.312 1 94.38 160 GLU B C 1
ATOM 5385 O O . GLU B 1 160 ? -9.352 43.688 28.406 1 94.38 160 GLU B O 1
ATOM 5390 N N . LEU B 1 161 ? -7.84 42.219 29.234 1 95.94 161 LEU B N 1
ATOM 5391 C CA . LEU B 1 161 ? -7.148 42.125 27.953 1 95.94 161 LEU B CA 1
ATOM 5392 C C . LEU B 1 161 ? -8.047 41.5 26.891 1 95.94 161 LEU B C 1
ATOM 5394 O O . LEU B 1 161 ? -8 41.906 25.719 1 95.94 161 LEU B O 1
ATOM 5398 N N . MET B 1 162 ? -8.812 40.562 27.281 1 96.38 162 MET B N 1
ATOM 5399 C CA . MET B 1 162 ? -9.719 39.938 26.328 1 96.38 162 MET B CA 1
ATOM 5400 C C . MET B 1 162 ? -10.789 40.906 25.859 1 96.38 162 MET B C 1
ATOM 5402 O O . MET B 1 162 ? -11.195 40.844 24.688 1 96.38 162 MET B O 1
ATOM 5406 N N . SER B 1 163 ? -11.25 41.719 26.766 1 96.75 163 SER B N 1
ATOM 5407 C CA . SER B 1 163 ? -12.203 42.75 26.375 1 96.75 163 SER B CA 1
ATOM 5408 C C . SER B 1 163 ? -11.594 43.719 25.359 1 96.75 163 SER B C 1
ATOM 5410 O O . SER B 1 163 ? -12.242 44.094 24.391 1 96.75 163 SER B O 1
ATOM 5412 N N . ALA B 1 164 ? -10.367 44.094 25.656 1 96.56 164 ALA B N 1
ATOM 5413 C CA . ALA B 1 164 ? -9.656 44.938 24.703 1 96.56 164 ALA B CA 1
ATOM 5414 C C . ALA B 1 164 ? -9.484 44.25 23.359 1 96.56 164 ALA B C 1
ATOM 5416 O O . ALA B 1 164 ? -9.578 44.875 22.312 1 96.56 164 ALA B O 1
ATOM 5417 N N . ALA B 1 165 ? -9.156 42.938 23.422 1 97.88 165 ALA B N 1
ATOM 5418 C CA . ALA B 1 165 ? -9.016 42.156 22.203 1 97.88 165 ALA B CA 1
ATOM 5419 C C . ALA B 1 165 ? -10.312 42.156 21.391 1 97.88 165 ALA B C 1
ATOM 5421 O O . ALA B 1 165 ? -10.289 42.281 20.172 1 97.88 165 ALA B O 1
ATOM 5422 N N . ARG B 1 166 ? -11.422 42.031 22.016 1 97.19 166 ARG B N 1
ATOM 5423 C CA . ARG B 1 166 ? -12.734 42.031 21.375 1 97.19 166 ARG B CA 1
ATOM 5424 C C . ARG B 1 166 ? -13.031 43.375 20.703 1 97.19 166 ARG B C 1
ATOM 5426 O O . ARG B 1 166 ? -13.633 43.406 19.641 1 97.19 166 ARG B O 1
ATOM 5433 N N . HIS B 1 167 ? -12.641 44.375 21.406 1 97 167 HIS B N 1
ATOM 5434 C CA . HIS B 1 167 ? -12.812 45.719 20.828 1 97 167 HIS B CA 1
ATOM 5435 C C . HIS B 1 167 ? -12.008 45.844 19.531 1 97 167 HIS B C 1
ATOM 5437 O O . HIS B 1 167 ? -12.531 46.312 18.531 1 97 167 HIS B O 1
ATOM 5443 N N . GLU B 1 168 ? -10.758 45.438 19.641 1 97.75 168 GLU B N 1
ATOM 5444 C CA . GLU B 1 168 ? -9.914 45.5 18.453 1 97.75 168 GLU B CA 1
ATOM 5445 C C . GLU B 1 168 ? -10.438 44.562 17.359 1 97.75 168 GLU B C 1
ATOM 5447 O O . GLU B 1 168 ? -10.312 44.875 16.172 1 97.75 168 GLU B O 1
ATOM 5452 N N . TYR B 1 169 ? -10.961 43.469 17.75 1 97.75 169 TYR B N 1
ATOM 5453 C CA . TYR B 1 169 ? -11.547 42.531 16.797 1 97.75 169 TYR B CA 1
ATOM 5454 C C . TYR B 1 169 ? -12.711 43.156 16.047 1 97.75 169 TYR B C 1
ATOM 5456 O O . TYR B 1 169 ? -12.812 43.031 14.82 1 97.75 169 TYR B O 1
ATOM 5464 N N . SER B 1 170 ? -13.578 43.844 16.766 1 97.38 170 SER B N 1
ATOM 5465 C CA . SER B 1 170 ? -14.695 44.531 16.125 1 97.38 170 SER B CA 1
ATOM 5466 C C . SER B 1 170 ? -14.195 45.594 15.141 1 97.38 170 SER B C 1
ATOM 5468 O O . SER B 1 170 ? -14.773 45.75 14.062 1 97.38 170 SER B O 1
ATOM 5470 N N . ALA B 1 171 ? -13.203 46.312 15.578 1 97.44 171 ALA B N 1
ATOM 5471 C CA . ALA B 1 171 ? -12.594 47.281 14.695 1 97.44 171 ALA B CA 1
ATOM 5472 C C . ALA B 1 171 ? -12 46.625 13.461 1 97.44 171 ALA B C 1
ATOM 5474 O O . ALA B 1 171 ? -12.102 47.156 12.352 1 97.44 171 ALA B O 1
ATOM 5475 N N . ALA B 1 172 ? -11.328 45.5 13.656 1 98.06 172 ALA B N 1
ATOM 5476 C CA . ALA B 1 172 ? -10.727 44.719 12.562 1 98.06 172 ALA B CA 1
ATOM 5477 C C . ALA B 1 172 ? -11.789 44.281 11.57 1 98.06 172 ALA B C 1
ATOM 5479 O O . ALA B 1 172 ? -11.602 44.375 10.359 1 98.06 172 ALA B O 1
ATOM 5480 N N . LEU B 1 173 ? -12.93 43.781 12.039 1 97.62 173 LEU B N 1
ATOM 5481 C CA . LEU B 1 173 ? -14.023 43.312 11.188 1 97.62 173 LEU B CA 1
ATOM 5482 C C . LEU B 1 173 ? -14.562 44.469 10.352 1 97.62 173 LEU B C 1
ATOM 5484 O O . LEU B 1 173 ? -14.805 44.312 9.156 1 97.62 173 LEU B O 1
ATOM 5488 N N . SER B 1 174 ? -14.75 45.594 11.008 1 97.5 174 SER B N 1
ATOM 5489 C CA . SER B 1 174 ? -15.266 46.781 10.328 1 97.5 174 SER B CA 1
ATOM 5490 C C . SER B 1 174 ? -14.305 47.25 9.234 1 97.5 174 SER B C 1
ATOM 5492 O O . SER B 1 174 ? -14.727 47.531 8.117 1 97.5 174 SER B O 1
ATOM 5494 N N . ALA B 1 175 ? -13.062 47.375 9.617 1 97.5 175 ALA B N 1
ATOM 5495 C CA . ALA B 1 175 ? -12.055 47.844 8.664 1 97.5 175 ALA B CA 1
ATOM 5496 C C . ALA B 1 175 ? -11.914 46.875 7.496 1 97.5 175 ALA B C 1
ATOM 5498 O O . ALA B 1 175 ? -11.719 47.281 6.352 1 97.5 175 ALA B O 1
ATOM 5499 N N . THR B 1 176 ? -11.945 45.594 7.742 1 97.56 176 THR B N 1
ATOM 5500 C CA . THR B 1 176 ? -11.875 44.562 6.691 1 97.56 176 THR B CA 1
ATOM 5501 C C . THR B 1 176 ? -13.094 44.656 5.773 1 97.56 176 THR B C 1
ATOM 5503 O O . THR B 1 176 ? -12.969 44.531 4.555 1 97.56 176 THR B O 1
ATOM 5506 N N . SER B 1 177 ? -14.242 44.844 6.375 1 96.81 177 SER B N 1
ATOM 5507 C CA . SER B 1 177 ? -15.469 45 5.59 1 96.81 177 SER B CA 1
ATOM 5508 C C . SER B 1 177 ? -15.367 46.188 4.641 1 96.81 177 SER B C 1
ATOM 5510 O O . SER B 1 177 ? -15.805 46.094 3.486 1 96.81 177 SER B O 1
ATOM 5512 N N . VAL B 1 178 ? -14.859 47.25 5.141 1 96.69 178 VAL B N 1
ATOM 5513 C CA . VAL B 1 178 ? -14.68 48.438 4.312 1 96.69 178 VAL B CA 1
ATOM 5514 C C . VAL B 1 178 ? -13.75 48.125 3.146 1 96.69 178 VAL B C 1
ATOM 5516 O O . VAL B 1 178 ? -14.016 48.5 2.006 1 96.69 178 VAL B O 1
ATOM 5519 N N . ALA B 1 179 ? -12.672 47.438 3.443 1 96.19 179 ALA B N 1
ATOM 5520 C CA . ALA B 1 179 ? -11.719 47.094 2.4 1 96.19 179 ALA B CA 1
ATOM 5521 C C . ALA B 1 179 ? -12.359 46.156 1.368 1 96.19 179 ALA B C 1
ATOM 5523 O O . ALA B 1 179 ? -12.086 46.281 0.17 1 96.19 179 ALA B O 1
ATOM 5524 N N . LEU B 1 180 ? -13.242 45.25 1.727 1 96.44 180 LEU B N 1
ATOM 5525 C CA . LEU B 1 180 ? -13.875 44.281 0.859 1 96.44 180 LEU B CA 1
ATOM 5526 C C . LEU B 1 180 ? -14.883 44.938 -0.07 1 96.44 180 LEU B C 1
ATOM 5528 O O . LEU B 1 180 ? -15.211 44.375 -1.126 1 96.44 180 LEU B O 1
ATOM 5532 N N . HIS B 1 181 ? -15.352 46.094 0.362 1 95.06 181 HIS B N 1
ATOM 5533 C CA . HIS B 1 181 ? -16.359 46.781 -0.435 1 95.06 181 HIS B CA 1
ATOM 5534 C C . HIS B 1 181 ? -15.727 47.688 -1.485 1 95.06 181 HIS B C 1
ATOM 5536 O O . HIS B 1 181 ? -16.422 48.25 -2.34 1 95.06 181 HIS B O 1
ATOM 5542 N N . ASP B 1 182 ? -14.484 47.812 -1.349 1 94 182 ASP B N 1
ATOM 5543 C CA . ASP B 1 182 ? -13.727 48.5 -2.381 1 94 182 ASP B CA 1
ATOM 5544 C C . ASP B 1 182 ? -13.094 47.531 -3.361 1 94 182 ASP B C 1
ATOM 5546 O O . ASP B 1 182 ? -12.312 46.656 -2.963 1 94 182 ASP B O 1
ATOM 5550 N N . ARG B 1 183 ? -13.359 47.688 -4.59 1 91.69 183 ARG B N 1
ATOM 5551 C CA . ARG B 1 183 ? -12.961 46.75 -5.613 1 91.69 183 ARG B CA 1
ATOM 5552 C C . ARG B 1 183 ? -11.445 46.594 -5.668 1 91.69 183 ARG B C 1
ATOM 5554 O O . ARG B 1 183 ? -10.93 45.469 -5.836 1 91.69 183 ARG B O 1
ATOM 5561 N N . GLU B 1 184 ? -10.727 47.625 -5.59 1 91.81 184 GLU B N 1
ATOM 5562 C CA . GLU B 1 184 ? -9.266 47.594 -5.656 1 91.81 184 GLU B CA 1
ATOM 5563 C C . GLU B 1 184 ? -8.664 47.062 -4.355 1 91.81 184 GLU B C 1
ATOM 5565 O O . GLU B 1 184 ? -7.75 46.25 -4.375 1 91.81 184 GLU B O 1
ATOM 5570 N N . CYS B 1 185 ? -9.211 47.469 -3.244 1 93.19 185 CYS B N 1
ATOM 5571 C CA . CYS B 1 185 ? -8.688 47.062 -1.94 1 93.19 185 CYS B CA 1
ATOM 5572 C C . CYS B 1 185 ? -8.977 45.594 -1.66 1 93.19 185 CYS B C 1
ATOM 5574 O O . CYS B 1 185 ? -8.18 44.938 -0.997 1 93.19 185 CYS B O 1
ATOM 5576 N N . ALA B 1 186 ? -10.023 45.156 -2.223 1 94.81 186 ALA B N 1
ATOM 5577 C CA . ALA B 1 186 ? -10.414 43.781 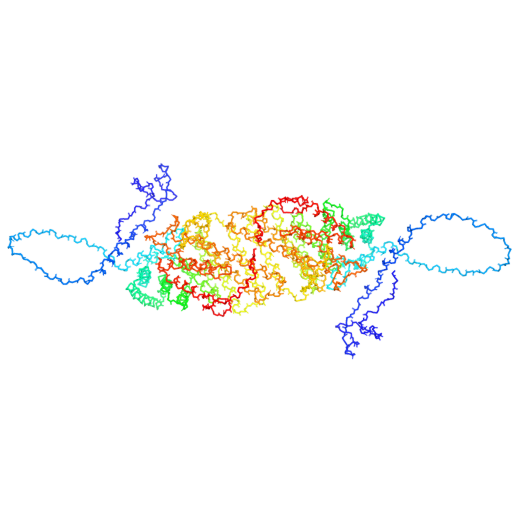-1.995 1 94.81 186 ALA B CA 1
ATOM 5578 C C . ALA B 1 186 ? -9.375 42.812 -2.559 1 94.81 186 ALA B C 1
ATOM 5580 O O . ALA B 1 186 ? -9.195 41.719 -2.037 1 94.81 186 ALA B O 1
ATOM 5581 N N . ARG B 1 187 ? -8.648 43.25 -3.523 1 95.19 187 ARG B N 1
ATOM 5582 C CA . ARG B 1 187 ? -7.695 42.375 -4.199 1 95.19 187 ARG B CA 1
ATOM 5583 C C . ARG B 1 187 ? -6.289 42.562 -3.637 1 95.19 187 ARG B C 1
ATOM 5585 O O . ARG B 1 187 ? -5.344 41.906 -4.09 1 95.19 187 ARG B O 1
ATOM 5592 N N . SER B 1 188 ? -6.152 43.375 -2.648 1 95.56 188 SER B N 1
ATOM 5593 C CA . SER B 1 188 ? -4.836 43.656 -2.096 1 95.56 188 SER B CA 1
ATOM 5594 C C . SER B 1 188 ? -4.352 42.531 -1.18 1 95.56 188 SER B C 1
ATOM 5596 O O . SER B 1 188 ? -5.16 41.812 -0.61 1 95.56 188 SER B O 1
ATOM 5598 N N . ASP B 1 189 ? -3.074 42.438 -1.008 1 96.38 189 ASP B N 1
ATOM 5599 C CA . ASP B 1 189 ? -2.477 41.5 -0.068 1 96.38 189 ASP B CA 1
ATOM 5600 C C . ASP B 1 189 ? -2.916 41.781 1.363 1 96.38 189 ASP B C 1
ATOM 5602 O O . ASP B 1 189 ? -3.121 40.875 2.16 1 96.38 189 ASP B O 1
ATOM 5606 N N . SER B 1 190 ? -3.078 43.062 1.611 1 96.56 190 SER B N 1
ATOM 5607 C CA . SER B 1 190 ? -3.443 43.469 2.963 1 96.56 190 SER B CA 1
ATOM 5608 C C . SER B 1 190 ? -4.828 42.969 3.342 1 96.56 190 SER B C 1
ATOM 5610 O O . SER B 1 190 ? -5.051 42.531 4.48 1 96.56 190 SER B O 1
ATOM 5612 N N . THR B 1 191 ? -5.723 42.969 2.396 1 97.38 191 THR B N 1
ATOM 5613 C CA . THR B 1 191 ? -7.066 42.5 2.682 1 97.38 191 THR B CA 1
ATOM 5614 C C . THR B 1 191 ? -7.059 40.969 2.934 1 97.38 191 THR B C 1
ATOM 5616 O O . THR B 1 191 ? -7.699 40.5 3.871 1 97.38 191 THR B O 1
ATOM 5619 N N . LEU B 1 192 ? -6.371 40.25 2.107 1 97.62 192 LEU B N 1
ATOM 5620 C CA . LEU B 1 192 ? -6.258 38.812 2.307 1 97.62 192 LEU B CA 1
ATOM 5621 C C . LEU B 1 192 ? -5.562 38.5 3.625 1 97.62 192 LEU B C 1
ATOM 5623 O O . LEU B 1 192 ? -5.957 37.562 4.336 1 97.62 192 LEU B O 1
ATOM 5627 N N . ALA B 1 193 ? -4.523 39.25 3.916 1 97.62 193 ALA B N 1
ATOM 5628 C CA . ALA B 1 193 ? -3.818 39.094 5.184 1 97.62 193 ALA B CA 1
ATOM 5629 C C . ALA B 1 193 ? -4.754 39.312 6.367 1 97.62 193 ALA B C 1
ATOM 5631 O O . ALA B 1 193 ? -4.691 38.594 7.363 1 97.62 193 ALA B O 1
ATOM 5632 N N . ALA B 1 194 ? -5.562 40.312 6.25 1 98 194 ALA B N 1
ATOM 5633 C CA . ALA B 1 194 ? -6.523 40.594 7.312 1 98 194 ALA B CA 1
ATOM 5634 C C . ALA B 1 194 ? -7.457 39.406 7.535 1 98 194 ALA B C 1
ATOM 5636 O O . ALA B 1 194 ? -7.715 39 8.672 1 98 194 ALA B O 1
ATOM 5637 N N . VAL B 1 195 ? -7.949 38.844 6.48 1 97.69 195 VAL B N 1
ATOM 5638 C CA . VAL B 1 195 ? -8.844 37.688 6.566 1 97.69 195 VAL B CA 1
ATOM 5639 C C . VAL B 1 195 ? -8.117 36.5 7.219 1 97.69 195 VAL B C 1
ATOM 5641 O O . VAL B 1 195 ? -8.695 35.812 8.055 1 97.69 195 VAL B O 1
ATOM 5644 N N . GLU B 1 196 ? -6.895 36.312 6.871 1 96.88 196 GLU B N 1
ATOM 5645 C CA . GLU B 1 196 ? -6.09 35.25 7.473 1 96.88 196 GLU B CA 1
ATOM 5646 C C . GLU B 1 196 ? -5.91 35.469 8.969 1 96.88 196 GLU B C 1
ATOM 5648 O O . GLU B 1 196 ? -5.992 34.531 9.758 1 96.88 196 GLU B O 1
ATOM 5653 N N . LEU B 1 197 ? -5.621 36.688 9.328 1 97.56 197 LEU B N 1
ATOM 5654 C CA . LEU B 1 197 ? -5.426 37 10.734 1 97.56 197 LEU B CA 1
ATOM 5655 C C . LEU B 1 197 ? -6.723 36.844 11.516 1 97.56 197 LEU B C 1
ATOM 5657 O O . LEU B 1 197 ? -6.699 36.406 12.672 1 97.56 197 LEU B O 1
ATOM 5661 N N . LEU B 1 198 ? -7.824 37.219 10.906 1 97.31 198 LEU B N 1
ATOM 5662 C CA . LEU B 1 198 ? -9.117 37 11.547 1 97.31 198 LEU B CA 1
ATOM 5663 C C . LEU B 1 198 ? -9.391 35.531 11.766 1 97.31 198 LEU B C 1
ATOM 5665 O O . LEU B 1 198 ? -9.961 35.125 12.781 1 97.31 198 LEU B O 1
ATOM 5669 N N . SER B 1 199 ? -9.008 34.719 10.789 1 96 199 SER B N 1
ATOM 5670 C CA . SER B 1 199 ? -9.148 33.281 10.945 1 96 199 SER B CA 1
ATOM 5671 C C . SER B 1 199 ? -8.336 32.75 12.125 1 96 199 SER B C 1
ATOM 5673 O O . SER B 1 199 ? -8.797 31.906 12.875 1 96 199 SER B O 1
ATOM 5675 N N . LEU B 1 200 ? -7.141 33.281 12.266 1 95.75 200 LEU B N 1
ATOM 5676 C CA . LEU B 1 200 ? -6.285 32.875 13.383 1 95.75 200 LEU B CA 1
ATOM 5677 C C . LEU B 1 200 ? -6.875 33.375 14.711 1 95.75 200 LEU B C 1
ATOM 5679 O O . LEU B 1 200 ? -6.738 32.688 15.727 1 95.75 200 LEU B O 1
ATOM 5683 N N . TYR B 1 201 ? -7.43 34.531 14.688 1 96.94 201 TYR B N 1
ATOM 5684 C CA . TYR B 1 201 ? -8.094 35.031 15.883 1 96.94 201 TYR B CA 1
ATOM 5685 C C . TYR B 1 201 ? -9.148 34.062 16.375 1 96.94 201 TYR B C 1
ATOM 5687 O O . TYR B 1 201 ? -9.289 33.844 17.594 1 96.94 201 TYR B O 1
ATOM 5695 N N . GLU B 1 202 ? -9.898 33.469 15.469 1 95.44 202 GLU B N 1
ATOM 5696 C CA . GLU B 1 202 ? -10.93 32.5 15.844 1 95.44 202 GLU B CA 1
ATOM 5697 C C . GLU B 1 202 ? -10.32 31.266 16.516 1 95.44 202 GLU B C 1
ATOM 5699 O O . GLU B 1 202 ? -10.945 30.672 17.406 1 95.44 202 GLU B O 1
ATOM 5704 N N . ILE B 1 203 ? -9.18 30.875 16.109 1 94.81 203 ILE B N 1
ATOM 5705 C CA . ILE B 1 203 ? -8.477 29.75 16.719 1 94.81 203 ILE B CA 1
ATOM 5706 C C . ILE B 1 203 ? -8.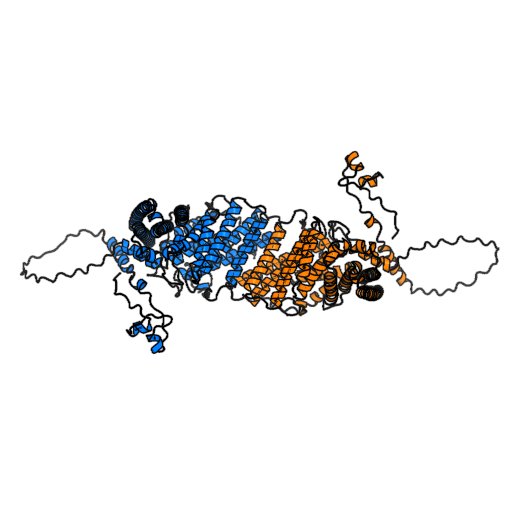039 30.109 18.125 1 94.81 203 ILE B C 1
ATOM 5708 O O . ILE B 1 203 ? -8.203 29.312 19.062 1 94.81 203 ILE B O 1
ATOM 5712 N N . VAL B 1 204 ? -7.492 31.266 18.25 1 95.81 204 VAL B N 1
ATOM 5713 C CA . VAL B 1 204 ? -6.938 31.734 19.516 1 95.81 204 VAL B CA 1
ATOM 5714 C C . VAL B 1 204 ? -8.062 31.953 20.531 1 95.81 204 VAL B C 1
ATOM 5716 O O . VAL B 1 204 ? -7.879 31.734 21.734 1 95.81 204 VAL B O 1
ATOM 5719 N N . THR B 1 205 ? -9.234 32.281 20.031 1 95.31 205 THR B N 1
ATOM 5720 C CA . THR B 1 205 ? -10.32 32.625 20.938 1 95.31 205 THR B CA 1
ATOM 5721 C C . THR B 1 205 ? -11.406 31.547 20.906 1 95.31 205 THR B C 1
ATOM 5723 O O . THR B 1 205 ? -12.539 31.797 21.328 1 95.31 205 THR B O 1
ATOM 5726 N N . CYS B 1 206 ? -11.172 30.438 20.422 1 93.06 206 CYS B N 1
ATOM 5727 C CA . CYS B 1 206 ? -12.133 29.344 20.297 1 93.06 206 CYS B CA 1
ATOM 5728 C C . CYS B 1 206 ? -12.758 29.016 21.641 1 93.06 206 CYS B C 1
ATOM 5730 O O . CYS B 1 206 ? -12.039 28.797 22.625 1 93.06 206 CYS B O 1
ATOM 5732 N N . GLU B 1 207 ? -14.117 29.172 21.672 1 84.31 207 GLU B N 1
ATOM 5733 C CA . GLU B 1 207 ? -14.836 28.891 22.906 1 84.31 207 GLU B CA 1
ATOM 5734 C C . GLU B 1 207 ? -15.773 27.703 22.75 1 84.31 207 GLU B C 1
ATOM 5736 O O . GLU B 1 207 ? -16.938 27.875 22.391 1 84.31 207 GLU B O 1
ATOM 5741 N N . GLY B 1 208 ? -15.383 26.469 22.703 1 77.62 208 GLY B N 1
ATOM 5742 C CA . GLY B 1 208 ? -16.25 25.297 22.719 1 77.62 208 GLY B CA 1
ATOM 5743 C C . GLY B 1 208 ? -16.562 24.766 21.328 1 77.62 208 GLY B C 1
ATOM 5744 O O . GLY B 1 208 ? -16.016 25.266 20.328 1 77.62 208 GLY B O 1
ATOM 5745 N N . PRO B 1 209 ? -17.5 23.688 21.266 1 72.38 209 PRO B N 1
ATOM 5746 C CA . PRO B 1 209 ? -17.938 23.172 19.969 1 72.38 209 PRO B CA 1
ATOM 5747 C C . PRO B 1 209 ? -18.969 24.062 19.297 1 72.38 209 PRO B C 1
ATOM 5749 O O . PRO B 1 209 ? -19.75 24.734 19.969 1 72.38 209 PRO B O 1
ATOM 5752 N N . PRO B 1 210 ? -18.953 24.266 17.922 1 74.94 210 PRO B N 1
ATOM 5753 C CA . PRO B 1 210 ? -18.109 23.484 17.016 1 74.94 210 PRO B CA 1
ATOM 5754 C C . PRO B 1 210 ? -16.672 24 16.969 1 74.94 210 PRO B C 1
ATOM 5756 O O . PRO B 1 210 ? -16.438 25.203 17.062 1 74.94 210 PRO B O 1
ATOM 5759 N N . LEU B 1 211 ? -15.703 23.219 16.875 1 74.88 211 LEU B N 1
ATOM 5760 C CA . LEU B 1 211 ? -14.281 23.516 16.953 1 74.88 211 LEU B CA 1
ATOM 5761 C C . LEU B 1 211 ? -13.852 24.438 15.805 1 74.88 211 LEU B C 1
ATOM 5763 O O . LEU B 1 211 ? -13.109 25.391 16.016 1 74.88 211 LEU B O 1
ATOM 5767 N N . ILE B 1 212 ? -14.406 24.234 14.625 1 79.44 212 ILE B N 1
ATOM 5768 C CA . ILE B 1 212 ? -13.766 24.906 13.508 1 79.44 212 ILE B CA 1
ATOM 5769 C C . ILE B 1 212 ? -14.789 25.75 12.758 1 79.44 212 ILE B C 1
ATOM 5771 O O . ILE B 1 212 ? -14.477 26.344 11.711 1 79.44 212 ILE B O 1
ATOM 5775 N N . GLY B 1 213 ? -15.992 26 13.297 1 83.75 213 GLY B N 1
ATOM 5776 C CA . GLY B 1 213 ? -17.047 26.672 12.555 1 83.75 213 GLY B CA 1
ATOM 5777 C C . GLY B 1 213 ? -16.688 28.094 12.172 1 83.75 213 GLY B C 1
ATOM 5778 O O . GLY B 1 213 ? -16.719 28.453 10.992 1 83.75 213 GLY B O 1
ATOM 5779 N N . ARG B 1 214 ? -16.328 28.938 13.094 1 89.81 214 ARG B N 1
ATOM 5780 C CA . ARG B 1 214 ? -16.016 30.328 12.844 1 89.81 214 ARG B CA 1
ATOM 5781 C C . ARG B 1 214 ? -14.742 30.469 12 1 89.81 214 ARG B C 1
ATOM 5783 O O . ARG B 1 214 ? -14.664 31.328 11.117 1 89.81 214 ARG B O 1
ATOM 5790 N N . TRP B 1 215 ? -13.797 29.641 12.32 1 92.94 215 TRP B N 1
ATOM 5791 C CA . TRP B 1 215 ? -12.578 29.594 11.523 1 92.94 215 TRP B CA 1
ATOM 5792 C C . TRP B 1 215 ? -12.891 29.281 10.062 1 92.94 215 TRP B C 1
ATOM 5794 O O . TRP B 1 215 ? -12.383 29.969 9.164 1 92.94 215 TRP B O 1
ATOM 5804 N N . LEU B 1 216 ? -13.797 28.359 9.812 1 92.25 216 LEU B N 1
ATOM 5805 C CA . LEU B 1 216 ? -14.164 27.938 8.469 1 92.25 216 LEU B CA 1
ATOM 5806 C C . LEU B 1 216 ? -14.812 29.078 7.691 1 92.25 216 LEU B C 1
ATOM 5808 O O . LEU B 1 216 ? -14.633 29.188 6.477 1 92.25 216 LEU B O 1
ATOM 5812 N N . ASN B 1 217 ? -15.539 29.891 8.375 1 92.75 217 ASN B N 1
ATOM 5813 C CA . ASN B 1 217 ? -16.156 31.031 7.715 1 92.75 217 ASN B CA 1
ATOM 5814 C C . ASN B 1 217 ? -15.117 31.969 7.117 1 92.75 217 ASN B C 1
ATOM 5816 O O . ASN B 1 217 ? -15.273 32.469 5.996 1 92.75 217 ASN B O 1
ATOM 5820 N N . HIS B 1 218 ? -14.133 32.219 7.875 1 95.06 218 HIS B N 1
ATOM 5821 C CA . HIS B 1 218 ? -13.062 33.094 7.379 1 95.06 218 HIS B CA 1
ATOM 5822 C C . HIS B 1 218 ? -12.289 32.406 6.254 1 95.06 218 HIS B C 1
ATOM 5824 O O . HIS B 1 218 ? -11.883 33.062 5.293 1 95.06 218 HIS B O 1
ATOM 5830 N N . ILE B 1 219 ? -12.102 31.109 6.34 1 94.75 219 ILE B N 1
ATOM 5831 C CA . ILE B 1 219 ? -11.406 30.375 5.289 1 94.75 219 ILE B CA 1
ATOM 5832 C C . ILE B 1 219 ? -12.203 30.453 3.99 1 94.75 219 ILE B C 1
ATOM 5834 O O . ILE B 1 219 ? -11.633 30.641 2.914 1 94.75 219 ILE B O 1
ATOM 5838 N N . GLU B 1 220 ? -13.461 30.375 4.078 1 94.31 220 GLU B N 1
ATOM 5839 C CA . GLU B 1 220 ? -14.305 30.5 2.893 1 94.31 220 GLU B CA 1
ATOM 5840 C C . GLU B 1 220 ? -14.18 31.875 2.256 1 94.31 220 GLU B C 1
ATOM 5842 O O . GLU B 1 220 ? -14.195 32 1.03 1 94.31 220 GLU B O 1
ATOM 5847 N N . GLY B 1 221 ? -14.18 32.844 3.121 1 95.12 221 GLY B N 1
ATOM 5848 C CA . GLY B 1 221 ? -13.891 34.188 2.605 1 95.12 221 GLY B CA 1
ATOM 5849 C C . GLY B 1 221 ? -12.555 34.25 1.891 1 95.12 221 GLY B C 1
ATOM 5850 O O . GLY B 1 221 ? -12.445 34.906 0.839 1 95.12 221 GLY B O 1
ATOM 5851 N N . GLY B 1 222 ? -11.555 33.625 2.455 1 95.88 222 GLY B N 1
ATOM 5852 C CA . GLY B 1 222 ? -10.25 33.531 1.814 1 95.88 222 GLY B CA 1
ATOM 5853 C C . GLY B 1 222 ? -10.289 32.875 0.457 1 95.88 222 GLY B C 1
ATOM 5854 O O . GLY B 1 222 ? -9.602 33.312 -0.476 1 95.88 222 GLY B O 1
ATOM 5855 N N . VAL B 1 223 ? -11.023 31.844 0.351 1 96.44 223 VAL B N 1
ATOM 5856 C CA . VAL B 1 223 ? -11.172 31.109 -0.905 1 96.44 223 VAL B CA 1
ATOM 5857 C C . VAL B 1 223 ? -11.672 32.062 -1.995 1 96.44 223 VAL B C 1
ATOM 5859 O O . VAL B 1 223 ? -11.125 32.094 -3.098 1 96.44 223 VAL B O 1
ATOM 5862 N N . LYS B 1 224 ? -12.695 32.844 -1.686 1 96 224 LYS B N 1
ATOM 5863 C CA . LYS B 1 224 ? -13.266 33.75 -2.654 1 96 224 LYS B CA 1
ATOM 5864 C C . LYS B 1 224 ? -12.25 34.844 -3.049 1 96 224 LYS B C 1
ATOM 5866 O O . LYS B 1 224 ? -12.156 35.188 -4.223 1 96 224 LYS B O 1
ATOM 5871 N N . LEU B 1 225 ? -11.562 35.312 -2.102 1 97.38 225 LEU B N 1
ATOM 5872 C CA . LEU B 1 225 ? -10.578 36.344 -2.369 1 97.38 225 LEU B CA 1
ATOM 5873 C C . LEU B 1 225 ? -9.469 35.812 -3.27 1 97.38 225 LEU B C 1
ATOM 5875 O O . LEU B 1 225 ? -9.047 36.5 -4.207 1 97.38 225 LEU B O 1
ATOM 5879 N N . ILE B 1 226 ? -8.969 34.625 -2.973 1 97.62 226 ILE B N 1
ATOM 5880 C CA . ILE B 1 226 ? -7.906 34.031 -3.781 1 97.62 226 ILE B CA 1
ATOM 5881 C C . ILE B 1 226 ? -8.391 33.875 -5.219 1 97.62 226 ILE B C 1
ATOM 5883 O O . ILE B 1 226 ? -7.645 34.125 -6.168 1 97.62 226 ILE B O 1
ATOM 5887 N N . GLU B 1 227 ? -9.57 33.438 -5.348 1 96.44 227 GLU B N 1
ATOM 5888 C CA . GLU B 1 227 ? -10.141 33.25 -6.676 1 96.44 227 GLU B CA 1
ATOM 5889 C C . GLU B 1 227 ? -10.195 34.531 -7.457 1 96.44 227 GLU B C 1
ATOM 5891 O O . GLU B 1 227 ? -9.828 34.594 -8.633 1 96.44 227 GLU B O 1
ATOM 5896 N N . ILE B 1 228 ? -10.664 35.594 -6.812 1 95.62 228 ILE B N 1
ATOM 5897 C CA . ILE B 1 228 ? -10.836 36.875 -7.488 1 95.62 228 ILE B CA 1
ATOM 5898 C C . ILE B 1 228 ? -9.461 37.469 -7.785 1 95.62 228 ILE B C 1
ATOM 5900 O O . ILE B 1 228 ? -9.281 38.156 -8.797 1 95.62 228 ILE B O 1
ATOM 5904 N N . ARG B 1 229 ? -8.508 37.281 -6.945 1 96.5 229 ARG B N 1
ATOM 5905 C CA . ARG B 1 229 ? -7.156 37.812 -7.109 1 96.5 229 ARG B CA 1
ATOM 5906 C C . ARG B 1 229 ? -6.438 37.125 -8.273 1 96.5 229 ARG B C 1
ATOM 5908 O O . ARG B 1 229 ? -5.605 37.75 -8.938 1 96.5 229 ARG B O 1
ATOM 5915 N N . GLY B 1 230 ? -6.699 35.906 -8.508 1 95.81 230 GLY B N 1
ATOM 5916 C CA . GLY B 1 230 ? -6.184 35.188 -9.672 1 95.81 230 GLY B CA 1
ATOM 5917 C C . GLY B 1 230 ? -4.68 35 -9.641 1 95.81 230 GLY B C 1
ATOM 5918 O O . GLY B 1 230 ? -4.062 35.062 -8.57 1 95.81 230 GLY B O 1
ATOM 5919 N N . SER B 1 231 ? -4.082 34.844 -10.742 1 95.5 231 SER B N 1
ATOM 5920 C CA . SER B 1 231 ? -2.672 34.469 -10.867 1 95.5 231 SER B CA 1
ATOM 5921 C C . SER B 1 231 ? -1.769 35.656 -10.523 1 95.5 231 SER B C 1
ATOM 5923 O O . SER B 1 231 ? -0.603 35.469 -10.172 1 95.5 231 SER B O 1
ATOM 5925 N N . GLU B 1 232 ? -2.244 36.844 -10.578 1 95.06 232 GLU B N 1
ATOM 5926 C CA . GLU B 1 232 ? -1.457 38.062 -10.312 1 95.06 232 GLU B CA 1
ATOM 5927 C C . GLU B 1 232 ? -0.901 38.031 -8.891 1 95.06 232 GLU B C 1
ATOM 5929 O O . GLU B 1 232 ? 0.174 38.594 -8.633 1 95.06 232 GLU B O 1
ATOM 5934 N N . GLN B 1 233 ? -1.574 37.375 -8.008 1 96.12 233 GLN B N 1
ATOM 5935 C CA . GLN B 1 233 ? -1.181 37.375 -6.602 1 96.12 233 GLN B CA 1
ATOM 5936 C C . GLN B 1 233 ? 0.127 36.625 -6.395 1 96.12 233 GLN B C 1
ATOM 5938 O O . GLN B 1 233 ? 0.817 36.844 -5.391 1 96.12 233 GLN B O 1
ATOM 5943 N N . LEU B 1 234 ? 0.466 35.781 -7.359 1 94.81 234 LEU B N 1
ATOM 5944 C CA . LEU B 1 234 ? 1.632 34.906 -7.238 1 94.81 234 LEU B CA 1
ATOM 5945 C C . LEU B 1 234 ? 2.902 35.656 -7.656 1 94.81 234 LEU B C 1
ATOM 5947 O O . LEU B 1 234 ? 4.012 35.156 -7.414 1 94.81 234 LEU B O 1
ATOM 5951 N N . HIS B 1 235 ? 2.762 36.875 -8.18 1 91.5 235 HIS B N 1
ATOM 5952 C CA . HIS B 1 235 ? 3.893 37.562 -8.758 1 91.5 235 HIS B CA 1
ATOM 5953 C C . HIS B 1 235 ? 4.598 38.438 -7.707 1 91.5 235 HIS B C 1
ATOM 5955 O O . HIS B 1 235 ? 5.695 38.938 -7.949 1 91.5 235 HIS B O 1
ATOM 5961 N N . HIS B 1 236 ? 3.943 38.625 -6.539 1 88.62 236 HIS B N 1
ATOM 5962 C CA . HIS B 1 236 ? 4.574 39.375 -5.449 1 88.62 236 HIS B CA 1
ATOM 5963 C C . HIS B 1 236 ? 4.816 38.469 -4.242 1 88.62 236 HIS B C 1
ATOM 5965 O O . HIS B 1 236 ? 4.043 37.531 -3.992 1 88.62 236 HIS B O 1
ATOM 5971 N N . GLN B 1 237 ? 5.777 38.781 -3.58 1 86.62 237 GLN B N 1
ATOM 5972 C CA . GLN B 1 237 ? 6.262 37.938 -2.498 1 86.62 237 GLN B CA 1
ATOM 5973 C C . GLN B 1 237 ? 5.184 37.75 -1.436 1 86.62 237 GLN B C 1
ATOM 5975 O O . GLN B 1 237 ? 4.934 36.625 -1.005 1 86.62 237 GLN B O 1
ATOM 5980 N N . ALA B 1 238 ? 4.578 38.812 -1.041 1 90.12 238 ALA B N 1
ATOM 5981 C CA . ALA B 1 238 ? 3.555 38.719 -0.005 1 90.12 238 ALA B CA 1
ATOM 5982 C C . ALA B 1 238 ? 2.379 37.875 -0.478 1 90.12 238 ALA B C 1
ATOM 5984 O O . ALA B 1 238 ? 1.846 37.062 0.283 1 90.12 238 ALA B O 1
ATOM 5985 N N . GLY B 1 239 ? 1.973 38.094 -1.695 1 93.5 239 GLY B N 1
ATOM 5986 C CA . GLY B 1 239 ? 0.878 37.312 -2.258 1 93.5 239 GLY B CA 1
ATOM 5987 C C . GLY B 1 239 ? 1.182 35.844 -2.348 1 93.5 239 GLY B C 1
ATOM 5988 O O . GLY B 1 239 ? 0.321 35 -2.057 1 93.5 239 GLY B O 1
ATOM 5989 N N . LEU B 1 240 ? 2.363 35.562 -2.764 1 91.56 240 LEU B N 1
ATOM 5990 C CA . LEU B 1 240 ? 2.783 34.156 -2.889 1 91.56 240 LEU B CA 1
ATOM 5991 C C . LEU B 1 240 ? 2.805 33.469 -1.526 1 91.56 240 LEU B C 1
ATOM 5993 O O . LEU B 1 240 ? 2.363 32.344 -1.396 1 91.56 240 LEU B O 1
ATOM 5997 N N . GLU B 1 241 ? 3.285 34.094 -0.549 1 88.25 241 GLU B N 1
ATOM 5998 C CA . GLU B 1 241 ? 3.361 33.562 0.799 1 88.25 241 GLU B CA 1
ATOM 5999 C C . GLU B 1 241 ? 1.97 33.344 1.391 1 88.25 241 GLU B C 1
ATOM 6001 O O . GLU B 1 241 ? 1.699 32.312 2.006 1 88.25 241 GLU B O 1
ATOM 6006 N N . LEU B 1 242 ? 1.188 34.375 1.175 1 93.75 242 LEU B N 1
ATOM 6007 C CA . LEU B 1 242 ? -0.187 34.25 1.651 1 93.75 242 LEU B CA 1
ATOM 6008 C C . LEU B 1 242 ? -0.903 33.094 1 1 93.75 242 LEU B C 1
ATOM 6010 O O . LEU B 1 242 ? -1.547 32.281 1.685 1 93.75 242 LEU B O 1
ATOM 6014 N N . PHE B 1 243 ? -0.766 33 -0.269 1 94.44 243 PHE B N 1
ATOM 6015 C CA . PHE B 1 243 ? -1.398 31.922 -1.012 1 94.44 243 PHE B CA 1
ATOM 6016 C C . PHE B 1 243 ? -0.937 30.562 -0.489 1 94.44 243 PHE B C 1
ATOM 6018 O O . PHE B 1 243 ? -1.752 29.672 -0.276 1 94.44 243 PHE B O 1
ATOM 6025 N N . THR B 1 244 ? 0.306 30.422 -0.275 1 89.06 244 THR B N 1
ATOM 6026 C CA . THR B 1 244 ? 0.904 29.172 0.17 1 89.06 244 THR B CA 1
ATOM 6027 C C . THR B 1 244 ? 0.374 28.781 1.546 1 89.06 244 THR B C 1
ATOM 6029 O O . THR B 1 244 ? 0.103 27.594 1.8 1 89.06 244 THR B O 1
ATOM 6032 N N . GLN B 1 245 ? 0.207 29.688 2.359 1 87.81 245 GLN B N 1
ATOM 6033 C CA . GLN B 1 245 ? -0.27 29.422 3.713 1 87.81 245 GLN B CA 1
ATOM 6034 C C . GLN B 1 245 ? -1.76 29.094 3.719 1 87.81 245 GLN B C 1
ATOM 6036 O O . GLN B 1 245 ? -2.188 28.156 4.387 1 87.81 245 GLN B O 1
ATOM 6041 N N . ILE B 1 246 ? -2.477 29.797 2.996 1 93.56 246 ILE B N 1
ATOM 6042 C CA . ILE B 1 246 ? -3.928 29.703 3.092 1 93.56 246 ILE B CA 1
ATOM 6043 C C . ILE B 1 246 ? -4.414 28.453 2.342 1 93.56 246 ILE B C 1
ATOM 6045 O O . ILE B 1 246 ? -5.379 27.812 2.754 1 93.56 246 ILE B O 1
ATOM 6049 N N . ARG B 1 247 ? -3.744 28.109 1.266 1 93.62 247 ARG B N 1
ATOM 6050 C CA . ARG B 1 247 ? -4.23 26.984 0.479 1 93.62 247 ARG B CA 1
ATOM 6051 C C . ARG B 1 247 ? -4.207 25.703 1.295 1 93.62 247 ARG B C 1
ATOM 6053 O O . ARG B 1 247 ? -5.059 24.828 1.11 1 93.62 247 ARG B O 1
ATOM 6060 N N . ILE B 1 248 ? -3.256 25.531 2.203 1 90.25 248 ILE B N 1
ATOM 6061 C CA . ILE B 1 248 ? -3.217 24.359 3.07 1 90.25 248 ILE B CA 1
ATOM 6062 C C . ILE B 1 248 ? -4.414 24.375 4.02 1 90.25 248 ILE B C 1
ATOM 6064 O O . ILE B 1 248 ? -5.031 23.344 4.273 1 90.25 248 ILE B O 1
ATOM 6068 N N . GLN B 1 249 ? -4.688 25.531 4.496 1 91.69 249 GLN B N 1
ATOM 6069 C CA . GLN B 1 249 ? -5.84 25.672 5.379 1 91.69 249 GLN B CA 1
ATOM 6070 C C . GLN B 1 249 ? -7.141 25.375 4.641 1 91.69 249 GLN B C 1
ATOM 6072 O O . GLN B 1 249 ? -8.055 24.766 5.207 1 91.69 249 GLN B O 1
ATOM 6077 N N . ILE B 1 250 ? -7.195 25.797 3.432 1 94.69 250 ILE B N 1
ATOM 6078 C CA . ILE B 1 250 ? -8.359 25.5 2.607 1 94.69 250 ILE B CA 1
ATOM 6079 C C . ILE B 1 250 ? -8.508 23.984 2.457 1 94.69 250 ILE B C 1
ATOM 6081 O O . ILE B 1 250 ? -9.609 23.453 2.611 1 94.69 250 ILE B O 1
ATOM 6085 N N . ALA B 1 251 ? -7.43 23.344 2.154 1 93.75 251 ALA B N 1
ATOM 6086 C CA . ALA B 1 251 ? -7.465 21.891 1.995 1 93.75 251 ALA B CA 1
ATOM 6087 C C . ALA B 1 251 ? -7.941 21.219 3.275 1 93.75 251 ALA B C 1
ATOM 6089 O O . ALA B 1 251 ? -8.734 20.266 3.225 1 93.75 251 ALA B O 1
ATOM 6090 N N . LEU B 1 252 ? -7.465 21.656 4.379 1 90 252 LEU B N 1
ATOM 6091 C CA . LEU B 1 252 ? -7.879 21.109 5.664 1 90 252 LEU B CA 1
ATOM 6092 C C . LEU B 1 252 ? -9.359 21.375 5.914 1 90 252 LEU B C 1
ATOM 6094 O O . LEU B 1 252 ? -10.078 20.5 6.402 1 90 252 LEU B O 1
ATOM 6098 N N . GLY B 1 253 ? -9.766 22.578 5.629 1 89.94 253 GLY B N 1
ATOM 6099 C CA . GLY B 1 253 ? -11.188 22.891 5.73 1 89.94 253 GLY B CA 1
ATOM 6100 C C . GLY B 1 253 ? -12.055 21.984 4.867 1 89.94 253 GLY B C 1
ATOM 6101 O O . GLY B 1 253 ? -13.117 21.547 5.301 1 89.94 253 GLY B O 1
ATOM 6102 N N . ASN B 1 254 ? -11.602 21.75 3.656 1 92.56 254 ASN B N 1
ATOM 6103 C CA . ASN B 1 254 ? -12.336 20.891 2.746 1 92.56 254 ASN B CA 1
ATOM 6104 C C . ASN B 1 254 ? -12.438 19.469 3.287 1 92.56 254 ASN B C 1
ATOM 6106 O O . ASN B 1 254 ? -13.453 18.797 3.096 1 92.56 254 ASN B O 1
ATOM 6110 N N . LEU B 1 255 ? -11.367 19 3.838 1 90.94 255 LEU B N 1
ATOM 6111 C CA . LEU B 1 255 ? -11.391 17.672 4.457 1 90.94 255 LEU B CA 1
ATOM 6112 C C . LEU B 1 255 ? -12.461 17.609 5.547 1 90.94 255 LEU B C 1
ATOM 6114 O O . LEU B 1 255 ? -13.227 16.641 5.609 1 90.94 255 LEU B O 1
ATOM 6118 N N . TYR B 1 256 ? -12.508 18.641 6.328 1 88 256 TYR B N 1
ATOM 6119 C CA . TYR B 1 256 ? -13.477 18.703 7.414 1 88 256 TYR B CA 1
ATOM 6120 C C . TYR B 1 256 ? -14.898 18.766 6.871 1 88 256 TYR B C 1
ATOM 6122 O O . TYR B 1 256 ? -15.805 18.125 7.414 1 88 256 TYR B O 1
ATOM 6130 N N . LYS B 1 257 ? -15.047 19.484 5.852 1 90.94 257 LYS B N 1
ATOM 6131 C CA . LYS B 1 257 ? -16.375 19.672 5.258 1 90.94 257 LYS B CA 1
ATOM 6132 C C . LYS B 1 257 ? -16.734 18.5 4.352 1 90.94 257 LYS B C 1
ATOM 6134 O O . LYS B 1 257 ? -17.891 18.359 3.934 1 90.94 257 LYS B O 1
ATOM 6139 N N . LYS B 1 258 ? -15.766 17.688 4.051 1 93.88 258 LYS B N 1
ATOM 6140 C CA . LYS B 1 258 ? -15.953 16.578 3.125 1 93.88 258 LYS B CA 1
ATOM 6141 C C . LYS B 1 258 ? -16.344 17.078 1.738 1 93.88 258 LYS B C 1
ATOM 6143 O O . LYS B 1 258 ? -17.312 16.594 1.149 1 93.88 258 LYS B O 1
ATOM 6148 N N . GLN B 1 259 ? -15.578 18.078 1.315 1 92.88 259 GLN B N 1
ATOM 6149 C CA . GLN B 1 259 ? -15.812 18.672 0.004 1 92.88 259 GLN B CA 1
ATOM 6150 C C . GLN B 1 259 ? -14.562 18.609 -0.863 1 92.88 259 GLN B C 1
ATOM 6152 O O . GLN B 1 259 ? -13.438 18.625 -0.348 1 92.88 259 GLN B O 1
ATOM 6157 N N . ARG B 1 260 ? -14.789 18.609 -2.139 1 94 260 ARG B N 1
ATOM 6158 C CA . ARG B 1 260 ? -13.68 18.547 -3.084 1 94 260 ARG B CA 1
ATOM 6159 C C . ARG B 1 260 ? -12.969 19.891 -3.199 1 94 260 ARG B C 1
ATOM 6161 O O . ARG B 1 260 ? -13.578 20.938 -3.004 1 94 260 ARG B O 1
ATOM 6168 N N . THR B 1 261 ? -11.711 19.828 -3.473 1 94.88 261 THR B N 1
ATOM 6169 C CA . THR B 1 261 ? -10.938 21.031 -3.752 1 94.88 261 THR B CA 1
ATOM 6170 C C . THR B 1 261 ? -11.211 21.531 -5.164 1 94.88 261 THR B C 1
ATOM 6172 O O . THR B 1 261 ? -11.18 20.766 -6.125 1 94.88 261 THR B O 1
ATOM 6175 N N . PRO B 1 262 ? -11.492 22.797 -5.258 1 94.12 262 PRO B N 1
ATOM 6176 C CA . PRO B 1 262 ? -11.805 23.312 -6.59 1 94.12 262 PRO B CA 1
ATOM 6177 C C . PRO B 1 262 ? -10.617 23.234 -7.547 1 94.12 262 PRO B C 1
ATOM 6179 O O . PRO B 1 262 ? -9.477 23.453 -7.141 1 94.12 262 PRO B O 1
ATOM 6182 N N . SER B 1 263 ? -10.883 23.016 -8.836 1 94.75 263 SER B N 1
ATOM 6183 C CA . SER B 1 263 ? -9.844 22.812 -9.844 1 94.75 263 SER B CA 1
ATOM 6184 C C . SER B 1 263 ? -9.008 24.078 -10.031 1 94.75 263 SER B C 1
ATOM 6186 O O . SER B 1 263 ? -7.801 24 -10.273 1 94.75 263 SER B O 1
ATOM 6188 N N . TRP B 1 264 ? -9.664 25.219 -9.914 1 95.62 264 TRP B N 1
ATOM 6189 C CA . TRP B 1 264 ? -8.93 26.469 -10.117 1 95.62 264 TRP B CA 1
ATOM 6190 C C . TRP B 1 264 ? -7.859 26.641 -9.047 1 95.62 264 TRP B C 1
ATOM 6192 O O . TRP B 1 264 ? -6.809 27.25 -9.305 1 95.62 264 TRP B O 1
ATOM 6202 N N . LEU B 1 265 ? -8.102 26.25 -7.84 1 96.44 265 LEU B N 1
ATOM 6203 C CA . LEU B 1 265 ? -7.102 26.328 -6.781 1 96.44 265 LEU B CA 1
ATOM 6204 C C . LEU B 1 265 ? -5.902 25.438 -7.094 1 96.44 265 LEU B C 1
ATOM 6206 O O . LEU B 1 265 ? -4.762 25.812 -6.809 1 96.44 265 LEU B O 1
ATOM 6210 N N . LEU B 1 266 ? -6.164 24.312 -7.703 1 95.56 266 LEU B N 1
ATOM 6211 C CA . LEU B 1 266 ? -5.102 23.406 -8.109 1 95.56 266 LEU B CA 1
ATOM 6212 C C . LEU B 1 266 ? -4.266 24 -9.227 1 95.56 266 LEU B C 1
ATOM 6214 O O . LEU B 1 266 ? -3.035 23.906 -9.219 1 95.56 266 LEU B O 1
ATOM 6218 N N . ASP B 1 267 ? -4.957 24.609 -10.117 1 95.56 267 ASP B N 1
ATOM 6219 C CA . ASP B 1 267 ? -4.262 25.266 -11.211 1 95.56 267 ASP B CA 1
ATOM 6220 C C . ASP B 1 267 ? -3.354 26.391 -10.688 1 95.56 267 ASP B C 1
ATOM 6222 O O . ASP B 1 267 ? -2.205 26.516 -11.117 1 95.56 267 ASP B O 1
ATOM 6226 N N . LEU B 1 268 ? -3.869 27.172 -9.781 1 96 268 LEU B N 1
ATOM 6227 C CA . LEU B 1 268 ? -3.08 28.25 -9.18 1 96 268 LEU B CA 1
ATOM 6228 C C . LEU B 1 268 ? -1.89 27.672 -8.414 1 96 268 LEU B C 1
ATOM 6230 O O . LEU B 1 268 ? -0.82 28.297 -8.375 1 96 268 LEU B O 1
ATOM 6234 N N . SER B 1 269 ? -2.068 26.562 -7.785 1 94.25 269 SER B N 1
ATOM 6235 C CA . SER B 1 269 ? -0.997 25.922 -7.027 1 94.25 269 SER B CA 1
ATOM 6236 C C . SER B 1 269 ? 0.128 25.453 -7.949 1 94.25 269 SER B C 1
ATOM 6238 O O . SER B 1 269 ? 1.306 25.562 -7.605 1 94.25 269 SER B O 1
ATOM 6240 N N . LYS B 1 270 ? -0.237 24.938 -9.086 1 91.81 270 LYS B N 1
ATOM 6241 C CA . LYS B 1 270 ? 0.763 24.547 -10.07 1 91.81 270 LYS B CA 1
ATOM 6242 C C . LYS B 1 270 ? 1.55 25.766 -10.57 1 91.81 270 LYS B C 1
ATOM 6244 O O . LYS B 1 270 ? 2.768 25.688 -10.742 1 91.81 270 LYS B O 1
ATOM 6249 N N . GLU B 1 271 ? 0.861 26.797 -10.781 1 92.56 271 GLU B N 1
ATOM 6250 C CA . GLU B 1 271 ? 1.514 28.016 -11.219 1 92.56 271 GLU B CA 1
ATOM 6251 C C . GLU B 1 271 ? 2.447 28.562 -10.141 1 92.56 271 GLU B C 1
ATOM 6253 O O . GLU B 1 271 ? 3.527 29.078 -10.445 1 92.56 271 GLU B O 1
ATOM 6258 N N . ALA B 1 272 ? 2.014 28.531 -8.898 1 91.94 272 ALA B N 1
ATOM 6259 C CA . ALA B 1 272 ? 2.797 29.047 -7.777 1 91.94 272 ALA B CA 1
ATOM 6260 C C . ALA B 1 272 ? 4.148 28.344 -7.688 1 91.94 272 ALA B C 1
ATOM 6262 O O . ALA B 1 272 ? 5.141 28.953 -7.277 1 91.94 272 ALA B O 1
ATOM 6263 N N . LEU B 1 273 ? 4.18 27.094 -8.102 1 87.25 273 LEU B N 1
ATOM 6264 C CA . LEU B 1 273 ? 5.414 26.312 -8.047 1 87.25 273 LEU B CA 1
ATOM 6265 C C . LEU B 1 273 ? 6.492 26.938 -8.922 1 87.25 273 LEU B C 1
ATOM 6267 O O . LEU B 1 273 ? 7.68 26.859 -8.602 1 87.25 273 LEU B O 1
ATOM 6271 N N . LYS B 1 274 ? 6.066 27.516 -9.93 1 85.38 274 LYS B N 1
ATOM 6272 C CA . LYS B 1 274 ? 7.004 28.141 -10.859 1 85.38 274 LYS B CA 1
ATOM 6273 C C . LYS B 1 274 ? 7.676 29.359 -10.242 1 85.38 274 LYS B C 1
ATOM 6275 O O . LYS B 1 274 ? 8.781 29.734 -10.633 1 85.38 274 LYS B O 1
ATOM 6280 N N . HIS B 1 275 ? 7.047 29.891 -9.281 1 85.88 275 HIS B N 1
ATOM 6281 C CA . HIS B 1 275 ? 7.535 31.141 -8.703 1 85.88 275 HIS B CA 1
ATOM 6282 C C . HIS B 1 275 ? 8.328 30.891 -7.43 1 85.88 275 HIS B C 1
ATOM 6284 O O . HIS B 1 275 ? 8.969 31.797 -6.898 1 85.88 275 HIS B O 1
ATOM 6290 N N . ARG B 1 276 ? 8.195 29.688 -6.75 1 78.44 276 ARG B N 1
ATOM 6291 C CA . ARG B 1 276 ? 8.812 29.406 -5.461 1 78.44 276 ARG B CA 1
ATOM 6292 C C . ARG B 1 276 ? 10.281 29 -5.633 1 78.44 276 ARG B C 1
ATOM 6294 O O . ARG B 1 276 ? 11.062 29.078 -4.684 1 78.44 276 ARG B O 1
ATOM 6301 N N . GLY B 1 277 ? 10.812 29.141 -6.711 1 65.62 277 GLY B N 1
ATOM 6302 C CA . GLY B 1 277 ? 12.211 28.781 -6.895 1 65.62 277 GLY B CA 1
ATOM 6303 C C . GLY B 1 277 ? 12.594 27.5 -6.176 1 65.62 277 GLY B C 1
ATOM 6304 O O . GLY B 1 277 ? 11.75 26.641 -5.945 1 65.62 277 GLY B O 1
ATOM 6305 N N . ASP B 1 278 ? 13.938 27.281 -5.727 1 62.31 278 ASP B N 1
ATOM 6306 C CA . ASP B 1 278 ? 14.516 26.094 -5.105 1 62.31 278 ASP B CA 1
ATOM 6307 C C . ASP B 1 278 ? 14.469 26.188 -3.584 1 62.31 278 ASP B C 1
ATOM 6309 O O . ASP B 1 278 ? 15.445 25.875 -2.904 1 62.31 278 ASP B O 1
ATOM 6313 N N . THR B 1 279 ? 13.414 26.828 -2.986 1 60 279 THR B N 1
ATOM 6314 C CA . THR B 1 279 ? 13.391 27.125 -1.56 1 60 279 THR B CA 1
ATOM 6315 C C . THR B 1 279 ? 13.117 25.875 -0.742 1 60 279 THR B C 1
ATOM 6317 O O . THR B 1 279 ? 13.164 25.906 0.49 1 60 279 THR B O 1
ATOM 6320 N N . GLY B 1 280 ? 13.117 24.719 -1.363 1 61.78 280 GLY B N 1
ATOM 6321 C CA . GLY B 1 280 ? 12.812 23.531 -0.581 1 61.78 280 GLY B CA 1
ATOM 6322 C C . GLY B 1 280 ? 11.336 23.375 -0.283 1 61.78 280 GLY B C 1
ATOM 6323 O O . GLY B 1 280 ? 10.914 22.359 0.268 1 61.78 280 GLY B O 1
ATOM 6324 N N . ASP B 1 281 ? 10.641 24.375 -0.633 1 68.12 281 ASP B N 1
ATOM 6325 C CA . ASP B 1 281 ? 9.211 24.359 -0.336 1 68.12 281 ASP B CA 1
ATOM 6326 C C . ASP B 1 281 ? 8.477 23.312 -1.182 1 68.12 281 ASP B C 1
ATOM 6328 O O . ASP B 1 281 ? 7.262 23.156 -1.06 1 68.12 281 ASP B O 1
ATOM 6332 N N . GLN B 1 282 ? 9.25 22.641 -1.866 1 77.81 282 GLN B N 1
ATOM 6333 C CA . GLN B 1 282 ? 8.633 21.625 -2.715 1 77.81 282 GLN B CA 1
ATOM 6334 C C . GLN B 1 282 ? 7.984 20.516 -1.876 1 77.81 282 GLN B C 1
ATOM 6336 O O . GLN B 1 282 ? 6.98 19.938 -2.285 1 77.81 282 GLN B O 1
ATOM 6341 N N . VAL B 1 283 ? 8.562 20.297 -0.727 1 82.44 283 VAL B N 1
ATOM 6342 C CA . VAL B 1 283 ? 8.023 19.266 0.164 1 82.44 283 VAL B CA 1
ATOM 6343 C C . VAL B 1 283 ? 6.629 19.688 0.64 1 82.44 283 VAL B C 1
ATOM 6345 O O . VAL B 1 283 ? 5.738 18.844 0.767 1 82.44 283 VAL B O 1
ATOM 6348 N N . LEU B 1 284 ? 6.48 20.984 0.851 1 79.56 284 LEU B N 1
ATOM 6349 C CA . LEU B 1 284 ? 5.184 21.469 1.298 1 79.56 284 LEU B CA 1
ATOM 6350 C C . LEU B 1 284 ? 4.141 21.328 0.194 1 79.56 284 LEU B C 1
ATOM 6352 O O . LEU B 1 284 ? 2.973 21.031 0.47 1 79.56 284 LEU B O 1
ATOM 6356 N N . ASP B 1 285 ? 4.582 21.484 -1.012 1 87 285 ASP B N 1
ATOM 6357 C CA . ASP B 1 285 ? 3.686 21.297 -2.148 1 87 285 ASP B CA 1
ATOM 6358 C C . ASP B 1 285 ? 3.266 19.828 -2.281 1 87 285 ASP B C 1
ATOM 6360 O O . ASP B 1 285 ? 2.125 19.531 -2.646 1 87 285 ASP B O 1
ATOM 6364 N N . TYR B 1 286 ? 4.23 19.047 -2.088 1 89 286 TYR B N 1
ATOM 6365 C CA . TYR B 1 286 ? 3.934 17.625 -2.137 1 89 286 TYR B CA 1
ATOM 6366 C C . TYR B 1 286 ? 2.842 17.266 -1.138 1 89 286 TYR B C 1
ATOM 6368 O O . TYR B 1 286 ? 1.87 16.594 -1.489 1 89 286 TYR B O 1
ATOM 6376 N N . PHE B 1 287 ? 2.943 17.688 0.07 1 89.88 287 PHE B N 1
ATOM 6377 C CA . PHE B 1 287 ? 1.981 17.344 1.111 1 89.88 287 PHE B CA 1
ATOM 6378 C C . PHE B 1 287 ? 0.637 18.016 0.848 1 89.88 287 PHE B C 1
ATOM 6380 O O . PHE B 1 287 ? -0.414 17.453 1.163 1 89.88 287 PHE B O 1
ATOM 6387 N N . PHE B 1 288 ? 0.721 19.234 0.308 1 91.38 288 PHE B N 1
ATOM 6388 C CA . PHE B 1 288 ? -0.529 19.875 -0.096 1 91.38 288 PHE B CA 1
ATOM 6389 C C . PHE B 1 288 ? -1.279 19 -1.094 1 91.38 288 PHE B C 1
ATOM 6391 O O . PHE B 1 288 ? -2.479 18.766 -0.939 1 91.38 288 PHE B O 1
ATOM 6398 N N . GLN B 1 289 ? -0.597 18.516 -2.082 1 93.62 289 GLN B N 1
ATOM 6399 C CA . GLN B 1 289 ? -1.221 17.688 -3.111 1 93.62 289 GLN B CA 1
ATOM 6400 C C . GLN B 1 289 ? -1.804 16.406 -2.512 1 93.62 289 GLN B C 1
ATOM 6402 O O . GLN B 1 289 ? -2.91 16 -2.867 1 93.62 289 GLN B O 1
ATOM 6407 N N . ILE B 1 290 ? -1.071 15.742 -1.64 1 95.38 290 ILE B N 1
ATOM 6408 C CA . ILE B 1 290 ? -1.548 14.508 -1.017 1 95.38 290 ILE B CA 1
ATOM 6409 C C . ILE B 1 290 ? -2.785 14.805 -0.172 1 95.38 290 ILE B C 1
ATOM 6411 O O . ILE B 1 290 ? -3.76 14.055 -0.201 1 95.38 290 ILE B O 1
ATOM 6415 N N . LEU B 1 291 ? -2.734 15.922 0.56 1 94.38 291 LEU B N 1
ATOM 6416 C CA . LEU B 1 291 ? -3.867 16.297 1.396 1 94.38 291 LEU B CA 1
ATOM 6417 C C . LEU B 1 291 ? -5.113 16.547 0.549 1 94.38 291 LEU B C 1
ATOM 6419 O O . LEU B 1 291 ? -6.219 16.172 0.943 1 94.38 291 LEU B O 1
ATOM 6423 N N . VAL B 1 292 ? -4.922 17.188 -0.556 1 96.38 292 VAL B N 1
ATOM 6424 C CA . VAL B 1 292 ? -6.02 17.422 -1.484 1 96.38 292 VAL B CA 1
ATOM 6425 C C . VAL B 1 292 ? -6.613 16.094 -1.931 1 96.38 292 VAL B C 1
ATOM 6427 O O . VAL B 1 292 ? -7.836 15.914 -1.936 1 96.38 292 VAL B O 1
ATOM 6430 N N . GLU B 1 293 ? -5.781 15.156 -2.285 1 96.38 293 GLU B N 1
ATOM 6431 C CA . GLU B 1 293 ? -6.254 13.859 -2.752 1 96.38 293 GLU B CA 1
ATOM 6432 C C . GLU B 1 293 ? -6.992 13.109 -1.645 1 96.38 293 GLU B C 1
ATOM 6434 O O . GLU B 1 293 ? -8.008 12.461 -1.897 1 96.38 293 GLU B O 1
ATOM 6439 N N . VAL B 1 294 ? -6.48 13.156 -0.473 1 96.44 294 VAL B N 1
ATOM 6440 C CA . VAL B 1 294 ? -7.133 12.516 0.665 1 96.44 294 VAL B CA 1
ATOM 6441 C C . VAL B 1 294 ? -8.492 13.164 0.917 1 96.44 294 VAL B C 1
ATOM 6443 O O . VAL B 1 294 ? -9.484 12.469 1.146 1 96.44 294 VAL B O 1
ATOM 6446 N N . GLY B 1 295 ? -8.461 14.508 0.909 1 95 295 GLY B N 1
ATOM 6447 C CA . GLY B 1 295 ? -9.727 15.211 1.049 1 95 295 GLY B CA 1
ATOM 6448 C C . GLY B 1 295 ? -10.742 14.828 -0.01 1 95 295 GLY B C 1
ATOM 6449 O O . GLY B 1 295 ? -11.93 14.68 0.285 1 95 295 GLY B O 1
ATOM 6450 N N . ASP B 1 296 ? -10.289 14.703 -1.186 1 93.94 296 ASP B N 1
ATOM 6451 C CA . ASP B 1 296 ? -11.172 14.297 -2.275 1 93.94 296 ASP B CA 1
ATOM 6452 C C . ASP B 1 296 ? -11.727 12.891 -2.037 1 93.94 296 ASP B C 1
ATOM 6454 O O . ASP B 1 296 ? -12.883 12.609 -2.365 1 93.94 296 ASP B O 1
ATOM 6458 N N . LEU B 1 297 ? -10.906 11.984 -1.575 1 94.75 297 LEU B N 1
ATOM 6459 C CA . LEU B 1 297 ? -11.375 10.641 -1.24 1 94.75 297 LEU B CA 1
ATOM 6460 C C . LEU B 1 297 ? -12.516 10.703 -0.234 1 94.75 297 LEU B C 1
ATOM 6462 O O . LEU B 1 297 ? -13.523 10 -0.384 1 94.75 297 LEU B O 1
ATOM 6466 N N . VAL B 1 298 ? -12.391 11.539 0.727 1 95.31 298 VAL B N 1
ATOM 6467 C CA . VAL B 1 298 ? -13.406 11.688 1.759 1 95.31 298 VAL B CA 1
ATOM 6468 C C . VAL B 1 298 ? -14.68 12.266 1.144 1 95.31 298 VAL B C 1
ATOM 6470 O O . VAL B 1 298 ? -15.789 11.828 1.469 1 95.31 298 VAL B O 1
ATOM 6473 N N . ALA B 1 299 ? -14.484 13.219 0.296 1 94.88 299 ALA B N 1
ATOM 6474 C CA . ALA B 1 299 ? -15.625 13.82 -0.385 1 94.88 299 ALA B CA 1
ATOM 6475 C C . ALA B 1 299 ? -16.375 12.781 -1.219 1 94.88 299 ALA B C 1
ATOM 6477 O O . ALA B 1 299 ? -17.609 12.75 -1.222 1 94.88 299 ALA B O 1
ATOM 6478 N N . ILE B 1 300 ? -15.688 11.961 -1.939 1 94.62 300 ILE B N 1
ATOM 6479 C CA . ILE B 1 300 ? -16.281 10.922 -2.779 1 94.62 300 ILE B CA 1
ATOM 6480 C C . ILE B 1 300 ? -17.062 9.938 -1.91 1 94.62 300 ILE B C 1
ATOM 6482 O O . ILE B 1 300 ? -18.156 9.516 -2.275 1 94.62 300 ILE B O 1
ATOM 6486 N N . ILE B 1 301 ? -16.469 9.531 -0.797 1 93.94 301 ILE B N 1
ATOM 6487 C CA . ILE B 1 301 ? -17.125 8.625 0.135 1 93.94 301 ILE B CA 1
ATOM 6488 C C . ILE B 1 301 ? -18.422 9.258 0.659 1 93.94 301 ILE B C 1
ATOM 6490 O O . ILE B 1 301 ? -19.469 8.609 0.678 1 93.94 301 ILE B O 1
ATOM 6494 N N . ASN B 1 302 ? -18.297 10.531 1.011 1 93.06 302 ASN B N 1
ATOM 6495 C CA . ASN B 1 302 ? -19.438 11.242 1.553 1 93.06 302 ASN B CA 1
ATOM 6496 C C . ASN B 1 302 ? -20.562 11.352 0.529 1 93.06 302 ASN B C 1
ATOM 6498 O O . ASN B 1 302 ? -21.75 11.234 0.879 1 93.06 302 ASN B O 1
ATOM 6502 N N . GLU B 1 303 ? -20.234 11.508 -0.69 1 92.31 303 GLU B N 1
ATOM 6503 C CA . GLU B 1 303 ? -21.203 11.656 -1.772 1 92.31 303 GLU B CA 1
ATOM 6504 C C . GLU B 1 303 ? -21.656 10.297 -2.303 1 92.31 303 GLU B C 1
ATOM 6506 O O . GLU B 1 303 ? -22.547 10.219 -3.15 1 92.31 303 GLU B O 1
ATOM 6511 N N . SER B 1 304 ? -21.031 9.297 -1.81 1 90 304 SER B N 1
ATOM 6512 C CA . SER B 1 304 ? -21.266 7.961 -2.363 1 90 304 SER B CA 1
ATOM 6513 C C . SER B 1 304 ? -21.078 7.957 -3.879 1 90 304 SER B C 1
ATOM 6515 O O . SER B 1 304 ? -21.875 7.336 -4.598 1 90 304 SER B O 1
ATOM 6517 N N . ALA B 1 305 ? -20.156 8.781 -4.266 1 89.69 305 ALA B N 1
ATOM 6518 C CA . ALA B 1 305 ? -19.922 8.961 -5.695 1 89.69 305 ALA B CA 1
ATOM 6519 C C . ALA B 1 305 ? -18.797 8.047 -6.188 1 89.69 305 ALA B C 1
ATOM 6521 O O . ALA B 1 305 ? -17.766 8.523 -6.652 1 89.69 305 ALA B O 1
ATOM 6522 N N . PHE B 1 306 ? -18.875 6.777 -6.043 1 87.94 306 PHE B N 1
ATOM 6523 C CA . PHE B 1 306 ? -17.891 5.816 -6.539 1 87.94 306 PHE B CA 1
ATOM 6524 C C . PHE B 1 306 ? -18.594 4.574 -7.09 1 87.94 306 PHE B C 1
ATOM 6526 O O . PHE B 1 306 ? -19.656 4.195 -6.613 1 87.94 306 PHE B O 1
ATOM 6533 N N . ALA B 1 307 ? -18.031 4.051 -8.195 1 86.44 307 ALA B N 1
ATOM 6534 C CA . ALA B 1 307 ? -18.594 2.867 -8.844 1 86.44 307 ALA B CA 1
ATOM 6535 C C . ALA B 1 307 ? -18.375 1.621 -7.992 1 86.44 307 ALA B C 1
ATOM 6537 O O . ALA B 1 307 ? -19.312 0.844 -7.773 1 86.44 307 ALA B O 1
ATOM 6538 N N . HIS B 1 308 ? -17.156 1.383 -7.523 1 90.69 308 HIS B N 1
ATOM 6539 C CA . HIS B 1 308 ? -16.812 0.231 -6.695 1 90.69 308 HIS B CA 1
ATOM 6540 C C . HIS B 1 308 ? -15.883 0.63 -5.551 1 90.69 308 HIS B C 1
ATOM 6542 O O . HIS B 1 308 ? -14.867 1.292 -5.773 1 90.69 308 HIS B O 1
ATOM 6548 N N . PRO B 1 309 ? -16.203 0.273 -4.348 1 92.38 309 PRO B N 1
ATOM 6549 C CA . PRO B 1 309 ? -15.406 0.658 -3.186 1 92.38 309 PRO B CA 1
ATOM 6550 C C . PRO B 1 309 ? -13.953 0.197 -3.291 1 92.38 309 PRO B C 1
ATOM 6552 O O . PRO B 1 309 ? -13.07 0.803 -2.688 1 92.38 309 PRO B O 1
ATOM 6555 N N . ALA B 1 310 ? -13.719 -0.847 -4.027 1 92 310 ALA B N 1
ATOM 6556 C CA . ALA B 1 310 ? -12.359 -1.359 -4.188 1 92 310 ALA B CA 1
ATOM 6557 C C . ALA B 1 310 ? -11.461 -0.323 -4.855 1 92 310 ALA B C 1
ATOM 6559 O O . ALA B 1 310 ? -10.258 -0.265 -4.578 1 92 310 ALA B O 1
ATOM 6560 N N . ARG B 1 311 ? -12.062 0.425 -5.695 1 92.75 311 ARG B N 1
ATOM 6561 C CA . ARG B 1 311 ? -11.289 1.474 -6.344 1 92.75 311 ARG B CA 1
ATOM 6562 C C . ARG B 1 311 ? -10.844 2.531 -5.336 1 92.75 311 ARG B C 1
ATOM 6564 O O . ARG B 1 311 ? -9.734 3.055 -5.43 1 92.75 311 ARG B O 1
ATOM 6571 N N . LEU B 1 312 ? -11.711 2.861 -4.402 1 94.94 312 LEU B N 1
ATOM 6572 C CA . LEU B 1 312 ? -11.367 3.805 -3.344 1 94.94 312 LEU B CA 1
ATOM 6573 C C . LEU B 1 312 ? -10.281 3.23 -2.438 1 94.94 312 LEU B C 1
ATOM 6575 O O . LEU B 1 312 ? -9.367 3.949 -2.023 1 94.94 312 LEU B O 1
ATOM 6579 N N . LEU B 1 313 ? -10.43 1.97 -2.154 1 94.62 313 LEU B N 1
ATOM 6580 C CA . LEU B 1 313 ? -9.422 1.298 -1.338 1 94.62 313 LEU B CA 1
ATOM 6581 C C . LEU B 1 313 ? -8.055 1.337 -2.016 1 94.62 313 LEU B C 1
ATOM 6583 O O . LEU B 1 313 ? -7.047 1.632 -1.371 1 94.62 313 LEU B O 1
ATOM 6587 N N . LYS B 1 314 ? -8.008 1.064 -3.283 1 95.31 314 LYS B N 1
ATOM 6588 C CA . LYS B 1 314 ? -6.762 1.105 -4.039 1 95.31 314 LYS B CA 1
ATOM 6589 C C . LYS B 1 314 ? -6.121 2.49 -3.969 1 95.31 314 LYS B C 1
ATOM 6591 O O . LYS B 1 314 ? -4.91 2.611 -3.773 1 95.31 314 LYS B O 1
ATOM 6596 N N . ARG B 1 315 ? -6.949 3.463 -4.133 1 96.06 315 ARG B N 1
ATOM 6597 C CA . ARG B 1 315 ? -6.445 4.832 -4.086 1 96.06 315 ARG B CA 1
ATOM 6598 C C . ARG B 1 315 ? -5.867 5.156 -2.715 1 96.06 315 ARG B C 1
ATOM 6600 O O . ARG B 1 315 ? -4.797 5.762 -2.611 1 96.06 315 ARG B O 1
ATOM 6607 N N . ALA B 1 316 ? -6.57 4.824 -1.673 1 97.12 316 ALA B N 1
ATOM 6608 C CA . ALA B 1 316 ? -6.098 5.066 -0.313 1 97.12 316 ALA B CA 1
ATOM 6609 C C . ALA B 1 316 ? -4.773 4.352 -0.057 1 97.12 316 ALA B C 1
ATOM 6611 O O . ALA B 1 316 ? -3.842 4.938 0.498 1 97.12 316 ALA B O 1
ATOM 6612 N N . LEU B 1 317 ? -4.676 3.109 -0.489 1 95.81 317 LEU B N 1
ATOM 6613 C CA . LEU B 1 317 ? -3.461 2.322 -0.302 1 95.81 317 LEU B CA 1
ATOM 6614 C C . LEU B 1 317 ? -2.301 2.914 -1.098 1 95.81 317 LEU B C 1
ATOM 6616 O O . LEU B 1 317 ? -1.168 2.955 -0.615 1 95.81 317 LEU B O 1
ATOM 6620 N N . THR B 1 318 ? -2.561 3.314 -2.266 1 96.25 318 THR B N 1
ATOM 6621 C CA . THR B 1 318 ? -1.532 3.908 -3.113 1 96.25 318 THR B CA 1
ATOM 6622 C C . THR B 1 318 ? -1.031 5.219 -2.516 1 96.25 318 THR B C 1
ATOM 6624 O O . THR B 1 318 ? 0.166 5.512 -2.557 1 96.25 318 THR B O 1
ATOM 6627 N N . LEU B 1 319 ? -1.944 6.043 -1.971 1 96.69 319 LEU B N 1
ATOM 6628 C CA . LEU B 1 319 ? -1.55 7.281 -1.31 1 96.69 319 LEU B CA 1
ATOM 6629 C C . LEU B 1 319 ? -0.688 6.996 -0.084 1 96.69 319 LEU B C 1
ATOM 6631 O O . LEU B 1 319 ? 0.288 7.703 0.175 1 96.69 319 LEU B O 1
ATOM 6635 N N . ASP B 1 320 ? -1.074 5.996 0.661 1 96.06 320 ASP B N 1
ATOM 6636 C CA . ASP B 1 320 ? -0.261 5.602 1.807 1 96.06 320 ASP B CA 1
ATOM 6637 C C . ASP B 1 320 ? 1.136 5.168 1.366 1 96.06 320 ASP B C 1
ATOM 6639 O O . ASP B 1 320 ? 2.129 5.516 2.008 1 96.06 320 ASP B O 1
ATOM 6643 N N . ALA B 1 321 ? 1.227 4.441 0.267 1 93.94 321 ALA B N 1
ATOM 6644 C CA . ALA B 1 321 ? 2.506 4.012 -0.292 1 93.94 321 ALA B CA 1
ATOM 6645 C C . ALA B 1 321 ? 3.352 5.211 -0.709 1 93.94 321 ALA B C 1
ATOM 6647 O O . ALA B 1 321 ? 4.574 5.203 -0.542 1 93.94 321 ALA B O 1
ATOM 6648 N N . ASP B 1 322 ? 2.734 6.164 -1.267 1 94.94 322 ASP B N 1
ATOM 6649 C CA . ASP B 1 322 ? 3.432 7.391 -1.642 1 94.94 322 ASP B CA 1
ATOM 6650 C C . ASP B 1 322 ? 4.078 8.047 -0.426 1 94.94 322 ASP B C 1
ATOM 6652 O O . ASP B 1 322 ? 5.227 8.492 -0.491 1 94.94 322 ASP B O 1
ATOM 6656 N N . LEU B 1 323 ? 3.365 8.117 0.652 1 94.62 323 LEU B N 1
ATOM 6657 C CA . LEU B 1 323 ? 3.873 8.742 1.869 1 94.62 323 LEU B CA 1
ATOM 6658 C C . LEU B 1 323 ? 5.004 7.91 2.475 1 94.62 323 LEU B C 1
ATOM 6660 O O . LEU B 1 323 ? 6.031 8.461 2.879 1 94.62 323 LEU B O 1
ATOM 6664 N N . ILE B 1 324 ? 4.836 6.625 2.477 1 92.31 324 ILE B N 1
ATOM 6665 C CA . ILE B 1 324 ? 5.887 5.742 2.973 1 92.31 324 ILE B CA 1
ATOM 6666 C C . ILE B 1 324 ? 7.164 5.965 2.168 1 92.31 324 ILE B C 1
ATOM 6668 O O . ILE B 1 324 ? 8.25 6.121 2.74 1 92.31 324 ILE B O 1
ATOM 6672 N N . THR B 1 325 ? 7.023 6.016 0.916 1 89.75 325 THR B N 1
ATOM 6673 C CA . THR B 1 325 ? 8.18 6.164 0.042 1 89.75 325 THR B CA 1
ATOM 6674 C C . THR B 1 325 ? 8.82 7.535 0.219 1 89.75 325 THR B C 1
ATOM 6676 O O . THR B 1 325 ? 10.039 7.676 0.122 1 89.75 325 THR B O 1
ATOM 6679 N N . TRP B 1 326 ? 8.023 8.57 0.441 1 91 326 TRP B N 1
ATOM 6680 C CA . TRP B 1 326 ? 8.578 9.883 0.763 1 91 326 TRP B CA 1
ATOM 6681 C C . TRP B 1 326 ? 9.5 9.797 1.976 1 91 326 TRP B C 1
ATOM 6683 O O . TRP B 1 326 ? 10.625 10.297 1.943 1 91 326 TRP B O 1
ATOM 6693 N N . ALA B 1 327 ? 9.031 9.195 3.025 1 89.94 327 ALA B N 1
ATOM 6694 C CA . ALA B 1 327 ? 9.797 9.086 4.262 1 89.94 327 ALA B CA 1
ATOM 6695 C C . ALA B 1 327 ? 11.102 8.328 4.027 1 89.94 327 ALA B C 1
ATOM 6697 O O . ALA B 1 327 ? 12.125 8.625 4.656 1 89.94 327 ALA B O 1
ATOM 6698 N N . MET B 1 328 ? 11.047 7.395 3.062 1 88.5 328 MET B N 1
ATOM 6699 C CA . MET B 1 328 ? 12.211 6.547 2.811 1 88.5 328 MET B CA 1
ATOM 6700 C C . MET B 1 328 ? 13.195 7.238 1.873 1 88.5 328 MET B C 1
ATOM 6702 O O . MET B 1 328 ? 14.359 6.836 1.776 1 88.5 328 MET B O 1
ATOM 6706 N N . SER B 1 329 ? 12.766 8.25 1.189 1 85.69 329 SER B N 1
ATOM 6707 C CA . SER B 1 329 ? 13.609 8.898 0.192 1 85.69 329 SER B CA 1
ATOM 6708 C C . SER B 1 329 ? 14.008 10.305 0.628 1 85.69 329 SER B C 1
ATOM 6710 O O . SER B 1 329 ? 14.531 11.086 -0.171 1 85.69 329 SER B O 1
ATOM 6712 N N . ILE B 1 330 ? 13.742 10.625 1.854 1 83.38 330 ILE B N 1
ATOM 6713 C CA . ILE B 1 330 ? 13.906 12.008 2.289 1 83.38 330 ILE B CA 1
ATOM 6714 C C . ILE B 1 330 ? 15.391 12.352 2.371 1 83.38 330 ILE B C 1
ATOM 6716 O O . ILE B 1 330 ? 16.219 11.484 2.652 1 83.38 330 ILE B O 1
ATOM 6720 N N . ASP B 1 331 ? 15.68 13.602 1.967 1 83.12 331 ASP B N 1
ATOM 6721 C CA . ASP B 1 331 ? 17.031 14.141 2.057 1 83.12 331 ASP B CA 1
ATOM 6722 C C . ASP B 1 331 ? 17.531 14.133 3.5 1 83.12 331 ASP B C 1
ATOM 6724 O O . ASP B 1 331 ? 16.766 14.391 4.43 1 83.12 331 ASP B O 1
ATOM 6728 N N . PRO B 1 332 ? 18.812 13.883 3.67 1 82.69 332 PRO B N 1
ATOM 6729 C CA . PRO B 1 332 ? 19.375 13.836 5.02 1 82.69 332 PRO B CA 1
ATOM 6730 C C . PRO B 1 332 ? 19.141 15.125 5.801 1 82.69 332 PRO B C 1
ATOM 6732 O O . PRO B 1 332 ? 19.047 15.102 7.031 1 82.69 332 PRO B O 1
ATOM 6735 N N . ASN B 1 333 ? 19 16.203 5.137 1 84.62 333 ASN B N 1
ATOM 6736 C CA . ASN B 1 333 ? 18.797 17.484 5.801 1 84.62 333 ASN B CA 1
ATOM 6737 C C . ASN B 1 333 ? 17.391 17.594 6.379 1 84.62 333 ASN B C 1
ATOM 6739 O O . ASN B 1 333 ? 17.109 18.484 7.188 1 84.62 333 ASN B O 1
ATOM 6743 N N . TRP B 1 334 ? 16.594 16.656 6 1 87.5 334 TRP B N 1
ATOM 6744 C CA . TRP B 1 334 ? 15.203 16.672 6.469 1 87.5 334 TRP B CA 1
ATOM 6745 C C . TRP B 1 334 ? 14.969 15.57 7.492 1 87.5 334 TRP B C 1
ATOM 6747 O O . TRP B 1 334 ? 13.82 15.273 7.84 1 87.5 334 TRP B O 1
ATOM 6757 N N . LYS B 1 335 ? 16.031 14.984 7.941 1 88.19 335 LYS B N 1
ATOM 6758 C CA . LYS B 1 335 ? 15.891 13.914 8.922 1 88.19 335 LYS B CA 1
ATOM 6759 C C . LYS B 1 335 ? 15.898 14.461 10.344 1 88.19 335 LYS B C 1
ATOM 6761 O O . LYS B 1 335 ? 16.5 15.5 10.609 1 88.19 335 LYS B O 1
ATOM 6766 N N . TYR B 1 336 ? 15.164 13.82 11.156 1 91.12 336 TYR B N 1
ATOM 6767 C CA . TYR B 1 336 ? 15.195 14.148 12.578 1 91.12 336 TYR B CA 1
ATOM 6768 C C . TYR B 1 336 ? 16.094 13.18 13.336 1 91.12 336 TYR B C 1
ATOM 6770 O O . TYR B 1 336 ? 16.453 12.117 12.82 1 91.12 336 TYR B O 1
ATOM 6778 N N . THR B 1 337 ? 16.469 13.547 14.523 1 90.19 337 THR B N 1
ATOM 6779 C CA . THR B 1 337 ? 17.25 12.695 15.414 1 90.19 337 THR B CA 1
ATOM 6780 C C . THR B 1 337 ? 16.406 12.203 16.578 1 90.19 337 THR B C 1
ATOM 6782 O O . THR B 1 337 ? 15.594 12.945 17.125 1 90.19 337 THR B O 1
ATOM 6785 N N . VAL B 1 338 ? 16.625 10.961 16.922 1 90.38 338 VAL B N 1
ATOM 6786 C CA . VAL B 1 338 ? 15.953 10.367 18.078 1 90.38 338 VAL B CA 1
ATOM 6787 C C . VAL B 1 338 ? 16.844 10.469 19.312 1 90.38 338 VAL B C 1
ATOM 6789 O O . VAL B 1 338 ? 17.984 10.023 19.297 1 90.38 338 VAL B O 1
ATOM 6792 N N . VAL B 1 339 ? 16.344 11.109 20.312 1 90.44 339 VAL B N 1
ATOM 6793 C CA . VAL B 1 339 ? 17.078 11.242 21.578 1 90.44 339 VAL B CA 1
ATOM 6794 C C . VAL B 1 339 ? 16.438 10.344 22.641 1 90.44 339 VAL B C 1
ATOM 6796 O O . VAL B 1 339 ? 15.266 10.5 22.969 1 90.44 339 VAL B O 1
ATOM 6799 N N . MET B 1 340 ? 17.219 9.445 23.156 1 89.75 340 MET B N 1
ATOM 6800 C CA . MET B 1 340 ? 16.734 8.523 24.172 1 89.75 340 MET B CA 1
ATOM 6801 C C . MET B 1 340 ? 16.828 9.156 25.562 1 89.75 340 MET B C 1
ATOM 6803 O O . MET B 1 340 ? 17.781 9.891 25.859 1 89.75 340 MET B O 1
ATOM 6807 N N . VAL B 1 341 ? 15.797 8.891 26.312 1 84.38 341 VAL B N 1
ATOM 6808 C CA . VAL B 1 341 ? 15.789 9.406 27.672 1 84.38 341 VAL B CA 1
ATOM 6809 C C . VAL B 1 341 ? 15.711 8.258 28.672 1 84.38 341 VAL B C 1
ATOM 6811 O O . VAL B 1 341 ? 14.992 7.281 28.438 1 84.38 341 VAL B O 1
ATOM 6814 N N . LYS B 1 342 ? 16.75 8.18 29.578 1 73.06 342 LYS B N 1
ATOM 6815 C CA . LYS B 1 342 ? 16.734 7.164 30.625 1 73.06 342 LYS B CA 1
ATOM 6816 C C . LYS B 1 342 ? 15.586 7.398 31.609 1 73.06 342 LYS B C 1
ATOM 6818 O O . LYS B 1 342 ? 15.352 8.531 32.031 1 73.06 342 LYS B O 1
ATOM 6823 N N . LYS B 1 343 ? 14.68 6.402 31.641 1 62.28 343 LYS B N 1
ATOM 6824 C CA . LYS B 1 343 ? 13.594 6.488 32.594 1 62.28 343 LYS B CA 1
ATOM 6825 C C . LYS B 1 343 ? 14.141 6.668 34.031 1 62.28 343 LYS B C 1
ATOM 6827 O O . LYS B 1 343 ? 14.992 5.902 34.469 1 62.28 343 LYS B O 1
ATOM 6832 N N . THR B 1 344 ? 14.391 7.816 34.469 1 54.16 344 THR B N 1
ATOM 6833 C CA . THR B 1 344 ? 14.797 7.922 35.875 1 54.16 344 THR B CA 1
ATOM 6834 C C . THR B 1 344 ? 13.711 7.363 36.781 1 54.16 344 THR B C 1
ATOM 6836 O O . THR B 1 344 ? 12.516 7.547 36.531 1 54.16 344 THR B O 1
ATOM 6839 N N . GLU B 1 345 ? 14.023 6.211 37.5 1 50.38 345 GLU B N 1
ATOM 6840 C CA . GLU B 1 345 ? 13.211 5.559 38.531 1 50.38 345 GLU B CA 1
ATOM 6841 C C . GLU B 1 345 ? 12.367 6.57 39.281 1 50.38 345 GLU B C 1
ATOM 6843 O O . GLU B 1 345 ? 11.281 6.242 39.781 1 50.38 345 GLU B O 1
ATOM 6848 N N . ASP B 1 346 ? 13.031 7.57 39.906 1 45.53 346 ASP B N 1
ATOM 6849 C CA . ASP B 1 346 ? 12.422 8.398 40.938 1 45.53 346 ASP B CA 1
ATOM 6850 C C . ASP B 1 346 ? 11.297 9.266 40.375 1 45.53 346 ASP B C 1
ATOM 6852 O O . ASP B 1 346 ? 10.859 10.227 41 1 45.53 346 ASP B O 1
ATOM 6856 N N . GLU B 1 347 ? 11.18 9.281 39.094 1 45.91 347 GLU B N 1
ATOM 6857 C CA . GLU B 1 347 ? 10.336 10.391 38.656 1 45.91 347 GLU B CA 1
ATOM 6858 C C . GLU B 1 347 ? 8.875 10.156 39.031 1 45.91 347 GLU B C 1
ATOM 6860 O O . GLU B 1 347 ? 8.281 9.164 38.625 1 45.91 347 GLU B O 1
ATOM 6865 N N . ASN B 1 348 ? 8.438 10.648 40.094 1 43.47 348 ASN B N 1
ATOM 6866 C CA . ASN B 1 348 ? 7.074 10.867 40.562 1 43.47 348 ASN B CA 1
ATOM 6867 C C . ASN B 1 348 ? 6.109 11.102 39.406 1 43.47 348 ASN B C 1
ATOM 6869 O O . ASN B 1 348 ? 6.527 11.484 38.312 1 43.47 348 ASN B O 1
ATOM 6873 N N . ASP B 1 349 ? 4.719 10.789 39.625 1 43.94 349 ASP B N 1
ATOM 6874 C CA . ASP B 1 349 ? 3.459 10.82 38.906 1 43.94 349 ASP B CA 1
ATOM 6875 C C . ASP B 1 349 ? 3.363 12.062 38 1 43.94 349 ASP B C 1
ATOM 6877 O O . ASP B 1 349 ? 2.277 12.422 37.562 1 43.94 349 ASP B O 1
ATOM 6881 N N . THR B 1 350 ? 4.297 13.023 38.156 1 44.94 350 THR B N 1
ATOM 6882 C CA . THR B 1 350 ? 4.074 14.25 37.406 1 44.94 350 THR B CA 1
ATOM 6883 C C . THR B 1 350 ? 4.277 14.023 35.906 1 44.94 350 THR B C 1
ATOM 6885 O O . THR B 1 350 ? 4.957 13.078 35.5 1 44.94 350 THR B O 1
ATOM 6888 N N . LEU B 1 351 ? 3.463 14.727 35.188 1 52.56 351 LEU B N 1
ATOM 6889 C CA . LEU B 1 351 ? 3.459 14.75 33.719 1 52.56 351 LEU B CA 1
ATOM 6890 C C . LEU B 1 351 ? 4.883 14.719 33.188 1 52.56 351 LEU B C 1
ATOM 6892 O O . LEU B 1 351 ? 5.676 15.625 33.438 1 52.56 351 LEU B O 1
ATOM 6896 N N . HIS B 1 352 ? 5.34 13.602 32.781 1 66.88 352 HIS B N 1
ATOM 6897 C CA . HIS B 1 352 ? 6.605 13.461 32.062 1 66.88 352 HIS B CA 1
ATOM 6898 C C . HIS B 1 352 ? 6.559 14.156 30.719 1 66.88 352 HIS B C 1
ATOM 6900 O O . HIS B 1 352 ? 5.645 13.914 29.922 1 66.88 352 HIS B O 1
ATOM 6906 N N . PRO B 1 353 ? 7.34 15.258 30.609 1 77.94 353 PRO B N 1
ATOM 6907 C CA . PRO B 1 353 ? 7.359 16 29.344 1 77.94 353 PRO B CA 1
ATOM 6908 C C . PRO B 1 353 ? 7.59 15.102 28.125 1 77.94 353 PRO B C 1
ATOM 6910 O O . PRO B 1 353 ? 7.312 15.5 27 1 77.94 353 PRO B O 1
ATOM 6913 N N . ILE B 1 354 ? 7.992 13.984 28.5 1 87.44 354 ILE B N 1
ATOM 6914 C CA . ILE B 1 354 ? 8.258 13.039 27.422 1 87.44 354 ILE B CA 1
ATOM 6915 C C . ILE B 1 354 ? 7.328 11.836 27.531 1 87.44 354 ILE B C 1
ATOM 6917 O O . ILE B 1 354 ? 7.254 11.203 28.594 1 87.44 354 ILE B O 1
ATOM 6921 N N . TYR B 1 355 ? 6.59 11.57 26.562 1 90.12 355 TYR B N 1
ATOM 6922 C CA . TYR B 1 355 ? 5.566 10.531 26.594 1 90.12 355 TYR B CA 1
ATOM 6923 C C . TYR B 1 355 ? 6.199 9.148 26.719 1 90.12 355 TYR B C 1
ATOM 6925 O O . TYR B 1 355 ? 5.758 8.328 27.531 1 90.12 355 TYR B O 1
ATOM 6933 N N . SER B 1 356 ? 7.129 8.859 25.844 1 87.69 356 SER B N 1
ATOM 6934 C CA . SER B 1 356 ? 7.777 7.551 25.812 1 87.69 356 SER B CA 1
ATOM 6935 C C . SER B 1 356 ? 9.227 7.645 26.266 1 87.69 356 SER B C 1
ATOM 6937 O O . SER B 1 356 ? 9.57 8.492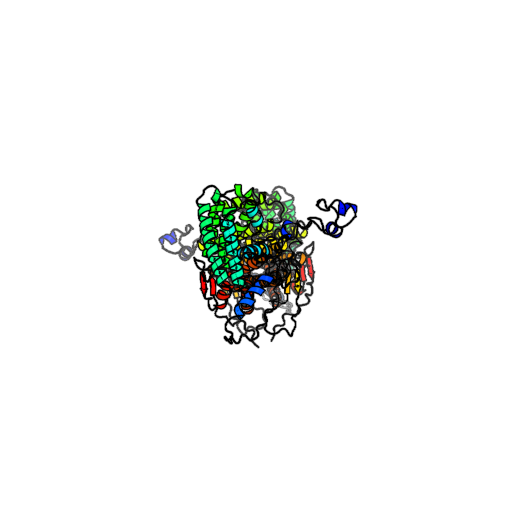 27.094 1 87.69 356 SER B O 1
ATOM 6939 N N . ASP B 1 357 ? 10.008 6.754 25.781 1 88.19 357 ASP B N 1
ATOM 6940 C CA . ASP B 1 357 ? 11.406 6.688 26.203 1 88.19 357 ASP B CA 1
ATOM 6941 C C . ASP B 1 357 ? 12.305 7.473 25.25 1 88.19 357 ASP B C 1
ATOM 6943 O O . ASP B 1 357 ? 13.523 7.293 25.25 1 88.19 357 ASP B O 1
ATOM 6947 N N . HIS B 1 358 ? 11.68 8.266 24.406 1 90.12 358 HIS B N 1
ATOM 6948 C CA . HIS B 1 358 ? 12.469 9.062 23.484 1 90.12 358 HIS B CA 1
ATOM 6949 C C . HIS B 1 358 ? 11.68 10.25 22.953 1 90.12 358 HIS B C 1
ATOM 6951 O O . HIS B 1 358 ? 10.461 10.336 23.156 1 90.12 358 HIS B O 1
ATOM 6957 N N . TYR B 1 359 ? 12.344 11.188 22.453 1 92.19 359 TYR B N 1
ATOM 6958 C CA . TYR B 1 359 ? 11.734 12.305 21.734 1 92.19 359 TYR B CA 1
ATOM 6959 C C . TYR B 1 359 ? 12.539 12.656 20.484 1 92.19 359 TYR B C 1
ATOM 6961 O O . TYR B 1 359 ? 13.625 12.109 20.266 1 92.19 359 TYR B O 1
ATOM 6969 N N . HIS B 1 360 ? 12 13.492 19.641 1 92.5 360 HIS B N 1
ATOM 6970 C CA . HIS B 1 360 ? 12.633 13.836 18.359 1 92.5 360 HIS B CA 1
ATOM 6971 C C . HIS B 1 360 ? 13.164 15.266 18.391 1 92.5 360 HIS B C 1
ATOM 6973 O O . HIS B 1 360 ? 12.539 16.156 18.969 1 92.5 360 HIS B O 1
ATOM 6979 N N . VAL B 1 361 ? 14.281 15.453 17.766 1 92.19 361 VAL B N 1
ATOM 6980 C CA . VAL B 1 361 ? 14.852 16.781 17.531 1 92.19 361 VAL B CA 1
ATOM 6981 C C . VAL B 1 361 ? 14.977 17.016 16.016 1 92.19 361 VAL B C 1
ATOM 6983 O O . VAL B 1 361 ? 15.484 16.156 15.289 1 92.19 361 VAL B O 1
ATOM 6986 N N . TYR B 1 362 ? 14.523 18.125 15.617 1 90.44 362 TYR B N 1
ATOM 6987 C CA . TYR B 1 362 ? 14.484 18.438 14.188 1 90.44 362 TYR B CA 1
ATOM 6988 C C . TYR B 1 362 ? 15.453 19.562 13.852 1 90.44 362 TYR B C 1
ATOM 6990 O O . TYR B 1 362 ? 15.758 20.406 14.695 1 90.44 362 TYR B O 1
ATOM 6998 N N . PRO B 1 363 ? 15.938 19.609 12.602 1 87.44 363 PRO B N 1
ATOM 6999 C CA . PRO B 1 363 ? 16.812 20.703 12.18 1 87.44 363 PRO B CA 1
ATOM 7000 C C . PRO B 1 363 ? 16.125 22.062 12.258 1 87.44 363 PRO B C 1
ATOM 7002 O O . PRO B 1 363 ? 16.766 23.078 12.57 1 87.44 363 PRO B O 1
ATOM 7005 N N . ASN B 1 364 ? 14.922 22.141 11.992 1 86.06 364 ASN B N 1
ATOM 7006 C CA . ASN B 1 364 ? 14.117 23.359 12.086 1 86.06 364 ASN B CA 1
ATOM 7007 C C . ASN B 1 364 ? 12.625 23.047 12.141 1 86.06 364 ASN B C 1
ATOM 7009 O O . ASN B 1 364 ? 12.227 21.891 12.023 1 86.06 364 ASN B O 1
ATOM 7013 N N . ILE B 1 365 ? 11.836 24 12.258 1 85.31 365 ILE B N 1
ATOM 7014 C CA . ILE B 1 365 ? 10.398 23.844 12.484 1 85.31 365 ILE B CA 1
ATOM 7015 C C . ILE B 1 365 ? 9.727 23.328 11.211 1 85.31 365 ILE B C 1
ATOM 7017 O O . ILE B 1 365 ? 8.75 22.578 11.281 1 85.31 365 ILE B O 1
ATOM 7021 N N . THR B 1 366 ? 10.18 23.734 10.07 1 84.81 366 THR B N 1
ATOM 7022 C CA . THR B 1 366 ? 9.609 23.297 8.805 1 84.81 366 THR B CA 1
ATOM 7023 C C . THR B 1 366 ? 9.719 21.781 8.641 1 84.81 366 THR B C 1
ATOM 7025 O O . THR B 1 366 ? 8.789 21.141 8.172 1 84.81 366 THR B O 1
ATOM 7028 N N . VAL B 1 367 ? 10.805 21.297 9.039 1 88.94 367 VAL B N 1
ATOM 7029 C CA . VAL B 1 367 ? 11.039 19.859 8.969 1 88.94 367 VAL B CA 1
ATOM 7030 C C . VAL B 1 367 ? 10.086 19.141 9.93 1 88.94 367 VAL B C 1
ATOM 7032 O O . VAL B 1 367 ? 9.492 18.109 9.57 1 88.94 367 VAL B O 1
ATOM 7035 N N . SER B 1 368 ? 10 19.641 11.102 1 91.5 368 SER B N 1
ATOM 7036 C CA . SER B 1 368 ? 9.062 19.047 12.055 1 91.5 368 SER B CA 1
ATOM 7037 C C . SER B 1 368 ? 7.641 19.062 11.516 1 91.5 368 SER B C 1
ATOM 7039 O O . SER B 1 368 ? 6.906 18.078 11.664 1 91.5 368 SER B O 1
ATOM 7041 N N . MET B 1 369 ? 7.293 20.141 10.938 1 88.69 369 MET B N 1
ATOM 7042 C CA . MET B 1 369 ? 5.961 20.266 10.344 1 88.69 369 MET B CA 1
ATOM 7043 C C . MET B 1 369 ? 5.746 19.219 9.25 1 88.69 369 MET B C 1
ATOM 7045 O O . MET B 1 369 ? 4.684 18.609 9.18 1 88.69 369 MET B O 1
ATOM 7049 N N . ALA B 1 370 ? 6.695 19.094 8.383 1 89.75 370 ALA B N 1
ATOM 7050 C CA . ALA B 1 370 ? 6.598 18.141 7.289 1 89.75 370 ALA B CA 1
ATOM 7051 C C . ALA B 1 370 ? 6.367 16.719 7.82 1 89.75 370 ALA B C 1
ATOM 7053 O O . ALA B 1 370 ? 5.492 16 7.328 1 89.75 370 ALA B O 1
ATOM 7054 N N . TRP B 1 371 ? 7.09 16.344 8.82 1 93.38 371 TRP B N 1
ATOM 7055 C CA . TRP B 1 371 ? 6.957 15.008 9.398 1 93.38 371 TRP B CA 1
ATOM 7056 C C . TRP B 1 371 ? 5.602 14.828 10.07 1 93.38 371 TRP B C 1
ATOM 7058 O O . TRP B 1 371 ? 4.988 13.766 9.984 1 93.38 371 TRP B O 1
ATOM 7068 N N . ASN B 1 372 ? 5.168 15.781 10.742 1 94.19 372 ASN B N 1
ATOM 7069 C CA . ASN B 1 372 ? 3.869 15.672 11.391 1 94.19 372 ASN B CA 1
ATOM 7070 C C . ASN B 1 372 ? 2.73 15.68 10.375 1 94.19 372 ASN B C 1
ATOM 7072 O O . ASN B 1 372 ? 1.697 15.047 10.586 1 94.19 372 ASN B O 1
ATOM 7076 N N . HIS B 1 373 ? 2.906 16.406 9.25 1 92.38 373 HIS B N 1
ATOM 7077 C CA . HIS B 1 373 ? 1.946 16.281 8.156 1 92.38 373 HIS B CA 1
ATOM 7078 C C . HIS B 1 373 ? 1.91 14.859 7.609 1 92.38 373 HIS B C 1
ATOM 7080 O O . HIS B 1 373 ? 0.833 14.297 7.398 1 92.38 373 HIS B O 1
ATOM 7086 N N . TYR B 1 374 ? 3.148 14.328 7.438 1 94.69 374 TYR B N 1
ATOM 7087 C CA . TYR B 1 374 ? 3.27 12.93 7.02 1 94.69 374 TYR B CA 1
ATOM 7088 C C . TYR B 1 374 ? 2.486 12.016 7.949 1 94.69 374 TYR B C 1
ATOM 7090 O O . TYR B 1 374 ? 1.67 11.211 7.492 1 94.69 374 TYR B O 1
ATOM 7098 N N . ARG B 1 375 ? 2.695 12.164 9.195 1 95.94 375 ARG B N 1
ATOM 7099 C CA . ARG B 1 375 ? 2.127 11.281 10.211 1 95.94 375 ARG B CA 1
ATOM 7100 C C . ARG B 1 375 ? 0.618 11.477 10.32 1 95.94 375 ARG B C 1
ATOM 7102 O O . ARG B 1 375 ? -0.138 10.5 10.32 1 95.94 375 ARG B O 1
ATOM 7109 N N . PHE B 1 376 ? 0.273 12.68 10.375 1 94.38 376 PHE B N 1
ATOM 7110 C CA . PHE B 1 376 ? -1.139 13 10.547 1 94.38 376 PHE B CA 1
ATOM 7111 C C . PHE B 1 376 ? -1.948 12.547 9.336 1 94.38 376 PHE B C 1
ATOM 7113 O O . PHE B 1 376 ? -3.039 11.992 9.492 1 94.38 376 PHE B O 1
ATOM 7120 N N . ILE B 1 377 ? -1.521 12.734 8.133 1 95.38 377 ILE B N 1
ATOM 7121 C CA . ILE B 1 377 ? -2.215 12.32 6.914 1 95.38 377 ILE B CA 1
ATOM 7122 C C . ILE B 1 377 ? -2.314 10.797 6.867 1 95.38 377 ILE B C 1
ATOM 7124 O O . ILE B 1 377 ? -3.35 10.25 6.484 1 95.38 377 ILE B O 1
ATOM 7128 N N . ARG B 1 378 ? -1.282 10.125 7.242 1 96.44 378 ARG B N 1
ATOM 7129 C CA . ARG B 1 378 ? -1.296 8.664 7.227 1 96.44 378 ARG B CA 1
ATOM 7130 C C . ARG B 1 378 ? -2.303 8.117 8.227 1 96.44 378 ARG B C 1
ATOM 7132 O O . ARG B 1 378 ? -2.951 7.098 7.973 1 96.44 378 ARG B O 1
ATOM 7139 N N . ILE B 1 379 ? -2.424 8.727 9.375 1 96.5 379 ILE B N 1
ATOM 7140 C CA . ILE B 1 379 ? -3.434 8.289 10.336 1 96.5 379 ILE B CA 1
ATOM 7141 C C . ILE B 1 379 ? -4.824 8.422 9.711 1 96.5 379 ILE B C 1
ATOM 7143 O O . ILE B 1 379 ? -5.656 7.523 9.844 1 96.5 379 ILE B O 1
ATOM 7147 N N . ILE B 1 380 ? -5.043 9.531 9.062 1 95.38 380 ILE B N 1
ATOM 7148 C CA . ILE B 1 380 ? -6.328 9.742 8.398 1 95.38 380 ILE B CA 1
ATOM 7149 C C . ILE B 1 380 ? -6.551 8.664 7.344 1 95.38 380 ILE B C 1
ATOM 7151 O O . ILE B 1 380 ? -7.641 8.094 7.254 1 95.38 380 ILE B O 1
ATOM 7155 N N . LEU B 1 381 ? -5.523 8.383 6.57 1 96.56 381 LEU B N 1
ATOM 7156 C CA . LEU B 1 381 ? -5.613 7.363 5.527 1 96.56 381 LEU B CA 1
ATOM 7157 C C . LEU B 1 381 ? -5.926 5.996 6.129 1 96.56 381 LEU B C 1
ATOM 7159 O O . LEU B 1 381 ? -6.754 5.254 5.598 1 96.56 381 LEU B O 1
ATOM 7163 N N . GLN B 1 382 ? -5.262 5.648 7.195 1 96.25 382 GLN B N 1
ATOM 7164 C CA . GLN B 1 382 ? -5.543 4.383 7.867 1 96.25 382 GLN B CA 1
ATOM 7165 C C . GLN B 1 382 ? -6.984 4.332 8.367 1 96.25 382 GLN B C 1
ATOM 7167 O O . GLN B 1 382 ? -7.605 3.27 8.383 1 96.25 382 GLN B O 1
ATOM 7172 N N . GLY B 1 383 ? -7.496 5.504 8.75 1 94.06 383 GLY B N 1
ATOM 7173 C CA . GLY B 1 383 ? -8.906 5.586 9.102 1 94.06 383 GLY B CA 1
ATOM 7174 C C . GLY B 1 383 ? -9.828 5.301 7.93 1 94.06 383 GLY B C 1
ATOM 7175 O O . GLY B 1 383 ? -10.828 4.594 8.07 1 94.06 383 GLY B O 1
ATOM 7176 N N . ILE B 1 384 ? -9.516 5.848 6.82 1 95.06 384 ILE B N 1
ATOM 7177 C CA . ILE B 1 384 ? -10.297 5.633 5.605 1 95.06 384 ILE B CA 1
ATOM 7178 C C . ILE B 1 384 ? -10.258 4.156 5.223 1 95.06 384 ILE B C 1
ATOM 7180 O O . ILE B 1 384 ? -11.297 3.557 4.93 1 95.06 384 ILE B O 1
ATOM 7184 N N . ILE B 1 385 ? -9.055 3.58 5.211 1 94.81 385 ILE B N 1
ATOM 7185 C CA . ILE B 1 385 ? -8.875 2.172 4.875 1 94.81 385 ILE B CA 1
ATOM 7186 C C . ILE B 1 385 ? -9.711 1.307 5.812 1 94.81 385 ILE B C 1
ATOM 7188 O O . ILE B 1 385 ? -10.461 0.436 5.363 1 94.81 385 ILE B O 1
ATOM 7192 N N . GLY B 1 386 ? -9.625 1.59 7.09 1 91.88 386 GLY B N 1
ATOM 7193 C CA . GLY B 1 386 ? -10.43 0.862 8.055 1 91.88 386 GLY B CA 1
ATOM 7194 C C . GLY B 1 386 ? -11.922 1.006 7.816 1 91.88 386 GLY B C 1
ATOM 7195 O O . GLY B 1 386 ? -12.664 0.025 7.883 1 91.88 386 GLY B O 1
ATOM 7196 N N . TYR B 1 387 ? -12.344 2.174 7.52 1 91.81 387 TYR B N 1
ATOM 7197 C CA . TYR B 1 387 ? -13.75 2.432 7.246 1 91.81 387 TYR B CA 1
ATOM 7198 C C . TYR B 1 387 ? -14.234 1.62 6.051 1 91.81 387 TYR B C 1
ATOM 7200 O O . TYR B 1 387 ? -15.32 1.034 6.086 1 91.81 387 TYR B O 1
ATOM 7208 N N . LEU B 1 388 ? -13.469 1.639 4.984 1 91.88 388 LEU B N 1
ATOM 7209 C CA . LEU B 1 388 ? -13.844 0.918 3.771 1 91.88 388 LEU B CA 1
ATOM 7210 C C . LEU B 1 388 ? -13.938 -0.58 4.035 1 91.88 388 LEU B C 1
ATOM 7212 O O . LEU B 1 388 ? -14.867 -1.239 3.568 1 91.88 388 LEU B O 1
ATOM 7216 N N . TYR B 1 389 ? -12.984 -1.146 4.777 1 90.75 389 TYR B N 1
ATOM 7217 C CA . TYR B 1 389 ? -13.023 -2.562 5.125 1 90.75 389 TYR B CA 1
ATOM 7218 C C . TYR B 1 389 ? -14.25 -2.885 5.965 1 90.75 389 TYR B C 1
ATOM 7220 O O . TYR B 1 389 ? -14.953 -3.863 5.703 1 90.75 389 TYR B O 1
ATOM 7228 N N . ASP B 1 390 ? -14.57 -2.045 6.918 1 88.5 390 ASP B N 1
ATOM 7229 C CA . ASP B 1 390 ? -15.68 -2.271 7.84 1 88.5 390 ASP B CA 1
ATOM 7230 C C . ASP B 1 390 ? -17.016 -2.164 7.125 1 88.5 390 ASP B C 1
ATOM 7232 O O . ASP B 1 390 ? -17.969 -2.875 7.461 1 88.5 390 ASP B O 1
ATOM 7236 N N . THR B 1 391 ? -17.062 -1.332 6.199 1 89.69 391 THR B N 1
ATOM 7237 C CA . THR B 1 391 ? -18.344 -1.025 5.582 1 89.69 391 THR B CA 1
ATOM 7238 C C . THR B 1 391 ? -18.594 -1.914 4.363 1 89.69 391 THR B C 1
ATOM 7240 O O . THR B 1 391 ? -19.719 -2.32 4.098 1 89.69 391 THR B O 1
ATOM 7243 N N . HIS B 1 392 ? -17.531 -2.238 3.648 1 89.12 392 HIS B N 1
ATOM 7244 C CA . HIS B 1 392 ? -17.781 -2.82 2.336 1 89.12 392 HIS B CA 1
ATOM 7245 C C . HIS B 1 392 ? -17.125 -4.188 2.199 1 89.12 392 HIS B C 1
ATOM 7247 O O . HIS B 1 392 ? -17.469 -4.965 1.311 1 89.12 392 HIS B O 1
ATOM 7253 N N . PHE B 1 393 ? -16.188 -4.535 3.016 1 86.94 393 PHE B N 1
ATOM 7254 C CA . PHE B 1 393 ? -15.391 -5.719 2.717 1 86.94 393 PHE B CA 1
ATOM 7255 C C . PHE B 1 393 ? -15.375 -6.676 3.904 1 86.94 393 PHE B C 1
ATOM 7257 O O . PHE B 1 393 ? -14.406 -7.41 4.102 1 86.94 393 PHE B O 1
ATOM 7264 N N . GLN B 1 394 ? -16.312 -6.707 4.676 1 77.81 394 GLN B N 1
ATOM 7265 C CA . GLN B 1 394 ? -16.391 -7.582 5.844 1 77.81 394 GLN B CA 1
ATOM 7266 C C . GLN B 1 394 ? -16.375 -9.047 5.434 1 77.81 394 GLN B C 1
ATOM 7268 O O . GLN B 1 394 ? -15.75 -9.883 6.102 1 77.81 394 GLN B O 1
ATOM 7273 N N . GLU B 1 395 ? -16.969 -9.344 4.375 1 70.62 395 GLU B N 1
ATOM 7274 C CA . GLU B 1 395 ? -17.109 -10.734 3.955 1 70.62 395 GLU B CA 1
ATOM 7275 C C . GLU B 1 395 ? -16.172 -11.055 2.791 1 70.62 395 GLU B C 1
ATOM 7277 O O . GLU B 1 395 ? -16.109 -12.195 2.332 1 70.62 395 GLU B O 1
ATOM 7282 N N . SER B 1 396 ? -15.516 -9.992 2.43 1 62.66 396 SER B N 1
ATOM 7283 C CA . SER B 1 396 ? -14.727 -10.164 1.213 1 62.66 396 SER B CA 1
ATOM 7284 C C . SER B 1 396 ? -13.297 -10.586 1.536 1 62.66 396 SER B C 1
ATOM 7286 O O . SER B 1 396 ? -12.766 -10.25 2.598 1 62.66 396 SER B O 1
ATOM 7288 N N . GLY B 1 397 ? -12.562 -11.359 0.606 1 59.41 397 GLY B N 1
ATOM 7289 C CA . GLY B 1 397 ? -11.148 -11.719 0.642 1 59.41 397 GLY B CA 1
ATOM 7290 C C . GLY B 1 397 ? -10.82 -12.742 1.713 1 59.41 397 GLY B C 1
ATOM 7291 O O . GLY B 1 397 ? -9.656 -13.102 1.9 1 59.41 397 GLY B O 1
ATOM 7292 N N . GLY B 1 398 ? -11.812 -13.211 2.422 1 59.78 398 GLY B N 1
ATOM 7293 C CA . GLY B 1 398 ? -11.625 -14.141 3.523 1 59.78 398 GLY B CA 1
ATOM 7294 C C . GLY B 1 398 ? -11.5 -13.461 4.871 1 59.78 398 GLY B C 1
ATOM 7295 O O . GLY B 1 398 ? -11.117 -12.289 4.945 1 59.78 398 GLY B O 1
ATOM 7296 N N . ARG B 1 399 ? -12.156 -13.906 5.902 1 61.34 399 ARG B N 1
ATOM 7297 C CA . ARG B 1 399 ? -12.133 -13.406 7.27 1 61.34 399 ARG B CA 1
ATOM 7298 C C . ARG B 1 399 ? -10.727 -12.992 7.676 1 61.34 399 ARG B C 1
ATOM 7300 O O . ARG B 1 399 ? -10.547 -12 8.391 1 61.34 399 ARG B O 1
ATOM 7307 N N . GLY B 1 400 ? -9.797 -13.523 7.051 1 69.88 400 GLY B N 1
ATOM 7308 C CA . GLY B 1 400 ? -8.422 -13.258 7.449 1 69.88 400 GLY B CA 1
ATOM 7309 C C . GLY B 1 400 ? -7.891 -11.938 6.941 1 69.88 400 GLY B C 1
ATOM 7310 O O . GLY B 1 400 ? -7.148 -11.242 7.641 1 69.88 400 GLY B O 1
ATOM 7311 N N . SER B 1 401 ? -8.438 -11.547 5.828 1 74.5 401 SER B N 1
ATOM 7312 C CA . SER B 1 401 ? -7.922 -10.32 5.234 1 74.5 401 SER B CA 1
ATOM 7313 C C . SER B 1 401 ? -8.398 -9.094 6 1 74.5 401 SER B C 1
ATOM 7315 O O . SER B 1 401 ? -7.637 -8.148 6.211 1 74.5 401 SER B O 1
ATOM 7317 N N . HIS B 1 402 ? -9.625 -9.102 6.41 1 80.62 402 HIS B N 1
ATOM 7318 C CA . HIS B 1 402 ? -10.18 -7.996 7.184 1 80.62 402 HIS B CA 1
ATOM 7319 C C . HIS B 1 402 ? -9.484 -7.855 8.531 1 80.62 402 HIS B C 1
ATOM 7321 O O . HIS B 1 402 ? -9.117 -6.746 8.93 1 80.62 402 HIS B O 1
ATOM 7327 N N . ILE B 1 403 ? -9.219 -8.914 9.141 1 80.94 403 ILE B N 1
ATOM 7328 C CA . ILE B 1 403 ? -8.578 -8.914 10.453 1 80.94 403 ILE B CA 1
ATOM 7329 C C . ILE B 1 403 ? -7.145 -8.406 10.328 1 80.94 403 ILE B C 1
ATOM 7331 O O . ILE B 1 403 ? -6.695 -7.594 11.141 1 80.94 403 ILE B O 1
ATOM 7335 N N . GLU B 1 404 ? -6.547 -8.859 9.383 1 81.94 404 GLU B N 1
ATOM 7336 C CA . GLU B 1 404 ? -5.16 -8.445 9.195 1 81.94 404 GLU B CA 1
ATOM 7337 C C . GLU B 1 404 ? -5.07 -6.965 8.844 1 81.94 404 GLU B C 1
ATOM 7339 O O . GLU B 1 404 ? -4.152 -6.27 9.281 1 81.94 404 GLU B O 1
ATOM 7344 N N . SER B 1 405 ? -5.992 -6.543 8.023 1 85.94 405 SER B N 1
ATOM 7345 C CA . SER B 1 405 ? -6.012 -5.125 7.68 1 85.94 405 SER B CA 1
ATOM 7346 C C . SER B 1 405 ? -6.254 -4.262 8.914 1 85.94 405 SER B C 1
ATOM 7348 O O . SER B 1 405 ? -5.637 -3.207 9.07 1 85.94 405 SER B O 1
ATOM 7350 N N . GLU B 1 406 ? -7.172 -4.695 9.703 1 87.56 406 GLU B N 1
ATOM 7351 C CA . GLU B 1 406 ? -7.469 -3.969 10.938 1 87.56 406 GLU B CA 1
ATOM 7352 C C . GLU B 1 406 ? -6.258 -3.928 11.859 1 87.56 406 GLU B C 1
ATOM 7354 O O . GLU B 1 406 ? -5.941 -2.883 12.438 1 87.56 406 GLU B O 1
ATOM 7359 N N . ARG B 1 407 ? -5.645 -5.004 12.016 1 86.69 407 ARG B N 1
ATOM 7360 C CA . ARG B 1 407 ? -4.453 -5.086 12.852 1 86.69 407 ARG B CA 1
ATOM 7361 C C . ARG B 1 407 ? -3.352 -4.172 12.32 1 86.69 407 ARG B C 1
ATOM 7363 O O . ARG B 1 407 ? -2.688 -3.48 13.094 1 86.69 407 ARG B O 1
ATOM 7370 N N . HIS B 1 408 ? -3.219 -4.223 11.109 1 87.19 408 HIS B N 1
ATOM 7371 C CA . HIS B 1 408 ? -2.188 -3.402 10.492 1 87.19 408 HIS B CA 1
ATOM 7372 C C . HIS B 1 408 ? -2.484 -1.916 10.664 1 87.19 408 HIS B C 1
ATOM 7374 O O . HIS B 1 408 ? -1.609 -1.146 11.062 1 87.19 408 HIS B O 1
ATOM 7380 N N . SER B 1 409 ? -3.705 -1.521 10.312 1 91.25 409 SER B N 1
ATOM 7381 C CA . SER B 1 409 ? -4.102 -0.124 10.445 1 91.25 409 SER B CA 1
ATOM 7382 C C . SER B 1 409 ? -3.943 0.366 11.883 1 91.25 409 SER B C 1
ATOM 7384 O O . SER B 1 409 ? -3.518 1.5 12.109 1 91.25 409 SER B O 1
ATOM 7386 N N . THR B 1 410 ? -4.25 -0.466 12.773 1 91.94 410 THR B N 1
ATOM 7387 C CA . THR B 1 410 ? -4.137 -0.123 14.18 1 91.94 410 THR B CA 1
ATOM 7388 C C . THR B 1 410 ? -2.672 0.059 14.578 1 91.94 410 THR B C 1
ATOM 7390 O O . THR B 1 410 ? -2.316 1.048 15.219 1 91.94 410 THR B O 1
ATOM 7393 N N . ALA B 1 411 ? -1.854 -0.857 14.195 1 89.75 411 ALA B N 1
ATOM 7394 C CA . ALA B 1 411 ? -0.441 -0.816 14.562 1 89.75 411 ALA B CA 1
ATOM 7395 C C . ALA B 1 411 ? 0.248 0.399 13.945 1 89.75 411 ALA B C 1
ATOM 7397 O O . ALA B 1 411 ? 1.043 1.07 14.609 1 89.75 411 ALA B O 1
ATOM 7398 N N . VAL B 1 412 ? -0.03 0.633 12.75 1 92.81 412 VAL B N 1
ATOM 7399 C CA . VAL B 1 412 ? 0.577 1.763 12.055 1 92.81 412 VAL B CA 1
ATOM 7400 C C . VAL B 1 412 ? 0.117 3.072 12.695 1 92.81 412 VAL B C 1
ATOM 7402 O O . VAL B 1 412 ? 0.93 3.963 12.953 1 92.81 412 VAL B O 1
ATOM 7405 N N . SER B 1 413 ? -1.217 3.203 12.914 1 94.88 413 SER B N 1
ATOM 7406 C CA . SER B 1 413 ? -1.757 4.414 13.523 1 94.88 413 SER B CA 1
ATOM 7407 C C . SER B 1 413 ? -1.15 4.652 14.898 1 94.88 413 SER B C 1
ATOM 7409 O O . SER B 1 413 ? -0.835 5.789 15.258 1 94.88 413 SER B O 1
ATOM 7411 N N . GLN B 1 414 ? -1.008 3.602 15.617 1 93.25 414 GLN B N 1
ATOM 7412 C CA . GLN B 1 414 ? -0.421 3.715 16.953 1 93.25 414 GLN B CA 1
ATOM 7413 C C . GLN B 1 414 ? 1.017 4.223 16.875 1 93.25 414 GLN B C 1
ATOM 7415 O O . GLN B 1 414 ? 1.406 5.109 17.641 1 93.25 414 GLN B O 1
ATOM 7420 N N . GLN B 1 415 ? 1.736 3.668 16.031 1 92.19 415 GLN B N 1
ATOM 7421 C CA . GLN B 1 415 ? 3.127 4.082 15.875 1 92.19 415 GLN B CA 1
ATOM 7422 C C . GLN B 1 415 ? 3.221 5.543 15.445 1 92.19 415 GLN B C 1
ATOM 7424 O O . GLN B 1 415 ? 4.062 6.289 15.945 1 92.19 415 GLN B O 1
ATOM 7429 N N . LEU B 1 416 ? 2.434 5.898 14.523 1 95.44 416 LEU B N 1
ATOM 7430 C CA . LEU B 1 416 ? 2.424 7.277 14.047 1 95.44 416 LEU B CA 1
ATOM 7431 C C . LEU B 1 416 ? 2.018 8.234 15.156 1 95.44 416 LEU B C 1
ATOM 7433 O O . LEU B 1 416 ? 2.578 9.328 15.273 1 95.44 416 LEU B O 1
ATOM 7437 N N . ALA B 1 417 ? 1.018 7.82 15.922 1 96.12 417 ALA B N 1
ATOM 7438 C CA . ALA B 1 417 ? 0.592 8.617 17.062 1 96.12 417 ALA B CA 1
ATOM 7439 C C . ALA B 1 417 ? 1.73 8.797 18.062 1 96.12 417 ALA B C 1
ATOM 7441 O O . ALA B 1 417 ? 1.947 9.898 18.578 1 96.12 417 ALA B O 1
ATOM 7442 N N . GLU B 1 418 ? 2.438 7.797 18.312 1 93.94 418 GLU B N 1
ATOM 7443 C CA . GLU B 1 418 ? 3.586 7.863 19.219 1 93.94 418 GLU B CA 1
ATOM 7444 C C . GLU B 1 418 ? 4.66 8.805 18.672 1 93.94 418 GLU B C 1
ATOM 7446 O O . GLU B 1 418 ? 5.289 9.539 19.438 1 93.94 418 GLU B O 1
ATOM 7451 N N . ASP B 1 419 ? 4.844 8.766 17.438 1 94.69 419 ASP B N 1
ATOM 7452 C CA . ASP B 1 419 ? 5.832 9.641 16.812 1 94.69 419 ASP B CA 1
ATOM 7453 C C . ASP B 1 419 ? 5.41 11.102 16.906 1 94.69 419 ASP B C 1
ATOM 7455 O O . ASP B 1 419 ? 6.254 11.992 17.031 1 94.69 419 ASP B O 1
ATOM 7459 N N . ILE B 1 420 ? 4.152 11.359 16.703 1 96.62 420 ILE B N 1
ATOM 7460 C CA . ILE B 1 420 ? 3.654 12.719 16.891 1 96.62 420 ILE B CA 1
ATOM 7461 C C . ILE B 1 420 ? 3.953 13.18 18.312 1 96.62 420 ILE B C 1
ATOM 7463 O O . ILE B 1 420 ? 4.445 14.289 18.531 1 96.62 420 ILE B O 1
ATOM 7467 N N . CYS B 1 421 ? 3.695 12.312 19.281 1 95.75 421 CYS B N 1
ATOM 7468 C CA . CYS B 1 421 ? 3.977 12.641 20.672 1 95.75 421 CYS B CA 1
ATOM 7469 C C . CYS B 1 421 ? 5.465 12.898 20.875 1 95.75 421 CYS B C 1
ATOM 7471 O O . CYS B 1 421 ? 5.84 13.789 21.641 1 95.75 421 CYS B O 1
ATOM 7473 N N . ALA B 1 422 ? 6.262 12.172 20.172 1 94 422 ALA B N 1
ATOM 7474 C CA . ALA B 1 422 ? 7.711 12.312 20.312 1 94 422 ALA B CA 1
ATOM 7475 C C . ALA B 1 422 ? 8.18 13.656 19.766 1 94 422 ALA B C 1
ATOM 7477 O O . ALA B 1 422 ? 9.297 14.094 20.062 1 94 422 ALA B O 1
ATOM 7478 N N . SER B 1 423 ? 7.387 14.359 19.047 1 94.25 423 SER B N 1
ATOM 7479 C CA . SER B 1 423 ? 7.766 15.648 18.484 1 94.25 423 SER B CA 1
ATOM 7480 C C . SER B 1 423 ? 7.445 16.797 19.438 1 94.25 423 SER B C 1
ATOM 7482 O O . SER B 1 423 ? 7.914 17.922 19.25 1 94.25 423 SER B O 1
ATOM 7484 N N . VAL B 1 424 ? 6.699 16.547 20.484 1 94.12 424 VAL B N 1
ATOM 7485 C CA . VAL B 1 424 ? 6.129 17.578 21.359 1 94.12 424 VAL B CA 1
ATOM 7486 C C . VAL B 1 424 ? 7.242 18.281 22.125 1 94.12 424 VAL B C 1
ATOM 7488 O O . VAL B 1 424 ? 7.285 19.516 22.188 1 94.12 424 VAL B O 1
ATOM 7491 N N . PRO B 1 425 ? 8.234 17.531 22.672 1 90.62 425 PRO B N 1
ATOM 7492 C CA . PRO B 1 425 ? 9.273 18.203 23.438 1 90.62 425 PRO B CA 1
ATOM 7493 C C . PRO B 1 425 ? 10.055 19.219 22.609 1 90.62 425 PRO B C 1
ATOM 7495 O O . PRO B 1 425 ? 10.477 20.266 23.109 1 90.62 425 PRO B O 1
ATOM 7498 N N . TYR B 1 426 ? 10.227 18.984 21.375 1 90.5 426 TYR B N 1
ATOM 7499 C CA . TYR B 1 426 ? 10.922 19.906 20.469 1 90.5 426 TYR B CA 1
ATOM 7500 C C . TYR B 1 426 ? 10.188 21.234 20.375 1 90.5 426 TYR B C 1
ATOM 7502 O O . TYR B 1 426 ? 10.812 22.297 20.359 1 90.5 426 TYR B O 1
ATOM 7510 N N . HIS B 1 427 ? 8.906 21.219 20.375 1 89.06 427 HIS B N 1
ATOM 7511 C CA . HIS B 1 427 ? 8.094 22.406 20.156 1 89.06 427 HIS B CA 1
ATOM 7512 C C . HIS B 1 427 ? 7.848 23.156 21.469 1 89.06 427 HIS B C 1
ATOM 7514 O O . HIS B 1 427 ? 7.672 24.375 21.469 1 89.06 427 HIS B O 1
ATOM 7520 N N . LEU B 1 428 ? 7.82 22.422 22.547 1 85.44 428 LEU B N 1
ATOM 7521 C CA . LEU B 1 428 ? 7.504 23.047 23.828 1 85.44 428 LEU B CA 1
ATOM 7522 C C . LEU B 1 428 ? 8.773 23.5 24.547 1 85.44 428 LEU B C 1
ATOM 7524 O O . LEU B 1 428 ? 8.727 23.922 25.703 1 85.44 428 LEU B O 1
ATOM 7528 N N . GLY B 1 429 ? 9.883 23.516 23.859 1 74.75 429 GLY B N 1
ATOM 7529 C CA . GLY B 1 429 ? 11.125 24.078 24.375 1 74.75 429 GLY B CA 1
ATOM 7530 C C . GLY B 1 429 ? 11.766 23.203 25.438 1 74.75 429 GLY B C 1
ATOM 7531 O O . GLY B 1 429 ? 12.492 23.703 26.297 1 74.75 429 GLY B O 1
ATOM 7532 N N . MET B 1 430 ? 11.438 22.078 25.375 1 69.06 430 MET B N 1
ATOM 7533 C CA . MET B 1 430 ? 11.984 21.172 26.391 1 69.06 430 MET B CA 1
ATOM 7534 C C . MET B 1 430 ? 13.328 20.594 25.953 1 69.06 430 MET B C 1
ATOM 7536 O O . MET B 1 430 ? 13.977 19.875 26.703 1 69.06 430 MET B O 1
ATOM 7540 N N . THR B 1 431 ? 13.547 21 24.672 1 66.25 431 THR B N 1
ATOM 7541 C CA . THR B 1 431 ? 14.82 20.531 24.125 1 66.25 431 THR B CA 1
ATOM 7542 C C . THR B 1 431 ? 15.781 21.688 23.922 1 66.25 431 THR B C 1
ATOM 7544 O O . THR B 1 431 ? 15.359 22.828 23.734 1 66.25 431 THR B O 1
ATOM 7547 N N . GLY B 1 432 ? 16.859 21.688 24.609 1 58.78 432 GLY B N 1
ATOM 7548 C CA . GLY B 1 432 ? 17.828 22.75 24.422 1 58.78 432 GLY B CA 1
ATOM 7549 C C . GLY B 1 432 ? 17.938 23.234 23 1 58.78 432 GLY B C 1
ATOM 7550 O O . GLY B 1 432 ? 18.5 24.297 22.734 1 58.78 432 GLY B O 1
ATOM 7551 N N . SER B 1 433 ? 17.469 22.547 22.078 1 55.19 433 SER B N 1
ATOM 7552 C CA . SER B 1 433 ? 17.672 22.844 20.672 1 55.19 433 SER B CA 1
ATOM 7553 C C . SER B 1 433 ? 16.438 23.516 20.062 1 55.19 433 SER B C 1
ATOM 7555 O O . SER B 1 433 ? 16.406 23.797 18.875 1 55.19 433 SER B O 1
ATOM 7557 N N . SER B 1 434 ? 15.57 23.797 20.953 1 57.19 434 SER B N 1
ATOM 7558 C CA . SER B 1 434 ? 14.359 24.375 20.375 1 57.19 434 SER B CA 1
ATOM 7559 C C . SER B 1 434 ? 14.594 25.812 19.922 1 57.19 434 SER B C 1
ATOM 7561 O O . SER B 1 434 ? 15.203 26.609 20.656 1 57.19 434 SER B O 1
ATOM 7563 N N . ASP B 1 435 ? 14.703 26.141 18.656 1 55.47 435 ASP B N 1
ATOM 7564 C CA . ASP B 1 435 ? 14.984 27.406 18.016 1 55.47 435 ASP B CA 1
ATOM 7565 C C . ASP B 1 435 ? 13.984 28.484 18.453 1 55.47 435 ASP B C 1
ATOM 7567 O O . ASP B 1 435 ? 14.086 29.641 18.047 1 55.47 435 ASP B O 1
ATOM 7571 N N . GLY B 1 436 ? 13.297 28.266 19.703 1 59.03 436 GLY B N 1
ATOM 7572 C CA . GLY B 1 436 ? 12.383 29.359 19.422 1 59.03 436 GLY B CA 1
ATOM 7573 C C . GLY B 1 436 ? 11.586 29.797 20.625 1 59.03 436 GLY B C 1
ATOM 7574 O O . GLY B 1 436 ? 10.492 30.344 20.484 1 59.03 436 GLY B O 1
ATOM 7575 N N . SER B 1 437 ? 12.117 29.469 21.844 1 64.44 437 SER B N 1
ATOM 7576 C CA . SER B 1 437 ? 11.289 30.062 22.875 1 64.44 437 SER B CA 1
ATOM 7577 C C . SER B 1 437 ? 11.727 31.5 23.156 1 64.44 437 SER B C 1
ATOM 7579 O O . SER B 1 437 ? 12.898 31.844 23.016 1 64.44 437 SER B O 1
ATOM 7581 N N . THR B 1 438 ? 10.852 32.344 23.156 1 65.31 438 THR B N 1
ATOM 7582 C CA . THR B 1 438 ? 11.07 33.719 23.578 1 65.31 438 THR B CA 1
ATOM 7583 C C . THR B 1 438 ? 10.398 34 24.922 1 65.31 438 THR B C 1
ATOM 7585 O O . THR B 1 438 ? 9.188 33.812 25.047 1 65.31 438 THR B O 1
ATOM 7588 N N . ALA B 1 439 ? 11.211 34.375 25.922 1 64.75 439 ALA B N 1
ATOM 7589 C CA . ALA B 1 439 ? 10.719 34.719 27.25 1 64.75 439 ALA B CA 1
ATOM 7590 C C . ALA B 1 439 ? 9.992 33.531 27.891 1 64.75 439 ALA B C 1
ATOM 7592 O O . ALA B 1 439 ? 8.945 33.719 28.516 1 64.75 439 ALA B O 1
ATOM 7593 N N . GLY B 1 440 ? 10.469 32.344 27.562 1 73 440 GLY B N 1
ATOM 7594 C CA . GLY B 1 440 ? 9.906 31.156 28.172 1 73 440 GLY B CA 1
ATOM 7595 C C . GLY B 1 440 ? 8.68 30.641 27.453 1 73 440 GLY B C 1
ATOM 7596 O O . GLY B 1 440 ? 8.141 29.594 27.812 1 73 440 GLY B O 1
ATOM 7597 N N . ILE B 1 441 ? 8.195 31.453 26.562 1 78.94 441 ILE B N 1
ATOM 7598 C CA . ILE B 1 441 ? 7.047 31.031 25.766 1 78.94 441 ILE B CA 1
ATOM 7599 C C . ILE B 1 441 ? 7.523 30.359 24.469 1 78.94 441 ILE B C 1
ATOM 7601 O O . ILE B 1 441 ? 8.336 30.938 23.734 1 78.94 441 ILE B O 1
ATOM 7605 N N . PRO B 1 442 ? 7.051 29.188 24.297 1 84.38 442 PRO B N 1
ATOM 7606 C CA . PRO B 1 442 ? 7.418 28.516 23.047 1 84.38 442 PRO B CA 1
ATOM 7607 C C . PRO B 1 442 ? 6.941 29.281 21.797 1 84.38 442 PRO B C 1
ATOM 7609 O O . PRO B 1 442 ? 5.988 30.062 21.875 1 84.38 442 PRO B O 1
ATOM 7612 N N . PHE B 1 443 ? 7.625 29.094 20.719 1 86.88 443 PHE B N 1
ATOM 7613 C CA . PHE B 1 443 ? 7.262 29.719 19.453 1 86.88 443 PHE B CA 1
ATOM 7614 C C . PHE B 1 443 ? 5.887 29.25 19 1 86.88 443 PHE B C 1
ATOM 7616 O O . PHE B 1 443 ? 5.711 28.078 18.656 1 86.88 443 PHE B O 1
ATOM 7623 N N . ALA B 1 444 ? 4.953 30.125 18.938 1 86.81 444 ALA B N 1
ATOM 7624 C CA . ALA B 1 444 ? 3.553 29.797 18.672 1 86.81 444 ALA B CA 1
ATOM 7625 C C . ALA B 1 444 ? 3.373 29.234 17.266 1 86.81 444 ALA B C 1
ATOM 7627 O O . ALA B 1 444 ? 2.541 28.359 17.047 1 86.81 444 ALA B O 1
ATOM 7628 N N . GLY B 1 445 ? 4.137 29.75 16.375 1 84.06 445 GLY B N 1
ATOM 7629 C CA . GLY B 1 445 ? 4.035 29.281 15 1 84.06 445 GLY B CA 1
ATOM 7630 C C . GLY B 1 445 ? 4.32 27.797 14.844 1 84.06 445 GLY B C 1
ATOM 7631 O O . GLY B 1 445 ? 3.762 27.141 13.969 1 84.06 445 GLY B O 1
ATOM 7632 N N . GLY B 1 446 ? 5.141 27.297 15.617 1 85.31 446 GLY B N 1
ATOM 7633 C CA . GLY B 1 446 ? 5.461 25.875 15.609 1 85.31 446 GLY B CA 1
ATOM 7634 C C . GLY B 1 446 ? 4.496 25.031 16.422 1 85.31 446 GLY B C 1
ATOM 7635 O O . GLY B 1 446 ? 4.059 23.969 15.992 1 85.31 446 GLY B O 1
ATOM 7636 N N . VAL B 1 447 ? 4.121 25.531 17.531 1 89.25 447 VAL B N 1
ATOM 7637 C CA . VAL B 1 447 ? 3.27 24.812 18.484 1 89.25 447 VAL B CA 1
ATOM 7638 C C . VAL B 1 447 ? 1.874 24.641 17.891 1 89.25 447 VAL B C 1
ATOM 7640 O O . VAL B 1 447 ? 1.238 23.609 18.078 1 89.25 447 VAL B O 1
ATOM 7643 N N . MET B 1 448 ? 1.442 25.625 17.234 1 89.75 448 MET B N 1
ATOM 7644 C CA . MET B 1 448 ? 0.112 25.594 16.641 1 89.75 448 MET B CA 1
ATOM 7645 C C . MET B 1 448 ? -0.006 24.422 15.648 1 89.75 448 MET B C 1
ATOM 7647 O O . MET B 1 448 ? -1.081 23.844 15.492 1 89.75 448 MET B O 1
ATOM 7651 N N . ARG B 1 449 ? 1.002 24.094 15.055 1 87.06 449 ARG B N 1
ATOM 7652 C CA . ARG B 1 449 ? 1.021 23.062 14.031 1 87.06 449 ARG B CA 1
ATOM 7653 C C . ARG B 1 449 ? 0.953 21.672 14.656 1 87.06 449 ARG B C 1
ATOM 7655 O O . ARG B 1 449 ? 0.696 20.688 13.961 1 87.06 449 ARG B O 1
ATOM 7662 N N . LEU B 1 450 ? 1.03 21.578 15.93 1 92.19 450 LEU B N 1
ATOM 7663 C CA . LEU B 1 450 ? 0.978 20.312 16.656 1 92.19 450 LEU B CA 1
ATOM 7664 C C . LEU B 1 450 ? -0.449 19.984 17.078 1 92.19 450 LEU B C 1
ATOM 7666 O O . LEU B 1 450 ? -0.765 18.828 17.391 1 92.19 450 LEU B O 1
ATOM 7670 N N . MET B 1 451 ? -1.235 20.953 17.156 1 93.19 451 MET B N 1
ATOM 7671 C CA . MET B 1 451 ? -2.533 20.812 17.812 1 93.19 451 MET B CA 1
ATOM 7672 C C . MET B 1 451 ? -3.373 19.75 17.109 1 93.19 451 MET B C 1
ATOM 7674 O O . MET B 1 451 ? -3.826 18.781 17.734 1 93.19 451 MET B O 1
ATOM 7678 N N . TRP B 1 452 ? -3.531 19.875 15.852 1 92.25 452 TRP B N 1
ATOM 7679 C CA . TRP B 1 452 ? -4.379 18.938 15.125 1 92.25 452 TRP B CA 1
ATOM 7680 C C . TRP B 1 452 ? -3.744 17.547 15.078 1 92.25 452 TRP B C 1
ATOM 7682 O O . TRP B 1 452 ? -4.414 16.547 15.328 1 92.25 452 TRP B O 1
ATOM 7692 N N . PRO B 1 453 ? -2.465 17.453 14.758 1 95.44 453 PRO B N 1
ATOM 7693 C CA . PRO B 1 453 ? -1.837 16.125 14.844 1 95.44 453 PRO B CA 1
ATOM 7694 C C . PRO B 1 453 ? -2.057 15.453 16.188 1 95.44 453 PRO B C 1
ATOM 7696 O O . PRO B 1 453 ? -2.383 14.266 16.25 1 95.44 453 PRO B O 1
ATOM 7699 N N . LEU B 1 454 ? -1.93 16.219 17.25 1 96.31 454 LEU B N 1
ATOM 7700 C CA . LEU B 1 454 ? -2.15 15.656 18.578 1 96.31 454 LEU B CA 1
ATOM 7701 C C . LEU B 1 454 ? -3.604 15.234 18.766 1 96.31 454 LEU B C 1
ATOM 7703 O O . LEU B 1 454 ? -3.879 14.148 19.281 1 96.31 454 LEU B O 1
ATOM 7707 N N . PHE B 1 455 ? -4.48 16.031 18.359 1 94.5 455 PHE B N 1
ATOM 7708 C CA . PHE B 1 455 ? -5.906 15.758 18.516 1 94.5 455 PHE B CA 1
ATOM 7709 C C . PHE B 1 455 ? -6.289 14.492 17.75 1 94.5 455 PHE B C 1
ATOM 7711 O O . PHE B 1 455 ? -7.008 13.641 18.281 1 94.5 455 PHE B O 1
ATOM 7718 N N . ILE B 1 456 ? -5.793 14.367 16.562 1 93.5 456 ILE B N 1
ATOM 7719 C CA . ILE B 1 456 ? -6.098 13.211 15.734 1 93.5 456 ILE B CA 1
ATOM 7720 C C . ILE B 1 456 ? -5.41 11.969 16.297 1 93.5 456 ILE B C 1
ATOM 7722 O O . ILE B 1 456 ? -5.988 10.875 16.312 1 93.5 456 ILE B O 1
ATOM 7726 N N . ALA B 1 457 ? -4.219 12.125 16.719 1 95.75 457 ALA B N 1
ATOM 7727 C CA . ALA B 1 457 ? -3.488 11.023 17.344 1 95.75 457 ALA B CA 1
ATOM 7728 C C . ALA B 1 457 ? -4.246 10.469 18.547 1 95.75 457 ALA B C 1
ATOM 7730 O O . ALA B 1 457 ? -4.273 9.258 18.766 1 95.75 457 ALA B O 1
ATOM 7731 N N . SER B 1 458 ? -4.848 11.32 19.297 1 94.75 458 SER B N 1
ATOM 7732 C CA . SER B 1 458 ? -5.535 10.93 20.531 1 94.75 458 SER B CA 1
ATOM 7733 C C . SER B 1 458 ? -6.758 10.07 20.219 1 94.75 458 SER B C 1
ATOM 7735 O O . SER B 1 458 ? -7.23 9.328 21.094 1 94.75 458 SER B O 1
ATOM 7737 N N . ASP B 1 459 ? -7.215 10.148 19.016 1 89.56 459 ASP B N 1
ATOM 7738 C CA . ASP B 1 459 ? -8.469 9.484 18.672 1 89.56 459 ASP B CA 1
ATOM 7739 C C . ASP B 1 459 ? -8.242 8.391 17.625 1 89.56 459 ASP B C 1
ATOM 7741 O O . ASP B 1 459 ? -9.195 7.812 17.109 1 89.56 459 ASP B O 1
ATOM 7745 N N . CYS B 1 460 ? -7.074 8.148 17.281 1 90.94 460 CYS B N 1
ATOM 7746 C CA . CYS B 1 460 ? -6.812 7.164 16.234 1 90.94 460 CYS B CA 1
ATOM 7747 C C . CYS B 1 460 ? -6.973 5.746 16.781 1 90.94 460 CYS B C 1
ATOM 7749 O O . CYS B 1 460 ? -7.016 5.539 17.984 1 90.94 460 CYS B O 1
ATOM 7751 N N . ARG B 1 461 ? -7.051 4.824 15.852 1 87.69 461 ARG B N 1
ATOM 7752 C CA . ARG B 1 461 ? -7.094 3.42 16.25 1 87.69 461 ARG B CA 1
ATOM 7753 C C . ARG B 1 461 ? -5.793 3.006 16.938 1 87.69 461 ARG B C 1
ATOM 7755 O O . ARG B 1 461 ? -4.703 3.295 16.438 1 87.69 461 ARG B O 1
ATOM 7762 N N . GLY B 1 462 ? -5.906 2.479 18.125 1 86.94 462 GLY B N 1
ATOM 7763 C CA . GLY B 1 462 ? -4.723 2.01 18.828 1 86.94 462 GLY B CA 1
ATOM 7764 C C . GLY B 1 462 ? -4.23 2.984 19.891 1 86.94 462 GLY B C 1
ATOM 7765 O O . GLY B 1 462 ? -3.316 2.67 20.641 1 86.94 462 GLY B O 1
ATOM 7766 N N . ALA B 1 463 ? -4.836 4.18 19.891 1 91.62 463 ALA B N 1
ATOM 7767 C CA . ALA B 1 463 ? -4.453 5.133 20.938 1 91.62 463 ALA B CA 1
ATOM 7768 C C . ALA B 1 463 ? -4.852 4.621 22.312 1 91.62 463 ALA B C 1
ATOM 7770 O O . ALA B 1 463 ? -6.02 4.301 22.547 1 91.62 463 ALA B O 1
ATOM 7771 N N . SER B 1 464 ? -3.934 4.5 23.203 1 91.62 464 SER B N 1
ATOM 7772 C CA . SER B 1 464 ? -4.211 4.031 24.562 1 91.62 464 SER B CA 1
ATOM 7773 C C . SER B 1 464 ? -4.793 5.148 25.422 1 91.62 464 SER B C 1
ATOM 7775 O O . SER B 1 464 ? -4.598 6.328 25.125 1 91.62 464 SER B O 1
ATOM 7777 N N . PRO B 1 465 ? -5.473 4.766 26.5 1 91.75 465 PRO B N 1
ATOM 7778 C CA . PRO B 1 465 ? -5.949 5.785 27.438 1 91.75 465 PRO B CA 1
ATOM 7779 C C . PRO B 1 465 ? -4.816 6.621 28.016 1 91.75 465 PRO B C 1
ATOM 7781 O O . PRO B 1 465 ? -4.988 7.82 28.266 1 91.75 465 PRO B O 1
ATOM 7784 N N . LYS B 1 466 ? -3.725 5.996 28.188 1 92.69 466 LYS B N 1
ATOM 7785 C CA . LYS B 1 466 ? -2.562 6.711 28.703 1 92.69 466 LYS B CA 1
ATOM 7786 C C . LYS B 1 466 ? -2.092 7.781 27.734 1 92.69 466 LYS B C 1
ATOM 7788 O O . LYS B 1 466 ? -1.774 8.906 28.141 1 92.69 466 LYS B O 1
ATOM 7793 N N . MET B 1 467 ? -2.016 7.453 26.547 1 94.44 467 MET B N 1
ATOM 7794 C CA . MET B 1 467 ? -1.607 8.414 25.531 1 94.44 467 MET B CA 1
ATOM 7795 C C . MET B 1 467 ? -2.605 9.562 25.438 1 94.44 467 MET B C 1
ATOM 7797 O O . MET B 1 467 ? -2.209 10.727 25.359 1 94.44 467 MET B O 1
ATOM 7801 N N . ARG B 1 468 ? -3.836 9.234 25.453 1 94.56 468 ARG B N 1
ATOM 7802 C CA . ARG B 1 468 ? -4.887 10.242 25.375 1 94.56 468 ARG B CA 1
ATOM 7803 C C . ARG B 1 468 ? -4.785 11.227 26.531 1 94.56 468 ARG B C 1
ATOM 7805 O O . ARG B 1 468 ? -4.887 12.438 26.344 1 94.56 468 ARG B O 1
ATOM 7812 N N . ALA B 1 469 ? -4.586 10.672 27.672 1 94.38 469 ALA B N 1
ATOM 7813 C CA . ALA B 1 469 ? -4.453 11.516 28.859 1 94.38 469 ALA B CA 1
ATOM 7814 C C . ALA B 1 469 ? -3.238 12.43 28.75 1 94.38 469 ALA B C 1
ATOM 7816 O O . ALA B 1 469 ? -3.295 13.594 29.156 1 94.38 469 ALA B O 1
ATOM 7817 N N . TRP B 1 470 ? -2.199 11.883 28.281 1 95.44 470 TRP B N 1
ATOM 7818 C CA . TRP B 1 470 ? -0.984 12.672 28.109 1 95.44 470 TRP B CA 1
ATOM 7819 C C . TRP B 1 470 ? -1.195 13.781 27.078 1 95.44 470 TRP B C 1
ATOM 7821 O O . TRP B 1 470 ? -0.755 14.914 27.281 1 95.44 470 TRP B O 1
ATOM 7831 N N . ILE B 1 471 ? -1.833 13.484 26.031 1 96.38 471 ILE B N 1
ATOM 7832 C CA . ILE B 1 471 ? -2.105 14.453 24.969 1 96.38 471 ILE B CA 1
ATOM 7833 C C . ILE B 1 471 ? -2.998 15.57 25.516 1 96.38 471 ILE B C 1
ATOM 7835 O O . ILE B 1 471 ? -2.807 16.734 25.188 1 96.38 471 ILE B O 1
ATOM 7839 N N . VAL B 1 472 ? -3.949 15.195 26.328 1 95.75 472 VAL B N 1
ATOM 7840 C CA . VAL B 1 472 ? -4.828 16.172 26.953 1 95.75 472 VAL B CA 1
ATOM 7841 C C . VAL B 1 472 ? -4 17.172 27.75 1 95.75 472 VAL B C 1
ATOM 7843 O O . VAL B 1 472 ? -4.23 18.391 27.656 1 95.75 472 VAL B O 1
ATOM 7846 N N . GLN B 1 473 ? -3.066 16.734 28.406 1 94.44 473 GLN B N 1
ATOM 7847 C CA . GLN B 1 473 ? -2.199 17.609 29.203 1 94.44 473 GLN B CA 1
ATOM 7848 C C . GLN B 1 473 ? -1.353 18.5 28.297 1 94.44 473 GLN B C 1
ATOM 7850 O O . GLN B 1 473 ? -1.143 19.672 28.594 1 94.44 473 GLN B O 1
ATOM 7855 N N . CYS B 1 474 ? -0.848 17.922 27.266 1 94.19 474 CYS B N 1
ATOM 7856 C CA . CYS B 1 474 ? -0.062 18.703 26.312 1 94.19 474 CYS B CA 1
ATOM 7857 C C . CYS B 1 474 ? -0.896 19.828 25.703 1 94.19 474 CYS B C 1
ATOM 7859 O O . CYS B 1 474 ? -0.426 20.953 25.578 1 94.19 474 CYS B O 1
ATOM 7861 N N . LEU B 1 475 ? -2.09 19.516 25.344 1 95.31 475 LEU B N 1
ATOM 7862 C CA . LEU B 1 475 ? -2.979 20.516 24.75 1 95.31 475 LEU B CA 1
ATOM 7863 C C . LEU B 1 475 ? -3.299 21.625 25.75 1 95.31 475 LEU B C 1
ATOM 7865 O O . LEU B 1 475 ? -3.359 22.797 25.391 1 95.31 475 LEU B O 1
ATOM 7869 N N . ASP B 1 476 ? -3.441 21.266 27 1 93.44 476 ASP B N 1
ATOM 7870 C CA . ASP B 1 476 ? -3.631 22.266 28.047 1 93.44 476 ASP B CA 1
ATOM 7871 C C . ASP B 1 476 ? -2.43 23.203 28.125 1 93.44 476 ASP B C 1
ATOM 7873 O O . ASP B 1 476 ? -2.594 24.422 28.266 1 93.44 476 ASP B O 1
ATOM 7877 N N . LYS B 1 477 ? -1.307 22.594 28.047 1 90.56 477 LYS B N 1
ATOM 7878 C CA . LYS B 1 477 ? -0.084 23.391 28.125 1 90.56 477 LYS B CA 1
ATOM 7879 C C . LYS B 1 477 ? 0.032 24.328 26.938 1 90.56 477 LYS B C 1
ATOM 7881 O O . LYS B 1 477 ? 0.486 25.469 27.078 1 90.56 477 LYS B O 1
ATOM 7886 N N . ILE B 1 478 ? -0.314 23.891 25.828 1 92 478 ILE B N 1
ATOM 7887 C CA . ILE B 1 478 ? -0.306 24.719 24.641 1 92 478 ILE B CA 1
ATOM 7888 C C . ILE B 1 478 ? -1.307 25.859 24.797 1 92 478 ILE B C 1
ATOM 7890 O O . ILE B 1 478 ? -0.983 27.031 24.531 1 92 478 ILE B O 1
ATOM 7894 N N . GLY B 1 479 ? -2.486 25.578 25.219 1 92.81 479 GLY B N 1
ATOM 7895 C CA . GLY B 1 479 ? -3.533 26.578 25.391 1 92.81 479 GLY B CA 1
ATOM 7896 C C . GLY B 1 479 ? -3.174 27.672 26.391 1 92.81 479 GLY B C 1
ATOM 7897 O O . GLY B 1 479 ? -3.262 28.859 26.078 1 92.81 479 GLY B O 1
ATOM 7898 N N . HIS B 1 480 ? -2.678 27.281 27.469 1 88.62 480 HIS B N 1
ATOM 7899 C CA . HIS B 1 480 ? -2.406 28.219 28.547 1 88.62 480 HIS B CA 1
ATOM 7900 C C . HIS B 1 480 ? -1.004 28.812 28.422 1 88.62 480 HIS B C 1
ATOM 7902 O O . HIS B 1 480 ? -0.77 29.953 28.812 1 88.62 480 HIS B O 1
ATOM 7908 N N . GLY B 1 481 ? -0.156 28.031 27.859 1 87.69 481 GLY B N 1
ATOM 7909 C CA . GLY B 1 481 ? 1.229 28.469 27.781 1 87.69 481 GLY B CA 1
ATOM 7910 C C . GLY B 1 481 ? 1.504 29.359 26.578 1 87.69 481 GLY B C 1
ATOM 7911 O O . GLY B 1 481 ? 2.311 30.297 26.672 1 87.69 481 GLY B O 1
ATOM 7912 N N . VAL B 1 482 ? 0.883 29.109 25.516 1 90.12 482 VAL B N 1
ATOM 7913 C CA . VAL B 1 482 ? 1.153 29.828 24.281 1 90.12 482 VAL B CA 1
ATOM 7914 C C . VAL B 1 482 ? -0.03 30.734 23.938 1 90.12 482 VAL B C 1
ATOM 7916 O O . VAL B 1 482 ? 0.101 31.672 23.141 1 90.12 482 VAL B O 1
ATOM 7919 N N . GLY B 1 483 ? -1.149 30.516 24.562 1 93 483 GLY B N 1
ATOM 7920 C CA . GLY B 1 483 ? -2.303 31.391 24.438 1 93 483 GLY B CA 1
ATOM 7921 C C . GLY B 1 483 ? -3.213 31.016 23.281 1 93 483 GLY B C 1
ATOM 7922 O O . GLY B 1 483 ? -3.791 31.875 22.625 1 93 483 GLY B O 1
ATOM 7923 N N . ILE B 1 484 ? -3.355 29.734 22.906 1 95.19 484 ILE B N 1
ATOM 7924 C CA . ILE B 1 484 ? -4.23 29.25 21.844 1 95.19 484 ILE B CA 1
ATOM 7925 C C . ILE B 1 484 ? -5.391 28.469 22.438 1 95.19 484 ILE B C 1
ATOM 7927 O O . ILE B 1 484 ? -5.262 27.266 22.703 1 95.19 484 ILE B O 1
ATOM 7931 N N . ASN B 1 485 ? -6.484 29.062 22.547 1 95.12 485 ASN B N 1
ATOM 7932 C CA . ASN B 1 485 ? -7.602 28.5 23.312 1 95.12 485 ASN B CA 1
ATOM 7933 C C . ASN B 1 485 ? -8.195 27.281 22.594 1 95.12 485 ASN B C 1
ATOM 7935 O O . ASN B 1 485 ? -8.859 26.453 23.234 1 95.12 485 ASN B O 1
ATOM 7939 N N . MET B 1 486 ? -8.094 27.188 21.344 1 94.75 486 MET B N 1
ATOM 7940 C CA . MET B 1 486 ? -8.578 25.984 20.672 1 94.75 486 MET B CA 1
ATOM 7941 C C . MET B 1 486 ? -7.961 24.734 21.281 1 94.75 486 MET B C 1
ATOM 7943 O O . MET B 1 486 ? -8.617 23.688 21.359 1 94.75 486 MET B O 1
ATOM 7947 N N . ALA B 1 487 ? -6.711 24.812 21.625 1 95.62 487 ALA B N 1
ATOM 7948 C CA . ALA B 1 487 ? -6.055 23.672 22.266 1 95.62 487 ALA B CA 1
ATOM 7949 C C . ALA B 1 487 ? -6.762 23.297 23.562 1 95.62 487 ALA B C 1
ATOM 7951 O O . ALA B 1 487 ? -6.926 22.109 23.859 1 95.62 487 ALA B O 1
ATOM 7952 N N . VAL B 1 488 ? -7.148 24.266 24.297 1 94.38 488 VAL B N 1
ATOM 7953 C CA . VAL B 1 488 ? -7.879 24.031 25.547 1 94.38 488 VAL B CA 1
ATOM 7954 C C . VAL B 1 488 ? -9.227 23.375 25.234 1 94.38 488 VAL B C 1
ATOM 7956 O O . VAL B 1 488 ? -9.633 22.422 25.906 1 94.38 488 VAL B O 1
ATOM 7959 N N . THR B 1 489 ? -9.852 23.906 24.297 1 94.12 489 THR B N 1
ATOM 7960 C CA . THR B 1 489 ? -11.133 23.344 23.875 1 94.12 489 THR B CA 1
ATOM 7961 C C . THR B 1 489 ? -10.961 21.875 23.453 1 94.12 489 THR B C 1
ATOM 7963 O O . THR B 1 489 ? -11.789 21.031 23.797 1 94.12 489 THR B O 1
ATOM 7966 N N . MET B 1 490 ? -9.969 21.594 22.688 1 94.31 490 MET B N 1
ATOM 7967 C CA . MET B 1 490 ? -9.672 20.234 22.281 1 94.31 490 MET B CA 1
ATOM 7968 C C . MET B 1 490 ? -9.453 19.328 23.484 1 94.31 490 MET B C 1
ATOM 7970 O O . MET B 1 490 ? -9.945 18.203 23.531 1 94.31 490 MET B O 1
ATOM 7974 N N . SER B 1 491 ? -8.688 19.828 24.422 1 94.62 491 SER B N 1
ATOM 7975 C CA . SER B 1 491 ? -8.453 19.078 25.656 1 94.62 491 SER B CA 1
ATOM 7976 C C . SER B 1 491 ? -9.766 18.781 26.375 1 94.62 491 SER B C 1
ATOM 7978 O O . SER B 1 491 ? -9.945 17.688 26.922 1 94.62 491 SER B O 1
ATOM 7980 N N . GLN B 1 492 ? -10.664 19.688 26.406 1 93.56 492 GLN B N 1
ATOM 7981 C CA . GLN B 1 492 ? -11.953 19.516 27.062 1 93.56 492 GLN B CA 1
ATOM 7982 C C . GLN B 1 492 ? -12.797 18.469 26.344 1 93.56 492 GLN B C 1
ATOM 7984 O O . GLN B 1 492 ? -13.484 17.672 26.969 1 93.56 492 GLN B O 1
ATOM 7989 N N . ILE B 1 493 ? -12.766 18.531 25.094 1 91.5 493 ILE B N 1
ATOM 7990 C CA . ILE B 1 493 ? -13.484 17.547 24.281 1 91.5 493 ILE B CA 1
ATOM 7991 C C . ILE B 1 493 ? -12.984 16.141 24.609 1 91.5 493 ILE B C 1
ATOM 7993 O O . ILE B 1 493 ? -13.789 15.227 24.812 1 91.5 493 ILE B O 1
ATOM 7997 N N . LEU B 1 494 ? -11.703 15.992 24.719 1 92.56 494 LEU B N 1
ATOM 7998 C CA . LEU B 1 494 ? -11.109 14.688 25.016 1 92.56 494 LEU B CA 1
ATOM 7999 C C . LEU B 1 494 ? -11.438 14.234 26.422 1 92.56 494 LEU B C 1
ATOM 8001 O O . LEU B 1 494 ? -11.727 13.062 26.656 1 92.56 494 LEU B O 1
ATOM 8005 N N . ARG B 1 495 ? -11.445 15.148 27.344 1 92.44 495 ARG B N 1
ATOM 8006 C CA . ARG B 1 495 ? -11.766 14.828 28.734 1 92.44 495 ARG B CA 1
ATOM 8007 C C . ARG B 1 495 ? -13.219 14.383 28.859 1 92.44 495 ARG B C 1
ATOM 8009 O O . ARG B 1 495 ? -13.531 13.523 29.688 1 92.44 495 ARG B O 1
ATOM 8016 N N . ALA B 1 496 ? -14.031 14.906 28.031 1 90.31 496 ALA B N 1
ATOM 8017 C CA . ALA B 1 496 ? -15.453 14.562 28.062 1 90.31 496 ALA B CA 1
ATOM 8018 C C . ALA B 1 496 ? -15.711 13.266 27.297 1 90.31 496 ALA B C 1
ATOM 8020 O O . ALA B 1 496 ? -16.859 12.906 27.047 1 90.31 496 ALA B O 1
ATOM 8021 N N . ASP B 1 497 ? -14.727 12.602 26.797 1 89.44 497 ASP B N 1
ATOM 8022 C CA . ASP B 1 497 ? -14.805 11.344 26.047 1 89.44 497 ASP B CA 1
ATOM 8023 C C . ASP B 1 497 ? -15.586 11.531 24.75 1 89.44 497 ASP B C 1
ATOM 8025 O O . ASP B 1 497 ? -16.391 10.672 24.375 1 89.44 497 ASP B O 1
ATOM 8029 N N . MET B 1 498 ? -15.414 12.719 24.297 1 86.38 498 MET B N 1
ATOM 8030 C CA . MET B 1 498 ? -15.984 13.008 22.984 1 86.38 498 MET B CA 1
ATOM 8031 C C . MET B 1 498 ? -14.945 12.836 21.891 1 86.38 498 MET B C 1
ATOM 8033 O O . MET B 1 498 ? -13.742 12.797 22.172 1 86.38 498 MET B O 1
ATOM 8037 N N . HIS B 1 499 ? -15.453 12.516 20.641 1 84.5 499 HIS B N 1
ATOM 8038 C CA . HIS B 1 499 ? -14.523 12.367 19.531 1 84.5 499 HIS B CA 1
ATOM 8039 C C . HIS B 1 499 ? -15.078 13.023 18.266 1 84.5 499 HIS B C 1
ATOM 8041 O O . HIS B 1 499 ? -16.266 13.352 18.203 1 84.5 499 HIS B O 1
ATOM 8047 N N . LEU B 1 500 ? -14.141 13.273 17.406 1 82.69 500 LEU B N 1
ATOM 8048 C CA . LEU B 1 500 ? -14.492 13.852 16.109 1 82.69 500 LEU B CA 1
ATOM 8049 C C . LEU B 1 500 ? -15.039 12.781 15.172 1 82.69 500 LEU B C 1
ATOM 8051 O O . LEU B 1 500 ? -14.328 11.828 14.828 1 82.69 500 LEU B O 1
ATOM 8055 N N . ASN B 1 501 ? -16.297 12.852 14.828 1 82.69 501 ASN B N 1
ATOM 8056 C CA . ASN B 1 501 ? -16.906 12 13.812 1 82.69 501 ASN B CA 1
ATOM 8057 C C . ASN B 1 501 ? -16.828 12.633 12.43 1 82.69 501 ASN B C 1
ATOM 8059 O O . ASN B 1 501 ? -17.578 13.57 12.125 1 82.69 501 ASN B O 1
ATOM 8063 N N . TRP B 1 502 ? -16.031 12.094 11.648 1 81.81 502 TRP B N 1
ATOM 8064 C CA . TRP B 1 502 ? -15.781 12.836 10.422 1 81.81 502 TRP B CA 1
ATOM 8065 C C . TRP B 1 502 ? -16.047 11.969 9.195 1 81.81 502 TRP B C 1
ATOM 8067 O O . TRP B 1 502 ? -16.25 12.484 8.094 1 81.81 502 TRP B O 1
ATOM 8077 N N . LEU B 1 503 ? -16.094 10.633 9.32 1 82.31 503 LEU B N 1
ATOM 8078 C CA . LEU B 1 503 ? -16.266 9.789 8.141 1 82.31 503 LEU B CA 1
ATOM 8079 C C . LEU B 1 503 ? -17.641 9.148 8.117 1 82.31 503 LEU B C 1
ATOM 8081 O O . LEU B 1 503 ? -18.219 8.945 7.051 1 82.31 503 LEU B O 1
ATOM 8085 N N . GLU B 1 504 ? -18.25 8.844 9.211 1 77.31 504 GLU B N 1
ATOM 8086 C CA . GLU B 1 504 ? -19.469 8.031 9.312 1 77.31 504 GLU B CA 1
ATOM 8087 C C . GLU B 1 504 ? -20.703 8.852 8.992 1 77.31 504 GLU B C 1
ATOM 8089 O O . GLU B 1 504 ? -21.672 8.328 8.438 1 77.31 504 GLU B O 1
ATOM 8094 N N . GLU B 1 505 ? -20.656 10.109 9.414 1 78.19 505 GLU B N 1
ATOM 8095 C CA . GLU B 1 505 ? -21.844 10.945 9.219 1 78.19 505 GLU B CA 1
ATOM 8096 C C . GLU B 1 505 ? -21.625 11.945 8.086 1 78.19 505 GLU B C 1
ATOM 8098 O O . GLU B 1 505 ? -20.5 12.211 7.691 1 78.19 505 GLU B O 1
ATOM 8103 N N . GLU B 1 506 ? -22.656 12.461 7.621 1 77.81 506 GLU B N 1
ATOM 8104 C CA . GLU B 1 506 ? -22.641 13.43 6.527 1 77.81 506 GLU B CA 1
ATOM 8105 C C . GLU B 1 506 ? -21.922 14.711 6.941 1 77.81 506 GLU B C 1
ATOM 8107 O O . GLU B 1 506 ? -21.188 15.312 6.145 1 77.81 506 GLU B O 1
ATOM 8112 N N . GLU B 1 507 ? -22.25 14.992 8.227 1 77.62 507 GLU B N 1
ATOM 8113 C CA . GLU B 1 507 ? -21.578 16.188 8.734 1 77.62 507 GLU B CA 1
ATOM 8114 C C . GLU B 1 507 ? -20.594 15.844 9.844 1 77.62 507 GLU B C 1
ATOM 8116 O O . GLU B 1 507 ? -20.891 15.016 10.703 1 77.62 507 GLU B O 1
ATOM 8121 N N . THR B 1 508 ? -19.438 16.438 9.648 1 79.88 508 THR B N 1
ATOM 8122 C CA . THR B 1 508 ? -18.469 16.266 10.719 1 79.88 508 THR B CA 1
ATOM 8123 C C . THR B 1 508 ? -18.969 16.875 12.016 1 79.88 508 THR B C 1
ATOM 8125 O O . THR B 1 508 ? -19.5 17.984 12.016 1 79.88 508 THR B O 1
ATOM 8128 N N . SER B 1 509 ? -18.906 16.125 13.047 1 77.19 509 SER B N 1
ATOM 8129 C CA . SER B 1 509 ? -19.453 16.562 14.328 1 77.19 509 SER B CA 1
ATOM 8130 C C . SER B 1 509 ? -18.672 15.953 15.492 1 77.19 509 SER B C 1
ATOM 8132 O O . SER B 1 509 ? -17.875 15.039 15.305 1 77.19 509 SER B O 1
ATOM 8134 N N . ILE B 1 510 ? -18.812 16.609 16.609 1 79.31 510 ILE B N 1
ATOM 8135 C CA . ILE B 1 510 ? -18.266 16.078 17.844 1 79.31 510 ILE B CA 1
ATOM 8136 C C . ILE B 1 510 ? -19.312 15.258 18.578 1 79.31 510 ILE B C 1
ATOM 8138 O O . ILE B 1 510 ? -20.406 15.75 18.859 1 79.31 510 ILE B O 1
ATOM 8142 N N . VAL B 1 511 ? -18.984 14.016 18.812 1 76.44 511 VAL B N 1
ATOM 8143 C CA . VAL B 1 511 ? -19.969 13.117 19.406 1 76.44 511 VAL B CA 1
ATOM 8144 C C . VAL B 1 511 ? -19.312 12.32 20.531 1 76.44 511 VAL B C 1
ATOM 8146 O O . VAL B 1 511 ? -18.094 12.281 20.641 1 76.44 511 VAL B O 1
ATOM 8149 N N . LYS B 1 512 ? -20.219 11.703 21.328 1 79.31 512 LYS B N 1
ATOM 8150 C CA . LYS B 1 512 ? -19.703 10.836 22.375 1 79.31 512 LYS B CA 1
ATOM 8151 C C . LYS B 1 512 ? -19.047 9.586 21.797 1 79.31 512 LYS B C 1
ATOM 8153 O O . LYS B 1 512 ? -19.531 9.023 20.812 1 79.31 512 LYS B O 1
ATOM 8158 N N . ARG B 1 513 ? -17.969 9.148 22.359 1 78.12 513 ARG B N 1
ATOM 8159 C CA . ARG B 1 513 ? -17.297 7.934 21.906 1 78.12 513 ARG B CA 1
ATOM 8160 C C . ARG B 1 513 ? -18.141 6.695 22.203 1 78.12 513 ARG B C 1
ATOM 8162 O O . ARG B 1 513 ? -18.719 6.574 23.281 1 78.12 513 ARG B O 1
ATOM 8169 N N . PRO B 1 514 ? -18.281 5.828 21.094 1 63.88 514 PRO B N 1
ATOM 8170 C CA . PRO B 1 514 ? -19.031 4.609 21.375 1 63.88 514 PRO B CA 1
ATOM 8171 C C . PRO B 1 514 ? -18.312 3.678 22.344 1 63.88 514 PRO B C 1
ATOM 8173 O O . PRO B 1 514 ? -17.078 3.629 22.359 1 63.88 514 PRO B O 1
ATOM 8176 N N . TYR B 1 515 ? -18.984 3.264 23.406 1 50.25 515 TYR B N 1
ATOM 8177 C CA . TYR B 1 515 ? -18.406 2.312 24.359 1 50.25 515 TYR B CA 1
ATOM 8178 C C . TYR B 1 515 ? -17.922 1.057 23.641 1 50.25 515 TYR B C 1
ATOM 8180 O O . TYR B 1 515 ? -18.703 0.389 22.953 1 50.25 515 TYR B O 1
ATOM 8188 N N . LEU B 1 516 ? -16.875 1.057 23.031 1 44.25 516 LEU B N 1
ATOM 8189 C CA . LEU B 1 516 ? -16.391 -0.233 22.562 1 44.25 516 LEU B CA 1
ATOM 8190 C C . LEU B 1 516 ? -16.469 -1.284 23.656 1 44.25 516 LEU B C 1
ATOM 8192 O O . LEU B 1 516 ? -15.961 -1.07 24.766 1 44.25 516 LEU B O 1
ATOM 8196 N N . VAL B 1 517 ? -17.391 -2.174 23.734 1 32.88 517 VAL B N 1
ATOM 8197 C CA . VAL B 1 517 ? -17.219 -3.41 24.484 1 32.88 517 VAL B CA 1
ATOM 8198 C C . VAL B 1 517 ? -15.797 -3.945 24.281 1 32.88 517 VAL B C 1
ATOM 8200 O O . VAL B 1 517 ? -15.406 -4.242 23.156 1 32.88 517 VAL B O 1
ATOM 8203 N N . ARG B 1 518 ? -14.883 -3.506 25.109 1 34.22 518 ARG B N 1
ATOM 8204 C CA . ARG B 1 518 ? -13.57 -4.129 25.203 1 34.22 518 ARG B CA 1
ATOM 8205 C C . ARG B 1 518 ? -13.656 -5.629 24.953 1 34.22 518 ARG B C 1
ATOM 8207 O O . ARG B 1 518 ? -14.32 -6.359 25.688 1 34.22 518 ARG B O 1
ATOM 8214 N N . ASN B 1 519 ? -13.648 -6.066 23.828 1 29.5 519 ASN B N 1
ATOM 8215 C CA . ASN B 1 519 ? -13.312 -7.484 23.734 1 29.5 519 ASN B CA 1
ATOM 8216 C C . ASN B 1 519 ? -12.055 -7.812 24.531 1 29.5 519 ASN B C 1
ATOM 8218 O O . ASN B 1 519 ? -10.969 -7.324 24.219 1 29.5 519 ASN B O 1
ATOM 8222 N N . GLU B 1 520 ? -12.18 -8.023 25.953 1 30.64 520 GLU B N 1
ATOM 8223 C CA . GLU B 1 520 ? -11.312 -8.672 26.922 1 30.64 520 GLU B CA 1
ATOM 8224 C C . GLU B 1 520 ? -10.57 -9.852 26.312 1 30.64 520 GLU B C 1
ATOM 8226 O O . GLU B 1 520 ? -10.016 -10.688 27.016 1 30.64 520 GLU B O 1
ATOM 8231 N N . TYR B 1 521 ? -10.703 -10.141 25.156 1 30.39 521 TYR B N 1
ATOM 8232 C CA . TYR B 1 521 ? -10.062 -11.414 24.828 1 30.39 521 TYR B CA 1
ATOM 8233 C C . TYR B 1 521 ? -8.555 -11.32 24.969 1 30.39 521 TYR B C 1
ATOM 8235 O O . TYR B 1 521 ? -7.844 -12.312 24.828 1 30.39 521 TYR B O 1
ATOM 8243 N N . PHE B 1 522 ? -7.867 -10.148 24.75 1 29.92 522 PHE B N 1
ATOM 8244 C CA . PHE B 1 522 ? -6.449 -10.422 24.922 1 29.92 522 PHE B CA 1
ATOM 8245 C C . PHE B 1 522 ? -6.047 -10.297 26.391 1 29.92 522 PHE B C 1
ATOM 8247 O O . PHE B 1 522 ? -5.828 -9.195 26.875 1 29.92 522 PHE B O 1
ATOM 8254 N N . THR B 1 523 ? -6.695 -11.086 27.312 1 26.09 523 THR B N 1
ATOM 8255 C CA . THR B 1 523 ? -6.062 -11.242 28.609 1 26.09 523 THR B CA 1
ATOM 8256 C C . THR B 1 523 ? -4.578 -11.562 28.453 1 26.09 523 THR B C 1
ATOM 8258 O O . THR B 1 523 ? -4.211 -12.477 27.703 1 26.09 523 THR B O 1
ATOM 8261 N N . PRO B 1 524 ? -3.721 -10.633 28.766 1 25.27 524 PRO B N 1
ATOM 8262 C CA . PRO B 1 524 ? -2.344 -11.078 29 1 25.27 524 PRO B CA 1
ATOM 8263 C C . PRO B 1 524 ? -2.256 -12.289 29.922 1 25.27 524 PRO B C 1
ATOM 8265 O O . PRO B 1 524 ? -2.994 -12.383 30.906 1 25.27 524 PRO B O 1
ATOM 8268 N N . ASP B 1 525 ? -2.17 -13.531 29.516 1 24.06 525 ASP B N 1
ATOM 8269 C CA . ASP B 1 525 ? -1.704 -14.531 30.469 1 24.06 525 ASP B CA 1
ATOM 8270 C C . ASP B 1 525 ? -0.599 -13.969 31.359 1 24.06 525 ASP B C 1
ATOM 8272 O O . ASP B 1 525 ? 0.381 -13.406 30.859 1 24.06 525 ASP B O 1
ATOM 8276 N N . THR B 1 526 ? -0.87 -13.719 32.656 1 20.78 526 THR B N 1
ATOM 8277 C CA . THR B 1 526 ? 0.114 -13.852 33.719 1 20.78 526 THR B CA 1
ATOM 8278 C C . THR B 1 526 ? 0.851 -15.188 33.625 1 20.78 526 THR B C 1
ATOM 8280 O O . THR B 1 526 ? 0.228 -16.234 33.406 1 20.78 526 THR B O 1
#

Nearest PDB structures (foldseek):
  7ep7-assembly1_A  TM=3.991E-01  e=1.818E+00  Mus musculus
  3sf4-assembly3_C  TM=2.297E-01  e=1.294E+00  Homo sapiens
  8f6q-assembly1_A  TM=3.574E-01  e=9.545E+00  synthetic construct
  7ep7-assembly1_A  TM=3.861E-01  e=1.661E+00  Mus musculus
  8f6q-assembly1_A  TM=3.622E-01  e=4.031E+00  synthetic construct

Sequence (1052 aa):
MVYRGKPSPACEPCRTRRLKCDQRRPSCSQCIRAHRECSGYRDVATLSFHDQSEEVIGKARRQQNTTTSTKALSCSRRPRPSTANGYRQPSSTMFSSLTFSVNDQASGFIFSHYVRNAKHNRGHLDFLPTVIREDTSPAVKACINALGLASLANIHMSPELMSAARHEYSAALSATSVALHDRECARSDSTLAAVELLSLYEIVTCEGPPLIGRWLNHIEGGVKLIEIRGSEQLHHQAGLELFTQIRIQIALGNLYKKQRTPSWLLDLSKEALKHRGDTGDQVLDYFFQILVEVGDLVAIINESAFAHPARLLKRALTLDADLITWAMSIDPNWKYTVVMVKKTEDENDTLHPIYSDHYHVYPNITVSMAWNHYRFIRIILQGIIGYLYDTHFQESGGRGSHIESERHSTAVSQQLAEDICASVPYHLGMTGSSDGSTAGIPFAGGVMRLMWPLFIASDCRGASPKMRAWIVQCLDKIGHGVGINMAVTMSQILRADMHLNWLEEEETSIVKRPYLVRNEYFTPDTMVYRGKPSPACEPCRTRRLKCDQRRPSCSQCIRAHRECSGYRDVATLSFHDQSEEVIGKARRQQNTTTSTKALSCSRRPRPSTANGYRQPSSTMFSSLTFSVNDQASGFIFSHYVRNAKHNRGHLDFLPTVIREDTSPAVKACINALGLASLANIHMSPELMSAARHEYSAALSATSVALHDRECARSDSTLAAVELLSLYEIVTCEGPPLIGRWLNHIEGGVKLIEIRGSEQLHHQAGLELFTQIRIQIALGNLYKKQRTPSWLLDLSKEALKHRGDTGDQVLDYFFQILVEVGDLVAIINESAFAHPARLLKRALTLDADLITWAMSIDPNWKYTVVMVKKTEDENDTLHPIYSDHYHVYPNITVSMAWNHYRFIRIILQGIIGYLYDTHFQESGGRGSHIESERHSTAVSQQLAEDICASVPYHLGMTGSSDGSTAGIPFAGGVMRLMWPLFIASDCRGASPKMRAWIVQCLDKIGHGVGINMAVTMSQILRADMHLNWLEEEETSIVKRPYLVRNEYFTPDT

pLDDT: mean 79.04, std 22.64, range [16.75, 98.06]

Foldseek 3Di:
DDQPDQQDQAFPVCSVVVHDFPQDPPATPVCVVVVHHRNHTDPSVVPRDAQPVVVVVVVVVVPPPPPDDDPPVPDDDDDDDPDCPPPPPPDPPPPPPPPPDLQNNLLSLCCAFFEDCDLQAGGLQPLVVVQVVVDVQLLLSLLSSLQSLLLVCLQVVPVVSNVVSVVSLVVNVVSLVVLCPDPVSLQDLSSLSSLVSNLQSCQLNPDAPPLCVSSLVSLVVSVVNDVVNALVLLVDDSSLVSLLNSLLVNLVSLLQLLHADDVSNVVSLVSSVVRPPPSVCVLVSVLSVLSRQLSPLLNCLLVVPDDDLVVSLVSLVVSLVVLVVCVVPDDPLLDKDKAFAPPDPPDPPPQDLALDRIAIAGPYLNSVLSLLSSLLSLLSSLVVNLVSCVPPPCPHPDVVVNVVSLVVSQVSLLVSLNRLRRHLCLQQVVDVPNPGDDPNAGRLRRNVSSQVSLLSSLPGRNRDPSSVVSSLVSLVCSCNRRSRCSSPNSSVLSVQQWHWDRRPDSHTDIGHDPPPPPPVVVPPDD/DDQDDQQDQAFPVCSVVVHDFPQDPPATPVCVVVVHHRNHTDPSVVPGDDQPVVVVVVVVVPPPPPPDDPDDDPPDDDDDDDDDDCPVPPPPPPPPPPPPDLQNNLLSLCCAFFEDCDLQAGGLQPLVVVQVVVDVQLLLSLLSSLQSLLLVCLQVVPVVSNVVSVVSLVVNVVSLVVLCPDPVSLQDLSSLNSLVSNLQSCQLNPDAPPLCVSSLVSLVVNVVSDVVNALVLLVDDSSLVSLLSSLLVNLVSLLQLLHADDVSNVVSLVSSVVSPPPSVCVLVSVLSVLSRQLSPLLNCLLVVPDDDLVVSLVSLVVSLVVLVVCVVPDDPLLDKDKDFAPPDPPDPPPQDLALDRIAIAGPYLNSVLSLLSSLLSNLSSLVVNLVSCVPPPCPHPDVVVNVVSLVVSQVSLLVSLNRLRRHLCLQQVVDVPNPGDDPNAGRLRRLVSSQSSLLSSLPGRNRDPSSVLSSLVSLVCSCNRRSRCSSPNSSVLSVQQWHWDRRPDSHTDIGHDDPPPPPPVVPPDD